Protein AF-A0A7S1L5Y6-F1 (afdb_monomer)

Structure (mmCIF, N/CA/C/O backbone):
data_AF-A0A7S1L5Y6-F1
#
_entry.id   AF-A0A7S1L5Y6-F1
#
loop_
_atom_site.group_PDB
_atom_site.id
_atom_site.type_symbol
_atom_site.label_atom_id
_atom_site.label_alt_id
_atom_site.label_comp_id
_atom_site.label_asym_id
_atom_site.label_entity_id
_atom_site.label_seq_id
_atom_site.pdbx_PDB_ins_code
_atom_site.Cartn_x
_atom_site.Cartn_y
_atom_site.Cartn_z
_atom_site.occupancy
_atom_site.B_iso_or_equiv
_atom_site.auth_seq_id
_atom_site.auth_comp_id
_atom_site.auth_asym_id
_atom_site.auth_atom_id
_atom_site.pdbx_PDB_model_num
ATOM 1 N N . SER A 1 1 ? -32.063 -31.056 8.112 1.00 30.84 1 SER A N 1
ATOM 2 C CA . SER A 1 1 ? -33.182 -30.865 9.053 1.00 30.84 1 SER A CA 1
ATOM 3 C C . SER A 1 1 ? -32.736 -29.929 10.163 1.00 30.84 1 SER A C 1
ATOM 5 O O . SER A 1 1 ? -32.170 -30.383 11.143 1.00 30.84 1 SER A O 1
ATOM 7 N N . ALA A 1 2 ? -32.900 -28.624 9.962 1.00 21.50 2 ALA A N 1
ATOM 8 C CA . ALA A 1 2 ? -32.602 -27.577 10.938 1.00 21.50 2 ALA A CA 1
ATOM 9 C C . ALA A 1 2 ? -33.828 -26.650 10.970 1.00 21.50 2 ALA A C 1
ATOM 11 O O . ALA A 1 2 ? -34.332 -26.330 9.888 1.00 21.50 2 ALA A O 1
ATOM 12 N N . PRO A 1 3 ? -34.377 -26.288 12.142 1.00 31.98 3 PRO A N 1
ATOM 13 C CA . PRO A 1 3 ? -35.592 -25.498 12.189 1.00 31.98 3 PRO A CA 1
ATOM 14 C C . PRO A 1 3 ? -35.280 -24.016 11.975 1.00 31.98 3 PRO A C 1
ATOM 16 O O . PRO A 1 3 ? -34.310 -23.470 12.497 1.00 31.98 3 PRO A O 1
ATOM 19 N N . ALA A 1 4 ? -36.149 -23.387 11.191 1.00 27.95 4 ALA A N 1
ATOM 20 C CA . ALA A 1 4 ? -36.246 -21.953 11.017 1.00 27.95 4 ALA A CA 1
ATOM 21 C C . ALA A 1 4 ? -36.635 -21.266 12.336 1.00 27.95 4 ALA A C 1
ATOM 23 O O . ALA A 1 4 ? -37.562 -21.707 13.015 1.00 27.95 4 ALA A O 1
ATOM 24 N N . ALA A 1 5 ? -35.987 -20.145 12.647 1.00 24.38 5 ALA A N 1
ATOM 25 C CA . ALA A 1 5 ? -36.462 -19.184 13.635 1.00 24.38 5 ALA A CA 1
ATOM 26 C C . ALA A 1 5 ? -36.610 -17.820 12.951 1.00 24.38 5 ALA A C 1
ATOM 28 O O . ALA A 1 5 ? -35.636 -17.120 12.682 1.00 24.38 5 ALA A O 1
ATOM 29 N N . GLN A 1 6 ? -37.855 -17.488 12.614 1.00 24.17 6 GLN A N 1
ATOM 30 C CA . GLN A 1 6 ? -38.286 -16.157 12.209 1.00 24.17 6 GLN A CA 1
ATOM 31 C C . GLN A 1 6 ? -38.527 -15.286 13.452 1.00 24.17 6 GLN A C 1
ATOM 33 O O . GLN A 1 6 ? -39.180 -15.729 14.390 1.00 24.17 6 GLN A O 1
ATOM 38 N N . GLY A 1 7 ? -38.086 -14.027 13.379 1.00 23.67 7 GLY A N 1
ATOM 39 C CA . GLY A 1 7 ? -38.823 -12.860 13.876 1.00 23.67 7 GLY A CA 1
ATOM 40 C C . GLY A 1 7 ? -38.746 -12.511 15.367 1.00 23.67 7 GLY A C 1
ATOM 41 O O . GLY A 1 7 ? -39.542 -12.999 16.160 1.00 23.67 7 GLY A O 1
ATOM 42 N N . ALA A 1 8 ? -37.928 -11.506 15.704 1.00 24.52 8 ALA A N 1
ATOM 43 C CA . ALA A 1 8 ? -38.232 -10.562 16.783 1.00 24.52 8 ALA A CA 1
ATOM 44 C C . ALA A 1 8 ? -37.542 -9.200 16.555 1.00 24.52 8 ALA A C 1
ATOM 46 O O . ALA A 1 8 ? -36.332 -9.081 16.694 1.00 24.52 8 ALA A O 1
ATOM 47 N N . GLY A 1 9 ? -38.355 -8.193 16.209 1.00 22.14 9 GLY A N 1
ATOM 48 C CA . GLY A 1 9 ? -38.276 -6.802 16.685 1.00 22.14 9 GLY A CA 1
ATOM 49 C C . GLY A 1 9 ? -36.998 -5.995 16.448 1.00 22.14 9 GLY A C 1
ATOM 50 O O . GLY A 1 9 ? -36.051 -6.079 17.220 1.00 22.14 9 GLY A O 1
ATOM 51 N N . GLY A 1 10 ? -37.051 -5.097 15.461 1.00 27.00 10 GLY A N 1
ATOM 52 C CA . GLY A 1 10 ? -36.074 -4.029 15.281 1.00 27.00 10 GLY A CA 1
ATOM 53 C C . GLY A 1 10 ? -36.004 -3.080 16.481 1.00 27.00 10 GLY A C 1
ATOM 54 O O . GLY A 1 10 ? -37.017 -2.567 16.954 1.00 27.00 10 GLY A O 1
ATOM 55 N N . ALA A 1 11 ? -34.777 -2.824 16.922 1.00 23.20 11 ALA A N 1
ATOM 56 C CA . ALA A 1 11 ? -34.389 -1.604 17.605 1.00 23.20 11 ALA A CA 1
ATOM 57 C C . ALA A 1 11 ? -33.355 -0.924 16.702 1.00 23.20 11 ALA A C 1
ATOM 59 O O . ALA A 1 11 ? -32.339 -1.523 16.354 1.00 23.20 11 ALA A O 1
ATOM 60 N N . GLU A 1 12 ? -33.673 0.290 16.262 1.00 26.52 12 GLU A N 1
ATOM 61 C CA . GLU A 1 12 ? -32.829 1.140 15.427 1.00 26.52 12 GLU A CA 1
ATOM 62 C C . GLU A 1 12 ? -31.453 1.341 16.084 1.00 26.52 12 GLU A C 1
ATOM 64 O O . GLU A 1 12 ? -31.317 2.034 17.093 1.00 26.52 12 GLU A O 1
ATOM 69 N N . GLY A 1 13 ? -30.427 0.704 15.515 1.00 25.34 13 GLY A N 1
ATOM 70 C CA . GLY A 1 13 ? -29.024 0.959 15.825 1.00 25.34 13 GLY A CA 1
ATOM 71 C C . GLY A 1 13 ? -28.512 2.152 15.019 1.00 25.34 13 GLY A C 1
ATOM 72 O O . GLY A 1 13 ? -28.650 2.184 13.797 1.00 25.34 13 GLY A O 1
ATOM 73 N N . GLY A 1 14 ? -27.931 3.134 15.715 1.00 23.22 14 GLY A N 1
ATOM 74 C CA . GLY A 1 14 ? -27.202 4.268 15.134 1.00 23.22 14 GLY A CA 1
ATOM 75 C C . GLY A 1 14 ? -25.973 3.847 14.307 1.00 23.22 14 GLY A C 1
ATOM 76 O O . GLY A 1 14 ? -25.649 2.664 14.237 1.00 23.22 14 GLY A O 1
ATOM 77 N N . PRO A 1 15 ? -25.290 4.807 13.654 1.00 30.30 15 PRO A N 1
ATOM 78 C CA . PRO A 1 15 ? -24.574 4.586 12.404 1.00 30.30 15 PRO A CA 1
ATOM 79 C C . PRO A 1 15 ? -23.407 3.617 12.599 1.00 30.30 15 PRO A C 1
ATOM 81 O O . PRO A 1 15 ? -22.422 3.938 13.268 1.00 30.30 15 PRO A O 1
ATOM 84 N N . GLY A 1 16 ? -23.530 2.433 11.998 1.00 27.94 16 GLY A N 1
ATOM 85 C CA . GLY A 1 16 ? -22.426 1.501 11.830 1.00 27.94 16 GLY A CA 1
ATOM 86 C C . GLY A 1 16 ? -21.346 2.172 10.992 1.00 27.94 16 GLY A C 1
ATOM 87 O O . GLY A 1 16 ? -21.548 2.424 9.806 1.00 27.94 16 GLY A O 1
ATOM 88 N N . GLY A 1 17 ? -20.227 2.513 11.628 1.00 37.59 17 GLY A N 1
ATOM 89 C CA . GLY A 1 17 ? -19.010 2.843 10.901 1.00 37.59 17 GLY A CA 1
ATOM 90 C C . GLY A 1 17 ? -18.574 1.596 10.144 1.00 37.59 17 GLY A C 1
ATOM 91 O O . GLY A 1 17 ? -18.459 0.528 10.740 1.00 37.59 17 GLY A O 1
ATOM 92 N N . GLU A 1 18 ? -18.403 1.723 8.836 1.00 56.97 18 GLU A N 1
ATOM 93 C CA . GLU A 1 18 ? -17.839 0.676 7.992 1.00 56.97 18 GLU A CA 1
ATOM 94 C C . GLU A 1 18 ? -16.476 0.257 8.576 1.00 56.97 18 GLU A C 1
ATOM 96 O O . GLU A 1 18 ? -15.616 1.103 8.816 1.00 56.97 18 GLU A O 1
ATOM 101 N N . LEU A 1 19 ? -16.306 -1.031 8.898 1.00 66.75 19 LEU A N 1
ATOM 102 C CA . LEU A 1 19 ? -15.046 -1.562 9.427 1.00 66.75 19 LEU A CA 1
ATOM 103 C C . LEU A 1 19 ? -13.946 -1.397 8.371 1.00 66.75 19 LEU A C 1
ATOM 105 O O . LEU A 1 19 ? -14.067 -1.899 7.254 1.00 66.75 19 LEU A O 1
ATOM 109 N N . GLU A 1 20 ? -12.851 -0.731 8.727 1.00 72.38 20 GLU A N 1
ATOM 110 C CA . GLU A 1 20 ? -11.674 -0.630 7.864 1.00 72.38 20 GLU A CA 1
ATOM 111 C C . GLU A 1 20 ? -10.866 -1.936 7.921 1.00 72.38 20 GLU A C 1
ATOM 113 O O . GLU A 1 20 ? -10.248 -2.250 8.941 1.00 72.38 20 GLU A O 1
ATOM 118 N N . TRP A 1 21 ? -10.879 -2.714 6.832 1.00 76.31 21 TRP A N 1
ATOM 119 C CA . TRP A 1 21 ? -10.242 -4.037 6.774 1.00 76.31 21 TRP A CA 1
ATOM 120 C C . TRP A 1 21 ? -8.778 -4.029 6.350 1.00 76.31 21 TRP A C 1
ATOM 122 O O . TRP A 1 21 ? -7.989 -4.693 6.996 1.00 76.31 21 TRP A O 1
ATOM 132 N N . GLY A 1 22 ? -8.370 -3.283 5.328 1.00 70.06 22 GLY A N 1
ATOM 133 C CA . GLY A 1 22 ? -6.991 -3.358 4.839 1.00 70.06 22 GLY A CA 1
ATOM 134 C C . GLY A 1 22 ? -6.563 -2.133 4.049 1.00 70.06 22 GLY A C 1
ATOM 135 O O . GLY A 1 22 ? -7.397 -1.360 3.575 1.00 70.06 22 GLY A O 1
ATOM 136 N N . GLN A 1 23 ? -5.249 -1.979 3.906 1.00 71.88 23 GLN A N 1
ATOM 137 C CA . GLN A 1 23 ? -4.588 -0.876 3.204 1.00 71.88 23 GLN A CA 1
ATOM 138 C C . GLN A 1 23 ? -4.217 -1.224 1.753 1.00 71.88 23 GLN A C 1
ATOM 140 O O . GLN A 1 23 ? -3.595 -0.424 1.063 1.00 71.88 23 GLN A O 1
ATOM 145 N N . VAL A 1 24 ? -4.630 -2.396 1.259 1.00 75.88 24 VAL A N 1
ATOM 146 C CA . VAL A 1 24 ? -4.437 -2.783 -0.144 1.00 75.88 24 VAL A CA 1
ATOM 147 C C . VAL A 1 24 ? -5.194 -1.862 -1.100 1.00 75.88 24 VAL A C 1
ATOM 149 O O . VAL A 1 24 ? -6.319 -1.430 -0.826 1.00 75.88 24 VAL A O 1
ATOM 152 N N . SER A 1 25 ? -4.579 -1.594 -2.254 1.00 75.06 25 SER A N 1
ATOM 153 C CA . SER A 1 25 ? -5.178 -0.788 -3.318 1.00 75.06 25 SER A CA 1
ATOM 154 C C . SER A 1 25 ? -6.494 -1.396 -3.812 1.00 75.06 25 SER A C 1
ATOM 156 O O . SER A 1 25 ? -6.713 -2.608 -3.740 1.00 75.06 25 SER A O 1
ATOM 158 N N . ASP A 1 26 ? -7.385 -0.575 -4.367 1.00 75.44 26 ASP A N 1
ATOM 159 C CA . ASP A 1 26 ? -8.656 -1.081 -4.905 1.00 75.44 26 ASP A CA 1
ATOM 160 C C . ASP A 1 26 ? -8.446 -2.069 -6.064 1.00 75.44 26 ASP A C 1
ATOM 162 O O . ASP A 1 26 ? -9.207 -3.027 -6.210 1.00 75.44 26 ASP A O 1
ATOM 166 N N . ALA A 1 27 ? -7.362 -1.900 -6.830 1.00 74.12 27 ALA A N 1
ATOM 167 C CA . ALA A 1 27 ? -6.934 -2.859 -7.844 1.00 74.12 27 ALA A CA 1
ATOM 168 C C . ALA A 1 27 ? -6.561 -4.216 -7.223 1.00 74.12 27 ALA A C 1
ATOM 170 O O . ALA A 1 27 ? -7.001 -5.258 -7.711 1.00 74.12 27 ALA A O 1
ATOM 171 N N . ALA A 1 28 ? -5.819 -4.215 -6.113 1.00 81.00 28 ALA A N 1
ATOM 172 C CA . ALA A 1 28 ? -5.462 -5.425 -5.379 1.00 81.00 28 ALA A CA 1
ATOM 173 C C . ALA A 1 28 ? -6.681 -6.103 -4.732 1.00 81.00 28 ALA A C 1
ATOM 175 O O . ALA A 1 28 ? -6.835 -7.319 -4.848 1.00 81.00 28 ALA A O 1
ATOM 176 N N . LYS A 1 29 ? -7.605 -5.336 -4.134 1.00 84.75 29 LYS A N 1
ATOM 177 C CA . LYS A 1 29 ? -8.885 -5.868 -3.623 1.00 84.75 29 LYS A CA 1
ATOM 178 C C . LYS A 1 29 ? -9.691 -6.535 -4.734 1.00 84.75 29 LYS A C 1
ATOM 180 O O . LYS A 1 29 ? -10.246 -7.619 -4.548 1.00 84.75 29 LYS A O 1
ATOM 185 N N . GLN A 1 30 ? -9.751 -5.908 -5.910 1.00 83.88 30 GLN A N 1
ATOM 186 C CA . GLN A 1 30 ? -10.428 -6.482 -7.067 1.00 83.88 30 GLN A CA 1
ATOM 187 C C . GLN A 1 30 ? -9.725 -7.757 -7.554 1.00 83.88 30 GLN A C 1
ATOM 189 O O . GLN A 1 30 ? -10.411 -8.740 -7.831 1.00 83.88 30 GLN A O 1
ATOM 194 N N . ALA A 1 31 ? -8.392 -7.777 -7.616 1.00 83.94 31 ALA A N 1
ATOM 195 C CA . ALA A 1 31 ? -7.623 -8.961 -7.995 1.00 83.94 31 ALA A CA 1
ATOM 196 C C . ALA A 1 31 ? -7.860 -10.132 -7.025 1.00 83.94 31 ALA A C 1
ATOM 198 O O . ALA A 1 31 ? -8.165 -11.234 -7.477 1.00 83.94 31 ALA A O 1
ATOM 199 N N . LEU A 1 32 ? -7.848 -9.881 -5.710 1.00 89.19 32 LEU A N 1
ATOM 200 C CA . LEU A 1 32 ? -8.161 -10.880 -4.681 1.00 89.19 32 LEU A CA 1
ATOM 201 C C . LEU A 1 32 ? -9.589 -11.421 -4.818 1.00 89.19 32 LEU A C 1
ATOM 203 O O . LEU A 1 32 ? -9.795 -12.633 -4.795 1.00 89.19 32 LEU A O 1
ATOM 207 N N . ARG A 1 33 ? -10.579 -10.548 -5.058 1.00 88.69 33 ARG A N 1
ATOM 208 C CA . ARG A 1 33 ? -11.968 -10.961 -5.343 1.00 88.69 33 ARG A CA 1
ATOM 209 C C . ARG A 1 33 ? -12.060 -11.880 -6.557 1.00 88.69 33 ARG A C 1
ATOM 211 O O . ARG A 1 33 ? -12.837 -12.831 -6.551 1.00 88.69 33 ARG A O 1
ATOM 218 N N . GLN A 1 34 ? -11.300 -11.591 -7.608 1.00 85.94 34 GLN A N 1
ATOM 219 C CA . GLN A 1 34 ? -11.285 -12.402 -8.824 1.00 85.94 34 GLN A CA 1
ATOM 220 C C . GLN A 1 34 ? -10.521 -13.716 -8.638 1.00 85.94 34 GLN A C 1
ATOM 222 O O . GLN A 1 34 ? -10.930 -14.731 -9.198 1.00 85.94 34 GLN A O 1
ATOM 227 N N . TRP A 1 35 ? -9.468 -13.721 -7.822 1.00 89.62 35 TRP A N 1
ATOM 228 C CA . TRP A 1 35 ? -8.742 -14.930 -7.441 1.00 89.62 35 TRP A CA 1
ATOM 229 C C . TRP A 1 35 ? -9.622 -15.888 -6.628 1.00 89.62 35 TRP A C 1
ATOM 231 O O . TRP A 1 35 ? -9.705 -17.065 -6.968 1.00 89.62 35 TRP A O 1
ATOM 241 N N . VAL A 1 36 ? -10.387 -15.380 -5.650 1.00 90.25 36 VAL A N 1
ATOM 242 C CA . VAL A 1 36 ? -11.374 -16.175 -4.885 1.00 90.25 36 VAL A CA 1
ATOM 243 C C . VAL A 1 36 ? -12.429 -16.811 -5.799 1.00 90.25 36 VAL A C 1
ATOM 245 O O 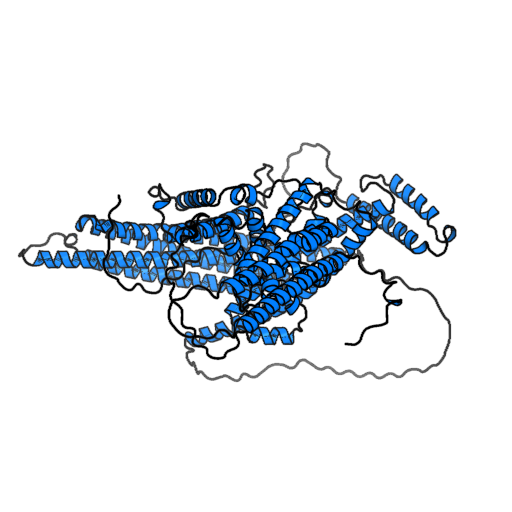. VAL A 1 36 ? -12.829 -17.950 -5.580 1.00 90.25 36 VAL A O 1
ATOM 248 N N . LYS A 1 37 ? -12.842 -16.109 -6.862 1.00 86.75 37 LYS A N 1
ATOM 249 C CA . LYS A 1 37 ? -13.794 -16.617 -7.868 1.00 86.75 37 LYS A CA 1
ATOM 250 C C . LYS A 1 37 ? -13.175 -17.572 -8.897 1.00 86.75 37 LYS A C 1
ATOM 252 O O . LYS A 1 37 ? -13.900 -18.113 -9.726 1.00 86.75 37 LYS A O 1
ATOM 257 N N . GLY A 1 38 ? -11.853 -17.753 -8.887 1.00 84.44 38 GLY A N 1
ATOM 258 C CA . GLY A 1 38 ? -11.127 -18.544 -9.883 1.00 84.44 38 GLY A CA 1
ATOM 259 C C . GLY A 1 38 ? -10.989 -17.874 -11.257 1.00 84.44 38 GLY A C 1
ATOM 260 O O . GLY A 1 38 ? -10.559 -18.523 -12.206 1.00 84.44 38 GLY A O 1
ATOM 261 N N . SER A 1 39 ? -11.332 -16.587 -11.386 1.00 80.00 39 SER A N 1
ATOM 262 C CA . SER A 1 39 ? -11.209 -15.828 -12.642 1.00 80.00 39 SER A CA 1
ATOM 263 C C . SER A 1 39 ? -9.765 -15.429 -12.962 1.00 80.00 39 SER A C 1
ATOM 265 O O . SER A 1 39 ? -9.445 -15.129 -14.110 1.00 80.00 39 SER A O 1
ATOM 267 N N . VAL A 1 40 ? -8.910 -15.346 -11.939 1.00 82.56 40 VAL A N 1
ATOM 268 C CA . VAL A 1 40 ? -7.517 -14.895 -12.034 1.00 82.56 40 VAL A CA 1
ATOM 269 C C . VAL A 1 40 ? -6.618 -15.873 -11.280 1.00 82.56 40 VAL A C 1
ATOM 271 O O . VAL A 1 40 ? -6.980 -16.336 -10.203 1.00 82.56 40 VAL A O 1
ATOM 274 N N . GLY A 1 41 ? -5.447 -16.190 -11.839 1.00 82.50 41 GLY A N 1
ATOM 275 C CA . GLY A 1 41 ? -4.449 -17.041 -11.188 1.00 82.50 41 GLY A CA 1
ATOM 276 C C . GLY A 1 41 ? -3.657 -16.315 -10.094 1.00 82.50 41 GLY A C 1
ATOM 277 O O . GLY A 1 41 ? -3.511 -15.091 -10.119 1.00 82.50 41 GLY A O 1
ATOM 278 N N . GLY A 1 42 ? -3.079 -17.076 -9.161 1.00 82.94 42 GLY A N 1
ATOM 279 C CA . GLY A 1 42 ? -2.324 -16.527 -8.028 1.00 82.94 42 GLY A CA 1
ATOM 280 C C . GLY A 1 42 ? -1.159 -15.607 -8.430 1.00 82.94 42 GLY A C 1
ATOM 281 O O . GLY A 1 42 ? -0.927 -14.596 -7.778 1.00 82.94 42 GLY A O 1
ATOM 282 N N . ARG A 1 43 ? -0.489 -15.875 -9.562 1.00 79.31 43 ARG A N 1
ATOM 283 C CA . ARG A 1 43 ? 0.615 -15.035 -10.076 1.00 79.31 43 ARG A CA 1
ATOM 284 C C . ARG A 1 43 ? 0.170 -13.643 -10.515 1.00 79.31 43 ARG A C 1
ATOM 286 O O . ARG A 1 43 ? 0.852 -12.671 -10.223 1.00 79.31 43 ARG A O 1
ATOM 293 N N . HIS A 1 44 ? -0.971 -13.534 -11.193 1.00 81.75 44 HIS A N 1
ATOM 294 C CA . HIS A 1 44 ? -1.547 -12.233 -11.542 1.00 81.75 44 HIS A CA 1
ATOM 295 C C . HIS A 1 44 ? -1.935 -11.490 -10.260 1.00 81.75 44 HIS A C 1
ATOM 297 O O . HIS A 1 44 ? -1.590 -10.323 -10.106 1.00 81.75 44 HIS A O 1
ATOM 303 N N . CYS A 1 45 ? -2.582 -12.165 -9.305 1.00 83.00 45 CYS A N 1
ATOM 304 C CA . CYS A 1 45 ? -2.940 -11.532 -8.038 1.00 83.00 45 CYS A CA 1
ATOM 305 C C . CYS A 1 45 ? -1.707 -10.997 -7.289 1.00 83.00 45 CYS A C 1
ATOM 307 O O . CYS A 1 45 ? -1.711 -9.845 -6.860 1.00 83.00 45 CYS A O 1
ATOM 309 N N . MET A 1 46 ? -0.638 -11.793 -7.206 1.00 82.31 46 MET A N 1
ATOM 310 C CA . MET A 1 46 ? 0.638 -11.394 -6.610 1.00 82.31 46 MET A CA 1
ATOM 311 C C . MET A 1 46 ? 1.261 -10.190 -7.325 1.00 82.31 46 MET A C 1
ATOM 313 O O . MET A 1 46 ? 1.627 -9.226 -6.665 1.00 82.31 46 MET A O 1
ATOM 317 N N . LEU A 1 47 ? 1.293 -10.200 -8.664 1.00 78.75 47 LEU A N 1
ATOM 318 C CA . LEU A 1 47 ? 1.805 -9.092 -9.478 1.00 78.75 47 LEU A CA 1
ATOM 319 C C . LEU A 1 47 ? 1.095 -7.766 -9.155 1.00 78.75 47 LEU A C 1
ATOM 321 O O . LEU A 1 47 ? 1.720 -6.712 -9.120 1.00 78.75 47 LEU A O 1
ATOM 325 N N . VAL A 1 48 ? -0.223 -7.794 -8.943 1.00 78.69 48 VAL A N 1
ATOM 326 C CA . VAL A 1 48 ? -1.002 -6.591 -8.601 1.00 78.69 48 VAL A CA 1
ATOM 327 C C . VAL A 1 48 ? -0.793 -6.185 -7.138 1.00 78.69 48 VAL A C 1
ATOM 329 O O . VAL A 1 48 ? -0.759 -4.993 -6.836 1.00 78.69 48 VAL A O 1
ATOM 332 N N . LEU A 1 49 ? -0.634 -7.154 -6.234 1.00 77.06 49 LEU A N 1
ATOM 333 C CA . LEU A 1 49 ? -0.421 -6.910 -4.807 1.00 77.06 49 LEU A CA 1
ATOM 334 C C . LEU A 1 49 ? 0.955 -6.323 -4.507 1.00 77.06 49 LEU A C 1
ATOM 336 O O . LEU A 1 49 ? 1.022 -5.264 -3.891 1.00 77.06 49 LEU A O 1
ATOM 340 N N . GLU A 1 50 ? 2.031 -6.954 -4.979 1.00 70.62 50 GLU A N 1
ATOM 341 C CA . GLU A 1 50 ? 3.403 -6.487 -4.737 1.00 70.62 50 GLU A CA 1
ATOM 342 C C . GLU A 1 50 ? 3.622 -5.085 -5.308 1.00 70.62 50 GLU A C 1
ATOM 344 O O . GLU A 1 50 ? 4.297 -4.252 -4.705 1.00 70.62 50 GLU A O 1
ATOM 349 N N . HIS A 1 51 ? 2.976 -4.776 -6.432 1.00 65.88 51 HIS A N 1
ATOM 350 C CA . HIS A 1 51 ? 3.022 -3.444 -7.028 1.00 65.88 51 HIS A CA 1
ATOM 351 C C . HIS A 1 51 ? 2.376 -2.364 -6.151 1.00 65.88 51 HIS A C 1
ATOM 353 O O . HIS A 1 51 ? 2.834 -1.222 -6.159 1.00 65.88 51 HIS A O 1
ATOM 359 N N . GLY A 1 52 ? 1.348 -2.729 -5.376 1.00 56.88 52 GLY A N 1
ATOM 360 C CA . GLY A 1 52 ? 0.631 -1.838 -4.462 1.00 56.88 52 GLY A CA 1
ATOM 361 C C . GLY A 1 52 ? 1.218 -1.750 -3.049 1.00 56.88 52 GLY A C 1
ATOM 362 O O . GLY A 1 52 ? 0.951 -0.769 -2.368 1.00 56.88 52 GLY A O 1
ATOM 363 N N . THR A 1 53 ? 2.006 -2.733 -2.601 1.00 55.19 53 THR A N 1
ATOM 364 C CA . THR A 1 53 ? 2.602 -2.768 -1.246 1.00 55.19 53 THR A CA 1
ATOM 365 C C . THR A 1 53 ? 4.060 -2.298 -1.195 1.00 55.19 53 THR A C 1
ATOM 367 O O . THR A 1 53 ? 4.618 -2.144 -0.115 1.00 55.19 53 THR A O 1
ATOM 370 N N . SER A 1 54 ? 4.702 -2.071 -2.346 1.00 48.69 54 SER A N 1
ATOM 371 C CA . SER A 1 54 ? 6.131 -1.709 -2.434 1.00 48.69 54 SER A CA 1
ATOM 372 C C . SER A 1 54 ? 6.471 -0.273 -1.990 1.00 48.69 54 SER A C 1
ATOM 374 O O . SER A 1 54 ? 7.640 0.100 -2.023 1.00 48.69 54 SER A O 1
ATOM 376 N N . GLY A 1 55 ? 5.483 0.546 -1.612 1.00 44.22 55 GLY A N 1
ATOM 377 C CA . GLY A 1 55 ? 5.687 1.947 -1.215 1.00 44.22 55 GLY A CA 1
ATOM 378 C C . GLY A 1 55 ? 6.310 2.150 0.174 1.00 44.22 55 GLY A C 1
ATOM 379 O O . GLY A 1 55 ? 6.906 3.196 0.408 1.00 44.22 55 GLY A O 1
ATOM 380 N N . ASP A 1 56 ? 6.236 1.160 1.070 1.00 41.34 56 ASP A N 1
ATOM 381 C CA . ASP A 1 56 ? 6.465 1.388 2.510 1.00 41.34 56 ASP A CA 1
ATOM 382 C C . ASP A 1 56 ? 7.914 1.186 2.999 1.00 41.34 56 ASP A C 1
ATOM 384 O O . ASP A 1 56 ? 8.205 1.443 4.168 1.00 41.34 56 ASP A O 1
ATOM 388 N N . SER A 1 57 ? 8.858 0.758 2.151 1.00 44.50 57 SER A N 1
ATOM 389 C CA . SER A 1 57 ? 10.234 0.479 2.598 1.00 44.50 57 SER A CA 1
ATOM 390 C C . SER A 1 57 ? 11.275 1.377 1.934 1.00 44.50 57 SER A C 1
ATOM 392 O O . SER A 1 57 ? 11.717 1.133 0.813 1.00 44.50 57 SER A O 1
ATOM 394 N N . PHE A 1 58 ? 11.709 2.402 2.672 1.00 34.81 58 PHE A N 1
ATOM 395 C CA . PHE A 1 58 ? 12.906 3.197 2.367 1.00 34.81 58 PHE A CA 1
ATOM 396 C C . PHE A 1 58 ? 14.203 2.488 2.827 1.00 34.81 58 PHE A C 1
ATOM 398 O O . PHE A 1 58 ? 15.300 2.903 2.469 1.00 34.81 58 PHE A O 1
ATOM 405 N N . ILE A 1 59 ? 14.101 1.410 3.621 1.00 32.09 59 ILE A N 1
ATOM 406 C CA . ILE A 1 59 ? 15.235 0.775 4.320 1.00 32.09 59 ILE A CA 1
ATOM 407 C C . ILE A 1 59 ? 15.362 -0.708 3.943 1.00 32.09 59 ILE A C 1
ATOM 409 O O . ILE A 1 59 ? 15.596 -1.573 4.779 1.00 32.09 59 ILE A O 1
ATOM 413 N N . ALA A 1 60 ? 15.231 -1.029 2.661 1.00 33.44 60 ALA A N 1
ATOM 414 C CA . ALA A 1 60 ? 16.057 -2.101 2.132 1.00 33.44 60 ALA A CA 1
ATOM 415 C C . ALA A 1 60 ? 17.317 -1.402 1.633 1.00 33.44 60 ALA A C 1
ATOM 417 O O . ALA A 1 60 ? 17.292 -0.763 0.582 1.00 33.44 60 ALA A O 1
ATOM 418 N N . ALA A 1 61 ? 18.403 -1.455 2.413 1.00 28.48 61 ALA A N 1
ATOM 419 C CA . ALA A 1 61 ? 19.716 -1.269 1.816 1.00 28.48 61 ALA A CA 1
ATOM 420 C C . ALA A 1 61 ? 19.731 -2.217 0.619 1.00 28.48 61 ALA A C 1
ATOM 422 O O . ALA A 1 61 ? 19.539 -3.417 0.807 1.00 28.48 61 ALA A O 1
ATOM 423 N N . ALA A 1 62 ? 19.805 -1.669 -0.595 1.00 33.91 62 ALA A N 1
ATOM 424 C CA . ALA A 1 62 ? 20.033 -2.481 -1.769 1.00 33.91 62 ALA A CA 1
ATOM 425 C C . ALA A 1 62 ? 21.294 -3.282 -1.445 1.00 33.91 62 ALA A C 1
ATOM 427 O O . ALA A 1 62 ? 22.377 -2.698 -1.368 1.00 33.91 62 ALA A O 1
ATOM 428 N N . GLU A 1 63 ? 21.144 -4.573 -1.127 1.00 35.88 63 GLU A N 1
ATOM 429 C CA . GLU A 1 63 ? 22.277 -5.483 -1.155 1.00 35.88 63 GLU A CA 1
ATOM 430 C C . GLU A 1 63 ? 22.900 -5.251 -2.521 1.00 35.88 63 GLU A C 1
ATOM 432 O O . GLU A 1 63 ? 22.184 -5.324 -3.522 1.00 35.88 63 GLU A O 1
ATOM 437 N N . GLU A 1 64 ? 24.167 -4.825 -2.557 1.00 35.31 64 GLU A N 1
ATOM 438 C CA . GLU A 1 64 ? 24.812 -4.519 -3.827 1.00 35.31 64 GLU A CA 1
ATOM 439 C C . GLU A 1 64 ? 24.694 -5.765 -4.704 1.00 35.31 64 GLU A C 1
ATOM 441 O O . GLU A 1 64 ? 25.270 -6.801 -4.347 1.00 35.31 64 GLU A O 1
ATOM 446 N N . PRO A 1 65 ? 23.920 -5.709 -5.804 1.00 39.81 65 PRO A N 1
ATOM 447 C CA . PRO A 1 65 ? 23.745 -6.870 -6.637 1.00 39.81 65 PRO A CA 1
ATOM 448 C C . PRO A 1 65 ? 25.121 -7.217 -7.197 1.00 39.81 65 PRO A C 1
ATOM 450 O O . PRO A 1 65 ? 25.797 -6.430 -7.863 1.00 39.81 65 PRO A O 1
ATOM 453 N N . SER A 1 66 ? 25.573 -8.405 -6.832 1.00 40.44 66 SER A N 1
ATOM 454 C CA . SER A 1 66 ? 26.812 -9.010 -7.276 1.00 40.44 66 SER A CA 1
ATOM 455 C C . SER A 1 66 ? 26.962 -8.934 -8.803 1.00 40.44 66 SER A C 1
ATOM 457 O O . SER A 1 66 ? 25.998 -8.935 -9.566 1.00 40.44 66 SER A O 1
ATOM 459 N N . THR A 1 67 ? 28.199 -8.968 -9.305 1.00 41.38 67 THR A N 1
ATOM 460 C CA . THR A 1 67 ? 28.485 -8.985 -10.760 1.00 41.38 67 THR A CA 1
ATOM 461 C C . THR A 1 67 ? 27.831 -10.152 -11.534 1.00 41.38 67 THR A C 1
ATOM 463 O O . THR A 1 67 ? 27.825 -10.153 -12.773 1.00 41.38 67 THR A O 1
ATOM 466 N N . THR A 1 68 ? 27.274 -11.141 -10.825 1.00 44.97 68 THR A N 1
ATOM 467 C CA . THR A 1 68 ? 26.450 -12.241 -11.342 1.00 44.97 68 THR A CA 1
ATOM 468 C C . THR A 1 68 ? 25.004 -11.842 -11.675 1.00 44.97 68 THR A C 1
ATOM 470 O O . THR A 1 68 ? 24.391 -12.499 -12.517 1.00 44.97 68 THR A O 1
ATOM 473 N N . ASP A 1 69 ? 24.485 -10.732 -11.143 1.00 52.53 69 ASP A N 1
ATOM 474 C CA . ASP A 1 69 ? 23.070 -10.340 -11.254 1.00 52.53 69 ASP A CA 1
ATOM 475 C C . ASP A 1 69 ? 22.678 -9.749 -12.615 1.00 52.53 69 ASP A C 1
ATOM 477 O O . ASP A 1 69 ? 21.537 -9.905 -13.057 1.00 52.53 69 ASP A O 1
ATOM 481 N N . LEU A 1 70 ? 23.635 -9.196 -13.373 1.00 57.66 70 LEU A N 1
ATOM 482 C CA . LEU A 1 70 ? 23.411 -8.834 -14.783 1.00 57.66 70 LEU A CA 1
ATOM 483 C C . LEU A 1 70 ? 22.968 -10.049 -15.622 1.00 57.66 70 LEU A C 1
ATOM 485 O O . LEU A 1 70 ? 22.151 -9.907 -16.531 1.00 57.66 70 LEU A O 1
ATOM 489 N N . LYS A 1 71 ? 23.463 -11.252 -15.291 1.00 53.00 71 LYS A N 1
ATOM 490 C CA . LYS A 1 71 ? 23.116 -12.511 -15.972 1.00 53.00 71 LYS A CA 1
ATOM 491 C C . LYS A 1 71 ? 21.837 -13.180 -15.434 1.00 53.00 71 LYS A C 1
ATOM 493 O O . LYS A 1 71 ? 21.404 -14.173 -16.009 1.00 53.00 71 LYS A O 1
ATOM 498 N N . GLY A 1 72 ? 21.198 -12.637 -14.394 1.00 56.16 72 GLY A N 1
ATOM 499 C CA . GLY A 1 72 ? 19.999 -13.208 -13.761 1.00 56.16 72 GLY A CA 1
ATOM 500 C C . GLY A 1 72 ? 18.655 -12.631 -14.226 1.00 56.16 72 GLY A C 1
ATOM 501 O O . GLY A 1 72 ? 17.634 -12.913 -13.606 1.00 56.16 72 GLY A O 1
ATOM 502 N N . GLY A 1 73 ? 18.623 -11.792 -15.269 1.00 65.81 73 GLY A N 1
ATOM 503 C CA . GLY A 1 73 ? 17.390 -11.104 -15.692 1.00 65.81 73 GLY A CA 1
ATOM 504 C C . GLY A 1 73 ? 17.153 -9.747 -15.020 1.00 65.81 73 GLY A C 1
ATOM 505 O O . GLY A 1 73 ? 16.208 -9.054 -15.395 1.00 65.81 73 GLY A O 1
ATOM 506 N N . ALA A 1 74 ? 18.017 -9.325 -14.086 1.00 68.75 74 ALA A N 1
ATOM 507 C CA . ALA A 1 74 ? 17.843 -8.093 -13.311 1.00 68.75 74 ALA A CA 1
ATOM 508 C C . ALA A 1 74 ? 17.749 -6.839 -14.196 1.00 68.75 74 ALA A C 1
ATOM 510 O O . ALA A 1 74 ? 16.849 -6.026 -14.016 1.00 68.75 74 ALA A O 1
ATOM 511 N N . ALA A 1 75 ? 18.601 -6.725 -15.223 1.00 73.50 75 ALA A N 1
ATOM 512 C CA . ALA A 1 75 ? 18.562 -5.601 -16.164 1.00 73.50 75 ALA A CA 1
ATOM 513 C C . ALA A 1 75 ? 17.217 -5.488 -16.905 1.00 73.50 75 ALA A C 1
ATOM 515 O O . ALA A 1 75 ? 16.718 -4.385 -17.121 1.00 73.50 75 ALA A O 1
ATOM 516 N N . LEU A 1 76 ? 16.601 -6.621 -17.261 1.00 78.75 76 LEU A N 1
ATOM 517 C CA . LEU A 1 76 ? 15.305 -6.650 -17.942 1.00 78.75 76 LEU A CA 1
ATOM 518 C C . LEU A 1 76 ? 14.163 -6.266 -16.991 1.00 78.75 76 LEU A C 1
ATOM 520 O O . LEU A 1 76 ? 13.316 -5.451 -17.362 1.00 78.75 76 LEU A O 1
ATOM 524 N N . ASN A 1 77 ? 14.174 -6.785 -15.759 1.00 78.50 77 ASN A N 1
ATOM 525 C CA . ASN A 1 77 ? 13.198 -6.419 -14.728 1.00 78.50 77 ASN A CA 1
ATOM 526 C C . ASN A 1 77 ? 13.246 -4.911 -14.451 1.00 78.50 77 ASN A C 1
ATOM 528 O O . ASN A 1 77 ? 12.233 -4.222 -14.585 1.00 78.50 77 ASN A O 1
ATOM 532 N N . VAL A 1 78 ? 14.446 -4.381 -14.221 1.00 78.62 78 VAL A N 1
ATOM 533 C CA . VAL A 1 78 ? 14.675 -2.967 -13.924 1.00 78.62 78 VAL A CA 1
ATOM 534 C C . VAL A 1 78 ? 14.278 -2.057 -15.099 1.00 78.62 78 VAL A C 1
ATOM 536 O O . VAL A 1 78 ? 13.619 -1.038 -14.892 1.00 78.62 78 VAL A O 1
ATOM 539 N N . LEU A 1 79 ? 14.561 -2.439 -16.353 1.00 81.50 79 LEU A N 1
ATOM 540 C CA . LEU A 1 79 ? 14.092 -1.703 -17.542 1.00 81.50 79 LEU A CA 1
ATOM 541 C C . LEU A 1 79 ? 12.565 -1.740 -17.719 1.00 81.50 79 LEU A C 1
ATOM 543 O O . LEU A 1 79 ? 11.978 -0.797 -18.265 1.00 81.50 79 LEU A O 1
ATOM 547 N N . SER A 1 80 ? 11.916 -2.823 -17.288 1.00 81.81 80 SER A N 1
ATOM 548 C CA . SER A 1 80 ? 10.457 -2.963 -17.333 1.00 81.81 80 SER A CA 1
ATOM 549 C C . SER A 1 80 ? 9.738 -2.214 -16.203 1.00 81.81 80 SER A C 1
ATOM 551 O O . SER A 1 80 ? 8.566 -1.873 -16.360 1.00 81.81 80 SER A O 1
ATOM 553 N N . GLY A 1 81 ? 10.446 -1.896 -15.113 1.00 75.62 81 GLY A N 1
ATOM 554 C CA . GLY A 1 81 ? 9.888 -1.295 -13.896 1.00 75.62 81 GLY A CA 1
ATOM 555 C C . GLY A 1 81 ? 9.363 -2.308 -12.877 1.00 75.62 81 GLY A C 1
ATOM 556 O O . GLY A 1 81 ? 8.780 -1.897 -11.877 1.00 75.62 81 GLY A O 1
ATOM 557 N N . LEU A 1 82 ? 9.561 -3.607 -13.123 1.00 74.25 82 LEU A N 1
ATOM 558 C CA . LEU A 1 82 ? 9.246 -4.666 -12.169 1.00 74.25 82 LEU A CA 1
ATOM 559 C C . LEU A 1 82 ? 10.343 -4.773 -11.112 1.00 74.25 82 LEU A C 1
ATOM 561 O O . LEU A 1 82 ? 11.530 -4.726 -11.437 1.00 74.25 82 LEU A O 1
ATOM 565 N N . ASN A 1 83 ? 9.934 -4.987 -9.861 1.00 64.50 83 ASN A N 1
ATOM 566 C CA . ASN A 1 83 ? 10.865 -5.285 -8.779 1.00 64.50 83 ASN A CA 1
ATOM 567 C C . ASN A 1 83 ? 11.620 -6.594 -9.092 1.00 64.50 83 ASN A C 1
ATOM 569 O O . ASN A 1 83 ? 11.039 -7.534 -9.646 1.00 64.50 83 ASN A O 1
ATOM 573 N N . ALA A 1 84 ? 12.906 -6.668 -8.742 1.00 49.75 84 ALA A N 1
ATOM 574 C CA . ALA A 1 84 ? 13.741 -7.838 -9.031 1.00 49.75 84 ALA A CA 1
ATOM 575 C C . ALA A 1 84 ? 13.170 -9.140 -8.422 1.00 49.75 84 ALA A C 1
ATOM 577 O O . ALA A 1 84 ? 13.303 -10.211 -9.020 1.00 49.75 84 ALA A O 1
ATOM 578 N N . ASP A 1 85 ? 12.444 -9.017 -7.305 1.00 50.72 85 ASP A N 1
ATOM 579 C CA . ASP A 1 85 ? 11.873 -10.118 -6.518 1.00 50.72 85 ASP A CA 1
ATOM 580 C C . ASP A 1 85 ? 10.636 -10.784 -7.138 1.00 50.72 85 ASP A C 1
ATOM 582 O O . ASP A 1 85 ? 10.301 -11.909 -6.767 1.00 50.72 85 ASP A O 1
ATOM 586 N N . VAL A 1 86 ? 9.976 -10.153 -8.124 1.00 55.38 86 VAL A N 1
ATOM 587 C CA . VAL A 1 86 ? 8.778 -10.728 -8.784 1.00 55.38 86 VAL A CA 1
ATOM 588 C C . VAL A 1 86 ? 9.131 -12.046 -9.503 1.00 55.38 86 VAL A C 1
ATOM 590 O O . VAL A 1 86 ? 8.262 -12.852 -9.837 1.00 55.38 86 VAL A O 1
ATOM 593 N N . GLY A 1 87 ? 10.425 -12.301 -9.736 1.00 56.47 87 GLY A N 1
ATOM 594 C CA . GLY A 1 87 ? 10.947 -13.619 -10.093 1.00 56.47 87 GLY A CA 1
ATOM 595 C C . GLY A 1 87 ? 10.447 -14.177 -11.427 1.00 56.47 87 GLY A C 1
ATOM 596 O O . GLY A 1 87 ? 10.545 -15.374 -11.677 1.00 56.47 87 GLY A O 1
ATOM 597 N N . LEU A 1 88 ? 9.917 -13.325 -12.316 1.00 63.06 88 LEU A N 1
ATOM 598 C CA . LEU A 1 88 ? 9.369 -13.767 -13.607 1.00 63.06 88 LEU A CA 1
ATOM 599 C C . LEU A 1 88 ? 10.444 -14.342 -14.537 1.00 63.06 88 LEU A C 1
ATOM 601 O O . LEU A 1 88 ? 10.147 -15.211 -15.354 1.00 63.06 88 LEU A O 1
ATOM 605 N N . ILE A 1 89 ? 11.680 -13.854 -14.402 1.00 56.88 89 ILE A N 1
ATOM 606 C CA . ILE A 1 89 ? 12.851 -14.288 -15.176 1.00 56.88 89 ILE A CA 1
ATOM 607 C C . ILE A 1 89 ? 13.975 -14.795 -14.251 1.00 56.88 89 ILE A C 1
ATOM 609 O O . ILE A 1 89 ? 14.971 -15.319 -14.736 1.00 56.88 89 ILE A O 1
ATOM 613 N N . SER A 1 90 ? 13.831 -14.723 -12.922 1.00 59.06 90 SER A N 1
ATOM 614 C CA . SER A 1 90 ? 14.842 -15.281 -12.013 1.00 59.06 90 SER A CA 1
ATOM 615 C C . SER A 1 90 ? 14.746 -16.816 -11.954 1.00 59.06 90 SER A C 1
ATOM 617 O O . SER A 1 90 ? 13.764 -17.421 -12.389 1.00 59.06 90 SER A O 1
ATOM 619 N N . GLY A 1 91 ? 15.799 -17.481 -11.470 1.00 51.97 91 GLY A N 1
ATOM 620 C CA . GLY A 1 91 ? 15.859 -18.947 -11.389 1.00 51.97 91 GLY A CA 1
ATOM 621 C C . GLY A 1 91 ? 14.970 -19.586 -10.309 1.00 51.97 91 GLY A C 1
ATOM 622 O O . GLY A 1 91 ? 14.930 -20.811 -10.235 1.00 51.97 91 GLY A O 1
ATOM 623 N N . GLN A 1 92 ? 14.278 -18.802 -9.471 1.00 55.12 92 GLN A N 1
ATOM 624 C CA . GLN A 1 92 ? 13.457 -19.302 -8.356 1.00 55.12 92 GLN A CA 1
ATOM 625 C C . GLN A 1 92 ? 11.961 -19.365 -8.716 1.00 55.12 92 GLN A C 1
ATOM 627 O O . GLN A 1 92 ? 11.463 -18.576 -9.519 1.00 55.12 92 GLN A O 1
ATOM 632 N N . GLU A 1 93 ? 11.226 -20.327 -8.150 1.00 51.84 93 GLU A N 1
ATOM 633 C CA . GLU A 1 93 ? 9.817 -20.605 -8.476 1.00 51.84 93 GLU A CA 1
ATOM 634 C C . GLU A 1 93 ? 8.825 -19.663 -7.773 1.00 51.84 93 GLU A C 1
ATOM 636 O O . GLU A 1 93 ? 7.908 -20.095 -7.089 1.00 51.84 93 GLU A O 1
ATOM 641 N N . GLY A 1 94 ? 8.950 -18.358 -8.022 1.00 58.84 94 GLY A N 1
ATOM 642 C CA . GLY A 1 94 ? 8.118 -17.340 -7.376 1.00 58.84 94 GLY A CA 1
ATOM 643 C C . GLY A 1 94 ? 8.579 -17.059 -5.945 1.00 58.84 94 GLY A C 1
ATOM 644 O O . GLY A 1 94 ? 9.029 -17.950 -5.237 1.00 58.84 94 GLY A O 1
ATOM 645 N N . GLY A 1 95 ? 8.530 -15.792 -5.533 1.00 68.62 95 GLY A N 1
ATOM 646 C CA . GLY A 1 95 ? 8.987 -15.388 -4.204 1.00 68.62 95 GLY A CA 1
ATOM 647 C C . GLY A 1 95 ? 8.207 -16.059 -3.066 1.00 68.62 95 GLY A C 1
ATOM 648 O O . GLY A 1 95 ? 7.159 -16.673 -3.270 1.00 68.62 95 GLY A O 1
ATOM 649 N N . TRP A 1 96 ? 8.681 -15.873 -1.834 1.00 78.75 96 TRP A N 1
ATOM 650 C CA . TRP A 1 96 ? 8.091 -16.452 -0.618 1.00 78.75 96 TRP A CA 1
ATOM 651 C C . TRP A 1 96 ? 6.571 -16.232 -0.496 1.00 78.75 96 TRP A C 1
ATOM 653 O O . TRP A 1 96 ? 5.839 -17.121 -0.060 1.00 78.75 96 TRP A O 1
ATOM 663 N N . LEU A 1 97 ? 6.061 -15.067 -0.916 1.00 79.12 97 LEU A N 1
ATOM 664 C CA . LEU A 1 97 ? 4.625 -14.765 -0.887 1.00 79.12 97 LEU A CA 1
ATOM 665 C C . LEU A 1 97 ? 3.827 -15.664 -1.847 1.00 79.12 97 LEU A C 1
ATOM 667 O O . LEU A 1 97 ? 2.705 -16.067 -1.536 1.00 79.12 97 LEU A O 1
ATOM 671 N N . PHE A 1 98 ? 4.405 -16.022 -2.997 1.00 82.00 98 PHE A N 1
ATOM 672 C CA . PHE A 1 98 ? 3.792 -16.978 -3.910 1.00 82.00 98 PHE A CA 1
ATOM 673 C C . PHE A 1 98 ? 3.670 -18.345 -3.246 1.00 82.00 98 PHE A C 1
ATOM 675 O O . PHE A 1 98 ? 2.579 -18.903 -3.178 1.00 82.00 98 PHE A O 1
ATOM 682 N N . GLU A 1 99 ? 4.779 -18.862 -2.723 1.00 82.44 99 GLU A N 1
ATOM 683 C CA . GLU A 1 99 ? 4.839 -20.193 -2.120 1.00 82.44 99 GLU A CA 1
ATOM 684 C C . GLU A 1 99 ? 3.921 -20.320 -0.902 1.00 82.44 99 GLU A C 1
ATOM 686 O O . GLU A 1 99 ? 3.272 -21.348 -0.720 1.00 82.44 99 GLU A O 1
ATOM 691 N N . THR A 1 100 ? 3.818 -19.271 -0.089 1.00 84.00 100 THR A N 1
ATOM 692 C CA . THR A 1 100 ? 3.037 -19.303 1.153 1.00 84.00 100 THR A CA 1
ATOM 693 C C . THR A 1 100 ? 1.555 -18.992 0.969 1.00 84.00 100 THR A C 1
ATOM 695 O O . THR A 1 100 ? 0.747 -19.511 1.742 1.00 84.00 100 THR A O 1
ATOM 698 N N . VAL A 1 101 ? 1.187 -18.185 -0.033 1.00 87.69 101 VAL A N 1
ATOM 699 C CA . VAL A 1 101 ? -0.192 -17.714 -0.244 1.00 87.69 101 VAL A CA 1
ATOM 700 C C . VAL A 1 101 ? -0.748 -18.188 -1.584 1.00 87.69 101 VAL A C 1
ATOM 702 O O . VAL A 1 101 ? -1.738 -18.913 -1.629 1.00 87.69 101 VAL A O 1
ATOM 705 N N . PHE A 1 102 ? -0.126 -17.787 -2.692 1.00 88.50 102 PHE A N 1
ATOM 706 C CA . PHE A 1 102 ? -0.715 -17.926 -4.031 1.00 88.50 102 PHE A CA 1
ATOM 707 C C . PHE A 1 102 ? -0.517 -19.293 -4.696 1.00 88.50 102 PHE A C 1
ATOM 709 O O . PHE A 1 102 ? -1.129 -19.553 -5.735 1.00 88.50 102 PHE A O 1
ATOM 716 N N . SER A 1 103 ? 0.298 -20.164 -4.100 1.00 87.44 103 SER A N 1
ATOM 717 C CA . SER A 1 103 ? 0.419 -21.583 -4.443 1.00 87.44 103 SER A CA 1
ATOM 718 C C . SER A 1 103 ? -0.755 -22.412 -3.898 1.00 87.44 103 SER A C 1
ATOM 720 O O . SER A 1 103 ? -1.056 -23.486 -4.423 1.00 87.44 103 SER A O 1
ATOM 722 N N . LYS A 1 104 ? -1.432 -21.906 -2.858 1.00 91.06 104 LYS A N 1
ATOM 723 C CA . LYS A 1 104 ? -2.540 -22.558 -2.157 1.00 91.06 104 LYS A CA 1
ATOM 724 C C . LYS A 1 104 ? -3.885 -22.115 -2.723 1.00 91.06 104 LYS A C 1
ATOM 726 O O . LYS A 1 104 ? -4.003 -21.130 -3.452 1.00 91.06 104 LYS A O 1
ATOM 731 N N . THR A 1 105 ? -4.938 -22.843 -2.365 1.00 90.88 105 THR A N 1
ATOM 732 C CA . THR A 1 105 ? -6.308 -22.413 -2.675 1.00 90.88 105 THR A CA 1
ATOM 733 C C . THR A 1 105 ? -6.740 -21.262 -1.753 1.00 90.88 105 TH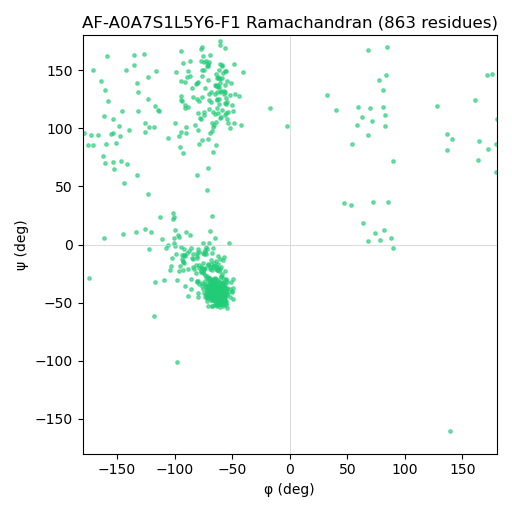R A C 1
ATOM 735 O O . THR A 1 105 ? -6.330 -21.234 -0.590 1.00 90.88 105 THR A O 1
ATOM 738 N N . PRO A 1 106 ? -7.622 -20.345 -2.201 1.00 92.38 106 PRO A N 1
ATOM 739 C CA . PRO A 1 106 ? -8.112 -19.251 -1.355 1.00 92.38 106 PRO A CA 1
ATOM 740 C C . PRO A 1 106 ? -8.744 -19.719 -0.037 1.00 92.38 106 PRO A C 1
ATOM 742 O O . PRO A 1 106 ? -8.670 -19.016 0.967 1.00 92.38 106 PRO A O 1
ATOM 745 N N . GLN A 1 107 ? -9.352 -20.910 -0.030 1.00 91.25 107 GLN A N 1
ATOM 746 C CA . GLN A 1 107 ? -9.945 -21.498 1.169 1.00 91.25 107 GLN A CA 1
ATOM 747 C C . GLN A 1 107 ? -8.883 -21.918 2.195 1.00 91.25 107 GLN A C 1
ATOM 749 O O . GLN A 1 107 ? -9.034 -21.606 3.370 1.00 91.25 107 GLN A O 1
ATOM 754 N N . GLN A 1 108 ? -7.790 -22.553 1.758 1.00 92.50 108 GLN A N 1
ATOM 755 C CA . GLN A 1 108 ? -6.678 -22.914 2.648 1.00 92.50 108 GLN A CA 1
ATOM 756 C C . GLN A 1 108 ? -6.048 -21.669 3.286 1.00 92.50 108 GLN A C 1
ATOM 758 O O . GLN A 1 108 ? -5.803 -21.646 4.486 1.00 92.50 108 GLN A O 1
ATOM 763 N N . VAL A 1 109 ? -5.854 -20.602 2.504 1.00 92.56 109 VAL A N 1
ATOM 764 C CA . VAL A 1 109 ? -5.306 -19.336 3.022 1.00 92.56 109 VAL A CA 1
ATOM 765 C C . VAL A 1 109 ? -6.260 -18.673 4.022 1.00 92.56 109 VAL A C 1
ATOM 767 O O . VAL A 1 109 ? -5.808 -18.082 5.000 1.00 92.56 109 VAL A O 1
ATOM 770 N N . LEU A 1 110 ? -7.575 -18.769 3.806 1.00 91.75 110 LEU A N 1
ATOM 771 C CA . LEU A 1 110 ? -8.572 -18.267 4.753 1.00 91.75 110 LEU A CA 1
ATOM 772 C C . LEU A 1 110 ? -8.552 -19.052 6.075 1.00 91.75 110 LEU A C 1
ATOM 774 O O . LEU A 1 110 ? -8.652 -18.444 7.136 1.00 91.75 110 LEU A O 1
ATOM 778 N N . GLU A 1 111 ? -8.422 -20.378 6.021 1.00 90.81 111 GLU A N 1
ATOM 779 C CA . GLU A 1 111 ? -8.313 -21.226 7.216 1.00 90.81 111 GLU A CA 1
ATOM 780 C C . GLU A 1 111 ? -7.045 -20.894 8.020 1.00 90.81 111 GLU A C 1
ATOM 782 O O . GLU A 1 111 ? -7.119 -20.739 9.238 1.00 90.81 111 GLU A O 1
ATOM 787 N N . GLU A 1 112 ? -5.914 -20.674 7.341 1.00 92.12 112 GLU A N 1
ATOM 788 C CA . GLU A 1 112 ? -4.671 -20.193 7.963 1.00 92.12 112 GLU A CA 1
ATOM 789 C C . GLU A 1 112 ? -4.851 -18.818 8.622 1.00 92.12 112 GLU A C 1
ATOM 791 O O . GLU A 1 112 ? -4.477 -18.633 9.777 1.00 92.12 112 GLU A O 1
ATOM 796 N N . ALA A 1 113 ? -5.484 -17.867 7.927 1.00 92.44 113 ALA A N 1
ATOM 797 C CA . ALA A 1 113 ? -5.765 -16.535 8.465 1.00 92.44 113 ALA A CA 1
ATOM 798 C C . ALA A 1 113 ? -6.606 -16.590 9.749 1.00 92.44 113 ALA A C 1
ATOM 800 O O . ALA A 1 113 ? -6.354 -15.868 10.711 1.00 92.44 113 ALA A O 1
ATOM 801 N N . LEU A 1 114 ? -7.625 -17.444 9.747 1.00 90.62 114 LEU A N 1
ATOM 802 C CA . LEU A 1 114 ? -8.544 -17.637 10.858 1.00 90.62 114 LEU A CA 1
ATOM 803 C C . LEU A 1 114 ? -7.869 -18.295 12.069 1.00 90.62 114 LEU A C 1
ATOM 805 O O . LEU A 1 114 ? -8.136 -17.894 13.201 1.00 90.62 114 LEU A O 1
ATOM 809 N N . GLN A 1 115 ? -6.975 -19.256 11.838 1.00 90.62 115 GLN A N 1
ATOM 810 C CA . GLN A 1 115 ? -6.159 -19.863 12.891 1.00 90.62 115 GLN A CA 1
ATOM 811 C C . GLN A 1 115 ? -5.228 -18.826 13.539 1.00 90.62 115 GLN A C 1
ATOM 813 O O . GLN A 1 115 ? -5.167 -18.704 14.760 1.00 90.62 115 GLN A O 1
ATOM 818 N N . GLU A 1 116 ? -4.573 -18.012 12.717 1.00 91.06 116 GLU A N 1
ATOM 819 C CA . GLU A 1 116 ? -3.646 -16.965 13.157 1.00 91.06 116 GLU A CA 1
ATOM 820 C C . GLU A 1 116 ? -4.337 -15.850 13.954 1.00 91.06 116 GLU A C 1
ATOM 822 O O . GLU A 1 116 ? -3.755 -15.278 14.877 1.00 91.06 116 GLU A O 1
ATOM 827 N N . VAL A 1 117 ? -5.602 -15.555 13.645 1.00 91.62 117 VAL A N 1
ATOM 828 C CA . VAL A 1 117 ? -6.432 -14.641 14.442 1.00 91.62 117 VAL A CA 1
ATOM 829 C C . VAL A 1 117 ? -6.640 -15.168 15.861 1.00 91.62 117 VAL A C 1
ATOM 831 O O . VAL A 1 117 ? -6.512 -14.402 16.816 1.00 91.62 117 VAL A O 1
ATOM 834 N N . VAL A 1 118 ? -6.962 -16.455 16.010 1.00 89.31 118 VAL A N 1
ATOM 835 C CA . VAL A 1 118 ? -7.182 -17.075 17.326 1.00 89.31 118 VAL A CA 1
ATOM 836 C C . VAL A 1 118 ? -5.904 -17.004 18.167 1.00 89.31 118 VAL A C 1
ATOM 838 O O . VAL A 1 118 ? -5.950 -16.610 19.335 1.00 89.31 118 VAL A O 1
ATOM 841 N N . GLU A 1 119 ? -4.758 -17.298 17.554 1.00 89.12 119 GLU A N 1
ATOM 842 C CA . GLU A 1 119 ? -3.448 -17.233 18.207 1.00 89.12 119 GLU A CA 1
ATOM 843 C C . GLU A 1 119 ? -3.064 -15.805 18.622 1.00 89.12 119 GLU A C 1
ATOM 845 O O . GLU A 1 119 ? -2.595 -15.596 19.741 1.00 89.12 119 GLU A O 1
ATOM 850 N N . GLU A 1 120 ? -3.316 -14.802 17.775 1.00 89.44 120 GLU A N 1
ATOM 851 C CA . GLU A 1 120 ? -2.983 -13.399 18.066 1.00 89.44 120 GLU A CA 1
ATOM 852 C C . GLU A 1 120 ? -3.856 -12.786 19.176 1.00 89.44 120 GLU A C 1
ATOM 854 O O . GLU A 1 120 ? -3.387 -11.932 19.941 1.00 89.44 120 GLU A O 1
ATOM 859 N N . ILE A 1 121 ? -5.122 -13.210 19.290 1.00 87.81 121 ILE A N 1
ATOM 860 C CA . ILE A 1 121 ? -6.002 -12.802 20.398 1.00 87.81 121 ILE A CA 1
ATOM 861 C C . ILE A 1 121 ? -5.502 -13.399 21.721 1.00 87.81 121 ILE A C 1
ATOM 863 O O . ILE A 1 121 ? -5.588 -12.735 22.758 1.00 87.81 121 ILE A O 1
ATOM 867 N N . ALA A 1 122 ? -4.959 -14.622 21.680 1.00 83.25 122 ALA A N 1
ATOM 868 C CA . ALA A 1 122 ? -4.420 -15.347 22.829 1.00 83.25 122 ALA A CA 1
ATOM 869 C C . ALA A 1 122 ? -5.410 -15.471 24.013 1.00 83.25 122 ALA A C 1
ATOM 871 O O . ALA A 1 122 ? -5.003 -15.451 25.177 1.00 83.25 122 ALA A O 1
ATOM 872 N N . ASP A 1 123 ? -6.716 -15.597 23.731 1.00 79.69 123 ASP A N 1
ATOM 873 C CA . ASP A 1 123 ? -7.730 -15.934 24.741 1.00 79.69 123 ASP A CA 1
ATOM 874 C C . ASP A 1 123 ? -7.891 -17.466 24.795 1.00 79.69 123 ASP A C 1
ATOM 876 O O . ASP A 1 123 ? -8.342 -18.053 23.811 1.00 79.69 123 ASP A O 1
ATOM 880 N N . PRO A 1 124 ? -7.589 -18.128 25.932 1.00 75.44 124 PRO A N 1
ATOM 881 C CA . PRO A 1 124 ? -7.708 -19.583 26.080 1.00 75.44 124 PRO A CA 1
ATOM 882 C C . PRO A 1 124 ? -9.112 -20.145 25.820 1.00 75.44 124 PRO A C 1
ATOM 884 O O . PRO A 1 124 ? -9.282 -21.357 25.757 1.00 75.44 124 PRO A O 1
ATOM 887 N N . ARG A 1 125 ? -10.134 -19.287 25.749 1.00 72.50 125 ARG A N 1
ATOM 888 C CA . ARG A 1 125 ? -11.537 -19.668 25.541 1.00 72.50 125 ARG A CA 1
ATOM 889 C C . ARG A 1 125 ? -11.946 -19.677 24.069 1.00 72.50 125 ARG A C 1
ATOM 891 O O . ARG A 1 125 ? -13.063 -20.093 23.775 1.00 72.50 125 ARG A O 1
ATOM 898 N N . LEU A 1 126 ? -11.093 -19.186 23.171 1.00 76.56 126 LEU A N 1
ATOM 899 C CA . LEU A 1 126 ? -11.299 -19.241 21.728 1.00 76.56 126 LEU A CA 1
ATOM 900 C C . LEU A 1 126 ? -10.544 -20.462 21.190 1.00 76.56 126 LEU A C 1
ATOM 902 O O . LEU A 1 126 ? -9.354 -20.390 20.917 1.00 76.56 126 LEU A O 1
ATOM 906 N N . GLU A 1 127 ? -11.228 -21.602 21.078 1.00 68.00 127 GLU A N 1
ATOM 907 C CA . GLU A 1 127 ? -10.637 -22.829 20.514 1.00 68.00 127 GLU A CA 1
ATOM 908 C C . GLU A 1 127 ? -10.960 -23.000 19.024 1.00 68.00 127 GLU A C 1
ATOM 910 O O . GLU A 1 127 ? -10.250 -23.710 18.312 1.00 68.00 127 GLU A O 1
ATOM 915 N N . LYS A 1 128 ? -12.042 -22.372 18.538 1.00 74.56 128 LYS A N 1
ATOM 916 C CA . LYS A 1 128 ? -12.496 -22.491 17.150 1.00 74.56 128 LYS A CA 1
ATOM 917 C C . LYS A 1 128 ? -12.584 -21.126 16.473 1.00 74.56 128 LYS A C 1
ATOM 919 O O . LYS A 1 128 ? -13.078 -20.176 17.079 1.00 74.56 128 LYS A O 1
ATOM 924 N N . PRO A 1 129 ? -12.253 -21.035 15.174 1.00 73.38 129 PRO A N 1
ATOM 925 C CA . PRO A 1 129 ? -12.406 -19.786 14.435 1.00 73.38 129 PRO A CA 1
ATOM 926 C C . PRO A 1 129 ? -13.845 -19.274 14.302 1.00 73.38 129 PRO A C 1
ATOM 928 O O . PRO A 1 129 ? -14.050 -18.092 14.051 1.00 73.38 129 PRO A O 1
ATOM 931 N N . SER A 1 130 ? -14.847 -20.145 14.474 1.00 72.81 130 SER A N 1
ATOM 932 C CA . SER A 1 130 ? -16.270 -19.770 14.475 1.00 72.81 130 SER A CA 1
ATOM 933 C C . SER A 1 130 ? -16.663 -18.847 15.626 1.00 72.81 130 SER A C 1
ATOM 935 O O . SER A 1 130 ? -17.720 -18.223 15.565 1.00 72.81 130 SER A O 1
ATOM 937 N N . ASP A 1 131 ? -15.835 -18.790 16.667 1.00 75.38 131 ASP A N 1
ATOM 938 C CA . ASP A 1 131 ? -16.156 -18.127 17.927 1.00 75.38 131 ASP A CA 1
ATOM 939 C C . ASP A 1 131 ? -15.629 -16.682 17.959 1.00 75.38 131 ASP A C 1
ATOM 941 O O . ASP A 1 131 ? -15.854 -15.960 18.930 1.00 75.38 131 ASP A O 1
ATOM 945 N N . VAL A 1 132 ? -14.934 -16.257 16.895 1.00 84.62 132 VAL A N 1
ATOM 946 C CA . VAL A 1 132 ? -14.324 -14.931 16.766 1.00 84.62 132 VAL A CA 1
ATOM 947 C C . VAL A 1 132 ? -15.261 -13.982 16.024 1.00 84.62 132 VAL A C 1
ATOM 949 O O . VAL A 1 132 ? -15.704 -14.265 14.907 1.00 84.62 132 VAL A O 1
ATOM 952 N N . SER A 1 133 ? -15.537 -12.815 16.608 1.00 88.00 133 SER A N 1
ATOM 953 C CA . SER A 1 133 ? -16.324 -11.784 15.928 1.00 88.00 133 SER A CA 1
ATOM 954 C C . SER A 1 133 ? -15.527 -11.065 14.835 1.00 88.00 133 SER A C 1
ATOM 956 O O . SER A 1 133 ? -14.297 -10.985 14.861 1.00 88.00 133 SER A O 1
ATOM 958 N N . ALA A 1 134 ? -16.233 -10.471 13.869 1.00 88.25 134 ALA A N 1
ATOM 959 C CA . ALA A 1 134 ? -15.610 -9.680 12.805 1.00 88.25 134 ALA A CA 1
ATOM 960 C C . ALA A 1 134 ? -14.740 -8.532 13.358 1.00 88.25 134 ALA A C 1
ATOM 962 O O . ALA A 1 134 ? -13.671 -8.242 12.820 1.00 88.25 134 ALA A O 1
ATOM 963 N N . GLU A 1 135 ? -15.173 -7.904 14.455 1.00 88.06 135 GLU A N 1
ATOM 964 C CA . GLU A 1 135 ? -14.437 -6.818 15.106 1.00 88.06 135 GLU A CA 1
ATOM 965 C C . GLU A 1 135 ? -13.134 -7.310 15.751 1.00 88.06 135 GLU A C 1
ATOM 967 O O . GLU A 1 135 ? -12.111 -6.628 15.632 1.00 88.06 135 GLU A O 1
ATOM 972 N N . GLN A 1 136 ? -13.157 -8.494 16.378 1.00 89.38 136 GLN A N 1
ATOM 973 C CA . GLN A 1 136 ? -11.980 -9.145 16.961 1.00 89.38 136 GLN A CA 1
ATOM 974 C C . GLN A 1 136 ? -10.986 -9.594 15.890 1.00 89.38 136 GLN A C 1
ATOM 976 O O . GLN A 1 136 ? -9.801 -9.294 16.013 1.00 89.38 136 GLN A O 1
ATOM 981 N N . ALA A 1 137 ? -11.458 -10.252 14.827 1.00 91.06 137 ALA A N 1
ATOM 982 C CA . ALA A 1 137 ? -10.603 -10.696 13.729 1.00 91.06 137 ALA A CA 1
ATOM 983 C C . ALA A 1 137 ? -9.894 -9.515 13.051 1.00 91.06 137 ALA A C 1
ATOM 985 O O . ALA A 1 137 ? -8.687 -9.557 12.811 1.00 91.06 137 ALA A O 1
ATOM 986 N N . ASN A 1 138 ? -10.628 -8.423 12.811 1.00 92.69 138 ASN A N 1
ATOM 987 C CA . ASN A 1 138 ? -10.059 -7.202 12.253 1.00 92.69 138 ASN A CA 1
ATOM 988 C C . ASN A 1 138 ? -9.000 -6.581 13.183 1.00 92.69 138 ASN A C 1
ATOM 990 O O . ASN A 1 138 ? -7.914 -6.239 12.718 1.00 92.69 138 ASN A O 1
ATOM 994 N N . LEU A 1 139 ? -9.277 -6.463 14.491 1.00 92.69 139 LEU A N 1
ATOM 995 C CA . LEU A 1 139 ? -8.327 -5.875 15.448 1.00 92.69 139 LEU A CA 1
ATOM 996 C C . LEU A 1 139 ? -7.051 -6.712 15.543 1.00 92.69 139 LEU A C 1
ATOM 998 O O . LEU A 1 139 ? -5.957 -6.155 15.499 1.00 92.69 139 LEU A O 1
ATOM 1002 N N . ALA A 1 140 ? -7.202 -8.036 15.633 1.00 92.56 140 ALA A N 1
ATOM 1003 C CA . ALA A 1 140 ? -6.096 -8.976 15.762 1.00 92.56 140 ALA A CA 1
ATOM 1004 C C . ALA A 1 140 ? -5.146 -8.868 14.565 1.00 92.56 140 ALA A C 1
ATOM 1006 O O . ALA A 1 140 ? -3.947 -8.654 14.734 1.00 92.56 140 ALA A O 1
ATOM 1007 N N . LEU A 1 141 ? -5.679 -8.912 13.342 1.00 93.19 141 LEU A N 1
ATOM 1008 C CA . LEU A 1 141 ? -4.848 -8.795 12.147 1.00 93.19 141 LEU A CA 1
ATOM 1009 C C . LEU A 1 141 ? -4.257 -7.391 11.962 1.00 93.19 141 LEU A C 1
ATOM 1011 O O . LEU A 1 141 ? -3.115 -7.285 11.524 1.00 93.19 141 LEU A O 1
ATOM 1015 N N . ARG A 1 142 ? -4.956 -6.309 12.337 1.00 91.88 142 ARG A N 1
ATOM 1016 C CA . ARG A 1 142 ? -4.370 -4.950 12.321 1.00 91.88 142 ARG A CA 1
ATOM 1017 C C . ARG A 1 142 ? -3.220 -4.816 13.320 1.00 91.88 142 ARG A C 1
ATOM 1019 O O . ARG A 1 142 ? -2.177 -4.259 12.983 1.00 91.88 142 ARG A O 1
ATOM 1026 N N . ARG A 1 143 ? -3.379 -5.374 14.520 1.00 92.88 143 ARG A N 1
ATOM 1027 C CA . ARG A 1 143 ? -2.335 -5.455 15.549 1.00 92.88 143 ARG A CA 1
ATOM 1028 C C . ARG A 1 143 ? -1.134 -6.273 15.059 1.00 92.88 143 ARG A C 1
ATOM 1030 O O . ARG A 1 143 ? -0.003 -5.804 15.160 1.00 92.88 143 ARG A O 1
ATOM 1037 N N . LYS A 1 144 ? -1.369 -7.442 14.454 1.00 91.56 144 LYS A N 1
ATOM 1038 C CA . LYS A 1 144 ? -0.319 -8.285 13.858 1.00 91.56 144 LYS A CA 1
ATOM 1039 C C . LYS A 1 144 ? 0.397 -7.577 12.707 1.00 91.56 144 LYS A C 1
ATOM 1041 O O . LYS A 1 144 ? 1.622 -7.585 12.643 1.00 91.56 144 LYS A O 1
ATOM 1046 N N . SER A 1 145 ? -0.359 -6.901 11.843 1.00 89.81 145 SER A N 1
ATOM 1047 C CA . SER A 1 145 ? 0.165 -6.093 10.738 1.00 89.81 145 SER A CA 1
ATOM 1048 C C . SER A 1 145 ? 1.101 -4.995 11.239 1.00 89.81 145 SER A C 1
ATOM 1050 O O . SER A 1 145 ? 2.175 -4.815 10.674 1.00 89.81 145 SER A O 1
ATOM 1052 N N . MET A 1 146 ? 0.718 -4.284 12.304 1.00 90.94 146 MET A N 1
ATOM 1053 C CA . MET A 1 146 ? 1.574 -3.282 12.942 1.00 90.94 146 MET A CA 1
ATOM 1054 C C . MET A 1 146 ? 2.871 -3.919 13.454 1.00 90.94 146 MET A C 1
ATOM 1056 O O . MET A 1 146 ? 3.953 -3.450 13.118 1.00 90.94 146 MET A O 1
ATOM 1060 N N . LYS A 1 147 ? 2.789 -5.023 14.208 1.00 89.38 147 LYS A N 1
ATOM 1061 C CA . LYS A 1 147 ? 3.980 -5.727 14.714 1.00 89.38 147 LYS A CA 1
ATOM 1062 C C . LYS A 1 147 ? 4.922 -6.172 13.594 1.00 89.38 147 LYS A C 1
ATOM 1064 O O . LYS A 1 147 ? 6.126 -5.986 13.728 1.00 89.38 147 LYS A O 1
ATOM 1069 N N . ALA A 1 148 ? 4.386 -6.710 12.497 1.00 86.25 148 ALA A N 1
ATOM 1070 C CA . ALA A 1 148 ? 5.179 -7.143 11.347 1.00 86.25 148 ALA A CA 1
ATOM 1071 C C . ALA A 1 148 ? 5.982 -5.984 10.726 1.00 86.25 148 ALA A C 1
ATOM 1073 O O . ALA A 1 148 ? 7.163 -6.152 10.429 1.00 86.25 148 ALA A O 1
ATOM 1074 N N . GLN A 1 149 ? 5.383 -4.792 10.605 1.00 83.50 149 GLN A N 1
ATOM 1075 C CA . GLN A 1 149 ? 6.081 -3.612 10.080 1.00 83.50 149 GLN A CA 1
ATOM 1076 C C . GLN A 1 149 ? 7.217 -3.135 11.000 1.00 83.50 149 GLN A C 1
ATOM 1078 O O . GLN A 1 149 ? 8.291 -2.793 10.513 1.00 83.50 149 GLN A O 1
ATOM 1083 N N . PHE A 1 150 ? 7.031 -3.175 12.323 1.00 84.75 150 PHE A N 1
ATOM 1084 C CA . PHE A 1 150 ? 8.093 -2.830 13.280 1.00 84.75 150 PHE A CA 1
ATOM 1085 C C . PHE A 1 150 ? 9.202 -3.892 13.353 1.00 84.75 150 PHE A C 1
ATOM 1087 O O . PHE A 1 150 ? 10.381 -3.558 13.428 1.00 84.75 150 PHE A O 1
ATOM 1094 N N . ASN A 1 151 ? 8.845 -5.178 13.284 1.00 76.94 151 ASN A N 1
ATOM 1095 C CA . ASN A 1 151 ? 9.812 -6.280 13.283 1.00 76.94 151 ASN A CA 1
ATOM 1096 C C . ASN A 1 151 ? 10.654 -6.322 12.000 1.00 76.94 151 ASN A C 1
ATOM 1098 O O . ASN A 1 151 ? 11.681 -7.002 11.967 1.00 76.94 151 ASN A O 1
ATOM 1102 N N . SER A 1 152 ? 10.260 -5.573 10.963 1.00 63.66 152 SER A N 1
ATOM 1103 C CA . SER A 1 152 ? 11.020 -5.472 9.721 1.00 63.66 152 SER A CA 1
ATOM 1104 C C . SER A 1 152 ? 12.428 -4.907 9.867 1.00 63.66 152 SER A C 1
ATOM 1106 O O . SER A 1 152 ? 13.221 -5.003 8.932 1.00 63.66 152 SER A O 1
ATOM 1108 N N . LEU A 1 153 ? 12.738 -4.332 11.025 1.00 52.72 153 LEU A N 1
ATOM 1109 C CA . LEU A 1 153 ? 13.856 -3.416 11.205 1.00 52.72 153 LEU A CA 1
ATOM 1110 C C . LEU A 1 153 ? 14.899 -3.955 12.187 1.00 52.72 153 LEU A C 1
ATOM 1112 O O . LEU A 1 153 ? 16.090 -3.759 11.972 1.00 52.72 153 LEU A O 1
ATOM 1116 N N . ASP A 1 154 ? 14.489 -4.725 13.203 1.00 47.66 154 ASP A N 1
ATOM 1117 C CA . ASP A 1 154 ? 15.416 -5.316 14.186 1.00 47.66 154 ASP A CA 1
ATOM 1118 C C . ASP A 1 154 ? 16.427 -6.286 13.544 1.00 47.66 154 ASP A C 1
ATOM 1120 O O . ASP A 1 154 ? 17.511 -6.520 14.081 1.00 47.66 154 ASP A O 1
ATOM 1124 N N . ARG A 1 155 ? 16.109 -6.847 12.368 1.00 41.91 155 ARG A N 1
ATOM 1125 C CA . ARG A 1 155 ? 16.980 -7.800 11.662 1.00 41.91 155 ARG A CA 1
ATOM 1126 C C . ARG A 1 155 ? 17.921 -7.180 10.632 1.00 41.91 155 ARG A C 1
ATOM 1128 O O . ARG A 1 155 ? 18.896 -7.836 10.283 1.00 41.91 155 ARG A O 1
ATOM 1135 N N . SER A 1 156 ? 17.722 -5.931 10.197 1.00 39.12 156 SER A N 1
ATOM 1136 C CA . SER A 1 156 ? 18.675 -5.276 9.281 1.00 39.12 156 SER A CA 1
ATOM 1137 C C . SER A 1 156 ? 19.988 -4.872 9.973 1.00 39.12 156 SER A C 1
ATOM 1139 O O . SER A 1 156 ? 20.934 -4.466 9.307 1.00 39.12 156 SER A O 1
ATOM 1141 N N . SER A 1 157 ? 20.059 -5.000 11.306 1.00 36.44 157 SER A N 1
ATOM 1142 C CA . SER A 1 157 ? 21.240 -4.723 12.137 1.00 36.44 157 SER A CA 1
ATOM 1143 C C . SER A 1 157 ? 22.114 -5.956 12.421 1.00 36.44 157 SER A C 1
ATOM 1145 O O . SER A 1 157 ? 23.221 -5.792 12.936 1.00 36.44 157 SER A O 1
ATOM 1147 N N . VAL A 1 158 ? 21.654 -7.183 12.144 1.00 32.16 158 VAL A N 1
ATOM 1148 C CA . VAL A 1 158 ? 22.382 -8.405 12.527 1.00 32.16 158 VAL A CA 1
ATOM 1149 C C . VAL A 1 158 ? 22.593 -9.293 11.307 1.00 32.16 158 VAL A C 1
ATOM 1151 O O . VAL A 1 158 ? 21.746 -10.104 10.943 1.00 32.16 158 VAL A O 1
ATOM 1154 N N . ALA A 1 159 ? 23.780 -9.176 10.711 1.00 35.44 159 ALA A N 1
ATOM 1155 C CA . ALA A 1 159 ? 24.330 -10.180 9.812 1.00 35.44 159 ALA A CA 1
ATOM 1156 C C . ALA A 1 159 ? 24.577 -11.482 10.599 1.00 35.44 159 ALA A C 1
ATOM 1158 O O . ALA A 1 159 ? 25.664 -11.721 11.119 1.00 35.44 159 ALA A O 1
ATOM 1159 N N . ALA A 1 160 ? 23.555 -12.327 10.725 1.00 29.11 160 ALA A N 1
ATOM 1160 C CA . ALA A 1 160 ? 23.699 -13.679 11.248 1.00 29.11 160 ALA A CA 1
ATOM 1161 C C . ALA A 1 160 ? 23.115 -14.667 10.240 1.00 29.11 160 ALA A C 1
ATOM 1163 O O . ALA A 1 160 ? 21.902 -14.804 10.096 1.00 29.11 160 ALA A O 1
ATOM 1164 N N . GLY A 1 161 ? 24.014 -15.355 9.536 1.00 33.12 161 GLY A N 1
ATOM 1165 C CA . GLY A 1 161 ? 23.678 -16.393 8.577 1.00 33.12 161 GLY A CA 1
ATOM 1166 C C . GLY A 1 161 ? 22.825 -17.492 9.205 1.00 33.12 161 GLY A C 1
ATOM 1167 O O . GLY A 1 161 ? 23.303 -18.266 10.032 1.00 33.12 161 GLY A O 1
ATOM 1168 N N . LYS A 1 162 ? 21.565 -17.564 8.775 1.00 31.06 162 LYS A N 1
ATOM 1169 C CA . LYS A 1 162 ? 20.731 -18.769 8.723 1.00 31.06 162 LYS A CA 1
ATOM 1170 C C . LYS A 1 162 ? 19.591 -18.516 7.736 1.00 31.06 162 LYS A C 1
ATOM 1172 O O . LYS A 1 162 ? 18.964 -17.466 7.750 1.00 31.06 162 LYS A O 1
ATOM 1177 N N . SER A 1 163 ? 19.381 -19.490 6.863 1.00 33.75 163 SER A N 1
ATOM 1178 C CA . SER A 1 163 ? 18.565 -19.479 5.648 1.00 33.75 163 SER A CA 1
ATOM 1179 C C . SER A 1 163 ? 17.043 -19.465 5.872 1.00 33.75 163 SER A C 1
ATOM 1181 O O . SER A 1 163 ? 16.341 -20.250 5.238 1.00 33.75 163 SER A O 1
ATOM 1183 N N . ASP A 1 164 ? 16.514 -18.613 6.750 1.00 37.38 164 ASP A N 1
ATOM 1184 C CA . ASP A 1 164 ? 15.070 -18.349 6.776 1.00 37.38 164 ASP A CA 1
ATOM 1185 C C . ASP A 1 164 ? 14.783 -17.105 5.937 1.00 37.38 164 ASP A C 1
ATOM 1187 O O . ASP A 1 164 ? 14.904 -15.972 6.396 1.00 37.38 164 ASP A O 1
ATOM 1191 N N . ASN A 1 165 ? 14.401 -17.344 4.682 1.00 44.97 165 ASN A N 1
ATOM 1192 C CA . ASN A 1 165 ? 14.090 -16.366 3.632 1.00 44.97 165 ASN A CA 1
ATOM 1193 C C . ASN A 1 165 ? 12.814 -15.528 3.916 1.00 44.97 165 ASN A C 1
ATOM 1195 O O . ASN A 1 165 ? 12.140 -15.073 2.993 1.00 44.97 165 ASN A O 1
ATOM 1199 N N . GLN A 1 166 ? 12.422 -15.369 5.185 1.00 52.72 166 GLN A N 1
ATOM 1200 C CA . GLN A 1 166 ? 11.261 -14.582 5.595 1.00 52.72 166 GLN A CA 1
ATOM 1201 C C . GLN A 1 166 ? 11.636 -13.102 5.598 1.00 52.72 166 GLN A C 1
ATOM 1203 O O . GLN A 1 166 ? 12.226 -12.608 6.561 1.00 52.72 166 GLN A O 1
ATOM 1208 N N . THR A 1 167 ? 11.281 -12.381 4.532 1.00 58.81 167 THR A N 1
ATOM 1209 C CA . THR A 1 167 ? 11.318 -10.922 4.584 1.00 58.81 167 THR A CA 1
ATOM 1210 C C . THR A 1 167 ? 10.043 -10.414 5.285 1.00 58.81 167 THR A C 1
ATOM 1212 O O . THR A 1 167 ? 8.922 -10.751 4.895 1.00 58.81 167 THR A O 1
ATOM 1215 N N . PRO A 1 168 ? 10.167 -9.600 6.339 1.00 57.28 168 PRO A N 1
ATOM 1216 C CA . PRO A 1 168 ? 9.027 -9.067 7.098 1.00 57.28 168 PRO A CA 1
ATOM 1217 C C . PRO A 1 168 ? 8.045 -8.208 6.268 1.00 57.28 168 PRO A C 1
ATOM 1219 O O . PRO A 1 168 ? 6.861 -8.117 6.594 1.00 57.28 168 PRO A O 1
ATOM 1222 N N . ILE A 1 169 ? 8.489 -7.663 5.129 1.00 59.75 169 ILE A N 1
ATOM 1223 C CA . ILE A 1 169 ? 7.634 -7.002 4.124 1.00 59.75 169 ILE A CA 1
ATOM 1224 C C . ILE A 1 169 ? 6.638 -7.996 3.506 1.00 59.75 169 ILE A C 1
ATOM 1226 O O . ILE A 1 169 ? 5.454 -7.686 3.345 1.00 59.75 169 ILE A O 1
ATOM 1230 N N . SER A 1 170 ? 7.086 -9.216 3.196 1.00 69.69 170 SER A N 1
ATOM 1231 C CA . SER A 1 170 ? 6.208 -10.260 2.671 1.00 69.69 170 SER A CA 1
ATOM 1232 C C . SER A 1 170 ? 5.207 -10.747 3.719 1.00 69.69 170 SER A C 1
ATOM 1234 O O . SER A 1 170 ? 4.080 -11.104 3.372 1.00 69.69 170 SER A O 1
ATOM 1236 N N . GLU A 1 171 ? 5.563 -10.696 5.005 1.00 81.56 171 GLU A N 1
ATOM 1237 C CA . GLU A 1 171 ? 4.626 -10.996 6.086 1.00 81.56 171 GLU A CA 1
ATOM 1238 C C . GLU A 1 171 ? 3.528 -9.929 6.217 1.00 81.56 171 GLU A C 1
ATOM 1240 O O . GLU A 1 171 ? 2.351 -10.282 6.324 1.00 81.56 171 GLU A O 1
ATOM 1245 N N . HIS A 1 172 ? 3.869 -8.639 6.127 1.00 83.25 172 HIS A N 1
ATOM 1246 C CA . HIS A 1 172 ? 2.863 -7.575 6.089 1.00 83.25 172 HIS A CA 1
ATOM 1247 C C . HIS A 1 172 ? 1.891 -7.756 4.909 1.00 83.25 172 HIS A C 1
ATOM 1249 O O . HIS A 1 172 ? 0.673 -7.731 5.103 1.00 83.25 172 HIS A O 1
ATOM 1255 N N . ALA A 1 173 ? 2.410 -8.025 3.705 1.00 81.94 173 ALA A N 1
ATOM 1256 C CA . ALA A 1 173 ? 1.588 -8.286 2.523 1.00 81.94 173 ALA A CA 1
ATOM 1257 C C . ALA A 1 173 ? 0.660 -9.502 2.713 1.00 81.94 173 ALA A C 1
ATOM 1259 O O . ALA A 1 173 ? -0.524 -9.435 2.378 1.00 81.94 173 ALA A O 1
ATOM 1260 N N . ARG A 1 174 ? 1.157 -10.589 3.320 1.00 88.81 174 ARG A N 1
ATOM 1261 C CA . ARG A 1 174 ? 0.347 -11.764 3.681 1.00 88.81 174 ARG A CA 1
ATOM 1262 C C . ARG A 1 174 ? -0.800 -11.398 4.626 1.00 88.81 174 ARG A C 1
ATOM 1264 O O . ARG A 1 174 ? -1.935 -11.801 4.384 1.00 88.81 174 ARG A O 1
ATOM 1271 N N . ILE A 1 175 ? -0.536 -10.596 5.660 1.00 89.56 175 ILE A N 1
ATOM 1272 C CA . ILE A 1 175 ? -1.569 -10.156 6.612 1.00 89.56 175 ILE A CA 1
ATOM 1273 C C . ILE A 1 175 ? -2.622 -9.276 5.918 1.00 89.56 175 ILE A C 1
ATOM 1275 O O . ILE A 1 175 ? -3.813 -9.402 6.204 1.00 89.56 175 ILE A O 1
ATOM 1279 N N . GLN A 1 176 ? -2.225 -8.429 4.963 1.00 89.38 176 GLN A N 1
ATOM 1280 C CA . GLN A 1 176 ? -3.178 -7.654 4.162 1.00 89.38 176 GLN A CA 1
ATOM 1281 C C . GLN A 1 176 ? -4.070 -8.544 3.282 1.00 89.38 176 GLN A C 1
ATOM 1283 O O . GLN A 1 176 ? -5.267 -8.276 3.151 1.00 89.38 176 GLN A O 1
ATOM 1288 N N . VAL A 1 177 ? -3.521 -9.628 2.719 1.00 89.88 177 VAL A N 1
ATOM 1289 C CA . VAL A 1 177 ? -4.319 -10.641 2.009 1.00 89.88 177 VAL A CA 1
ATOM 1290 C C . VAL A 1 177 ? -5.311 -11.305 2.964 1.00 89.88 177 VAL A C 1
ATOM 1292 O O . VAL A 1 177 ? -6.494 -11.392 2.642 1.00 89.88 177 VAL A O 1
ATOM 1295 N N . TRP A 1 178 ? -4.868 -11.718 4.154 1.00 93.25 178 TRP A N 1
ATOM 1296 C CA . TRP A 1 178 ? -5.737 -12.309 5.178 1.00 93.25 178 TRP A CA 1
ATOM 1297 C C . TRP A 1 178 ? -6.903 -11.394 5.570 1.00 93.25 178 TRP A C 1
ATOM 1299 O O . TRP A 1 178 ? -8.048 -11.846 5.601 1.00 93.25 178 TRP A O 1
ATOM 1309 N N . LEU A 1 179 ? -6.637 -10.105 5.800 1.00 90.25 179 LEU A N 1
ATOM 1310 C CA . LEU A 1 179 ? -7.658 -9.107 6.129 1.00 90.25 179 LEU A CA 1
ATOM 1311 C C . LEU A 1 179 ? -8.757 -9.015 5.059 1.00 90.25 179 LEU A C 1
ATOM 1313 O O . LEU A 1 179 ? -9.944 -9.040 5.393 1.00 90.25 179 LEU A O 1
ATOM 1317 N N . GLU A 1 180 ? -8.388 -8.948 3.776 1.00 90.88 180 GLU A N 1
ATOM 1318 C CA . GLU A 1 180 ? -9.379 -8.877 2.694 1.00 90.88 180 GLU A CA 1
ATOM 1319 C C . GLU A 1 180 ? -10.084 -10.229 2.478 1.00 90.88 180 GLU A C 1
ATOM 1321 O O . GLU A 1 180 ? -11.282 -10.242 2.213 1.00 90.88 180 GLU A O 1
ATOM 1326 N N . LEU A 1 181 ? -9.416 -11.377 2.652 1.00 90.69 181 LEU A N 1
ATOM 1327 C CA . LEU A 1 181 ? -10.076 -12.687 2.549 1.00 90.69 181 LEU A CA 1
ATOM 1328 C C . LEU A 1 181 ? -11.138 -12.895 3.637 1.00 90.69 181 LEU A C 1
ATOM 1330 O O . LEU A 1 181 ? -12.234 -13.365 3.327 1.00 90.69 181 LEU A O 1
ATOM 1334 N N . ILE A 1 182 ? -10.857 -12.511 4.886 1.00 90.50 182 ILE A N 1
ATOM 1335 C CA . ILE A 1 182 ? -11.844 -12.584 5.975 1.00 90.50 182 ILE A CA 1
ATOM 1336 C C . ILE A 1 182 ? -13.018 -11.645 5.688 1.00 90.50 182 ILE A C 1
ATOM 1338 O O . ILE A 1 182 ? -14.175 -12.054 5.809 1.00 90.50 182 ILE A O 1
ATOM 1342 N N . ARG A 1 183 ? -12.753 -10.417 5.225 1.00 90.50 183 ARG A N 1
ATOM 1343 C CA . ARG A 1 183 ? -13.807 -9.497 4.779 1.00 90.50 183 ARG A CA 1
ATOM 1344 C C . ARG A 1 183 ? -14.692 -10.134 3.702 1.00 90.50 183 ARG A C 1
ATOM 1346 O O . ARG A 1 183 ? -15.915 -10.105 3.819 1.00 90.50 183 ARG A O 1
ATOM 1353 N N . LEU A 1 184 ? -14.091 -10.739 2.674 1.00 87.81 184 LEU A N 1
ATOM 1354 C CA . LEU A 1 184 ? -14.821 -11.419 1.600 1.00 87.81 184 LEU A CA 1
ATOM 1355 C C . LEU A 1 184 ? -15.646 -12.596 2.103 1.00 87.81 184 LEU A C 1
ATOM 1357 O O . LEU A 1 184 ? -16.754 -12.816 1.615 1.00 87.81 184 LEU A O 1
ATOM 1361 N N . HIS A 1 185 ? -15.126 -13.348 3.069 1.00 87.44 185 HIS A N 1
ATOM 1362 C CA . HIS A 1 185 ? -15.854 -14.435 3.705 1.00 87.44 185 HIS A CA 1
ATOM 1363 C C . HIS A 1 185 ? -17.118 -13.928 4.414 1.00 87.44 185 HIS A C 1
ATOM 1365 O O . HIS A 1 185 ? -18.201 -14.473 4.192 1.00 87.44 185 HIS A O 1
ATOM 1371 N N . LEU A 1 186 ? -17.003 -12.840 5.182 1.00 84.31 186 LEU A N 1
ATOM 1372 C CA . LEU A 1 186 ? -18.123 -12.207 5.888 1.00 84.31 186 LEU A CA 1
ATOM 1373 C C . LEU A 1 186 ? -19.155 -11.582 4.934 1.00 84.31 186 LEU A C 1
ATOM 1375 O O . LEU A 1 186 ? -20.354 -11.654 5.192 1.00 84.31 186 LEU A O 1
ATOM 1379 N N . GLU A 1 187 ? -18.710 -11.026 3.803 1.00 84.38 187 GLU A N 1
ATOM 1380 C CA . GLU A 1 187 ? -19.576 -10.509 2.730 1.00 84.38 187 GLU A CA 1
ATOM 1381 C C . GLU A 1 187 ? -20.246 -11.630 1.896 1.00 84.38 187 GLU A C 1
ATOM 1383 O O . GLU A 1 187 ? -21.068 -11.346 1.025 1.00 84.38 187 GLU A O 1
ATOM 1388 N N . GLY A 1 188 ? -19.920 -12.907 2.140 1.00 76.38 188 GLY A N 1
ATOM 1389 C CA . GLY A 1 188 ? -20.468 -14.060 1.414 1.00 76.38 188 GLY A CA 1
ATOM 1390 C C . GLY A 1 188 ? -19.794 -14.358 0.067 1.00 76.38 188 GLY A C 1
ATOM 1391 O O . GLY A 1 188 ? -20.294 -15.181 -0.698 1.00 76.38 188 GLY A O 1
ATOM 1392 N N . GLY A 1 189 ? -18.644 -13.744 -0.222 1.00 68.38 189 GLY A N 1
ATOM 1393 C CA . GLY A 1 189 ? -17.943 -13.811 -1.511 1.00 68.38 189 GLY A CA 1
ATOM 1394 C C . GLY A 1 189 ? -17.419 -15.193 -1.924 1.00 68.38 189 GLY A C 1
ATOM 1395 O O . GLY A 1 189 ? -17.105 -15.388 -3.094 1.00 68.38 189 GLY A O 1
ATOM 1396 N N . PHE A 1 190 ? -17.366 -16.158 -1.002 1.00 67.50 190 PHE A N 1
ATOM 1397 C CA . PHE A 1 190 ? -16.954 -17.545 -1.265 1.00 67.50 190 PHE A CA 1
ATOM 1398 C C . PHE A 1 190 ? -18.110 -18.463 -1.709 1.00 67.50 190 PHE A C 1
ATOM 1400 O O . PHE A 1 190 ? -17.877 -19.626 -2.031 1.00 67.50 190 PHE A O 1
ATOM 1407 N N . ARG A 1 191 ? -19.364 -17.984 -1.701 1.00 56.34 191 ARG A N 1
ATOM 1408 C CA . ARG A 1 191 ? -20.550 -18.818 -1.980 1.00 56.34 191 ARG A CA 1
ATOM 1409 C C . ARG A 1 191 ? -20.876 -18.996 -3.468 1.00 56.34 191 ARG A C 1
ATOM 1411 O O . ARG A 1 191 ? -21.641 -19.899 -3.800 1.00 56.34 191 ARG A O 1
ATOM 1418 N N . ASP A 1 192 ? -20.266 -18.216 -4.357 1.00 45.19 192 ASP A N 1
ATOM 1419 C CA . ASP A 1 192 ? -20.488 -18.309 -5.805 1.00 45.19 192 ASP A CA 1
ATOM 1420 C C . ASP A 1 192 ? -19.463 -19.251 -6.461 1.00 45.19 192 ASP A C 1
ATOM 1422 O O . ASP A 1 192 ? -18.478 -18.818 -7.058 1.00 45.19 192 ASP A O 1
ATOM 1426 N N . GLY A 1 193 ? -19.678 -20.563 -6.340 1.00 36.09 193 GLY A N 1
ATOM 1427 C CA . GLY A 1 193 ? -18.918 -21.554 -7.112 1.00 36.09 193 GLY A CA 1
ATOM 1428 C C . GLY A 1 193 ? -19.270 -21.524 -8.615 1.00 36.09 193 GLY A C 1
ATOM 1429 O O . GLY A 1 193 ? -20.343 -21.039 -8.983 1.00 36.09 193 GLY A O 1
ATOM 1430 N N . PRO A 1 194 ? -18.450 -22.115 -9.513 1.00 35.16 194 PRO A N 1
ATOM 1431 C CA . PRO A 1 194 ? -18.665 -22.072 -10.969 1.00 35.16 194 PRO A CA 1
ATOM 1432 C C . PRO A 1 194 ? -19.881 -22.871 -11.487 1.00 35.16 194 PRO A C 1
ATOM 1434 O O . PRO A 1 194 ? -20.022 -23.076 -12.689 1.00 35.16 194 PRO A O 1
ATOM 1437 N N . SER A 1 195 ? -20.779 -23.331 -10.614 1.00 31.47 195 SER A N 1
ATOM 1438 C CA . SER A 1 195 ? -21.904 -24.205 -10.959 1.00 31.47 195 SER A CA 1
ATOM 1439 C C . SER A 1 195 ? -23.222 -23.714 -10.352 1.00 31.47 195 SER A C 1
ATOM 1441 O O . SER A 1 195 ? -23.868 -24.428 -9.591 1.00 31.47 195 SER A O 1
ATOM 1443 N N . SER A 1 196 ? -23.653 -22.496 -10.686 1.00 27.81 196 SER A N 1
ATOM 1444 C CA . SER A 1 196 ? -25.086 -22.149 -10.688 1.00 27.81 196 SER A CA 1
ATOM 1445 C C . SER A 1 196 ? -25.368 -20.904 -11.538 1.00 27.81 196 SER A C 1
ATOM 1447 O O . SER A 1 196 ? -25.737 -19.836 -11.061 1.00 27.81 196 SER A O 1
ATOM 1449 N N . ALA A 1 197 ? -25.240 -21.039 -12.858 1.00 33.12 197 ALA A N 1
ATOM 1450 C CA . ALA A 1 197 ? -25.952 -20.139 -13.759 1.00 33.12 197 ALA A CA 1
ATOM 1451 C C . ALA A 1 197 ? -27.449 -20.491 -13.694 1.00 33.12 197 ALA A C 1
ATOM 1453 O O . ALA A 1 197 ? -27.916 -21.375 -14.408 1.00 33.12 197 ALA A O 1
ATOM 1454 N N . GLY A 1 198 ? -28.192 -19.850 -12.791 1.00 27.12 198 GLY A N 1
ATOM 1455 C CA . GLY A 1 198 ? -29.624 -20.101 -12.649 1.00 27.12 198 GLY A CA 1
ATOM 1456 C C . GLY A 1 198 ? -30.300 -19.293 -11.548 1.00 27.12 198 GLY A C 1
ATOM 1457 O O . GLY A 1 198 ? -30.519 -19.801 -10.459 1.00 27.12 198 GLY A O 1
ATOM 1458 N N . THR A 1 199 ? -30.720 -18.072 -11.890 1.00 32.94 199 THR A N 1
ATOM 1459 C CA . THR A 1 199 ? -31.904 -17.388 -11.323 1.00 32.94 199 THR A CA 1
ATOM 1460 C C . THR A 1 199 ? -31.992 -17.245 -9.792 1.00 32.94 199 THR A C 1
ATOM 1462 O O . THR A 1 199 ? -32.720 -17.979 -9.141 1.00 32.94 199 THR A O 1
ATOM 1465 N N . SER A 1 200 ? -31.396 -16.179 -9.241 1.00 24.92 200 SER A N 1
ATOM 1466 C CA . SER A 1 200 ? -32.106 -15.232 -8.352 1.00 24.92 200 SER A CA 1
ATOM 1467 C C . SER A 1 200 ? -31.237 -14.001 -8.056 1.00 24.92 200 SER A C 1
ATOM 1469 O O . SER A 1 200 ? -30.548 -13.925 -7.042 1.00 24.92 200 SER A O 1
ATOM 1471 N N . ALA A 1 201 ? -31.284 -13.002 -8.938 1.00 26.28 201 ALA A N 1
ATOM 1472 C CA . ALA A 1 201 ? -30.861 -11.650 -8.589 1.00 26.28 201 ALA A CA 1
ATOM 1473 C C . ALA A 1 201 ? -31.971 -11.013 -7.736 1.00 26.28 201 ALA A C 1
ATOM 1475 O O . ALA A 1 201 ? -32.925 -10.445 -8.267 1.00 26.28 201 ALA A O 1
ATOM 1476 N N . ALA A 1 202 ? -31.888 -11.171 -6.414 1.00 25.33 202 ALA A N 1
ATOM 1477 C CA . ALA A 1 202 ? -32.718 -10.412 -5.488 1.00 25.33 202 ALA A CA 1
ATOM 1478 C C . ALA A 1 202 ? -32.160 -8.985 -5.375 1.00 25.33 202 ALA A C 1
ATOM 1480 O O . ALA A 1 202 ? -30.968 -8.772 -5.164 1.00 25.33 202 ALA A O 1
ATOM 1481 N N . MET A 1 203 ? -33.050 -8.023 -5.598 1.00 26.27 203 MET A N 1
ATOM 1482 C CA . MET A 1 203 ? -32.798 -6.594 -5.754 1.00 26.27 203 MET A CA 1
ATOM 1483 C C . MET A 1 203 ? -32.042 -5.981 -4.564 1.00 26.27 203 MET A C 1
ATOM 1485 O O . MET A 1 203 ? -32.558 -5.944 -3.450 1.00 26.27 203 MET A O 1
ATOM 1489 N N . ALA A 1 204 ? -30.868 -5.406 -4.829 1.00 24.95 204 ALA A N 1
ATOM 1490 C CA . ALA A 1 204 ? -30.300 -4.342 -4.003 1.00 24.95 204 ALA A CA 1
ATOM 1491 C C . ALA A 1 204 ? -31.033 -3.015 -4.308 1.00 24.95 204 ALA A C 1
ATOM 1493 O O . ALA A 1 204 ? -31.441 -2.798 -5.457 1.00 24.95 204 ALA A O 1
ATOM 1494 N N . PRO A 1 205 ? -31.245 -2.125 -3.320 1.00 26.25 205 PRO A N 1
ATOM 1495 C CA . PRO A 1 205 ? -32.070 -0.941 -3.503 1.00 26.25 205 PRO A CA 1
ATOM 1496 C C . PRO A 1 205 ? -31.379 0.069 -4.422 1.00 26.25 205 PRO A C 1
ATOM 1498 O O . PRO A 1 205 ? -30.260 0.515 -4.178 1.00 26.25 205 PRO A O 1
ATOM 1501 N N . VAL A 1 206 ? -32.091 0.443 -5.483 1.00 25.38 206 VAL A N 1
ATOM 1502 C CA . VAL A 1 206 ? -31.729 1.517 -6.407 1.00 25.38 206 VAL A CA 1
ATOM 1503 C C . VAL A 1 206 ? -31.727 2.839 -5.639 1.00 25.38 206 VAL A C 1
ATOM 1505 O O . VAL A 1 206 ? -32.785 3.394 -5.333 1.00 25.38 206 VAL A O 1
ATOM 1508 N N . ALA A 1 207 ? -30.536 3.358 -5.343 1.00 25.72 207 ALA A N 1
ATOM 1509 C CA . ALA A 1 207 ? -30.362 4.757 -4.987 1.00 25.72 207 ALA A CA 1
ATOM 1510 C C . ALA A 1 207 ? -30.802 5.606 -6.191 1.00 25.72 207 ALA A C 1
ATOM 1512 O O . ALA A 1 207 ? -30.219 5.544 -7.273 1.00 25.72 207 ALA A O 1
ATOM 1513 N N . LYS A 1 208 ? -31.900 6.348 -6.026 1.00 24.45 208 LYS A N 1
ATOM 1514 C CA . LYS A 1 208 ? -32.382 7.315 -7.015 1.00 24.45 208 LYS A CA 1
ATOM 1515 C C . LYS A 1 208 ? -31.407 8.490 -7.074 1.00 24.45 208 LYS A C 1
ATOM 1517 O O . LYS A 1 208 ? -31.550 9.441 -6.309 1.00 24.45 208 LYS A O 1
ATOM 1522 N N . ASP A 1 209 ? -30.482 8.449 -8.024 1.00 25.84 209 ASP A N 1
ATOM 1523 C CA . ASP A 1 209 ? -29.744 9.632 -8.455 1.00 25.84 209 ASP A CA 1
ATOM 1524 C C . ASP A 1 209 ? -30.706 10.594 -9.155 1.00 25.84 209 ASP A C 1
ATOM 1526 O O . ASP A 1 209 ? -31.159 10.388 -10.285 1.00 25.84 209 ASP A O 1
ATOM 1530 N N . LYS A 1 210 ? -31.059 11.666 -8.446 1.00 25.02 210 LYS A N 1
ATOM 1531 C CA . LYS A 1 210 ? -31.767 12.804 -9.018 1.00 25.02 210 LYS A CA 1
ATOM 1532 C C . LYS A 1 210 ? -30.715 13.691 -9.678 1.00 25.02 210 LYS A C 1
ATOM 1534 O O . LYS A 1 210 ? -29.975 14.398 -9.002 1.00 25.02 210 LYS A O 1
ATOM 1539 N N . ALA A 1 211 ? -30.643 13.609 -11.003 1.00 31.27 211 ALA A N 1
ATOM 1540 C CA . ALA A 1 211 ? -29.753 14.402 -11.835 1.00 31.27 211 ALA A CA 1
ATOM 1541 C C . ALA A 1 211 ? -29.915 15.909 -11.563 1.00 31.27 211 ALA A C 1
ATOM 1543 O O . ALA A 1 211 ? -30.942 16.507 -11.885 1.00 31.27 211 ALA A O 1
ATOM 1544 N N . ALA A 1 212 ? -28.866 16.521 -11.019 1.00 25.00 212 ALA A N 1
ATOM 1545 C CA . ALA A 1 212 ? -28.600 17.945 -11.129 1.00 25.00 212 ALA A CA 1
ATOM 1546 C C . ALA A 1 212 ? -27.208 18.096 -11.752 1.00 25.00 212 ALA A C 1
ATOM 1548 O O . ALA A 1 212 ? -26.243 17.501 -11.278 1.00 25.00 212 ALA A O 1
ATOM 1549 N N . LYS A 1 213 ? -27.140 18.847 -12.856 1.00 29.28 213 LYS A N 1
ATOM 1550 C CA . LYS A 1 213 ? -25.914 19.229 -13.566 1.00 29.28 213 LYS A CA 1
ATOM 1551 C C . LYS A 1 213 ? -24.872 19.781 -12.584 1.00 29.28 213 LYS A C 1
ATOM 1553 O O . LYS A 1 213 ? -24.975 20.928 -12.165 1.00 29.28 213 LYS A O 1
ATOM 1558 N N . ALA A 1 214 ? -23.863 18.982 -12.280 1.00 25.88 214 ALA A N 1
ATOM 1559 C CA . ALA A 1 214 ? -22.555 19.429 -11.834 1.00 25.88 214 ALA A CA 1
ATOM 1560 C C . ALA A 1 214 ? -21.557 18.427 -12.415 1.00 25.88 214 ALA A C 1
ATOM 1562 O O . ALA A 1 214 ? -21.630 17.233 -12.122 1.00 25.88 214 ALA A O 1
ATOM 1563 N N . GLU A 1 215 ? -20.696 18.890 -13.317 1.00 25.41 215 GLU A N 1
ATOM 1564 C CA . GLU A 1 215 ? -19.578 18.094 -13.809 1.00 25.41 215 GLU A CA 1
ATOM 1565 C C . GLU A 1 215 ? -18.743 17.651 -12.603 1.00 25.41 215 GLU A C 1
ATOM 1567 O O . GLU A 1 215 ? -18.316 18.460 -11.780 1.00 25.41 215 GLU A O 1
ATOM 1572 N N . LYS A 1 216 ? -18.597 16.335 -12.441 1.00 24.36 216 LYS A N 1
ATOM 1573 C CA . LYS A 1 216 ? -17.796 15.734 -11.376 1.00 24.36 216 LYS A CA 1
ATOM 1574 C C . LYS A 1 216 ? -16.326 16.062 -11.687 1.00 24.36 216 LYS A C 1
ATOM 1576 O O . LYS A 1 216 ? -15.893 15.714 -12.786 1.00 24.36 216 LYS A O 1
ATOM 1581 N N . PRO A 1 217 ? -15.565 16.716 -10.789 1.00 29.83 217 PRO A N 1
ATOM 1582 C CA . PRO A 1 217 ? -14.191 17.103 -11.086 1.00 29.83 217 PRO A CA 1
ATOM 1583 C C . PRO A 1 217 ? -13.341 15.859 -11.372 1.00 29.83 217 PRO A C 1
ATOM 1585 O O . PRO A 1 217 ? -13.423 14.846 -10.672 1.00 29.83 217 PRO A O 1
ATOM 1588 N N . THR A 1 218 ? -12.539 15.953 -12.425 1.00 38.47 218 THR A N 1
ATOM 1589 C CA . THR A 1 218 ? -11.746 14.913 -13.098 1.00 38.47 218 THR A CA 1
ATOM 1590 C C . THR A 1 218 ? -10.618 14.283 -12.263 1.00 38.47 218 THR A C 1
ATOM 1592 O O . THR A 1 218 ? -9.892 13.439 -12.773 1.00 38.47 218 THR A O 1
ATOM 1595 N N . GLY A 1 219 ? -10.484 14.612 -10.974 1.00 37.72 219 GLY A N 1
ATOM 1596 C CA . GLY A 1 219 ? -9.324 14.241 -10.148 1.00 37.72 219 GLY A CA 1
ATOM 1597 C C . GLY A 1 219 ? -9.476 13.028 -9.215 1.00 37.72 219 GLY A C 1
ATOM 1598 O O . GLY A 1 219 ? -8.531 12.685 -8.519 1.00 37.72 219 GLY A O 1
ATOM 1599 N N . ALA A 1 220 ? -10.628 12.356 -9.143 1.00 35.12 220 ALA A N 1
ATOM 1600 C CA . ALA A 1 220 ? -10.847 11.257 -8.178 1.00 35.12 220 ALA A CA 1
ATOM 1601 C C . ALA A 1 220 ? -10.700 9.840 -8.782 1.00 35.12 220 ALA A C 1
ATOM 1603 O O . ALA A 1 220 ? -11.319 8.892 -8.298 1.00 35.12 220 ALA A O 1
ATOM 1604 N N . GLY A 1 221 ? -9.963 9.697 -9.888 1.00 50.66 221 GLY A N 1
ATOM 1605 C CA . GLY A 1 221 ? -9.670 8.399 -10.506 1.00 50.66 221 GLY A CA 1
ATOM 1606 C C . GLY A 1 221 ? -8.429 7.720 -9.899 1.00 50.66 221 GLY A C 1
ATOM 1607 O O . GLY A 1 221 ? -7.581 8.418 -9.345 1.00 50.66 221 GLY A O 1
ATOM 1608 N N . PRO A 1 222 ? -8.283 6.384 -10.022 1.00 59.56 222 PRO A N 1
ATOM 1609 C CA . PRO A 1 222 ? -7.048 5.685 -9.656 1.00 59.56 222 PRO A CA 1
ATOM 1610 C C . PRO A 1 222 ? -5.857 6.265 -10.427 1.00 59.56 222 PRO A C 1
ATOM 1612 O O . PRO A 1 222 ? -5.990 6.489 -11.635 1.00 59.56 222 PRO A O 1
ATOM 1615 N N . TRP A 1 223 ? -4.716 6.474 -9.758 1.00 68.94 223 TRP A N 1
ATOM 1616 C CA . TRP A 1 223 ? -3.465 6.904 -10.395 1.00 68.94 223 TRP A CA 1
ATOM 1617 C C . TRP A 1 223 ? -3.043 5.856 -11.435 1.00 68.94 223 TRP A C 1
ATOM 1619 O O . TRP A 1 223 ? -2.728 4.721 -11.091 1.00 68.94 223 TRP A O 1
ATOM 1629 N N . GLN A 1 224 ? -3.138 6.215 -12.714 1.00 75.38 224 GLN A N 1
ATOM 1630 C CA . GLN A 1 224 ? -2.945 5.333 -13.872 1.00 75.38 224 GLN A CA 1
ATOM 1631 C C . GLN A 1 224 ? -1.914 5.942 -14.827 1.00 75.38 224 GLN A C 1
ATOM 1633 O O . GLN A 1 224 ? -1.663 7.145 -14.775 1.00 75.38 224 GLN A O 1
ATOM 1638 N N . ASP A 1 225 ? -1.384 5.133 -15.748 1.00 77.75 225 ASP A N 1
ATOM 1639 C CA . ASP A 1 225 ? -0.391 5.555 -16.752 1.00 77.75 225 ASP A CA 1
ATOM 1640 C C . ASP A 1 225 ? -0.821 6.824 -17.516 1.00 77.75 225 ASP A C 1
ATOM 1642 O O . ASP A 1 225 ? -0.038 7.755 -17.695 1.00 77.75 225 ASP A O 1
ATOM 1646 N N . THR A 1 226 ? -2.103 6.922 -17.884 1.00 76.94 226 THR A N 1
ATOM 1647 C CA . THR A 1 226 ? -2.665 8.098 -18.569 1.00 76.94 226 THR A CA 1
ATOM 1648 C C . THR A 1 226 ? -2.713 9.350 -17.693 1.00 76.94 226 THR A C 1
ATOM 1650 O O . THR A 1 226 ? -2.631 10.460 -18.209 1.00 76.94 226 THR A O 1
ATOM 1653 N N . ALA A 1 227 ? -2.867 9.189 -16.375 1.00 77.31 227 ALA A N 1
ATOM 1654 C CA . ALA A 1 227 ? -2.855 10.307 -15.437 1.00 77.31 227 ALA A CA 1
ATOM 1655 C C . ALA A 1 227 ? -1.432 10.854 -15.276 1.00 77.31 227 ALA A C 1
ATOM 1657 O O . ALA A 1 227 ? -1.246 12.060 -15.349 1.00 77.31 227 ALA A O 1
ATOM 1658 N N . VAL A 1 228 ? -0.425 9.981 -15.160 1.00 82.06 228 VAL A N 1
ATOM 1659 C CA . VAL A 1 228 ? 0.986 10.405 -15.118 1.00 82.06 228 VAL A CA 1
ATOM 1660 C C . VAL A 1 228 ? 1.350 11.212 -16.360 1.00 82.06 228 VAL A C 1
ATOM 1662 O O . VAL A 1 228 ? 1.918 12.291 -16.235 1.00 82.06 228 VAL A O 1
ATOM 1665 N N . LEU A 1 229 ? 0.960 10.736 -17.545 1.00 81.50 229 LEU A N 1
ATOM 1666 C CA . LEU A 1 229 ? 1.175 11.455 -18.804 1.00 81.50 229 LEU A CA 1
ATOM 1667 C C . LEU A 1 229 ? 0.538 12.847 -18.818 1.00 81.50 229 LEU A C 1
ATOM 1669 O O . LEU A 1 229 ? 1.170 13.804 -19.251 1.00 81.50 229 LEU A O 1
ATOM 1673 N N . SER A 1 230 ? -0.699 12.955 -18.328 1.00 81.88 230 SER A N 1
ATOM 1674 C CA . SER A 1 230 ? -1.411 14.230 -18.199 1.00 81.88 230 SER A CA 1
ATOM 1675 C C . SER A 1 230 ? -0.682 15.208 -17.276 1.00 81.88 230 SER A C 1
ATOM 1677 O O . SER A 1 230 ? -0.631 16.395 -17.573 1.00 81.88 230 SER A O 1
ATOM 1679 N N . GLU A 1 231 ? -0.136 14.733 -16.154 1.00 82.88 231 GLU A N 1
ATOM 1680 C CA . GLU A 1 231 ? 0.501 15.605 -15.160 1.00 82.88 231 GLU A CA 1
ATOM 1681 C C . GLU A 1 231 ? 1.939 16.002 -15.527 1.00 82.88 231 GLU A C 1
ATOM 1683 O O . GLU A 1 231 ? 2.355 17.107 -15.195 1.00 82.88 231 GLU A O 1
ATOM 1688 N N . LEU A 1 232 ? 2.698 15.142 -16.220 1.00 80.88 232 LEU A N 1
ATOM 1689 C CA . LEU A 1 232 ? 4.097 15.413 -16.593 1.00 80.88 232 LEU A CA 1
ATOM 1690 C C . LEU A 1 232 ? 4.263 16.603 -17.555 1.00 80.88 232 LEU A C 1
ATOM 1692 O O . LEU A 1 232 ? 5.357 17.151 -17.642 1.00 80.88 232 LEU A O 1
ATOM 1696 N N . GLY A 1 233 ? 3.205 16.991 -18.274 1.00 70.00 233 GLY A N 1
ATOM 1697 C CA . GLY A 1 233 ? 3.223 18.082 -19.254 1.00 70.00 233 GLY A CA 1
ATOM 1698 C C . GLY A 1 233 ? 2.642 19.415 -18.772 1.00 70.00 233 GLY A C 1
ATOM 1699 O O . GLY A 1 233 ? 2.487 20.315 -19.593 1.00 70.00 233 GLY A O 1
ATOM 1700 N N . LYS A 1 234 ? 2.269 19.539 -17.491 1.00 83.50 234 LYS A N 1
ATOM 1701 C CA . LYS A 1 234 ? 1.616 20.744 -16.952 1.00 83.50 234 LYS A CA 1
ATOM 1702 C C . LYS A 1 234 ? 2.617 21.714 -16.335 1.00 83.50 234 LYS A C 1
ATOM 1704 O O . LYS A 1 234 ? 3.518 21.316 -15.599 1.00 83.50 234 LYS A O 1
ATOM 1709 N N . GLU A 1 235 ? 2.386 23.002 -16.565 1.00 83.50 235 GLU A N 1
ATOM 1710 C CA . GLU A 1 235 ? 3.154 24.081 -15.943 1.00 83.50 235 GLU A CA 1
ATOM 1711 C C . GLU A 1 235 ? 2.732 24.291 -14.475 1.00 83.50 235 GLU A C 1
ATOM 1713 O O . GLU A 1 235 ? 1.575 24.099 -14.094 1.00 83.50 235 GLU A O 1
ATOM 1718 N N . GLU A 1 236 ? 3.658 24.747 -13.629 1.00 82.81 236 GLU A N 1
ATOM 1719 C CA . GLU A 1 236 ? 3.421 24.989 -12.195 1.00 82.81 236 GLU A CA 1
ATOM 1720 C C . GLU A 1 236 ? 2.163 25.820 -11.852 1.00 82.81 236 GLU A C 1
ATOM 1722 O O . GLU A 1 236 ? 1.402 25.386 -10.981 1.00 82.81 236 GLU A O 1
ATOM 1727 N N . PRO A 1 237 ? 1.874 26.966 -12.507 1.00 85.69 237 PRO A N 1
ATOM 1728 C CA . PRO A 1 237 ? 0.671 27.741 -12.196 1.00 85.69 237 PRO A CA 1
ATOM 1729 C C . PRO A 1 237 ? -0.627 26.986 -12.515 1.00 85.69 237 PRO A C 1
ATOM 1731 O O . PRO A 1 237 ? -1.644 27.191 -11.850 1.00 85.69 237 PRO A O 1
ATOM 1734 N N . GLU A 1 238 ? -0.606 26.101 -13.513 1.00 88.19 238 GLU A N 1
ATOM 1735 C CA . GLU A 1 238 ? -1.748 25.254 -13.854 1.00 88.19 238 GLU A CA 1
ATOM 1736 C C . GLU A 1 238 ? -1.966 24.183 -12.777 1.00 88.19 238 GLU A C 1
ATOM 1738 O O . GLU A 1 238 ? -3.091 23.997 -12.303 1.00 88.19 238 GLU A O 1
ATOM 1743 N N . LEU A 1 239 ? -0.879 23.559 -12.309 1.00 85.81 239 LEU A N 1
ATOM 1744 C CA . LEU A 1 239 ? -0.912 22.591 -11.212 1.00 85.81 239 LEU A CA 1
ATOM 1745 C C . LEU A 1 239 ? -1.434 23.217 -9.915 1.00 85.81 239 LEU A C 1
ATOM 1747 O O . LEU A 1 239 ? -2.260 22.608 -9.230 1.00 85.81 239 LEU A O 1
ATOM 1751 N N . GLU A 1 240 ? -0.997 24.428 -9.567 1.00 87.38 240 GLU A N 1
ATOM 1752 C CA . GLU A 1 240 ? -1.501 25.154 -8.398 1.00 87.38 240 GLU A CA 1
ATOM 1753 C C . GLU A 1 240 ? -3.003 25.435 -8.505 1.00 87.38 240 GLU A C 1
ATOM 1755 O O . GLU A 1 240 ? -3.749 25.178 -7.552 1.00 87.38 240 GLU A O 1
ATOM 1760 N N . ALA A 1 241 ? -3.463 25.918 -9.663 1.00 87.81 241 ALA A N 1
ATOM 1761 C CA . ALA A 1 241 ? -4.867 26.232 -9.897 1.00 87.81 241 ALA A CA 1
ATOM 1762 C C . ALA A 1 241 ? -5.763 24.986 -9.800 1.00 87.81 241 ALA A C 1
ATOM 1764 O O . ALA A 1 241 ? -6.806 25.028 -9.140 1.00 87.81 241 ALA A O 1
ATOM 1765 N N . GLU A 1 242 ? -5.351 23.862 -10.392 1.00 86.88 242 GLU A N 1
ATOM 1766 C CA . GLU A 1 242 ? -6.073 22.589 -10.295 1.00 86.88 242 GLU A CA 1
ATOM 1767 C C . GLU A 1 242 ? -6.110 22.078 -8.848 1.00 86.88 242 GLU A C 1
ATOM 1769 O O . GLU A 1 242 ? -7.168 21.728 -8.316 1.00 86.88 242 GLU A O 1
ATOM 1774 N N . SER A 1 243 ? -4.970 22.126 -8.159 1.00 88.25 243 SER A N 1
ATOM 1775 C CA . SER A 1 243 ? -4.837 21.680 -6.770 1.00 88.25 243 SER A CA 1
ATOM 1776 C C . SER A 1 243 ? -5.722 22.487 -5.814 1.00 88.25 243 SER A C 1
ATOM 1778 O O . SER A 1 243 ? -6.309 21.940 -4.877 1.00 88.25 243 SER A O 1
ATOM 1780 N N . GLN A 1 244 ? -5.877 23.792 -6.053 1.00 88.81 244 GLN A N 1
ATOM 1781 C CA . GLN A 1 244 ? -6.768 24.645 -5.265 1.00 88.81 244 GLN A CA 1
ATOM 1782 C C . GLN A 1 244 ? -8.249 24.274 -5.437 1.00 88.81 244 GLN A C 1
ATOM 1784 O O . GLN A 1 244 ? -9.024 24.407 -4.479 1.00 88.81 244 GLN A O 1
ATOM 1789 N N . GLN A 1 245 ? -8.647 23.769 -6.608 1.00 89.88 245 GLN A N 1
ATOM 1790 C CA . GLN A 1 245 ? -10.022 23.344 -6.897 1.00 89.88 245 GLN A CA 1
ATOM 1791 C C . GLN A 1 245 ? -10.379 21.992 -6.260 1.00 89.88 245 GLN A C 1
ATOM 1793 O O . GLN A 1 245 ? -11.555 21.704 -6.031 1.00 89.88 245 GLN A O 1
ATOM 1798 N N . MET A 1 246 ? -9.384 21.179 -5.899 1.00 86.00 246 MET A N 1
ATOM 1799 C CA . MET A 1 246 ? -9.599 19.875 -5.273 1.00 86.00 246 MET A CA 1
ATOM 1800 C C . MET A 1 246 ? -10.117 19.965 -3.825 1.00 86.00 246 MET A C 1
ATOM 1802 O O . MET A 1 246 ? -9.864 20.922 -3.082 1.00 86.00 246 MET A O 1
ATOM 1806 N N . SER A 1 247 ? -10.841 18.930 -3.384 1.00 88.75 247 SER A N 1
ATOM 1807 C CA . SER A 1 247 ? -11.167 18.753 -1.963 1.00 88.75 247 SER A CA 1
ATOM 1808 C C . SER A 1 247 ? -9.928 18.312 -1.174 1.00 88.75 247 SER A C 1
ATOM 1810 O O . SER A 1 247 ? -8.983 17.760 -1.738 1.00 88.75 247 SER A O 1
ATOM 1812 N N . LEU A 1 248 ? -9.926 18.536 0.145 1.00 79.62 248 LEU A N 1
ATOM 1813 C CA . LEU A 1 248 ? -8.814 18.122 1.007 1.00 79.62 248 LEU A CA 1
ATOM 1814 C C . LEU A 1 248 ? -8.569 16.604 0.945 1.00 79.62 248 LEU A C 1
ATOM 1816 O O . LEU A 1 248 ? -7.423 16.171 0.876 1.00 79.62 248 LEU A O 1
ATOM 1820 N N . ASP A 1 249 ? -9.635 15.805 0.929 1.00 76.06 249 ASP A N 1
ATOM 1821 C CA . ASP A 1 249 ? -9.524 14.345 0.874 1.00 76.06 249 ASP A CA 1
ATOM 1822 C C . ASP A 1 249 ? -9.012 13.865 -0.489 1.00 76.06 249 ASP A C 1
ATOM 1824 O O . ASP A 1 249 ? -8.187 12.956 -0.551 1.00 76.06 249 ASP A O 1
ATOM 1828 N N . ALA A 1 250 ? -9.417 14.528 -1.578 1.00 80.56 250 ALA A N 1
ATOM 1829 C CA . ALA A 1 250 ? -8.885 14.241 -2.907 1.00 80.56 250 ALA A CA 1
ATOM 1830 C C . ALA A 1 250 ? -7.393 14.599 -3.005 1.00 80.56 250 ALA A C 1
ATOM 1832 O O . ALA A 1 250 ? -6.619 13.820 -3.556 1.00 80.56 250 ALA A O 1
ATOM 1833 N N . LEU A 1 251 ? -6.971 15.730 -2.421 1.00 83.44 251 LEU A N 1
ATOM 1834 C CA . LEU A 1 251 ? -5.556 16.112 -2.347 1.00 83.44 251 LEU A CA 1
ATOM 1835 C C . LEU A 1 251 ? -4.735 15.106 -1.542 1.00 83.44 251 LEU A C 1
ATOM 1837 O O . LEU A 1 251 ? -3.664 14.707 -1.982 1.00 83.44 251 LEU A O 1
ATOM 1841 N N . ARG A 1 252 ? -5.237 14.669 -0.382 1.00 79.19 252 ARG A N 1
ATOM 1842 C CA . ARG A 1 252 ? -4.582 13.637 0.436 1.00 79.19 252 ARG A CA 1
ATOM 1843 C C . ARG A 1 252 ? -4.422 12.334 -0.332 1.00 79.19 252 ARG A C 1
ATOM 1845 O O . ARG A 1 252 ? -3.333 11.773 -0.349 1.00 79.19 252 ARG A O 1
ATOM 1852 N N . SER A 1 253 ? -5.492 11.892 -0.988 1.00 77.75 253 SER A N 1
ATOM 1853 C CA . SER A 1 253 ? -5.477 10.668 -1.783 1.00 77.75 253 SER A CA 1
ATOM 1854 C C . SER A 1 253 ? -4.483 10.760 -2.937 1.00 77.75 253 SER A C 1
ATOM 1856 O O . SER A 1 253 ? -3.694 9.840 -3.122 1.00 77.75 253 SER A O 1
ATOM 1858 N N . GLN A 1 254 ? -4.492 11.855 -3.703 1.00 83.38 254 GLN A N 1
ATOM 1859 C CA . GLN A 1 254 ? -3.583 11.986 -4.839 1.00 83.38 254 GLN A CA 1
ATOM 1860 C C . GLN A 1 254 ? -2.131 12.199 -4.405 1.00 83.38 254 GLN A C 1
ATOM 1862 O O . GLN A 1 254 ? -1.250 11.603 -5.010 1.00 83.38 254 GLN A O 1
ATOM 1867 N N . ASN A 1 255 ? -1.861 12.981 -3.355 1.00 85.00 255 ASN A N 1
ATOM 1868 C CA . ASN A 1 255 ? -0.496 13.153 -2.847 1.00 85.00 255 ASN A CA 1
ATOM 1869 C C . ASN A 1 255 ? 0.101 11.835 -2.381 1.00 85.00 255 ASN A C 1
ATOM 1871 O O . ASN A 1 255 ? 1.239 11.550 -2.731 1.00 85.00 255 ASN A O 1
ATOM 1875 N N . ARG A 1 256 ? -0.689 11.001 -1.697 1.00 77.69 256 ARG A N 1
ATOM 1876 C CA . ARG A 1 256 ? -0.270 9.648 -1.337 1.00 77.69 256 ARG A CA 1
ATOM 1877 C C . ARG A 1 256 ? 0.118 8.833 -2.575 1.00 77.69 256 ARG A C 1
ATOM 1879 O O . ARG A 1 256 ? 1.211 8.286 -2.622 1.00 77.69 256 ARG A O 1
ATOM 1886 N N . SER A 1 257 ? -0.731 8.804 -3.605 1.00 79.12 257 SER A N 1
ATOM 1887 C CA . SER A 1 257 ? -0.425 8.063 -4.838 1.00 79.12 257 SER A CA 1
ATOM 1888 C C . SER A 1 257 ? 0.792 8.610 -5.596 1.00 79.12 257 SER A C 1
ATOM 1890 O O . SER A 1 257 ? 1.560 7.832 -6.161 1.00 79.12 257 SER A O 1
ATOM 1892 N N . ILE A 1 258 ? 0.981 9.934 -5.611 1.00 83.69 258 ILE A N 1
ATOM 1893 C CA . ILE A 1 258 ? 2.148 10.574 -6.232 1.00 83.69 258 ILE A CA 1
ATOM 1894 C C . ILE A 1 258 ? 3.414 10.216 -5.454 1.00 83.69 258 ILE A C 1
ATOM 1896 O O . ILE A 1 258 ? 4.402 9.838 -6.073 1.00 83.69 258 ILE A O 1
ATOM 1900 N N . GLU A 1 259 ? 3.394 10.299 -4.124 1.00 79.44 259 GLU A N 1
ATOM 1901 C CA . GLU A 1 259 ? 4.534 9.951 -3.268 1.00 79.44 259 GLU A CA 1
ATOM 1902 C C . GLU A 1 259 ? 4.936 8.487 -3.439 1.00 79.44 259 GLU A C 1
ATOM 1904 O O . GLU A 1 259 ? 6.098 8.203 -3.723 1.00 79.44 259 GLU A O 1
ATOM 1909 N N . GLU A 1 260 ? 3.972 7.566 -3.387 1.00 75.19 260 GLU A N 1
ATOM 1910 C CA . GLU A 1 260 ? 4.199 6.136 -3.628 1.00 75.19 260 GLU A CA 1
ATOM 1911 C C . GLU A 1 260 ? 4.812 5.876 -5.017 1.00 75.19 260 GLU A C 1
ATOM 1913 O O . GLU A 1 260 ? 5.657 4.995 -5.194 1.00 75.19 260 GLU A O 1
ATOM 1918 N N . TYR A 1 261 ? 4.403 6.632 -6.040 1.00 82.06 261 TYR A N 1
ATOM 1919 C CA . TYR A 1 261 ? 4.981 6.520 -7.379 1.00 82.06 261 TYR A CA 1
ATOM 1920 C C . TYR A 1 261 ? 6.390 7.127 -7.462 1.00 82.06 261 TYR A C 1
ATOM 1922 O O . TYR A 1 261 ? 7.292 6.474 -7.985 1.00 82.06 261 TYR A O 1
ATOM 1930 N N . VAL A 1 262 ? 6.607 8.319 -6.898 1.00 83.38 262 VAL A N 1
ATOM 1931 C CA . VAL A 1 262 ? 7.915 8.992 -6.827 1.00 83.38 262 VAL A CA 1
ATOM 1932 C C . VAL A 1 262 ? 8.937 8.116 -6.109 1.00 83.38 262 VAL A C 1
ATOM 1934 O O . VAL A 1 262 ? 10.043 7.943 -6.610 1.00 83.38 262 VAL A O 1
ATOM 1937 N N . MET A 1 263 ? 8.578 7.520 -4.971 1.00 76.38 263 MET A N 1
ATOM 1938 C CA . MET A 1 263 ? 9.479 6.653 -4.207 1.00 76.38 263 MET A CA 1
ATOM 1939 C C . MET A 1 263 ? 9.921 5.435 -5.020 1.00 76.38 263 MET A C 1
ATOM 1941 O O . MET A 1 263 ? 11.110 5.119 -5.078 1.00 76.38 263 MET A O 1
ATOM 1945 N N . ARG A 1 264 ? 8.984 4.783 -5.715 1.00 78.75 264 ARG A N 1
ATOM 1946 C CA . ARG A 1 264 ? 9.313 3.670 -6.615 1.00 78.75 264 ARG A CA 1
ATOM 1947 C C . ARG A 1 264 ? 10.195 4.114 -7.773 1.00 78.75 264 ARG A C 1
ATOM 1949 O O . ARG A 1 264 ? 11.130 3.406 -8.131 1.00 78.75 264 ARG A O 1
ATOM 1956 N N . LEU A 1 265 ? 9.929 5.295 -8.323 1.00 83.06 265 LEU A N 1
ATOM 1957 C CA . LEU A 1 265 ? 10.708 5.862 -9.414 1.00 83.06 265 LEU A CA 1
ATOM 1958 C C . LEU A 1 265 ? 12.149 6.180 -8.970 1.00 83.06 265 LEU A C 1
ATOM 1960 O O . LEU A 1 265 ? 13.088 5.905 -9.710 1.00 83.06 265 LEU A O 1
ATOM 1964 N N . VAL A 1 266 ? 12.344 6.673 -7.742 1.00 81.19 266 VAL A N 1
ATOM 1965 C CA . VAL A 1 266 ? 13.669 6.880 -7.127 1.00 81.19 266 VAL A CA 1
ATOM 1966 C C . VAL A 1 266 ? 14.419 5.560 -6.960 1.00 81.19 266 VAL A C 1
ATOM 1968 O O . VAL A 1 266 ? 15.567 5.463 -7.390 1.00 81.19 266 VAL A O 1
ATOM 1971 N N . LYS A 1 267 ? 13.771 4.529 -6.404 1.00 79.00 267 LYS A N 1
ATOM 1972 C CA . LYS A 1 267 ? 14.373 3.192 -6.283 1.00 79.00 267 LYS A CA 1
ATOM 1973 C C . LYS A 1 267 ? 14.801 2.663 -7.656 1.00 79.00 267 LYS A C 1
ATOM 1975 O O . LYS A 1 267 ? 15.947 2.262 -7.839 1.00 79.00 267 LYS A O 1
ATOM 1980 N N . GLN A 1 268 ? 13.914 2.757 -8.646 1.00 81.62 268 GLN A N 1
ATOM 1981 C CA . GLN A 1 268 ? 14.211 2.315 -10.004 1.00 81.62 268 GLN A CA 1
ATOM 1982 C C . GLN A 1 268 ? 15.340 3.132 -10.649 1.00 81.62 268 GLN A C 1
ATOM 1984 O O . GLN A 1 268 ? 16.165 2.570 -11.364 1.00 81.62 268 GLN A O 1
ATOM 1989 N N . ARG A 1 269 ? 15.420 4.447 -10.407 1.00 85.94 269 ARG A N 1
ATOM 1990 C CA . ARG A 1 269 ? 16.542 5.283 -10.863 1.00 85.94 269 ARG A CA 1
ATOM 1991 C C . ARG A 1 269 ? 17.864 4.740 -10.342 1.00 85.94 269 ARG A C 1
ATOM 1993 O O . ARG A 1 269 ? 18.806 4.612 -11.121 1.00 85.94 269 ARG A O 1
ATOM 2000 N N . ASP A 1 270 ? 17.937 4.451 -9.049 1.00 81.62 270 ASP A N 1
ATOM 2001 C CA . ASP A 1 270 ? 19.172 4.004 -8.409 1.00 81.62 270 ASP A CA 1
ATOM 2002 C C . ASP A 1 270 ? 19.584 2.617 -8.911 1.00 81.62 270 ASP A C 1
ATOM 2004 O O . ASP A 1 270 ? 20.744 2.417 -9.274 1.00 81.62 270 ASP A O 1
ATOM 2008 N N . GLU A 1 271 ? 18.623 1.707 -9.071 1.00 80.81 271 GLU A N 1
ATOM 2009 C CA . GLU A 1 271 ? 18.840 0.396 -9.691 1.00 80.81 271 GLU A CA 1
ATOM 2010 C C . GLU A 1 271 ? 19.301 0.515 -11.150 1.00 80.81 271 GLU A C 1
ATOM 2012 O O . GLU A 1 271 ? 20.286 -0.113 -11.543 1.00 80.81 271 GLU A O 1
ATOM 2017 N N . ILE A 1 272 ? 18.643 1.353 -11.962 1.00 84.38 272 ILE A N 1
ATOM 2018 C CA . ILE A 1 272 ? 19.023 1.584 -13.363 1.00 84.38 272 ILE A CA 1
ATOM 2019 C C . ILE A 1 272 ? 20.432 2.163 -13.433 1.00 84.38 272 ILE A C 1
ATOM 2021 O O . ILE A 1 272 ? 21.233 1.691 -14.237 1.00 84.38 272 ILE A O 1
ATOM 2025 N N . LYS A 1 273 ? 20.763 3.163 -12.610 1.00 85.19 273 LYS A N 1
ATOM 2026 C CA . LYS A 1 273 ? 22.103 3.763 -12.571 1.00 85.19 273 LYS A CA 1
ATOM 2027 C C . LYS A 1 273 ? 23.163 2.739 -12.194 1.00 85.19 273 LYS A C 1
ATOM 2029 O O . LYS A 1 273 ? 24.197 2.669 -12.855 1.00 85.19 273 LYS A O 1
ATOM 2034 N N . HIS A 1 274 ? 22.895 1.931 -11.175 1.00 82.00 274 HIS A N 1
ATOM 2035 C CA . HIS A 1 274 ? 23.811 0.889 -10.735 1.00 82.00 274 HIS A CA 1
ATOM 2036 C C . HIS A 1 274 ? 24.042 -0.160 -11.834 1.00 82.00 274 HIS A C 1
ATOM 2038 O O . HIS A 1 274 ? 25.183 -0.430 -12.207 1.00 82.00 274 HIS A O 1
ATOM 2044 N N . ILE A 1 275 ? 22.968 -0.681 -12.436 1.00 81.25 275 ILE A N 1
ATOM 2045 C CA . ILE A 1 275 ? 23.050 -1.631 -13.555 1.00 81.25 275 ILE A CA 1
ATOM 2046 C C . ILE A 1 275 ? 23.760 -1.013 -14.760 1.00 81.25 275 ILE A C 1
ATOM 2048 O O . ILE A 1 275 ? 24.548 -1.687 -15.418 1.00 81.25 275 ILE A O 1
ATOM 2052 N N . THR A 1 276 ? 23.520 0.268 -15.038 1.00 84.38 276 THR A N 1
ATOM 2053 C CA . THR A 1 276 ? 24.192 1.001 -16.117 1.00 84.38 276 THR A CA 1
ATOM 2054 C C . THR A 1 276 ? 25.691 1.076 -15.864 1.00 84.38 276 THR A C 1
ATOM 2056 O O . THR A 1 276 ? 26.459 0.764 -16.766 1.00 84.38 276 THR A O 1
ATOM 2059 N N . LYS A 1 277 ? 26.120 1.371 -14.632 1.00 84.12 277 LYS A N 1
ATOM 2060 C CA . LYS A 1 277 ? 27.538 1.353 -14.255 1.00 84.12 277 LYS A CA 1
ATOM 2061 C C . LYS A 1 277 ? 28.161 -0.033 -14.459 1.00 84.12 277 LYS A C 1
ATOM 2063 O O . LYS A 1 277 ? 29.180 -0.151 -15.131 1.00 84.12 277 LYS A O 1
ATOM 2068 N N . LEU A 1 278 ? 27.524 -1.095 -13.959 1.00 79.94 278 LEU A N 1
ATOM 2069 C CA . LEU A 1 278 ? 28.017 -2.465 -14.160 1.00 79.94 278 LEU A CA 1
ATOM 2070 C C . LEU A 1 278 ? 28.070 -2.853 -15.650 1.00 79.94 278 LEU A C 1
ATOM 2072 O O . LEU A 1 278 ? 28.984 -3.555 -16.088 1.00 79.94 278 LEU A O 1
ATOM 2076 N N . ALA A 1 279 ? 27.097 -2.402 -16.446 1.00 80.38 279 ALA A N 1
ATOM 2077 C CA . ALA A 1 279 ? 27.077 -2.621 -17.886 1.00 80.38 279 ALA A CA 1
ATOM 2078 C C . ALA A 1 279 ? 28.216 -1.868 -18.593 1.00 80.38 279 ALA A C 1
ATOM 2080 O O . ALA A 1 279 ? 28.861 -2.457 -19.454 1.00 80.38 279 ALA A O 1
ATOM 2081 N N . GLU A 1 280 ? 28.519 -0.626 -18.202 1.00 82.44 280 GLU A N 1
ATOM 2082 C CA . GLU A 1 280 ? 29.639 0.172 -18.736 1.00 82.44 280 GLU A CA 1
ATOM 2083 C C . GLU A 1 280 ? 30.996 -0.474 -18.462 1.00 82.44 280 GLU A C 1
ATOM 2085 O O . GLU A 1 280 ? 31.874 -0.511 -19.333 1.00 82.44 280 GLU A O 1
ATOM 2090 N N . GLU A 1 281 ? 31.167 -1.025 -17.261 1.00 80.25 281 GLU A N 1
ATOM 2091 C CA . GLU A 1 281 ? 32.365 -1.773 -16.896 1.00 80.25 281 GLU A CA 1
ATOM 2092 C C . GLU A 1 281 ? 32.559 -2.957 -17.846 1.00 80.25 281 GLU A C 1
ATOM 2094 O O . GLU A 1 281 ? 33.623 -3.101 -18.447 1.00 80.25 281 GLU A O 1
ATOM 2099 N N . ARG A 1 282 ? 31.515 -3.768 -18.060 1.00 79.38 282 ARG A N 1
ATOM 2100 C CA . ARG A 1 282 ? 31.577 -4.923 -18.970 1.00 79.38 282 ARG A CA 1
ATOM 2101 C C . ARG A 1 282 ? 31.717 -4.522 -20.440 1.00 79.38 282 ARG A C 1
ATOM 2103 O O . ARG A 1 282 ? 32.502 -5.159 -21.140 1.00 79.38 282 ARG A O 1
ATOM 2110 N N . ASP A 1 283 ? 31.023 -3.475 -20.891 1.00 81.69 283 ASP A N 1
ATOM 2111 C CA . ASP A 1 283 ? 31.122 -2.934 -22.259 1.00 81.69 283 ASP A CA 1
ATOM 2112 C C . ASP A 1 283 ? 32.570 -2.519 -22.560 1.00 81.69 283 ASP A C 1
ATOM 2114 O O . ASP A 1 283 ? 33.103 -2.809 -23.627 1.00 81.69 283 ASP A O 1
ATOM 2118 N N . SER A 1 284 ? 33.276 -1.952 -21.576 1.00 85.06 284 SER A N 1
ATOM 2119 C CA . SER A 1 284 ? 34.684 -1.562 -21.729 1.00 85.06 284 SER A CA 1
ATOM 2120 C C . SER A 1 284 ? 35.613 -2.759 -21.984 1.00 85.06 284 SER A C 1
ATOM 2122 O O . SER A 1 284 ? 36.481 -2.696 -22.857 1.00 85.06 284 SER A O 1
ATOM 2124 N N . TYR A 1 285 ? 35.428 -3.878 -21.272 1.00 85.00 285 TYR A N 1
ATOM 2125 C CA . TYR A 1 285 ? 36.182 -5.111 -21.546 1.00 85.00 285 TYR A CA 1
ATOM 2126 C C . TYR A 1 285 ? 35.792 -5.719 -22.898 1.00 85.00 285 TYR A C 1
ATOM 2128 O O . TYR A 1 285 ? 36.668 -6.166 -23.641 1.00 85.00 285 TYR A O 1
ATOM 2136 N N . PHE A 1 286 ? 34.505 -5.677 -23.247 1.00 83.56 286 PHE A N 1
ATOM 2137 C CA . PHE A 1 286 ? 33.993 -6.191 -24.515 1.00 83.56 286 PHE A CA 1
ATOM 2138 C C . PHE A 1 286 ? 34.548 -5.423 -25.726 1.00 83.56 286 PHE A C 1
ATOM 2140 O O . PHE A 1 286 ? 35.031 -6.044 -26.671 1.00 83.56 286 PHE A O 1
ATOM 2147 N N . ILE A 1 287 ? 34.594 -4.084 -25.676 1.00 85.06 287 ILE A N 1
ATOM 2148 C CA . ILE A 1 287 ? 35.198 -3.230 -26.720 1.00 85.06 287 ILE A CA 1
ATOM 2149 C C . ILE A 1 287 ? 36.681 -3.573 -26.933 1.00 85.06 287 ILE A C 1
ATOM 2151 O O . ILE A 1 287 ? 37.179 -3.533 -28.061 1.00 85.06 287 ILE A O 1
ATOM 2155 N N . LEU A 1 288 ? 37.390 -3.944 -25.863 1.00 86.44 288 LEU A N 1
ATOM 2156 C CA . LEU A 1 288 ? 38.781 -4.397 -25.930 1.00 86.44 288 LEU A CA 1
ATOM 2157 C C . LEU A 1 288 ? 38.929 -5.867 -26.372 1.00 86.44 288 LEU A C 1
ATOM 2159 O O . LEU A 1 288 ? 40.057 -6.323 -26.558 1.00 86.44 288 LEU A O 1
ATOM 2163 N N . GLY A 1 289 ? 37.830 -6.603 -26.566 1.00 81.69 289 GLY A N 1
ATOM 2164 C CA . GLY A 1 289 ? 37.827 -8.017 -26.948 1.00 81.69 289 GLY A CA 1
ATOM 2165 C C . GLY A 1 289 ? 38.265 -8.957 -25.821 1.00 81.69 289 GLY A C 1
ATOM 2166 O O . GLY A 1 289 ? 38.997 -9.912 -26.077 1.00 81.69 289 GLY A O 1
ATOM 2167 N N . LEU A 1 290 ? 37.890 -8.650 -24.576 1.00 84.06 290 LEU A N 1
ATOM 2168 C CA . LEU A 1 290 ? 38.269 -9.389 -23.368 1.00 84.06 290 LEU A CA 1
ATOM 2169 C C . LEU A 1 290 ? 37.046 -10.012 -22.680 1.00 84.06 290 LEU A C 1
ATOM 2171 O O . LEU A 1 290 ? 35.971 -9.419 -22.666 1.00 84.06 290 LEU A O 1
ATOM 2175 N N . ASP A 1 291 ? 37.242 -11.158 -22.020 1.00 71.25 291 ASP A N 1
ATOM 2176 C CA . ASP A 1 291 ? 36.157 -11.934 -21.389 1.00 71.25 291 ASP A CA 1
ATOM 2177 C C . ASP A 1 291 ? 35.608 -11.323 -20.080 1.00 71.25 291 ASP A C 1
ATOM 2179 O O . ASP A 1 291 ? 34.603 -11.795 -19.542 1.00 71.25 291 ASP A O 1
ATOM 2183 N N . GLY A 1 292 ? 36.247 -10.270 -19.550 1.00 76.75 292 GLY A N 1
ATOM 2184 C CA . GLY A 1 292 ? 35.744 -9.505 -18.404 1.00 76.75 292 GLY A CA 1
ATOM 2185 C C . GLY A 1 292 ? 36.804 -9.088 -17.371 1.00 76.75 292 GLY A C 1
ATOM 2186 O O . GLY A 1 292 ? 38.003 -9.078 -17.664 1.00 76.75 292 GLY A O 1
ATOM 2187 N N . PRO A 1 293 ? 36.384 -8.749 -16.136 1.00 71.88 293 PRO A N 1
ATOM 2188 C CA . PRO A 1 293 ? 37.237 -8.088 -15.141 1.00 71.88 293 PRO A CA 1
ATOM 2189 C C . PRO A 1 293 ? 38.375 -8.956 -14.573 1.00 71.88 293 PRO A C 1
ATOM 2191 O O . PRO A 1 293 ? 39.370 -8.415 -14.087 1.00 71.88 293 PRO A O 1
ATOM 2194 N N . HIS A 1 294 ? 38.285 -10.288 -14.682 1.00 74.94 294 HIS A N 1
ATOM 2195 C CA . HIS A 1 294 ? 39.308 -11.234 -14.202 1.00 74.94 294 HIS A CA 1
ATOM 2196 C C . HIS A 1 294 ? 40.582 -11.286 -15.068 1.00 74.94 294 HIS A C 1
ATOM 2198 O O . HIS A 1 294 ? 41.554 -11.954 -14.716 1.00 74.94 294 HIS A O 1
ATOM 2204 N N . VAL A 1 295 ? 40.598 -10.591 -16.206 1.00 79.50 295 VAL A N 1
ATOM 2205 C CA . VAL A 1 295 ? 41.715 -10.575 -17.160 1.00 79.50 295 VAL A CA 1
ATOM 2206 C C . VAL A 1 295 ? 42.917 -9.811 -16.590 1.00 79.50 295 VAL A C 1
ATOM 2208 O O . VAL A 1 295 ? 42.760 -8.788 -15.940 1.00 79.50 295 VAL A O 1
ATOM 2211 N N . THR A 1 296 ? 44.151 -10.262 -16.817 1.00 84.25 296 THR A N 1
ATOM 2212 C CA . THR A 1 296 ? 45.347 -9.585 -16.264 1.00 84.25 296 THR A CA 1
ATOM 2213 C C . THR A 1 296 ? 45.646 -8.241 -16.946 1.00 84.25 296 THR A C 1
ATOM 2215 O O . THR A 1 296 ? 45.357 -8.042 -18.126 1.00 84.25 296 THR A O 1
ATOM 2218 N N . GLU A 1 297 ? 46.314 -7.316 -16.245 1.00 84.56 297 GLU A N 1
ATOM 2219 C CA . GLU A 1 297 ? 46.674 -5.995 -16.796 1.00 84.56 297 GLU A CA 1
ATOM 2220 C C . GLU A 1 297 ? 47.537 -6.094 -18.070 1.00 84.56 297 GLU A C 1
ATOM 2222 O O . GLU A 1 297 ? 47.391 -5.308 -19.008 1.00 84.56 297 GLU A O 1
ATOM 2227 N N . ASN A 1 298 ? 48.392 -7.117 -18.153 1.00 84.75 298 ASN A N 1
ATOM 2228 C CA . ASN A 1 298 ? 49.208 -7.389 -19.336 1.00 84.75 298 ASN A CA 1
ATOM 2229 C C . ASN A 1 298 ? 48.358 -7.776 -20.554 1.00 84.75 298 ASN A C 1
ATOM 2231 O O . ASN A 1 298 ? 48.665 -7.363 -21.674 1.00 84.75 298 ASN A O 1
ATOM 2235 N N . GLN A 1 299 ? 47.281 -8.538 -20.349 1.00 86.50 299 GLN A N 1
ATOM 2236 C CA . GLN A 1 299 ? 46.332 -8.893 -21.407 1.00 86.50 299 GLN A CA 1
ATOM 2237 C C . GLN A 1 299 ? 45.530 -7.667 -21.861 1.00 86.50 299 GLN A C 1
ATOM 2239 O O . GLN A 1 299 ? 45.405 -7.458 -23.066 1.00 86.50 299 GLN A O 1
ATOM 2244 N N . ILE A 1 300 ? 45.108 -6.803 -20.928 1.00 87.81 300 ILE A N 1
ATOM 2245 C CA . ILE A 1 300 ? 44.426 -5.532 -21.234 1.00 87.81 300 ILE A CA 1
ATOM 2246 C C . ILE A 1 300 ? 45.318 -4.633 -22.105 1.00 87.81 300 ILE A C 1
ATOM 2248 O O . ILE A 1 300 ? 44.921 -4.209 -23.191 1.00 87.81 300 ILE A O 1
ATOM 2252 N N . LYS A 1 301 ? 46.575 -4.415 -21.692 1.00 89.81 301 LYS A N 1
ATOM 2253 C CA . LYS A 1 301 ? 47.559 -3.624 -22.454 1.00 89.81 301 LYS A CA 1
ATOM 2254 C C . LYS A 1 301 ? 47.846 -4.220 -23.833 1.00 89.81 301 LYS A C 1
ATOM 2256 O O . LYS A 1 301 ? 48.008 -3.481 -24.804 1.00 89.81 301 LYS A O 1
ATOM 2261 N N . LYS A 1 302 ? 47.933 -5.551 -23.936 1.00 89.81 302 LYS A N 1
ATOM 2262 C CA . LYS A 1 302 ? 48.179 -6.253 -25.204 1.00 89.81 302 LYS A CA 1
ATOM 2263 C C . LYS A 1 302 ? 47.005 -6.088 -26.171 1.00 89.81 302 LYS A C 1
ATOM 2265 O O . LYS A 1 302 ? 47.238 -5.766 -27.336 1.00 89.81 302 LYS A O 1
ATOM 2270 N N . ALA A 1 303 ? 45.776 -6.268 -25.693 1.00 88.25 303 ALA A N 1
ATOM 2271 C CA . ALA A 1 303 ? 44.564 -6.112 -26.490 1.00 88.25 303 ALA A CA 1
ATOM 2272 C C . ALA A 1 303 ? 44.416 -4.677 -27.017 1.00 88.25 303 ALA A C 1
ATOM 2274 O O . ALA A 1 303 ? 44.312 -4.471 -28.227 1.00 88.25 303 ALA A O 1
ATOM 2275 N N . TYR A 1 304 ? 44.566 -3.683 -26.136 1.00 91.38 304 TYR A N 1
ATOM 2276 C CA . TYR A 1 304 ? 44.535 -2.267 -26.499 1.00 91.38 304 TYR A CA 1
ATOM 2277 C C . TYR A 1 304 ? 45.594 -1.894 -27.553 1.00 91.38 304 TYR A C 1
ATOM 2279 O O . TYR A 1 304 ? 45.270 -1.249 -28.551 1.00 91.38 304 TYR A O 1
ATOM 2287 N N . ARG A 1 305 ? 46.852 -2.339 -27.396 1.00 87.94 305 ARG A N 1
ATOM 2288 C CA . ARG A 1 305 ? 47.928 -2.073 -28.377 1.00 87.94 305 ARG A CA 1
ATOM 2289 C C . ARG A 1 305 ? 47.629 -2.673 -29.749 1.00 87.94 305 ARG A C 1
ATOM 2291 O O . ARG A 1 305 ? 47.950 -2.059 -30.765 1.00 87.94 305 ARG A O 1
ATOM 2298 N N . ASN A 1 306 ? 47.049 -3.870 -29.786 1.00 87.12 306 ASN A N 1
ATOM 2299 C CA . ASN A 1 306 ? 46.713 -4.549 -31.035 1.00 87.12 306 ASN A CA 1
ATOM 2300 C C . ASN A 1 306 ? 45.545 -3.860 -31.753 1.00 87.12 306 ASN A C 1
ATOM 2302 O O . ASN A 1 306 ? 45.643 -3.602 -32.951 1.00 87.12 306 ASN A O 1
ATOM 2306 N N . LEU A 1 307 ? 44.486 -3.509 -31.018 1.00 87.19 307 LEU A N 1
ATOM 2307 C CA . LEU A 1 307 ? 43.320 -2.800 -31.550 1.00 87.19 307 LEU A CA 1
ATOM 2308 C C . LEU A 1 307 ? 43.672 -1.382 -32.014 1.00 87.19 307 LEU A C 1
ATOM 2310 O O . LEU A 1 307 ? 43.348 -1.007 -33.136 1.00 87.19 307 LEU A O 1
ATOM 2314 N N . SER A 1 308 ? 44.434 -0.637 -31.213 1.00 86.12 308 SER A N 1
ATOM 2315 C CA . SER A 1 308 ? 44.872 0.723 -31.552 1.00 86.12 308 SER A CA 1
ATOM 2316 C C . SER A 1 308 ? 45.720 0.770 -32.823 1.00 86.12 308 SER A C 1
ATOM 2318 O O . SER A 1 308 ? 45.595 1.696 -33.610 1.00 86.12 308 SER A O 1
ATOM 2320 N N . ARG A 1 309 ? 46.573 -0.238 -33.064 1.00 85.38 309 ARG A N 1
ATOM 2321 C CA . ARG A 1 309 ? 47.367 -0.328 -34.304 1.00 85.38 309 ARG A CA 1
ATOM 2322 C C . ARG A 1 309 ? 46.528 -0.663 -35.532 1.00 85.38 309 ARG A C 1
ATOM 2324 O O . ARG A 1 309 ? 46.937 -0.305 -36.634 1.00 85.38 309 ARG A O 1
ATOM 2331 N N . LYS A 1 310 ? 45.434 -1.404 -35.349 1.00 82.75 310 LYS A N 1
ATOM 2332 C CA . LYS A 1 310 ? 44.541 -1.849 -36.423 1.00 82.75 310 LYS A CA 1
ATOM 2333 C C . LYS A 1 310 ? 43.583 -0.737 -36.848 1.00 82.75 310 LYS A C 1
ATOM 2335 O O . LYS A 1 310 ? 43.388 -0.542 -38.038 1.00 82.75 310 LYS A O 1
ATOM 2340 N N . GLU A 1 311 ? 43.045 -0.001 -35.880 1.00 82.44 311 GLU A N 1
ATOM 2341 C CA . GLU A 1 311 ? 42.020 1.031 -36.088 1.00 82.44 311 GLU A CA 1
ATOM 2342 C C . GLU A 1 311 ? 42.591 2.461 -36.113 1.00 82.44 311 GLU A C 1
ATOM 2344 O O . GLU A 1 311 ? 41.840 3.427 -36.031 1.00 82.44 311 GLU A O 1
ATOM 2349 N N . HIS A 1 312 ? 43.917 2.621 -36.207 1.00 80.81 312 HIS A N 1
ATOM 2350 C CA . HIS A 1 312 ? 44.552 3.941 -36.253 1.00 80.81 312 HIS A CA 1
ATOM 2351 C C . HIS A 1 312 ? 44.105 4.723 -37.505 1.00 80.81 312 HIS A C 1
ATOM 2353 O O . HIS A 1 312 ? 44.147 4.145 -38.600 1.00 80.81 312 HIS A O 1
ATOM 2359 N N . PRO A 1 313 ? 43.756 6.023 -37.392 1.00 75.69 313 PRO A N 1
ATOM 2360 C CA . PRO A 1 313 ? 43.281 6.829 -38.525 1.00 75.69 313 PRO A CA 1
ATOM 2361 C C . PRO A 1 313 ? 44.259 6.823 -39.714 1.00 75.69 313 PRO A C 1
ATOM 2363 O O . PRO A 1 313 ? 43.835 6.679 -40.858 1.00 75.69 313 PRO A O 1
ATOM 2366 N N . ASP A 1 314 ? 45.567 6.832 -39.442 1.00 72.62 314 ASP A N 1
ATOM 2367 C CA . ASP A 1 314 ? 46.618 6.791 -40.475 1.00 72.62 314 ASP A CA 1
ATOM 2368 C C . ASP A 1 314 ? 46.697 5.475 -41.271 1.00 72.62 314 ASP A C 1
ATOM 2370 O O . ASP A 1 314 ? 47.306 5.438 -42.337 1.00 72.62 314 ASP A O 1
ATOM 2374 N N . LYS A 1 315 ? 46.137 4.369 -40.758 1.00 66.81 315 LYS A N 1
ATOM 2375 C CA . LYS A 1 315 ? 46.201 3.043 -41.405 1.00 66.81 315 LYS A CA 1
ATOM 2376 C C . LYS A 1 315 ? 44.874 2.576 -41.987 1.00 66.81 315 LYS A C 1
ATOM 2378 O O . LYS A 1 315 ? 44.887 1.821 -42.955 1.00 66.81 315 LYS A O 1
ATOM 2383 N N . ALA A 1 316 ? 43.755 2.983 -41.393 1.00 62.59 316 ALA A N 1
ATOM 2384 C CA . ALA A 1 316 ? 42.425 2.499 -41.754 1.00 62.59 316 ALA A CA 1
ATOM 2385 C C . ALA A 1 316 ? 41.561 3.535 -42.506 1.00 62.59 316 ALA A C 1
ATOM 2387 O O . ALA A 1 316 ? 40.458 3.207 -42.939 1.00 62.59 316 ALA A O 1
ATOM 2388 N N . GLY A 1 317 ? 42.064 4.761 -42.702 1.00 56.72 317 GLY A N 1
ATOM 2389 C CA . GLY A 1 317 ? 41.350 5.849 -43.375 1.00 56.72 317 GLY A CA 1
ATOM 2390 C C . GLY A 1 317 ? 40.410 6.636 -42.449 1.00 56.72 317 GLY A C 1
ATOM 2391 O O . GLY A 1 317 ? 40.136 6.244 -41.314 1.00 56.72 317 GLY A O 1
ATOM 2392 N N . THR A 1 318 ? 39.890 7.762 -42.950 1.00 58.19 318 THR A N 1
ATOM 2393 C CA . THR A 1 318 ? 39.099 8.775 -42.212 1.00 58.19 318 THR A CA 1
ATOM 2394 C C . THR A 1 318 ? 37.773 8.277 -41.618 1.00 58.19 318 THR A C 1
ATOM 2396 O O . THR A 1 318 ? 37.170 8.982 -40.813 1.00 58.19 318 THR A O 1
ATOM 2399 N N . GLY A 1 319 ? 37.325 7.062 -41.956 1.00 59.84 319 GLY A N 1
ATOM 2400 C CA . GLY A 1 319 ? 36.095 6.458 -41.427 1.00 59.84 319 GLY A CA 1
ATOM 2401 C C . GLY A 1 319 ? 36.222 5.803 -40.042 1.00 59.84 319 GLY A C 1
ATOM 2402 O O . GLY A 1 319 ? 35.205 5.605 -39.380 1.00 59.84 319 GLY A O 1
ATOM 2403 N N . ASN A 1 320 ? 37.439 5.497 -39.564 1.00 70.00 320 ASN A N 1
ATOM 2404 C CA . ASN A 1 320 ? 37.637 4.692 -38.341 1.00 70.00 320 ASN A CA 1
ATOM 2405 C C . ASN A 1 320 ? 37.962 5.502 -37.072 1.00 70.00 320 ASN A C 1
ATOM 2407 O O . ASN A 1 320 ? 38.095 4.925 -35.989 1.00 70.00 320 ASN A O 1
ATOM 2411 N N . THR A 1 321 ? 38.005 6.835 -37.155 1.00 77.19 321 THR A N 1
ATOM 2412 C CA . THR A 1 321 ? 38.299 7.740 -36.025 1.00 77.19 321 THR A CA 1
ATOM 2413 C C . THR A 1 321 ? 37.387 7.496 -34.817 1.00 77.19 321 THR A C 1
ATOM 2415 O O . THR A 1 321 ? 37.859 7.429 -33.682 1.00 77.19 321 THR A O 1
ATOM 2418 N N . ARG A 1 322 ? 36.087 7.269 -35.051 1.00 78.81 322 ARG A N 1
ATOM 2419 C CA . ARG A 1 322 ? 35.101 6.993 -33.991 1.00 78.81 322 ARG A CA 1
ATOM 2420 C C . ARG A 1 322 ? 35.400 5.692 -33.240 1.00 78.81 322 ARG A C 1
ATOM 2422 O O . ARG A 1 322 ? 35.266 5.633 -32.021 1.00 78.81 322 ARG A O 1
ATOM 2429 N N . ARG A 1 323 ? 35.844 4.655 -33.955 1.00 79.44 323 ARG A N 1
ATOM 2430 C CA . ARG A 1 323 ? 36.189 3.354 -33.365 1.00 79.44 323 ARG A CA 1
ATOM 2431 C C . ARG A 1 323 ? 37.484 3.434 -32.564 1.00 79.44 323 ARG A C 1
ATOM 2433 O O . ARG A 1 323 ? 37.574 2.858 -31.483 1.00 79.44 323 ARG A O 1
ATOM 2440 N N . PHE A 1 324 ? 38.460 4.195 -33.053 1.00 82.81 324 PHE A N 1
ATOM 2441 C CA . PHE A 1 324 ? 39.691 4.462 -32.316 1.00 82.81 324 PHE A CA 1
ATOM 2442 C C . PHE A 1 324 ? 39.415 5.188 -30.992 1.00 82.81 324 PHE A C 1
ATOM 2444 O O . PHE A 1 324 ? 39.885 4.739 -29.950 1.00 82.81 324 PHE A O 1
ATOM 2451 N N . GLN A 1 325 ? 38.587 6.240 -31.002 1.00 85.00 325 GLN A N 1
ATOM 2452 C CA . GLN A 1 325 ? 38.175 6.958 -29.786 1.00 85.00 325 GLN A CA 1
ATOM 2453 C C . GLN A 1 325 ? 37.471 6.042 -28.773 1.00 85.00 325 GLN A C 1
ATOM 2455 O O . GLN A 1 325 ? 37.765 6.105 -27.582 1.00 85.00 325 GLN A O 1
ATOM 2460 N N . GLN A 1 326 ? 36.602 5.137 -29.235 1.00 83.12 326 GLN A N 1
ATOM 2461 C CA . GLN A 1 326 ? 35.951 4.145 -28.368 1.00 83.12 326 GLN A CA 1
ATOM 2462 C C . GLN A 1 326 ? 36.960 3.198 -27.700 1.00 83.12 326 GLN A C 1
ATOM 2464 O O . GLN A 1 326 ? 36.848 2.929 -26.506 1.00 83.12 326 GLN A O 1
ATOM 2469 N N . ILE A 1 327 ? 37.974 2.731 -28.439 1.00 86.94 327 ILE A N 1
ATOM 2470 C CA . ILE A 1 327 ? 39.046 1.873 -27.902 1.00 86.94 327 ILE A CA 1
ATOM 2471 C C . ILE A 1 327 ? 39.882 2.624 -26.854 1.00 86.94 327 ILE A C 1
ATOM 2473 O O . ILE A 1 327 ? 40.220 2.051 -25.816 1.00 86.94 327 ILE A O 1
ATOM 2477 N N . GLN A 1 328 ? 40.201 3.900 -27.106 1.00 86.69 328 GLN A N 1
ATOM 2478 C CA . GLN A 1 328 ? 40.902 4.763 -26.147 1.00 86.69 328 GLN A CA 1
ATOM 2479 C C . GLN A 1 328 ? 40.096 4.924 -24.856 1.00 86.69 328 GLN A C 1
ATOM 2481 O O . GLN A 1 328 ? 40.607 4.663 -23.767 1.00 86.69 328 GLN A O 1
ATOM 2486 N N . HIS A 1 329 ? 38.821 5.294 -24.986 1.00 86.19 329 HIS A N 1
ATOM 2487 C CA . HIS A 1 329 ? 37.922 5.504 -23.857 1.00 86.19 329 HIS A CA 1
ATOM 2488 C C . HIS A 1 329 ? 37.769 4.233 -23.007 1.00 86.19 329 HIS A C 1
ATOM 2490 O O . HIS A 1 329 ? 37.926 4.284 -21.789 1.00 86.19 329 HIS A O 1
ATOM 2496 N N . ALA A 1 330 ? 37.555 3.076 -23.644 1.00 85.19 330 ALA A N 1
ATOM 2497 C CA . ALA A 1 330 ? 37.432 1.789 -22.959 1.00 85.19 330 ALA A CA 1
ATOM 2498 C C . ALA A 1 330 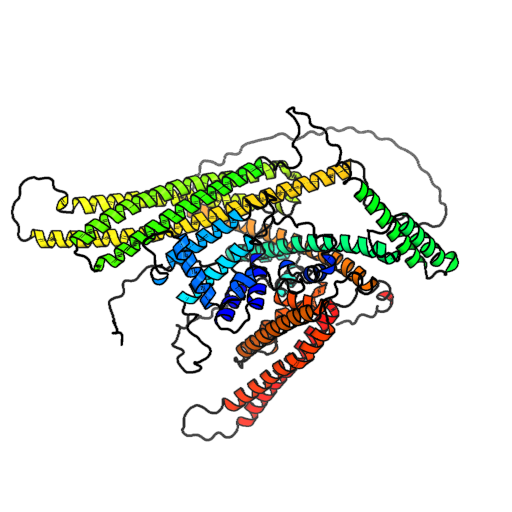?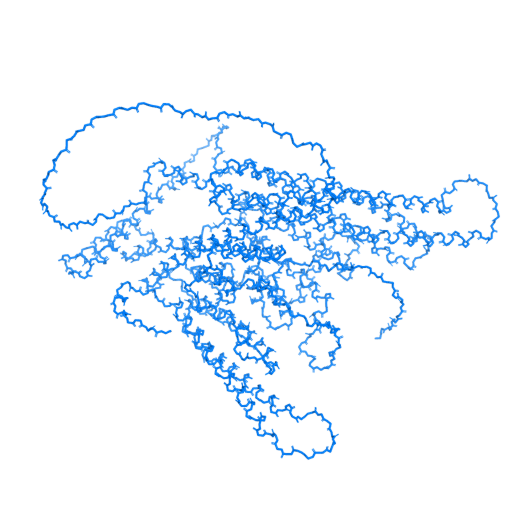 38.696 1.416 -22.162 1.00 85.19 330 ALA A C 1
ATOM 2500 O O . ALA A 1 330 ? 38.604 0.953 -21.025 1.00 85.19 330 ALA A O 1
ATOM 2501 N N . TYR A 1 331 ? 39.889 1.648 -22.721 1.00 88.00 331 TYR A N 1
ATOM 2502 C CA . TYR A 1 331 ? 41.151 1.373 -22.029 1.00 88.00 331 TYR A CA 1
ATOM 2503 C C . TYR A 1 331 ? 41.369 2.286 -20.814 1.00 88.00 331 TYR A C 1
ATOM 2505 O O . TYR A 1 331 ? 41.733 1.799 -19.741 1.00 88.00 331 TYR A O 1
ATOM 2513 N N . THR A 1 332 ? 41.108 3.589 -20.953 1.00 87.44 332 THR A N 1
ATOM 2514 C CA . THR A 1 332 ? 41.208 4.549 -19.842 1.00 87.44 332 THR A CA 1
ATOM 2515 C C . THR A 1 332 ? 40.228 4.205 -18.723 1.00 87.44 332 THR A C 1
ATOM 2517 O O . THR A 1 332 ? 40.618 4.192 -17.555 1.00 87.44 332 THR A O 1
ATOM 2520 N N . HIS A 1 333 ? 38.992 3.845 -19.077 1.00 84.31 333 HIS A N 1
ATOM 2521 C CA . HIS A 1 333 ? 37.961 3.453 -18.121 1.00 84.31 333 HIS A CA 1
ATOM 2522 C C . HIS A 1 333 ? 38.363 2.207 -17.312 1.00 84.31 333 HIS A C 1
ATOM 2524 O O . HIS A 1 333 ? 38.354 2.240 -16.082 1.00 84.31 333 HIS A O 1
ATOM 2530 N N . VAL A 1 334 ? 38.843 1.144 -17.974 1.00 84.62 334 VAL A N 1
ATOM 2531 C CA . VAL A 1 334 ? 39.328 -0.084 -17.306 1.00 84.62 334 VAL A CA 1
ATOM 2532 C C . VAL A 1 334 ? 40.501 0.194 -16.354 1.00 84.62 334 VAL A C 1
ATOM 2534 O O . VAL A 1 334 ? 40.585 -0.393 -15.272 1.00 84.62 334 VAL A O 1
ATOM 2537 N N . LEU A 1 335 ? 41.421 1.092 -16.723 1.00 83.44 335 LEU A N 1
ATOM 2538 C CA . LEU A 1 335 ? 42.539 1.470 -15.853 1.00 83.44 335 LEU A CA 1
ATOM 2539 C C . LEU A 1 335 ? 42.098 2.296 -14.641 1.00 83.44 335 LEU A C 1
ATOM 2541 O O . LEU A 1 335 ? 42.619 2.069 -13.548 1.00 83.44 335 LEU A O 1
ATOM 2545 N N . LYS A 1 336 ? 41.167 3.242 -14.826 1.00 82.44 336 LYS A N 1
ATOM 2546 C CA . LYS A 1 336 ? 40.592 4.046 -13.737 1.00 82.44 336 LYS A CA 1
ATOM 2547 C C . LYS A 1 336 ? 39.893 3.135 -12.724 1.00 82.44 336 LYS A C 1
ATOM 2549 O O . LYS A 1 336 ? 40.254 3.148 -11.550 1.00 82.44 336 LYS A O 1
ATOM 2554 N N . GLN A 1 337 ? 39.050 2.224 -13.210 1.00 77.31 337 GLN A N 1
ATOM 2555 C CA . GLN A 1 337 ? 38.347 1.240 -12.387 1.00 77.31 337 GLN A CA 1
ATOM 2556 C C . GLN A 1 337 ? 39.306 0.367 -11.555 1.00 77.31 337 GLN A C 1
ATOM 2558 O O . GLN A 1 337 ? 39.074 0.128 -10.372 1.00 77.31 337 GLN A O 1
ATOM 2563 N N . ARG A 1 338 ? 40.422 -0.100 -12.137 1.00 77.81 338 ARG A N 1
ATOM 2564 C CA . ARG A 1 338 ? 41.415 -0.898 -11.394 1.00 77.81 338 ARG A CA 1
ATOM 2565 C C . ARG A 1 338 ? 42.163 -0.110 -10.330 1.00 77.81 338 ARG A C 1
ATOM 2567 O O . ARG A 1 338 ? 42.498 -0.678 -9.294 1.00 77.81 338 ARG A O 1
ATOM 2574 N N . LYS A 1 339 ? 42.445 1.169 -10.581 1.00 71.69 339 LYS A N 1
ATOM 2575 C CA . LYS A 1 339 ? 43.084 2.041 -9.588 1.00 71.69 339 LYS A CA 1
ATOM 2576 C C . LYS A 1 339 ? 42.154 2.299 -8.405 1.00 71.69 339 LYS A C 1
ATOM 2578 O O . LYS A 1 339 ? 42.607 2.226 -7.270 1.00 71.69 339 LYS A O 1
ATOM 2583 N N . GLU A 1 340 ? 40.870 2.516 -8.671 1.00 64.75 340 GLU A N 1
ATOM 2584 C CA . GLU A 1 340 ? 39.840 2.701 -7.643 1.00 64.75 340 GLU A CA 1
ATOM 2585 C C . GLU A 1 340 ? 39.572 1.405 -6.855 1.00 64.75 340 GLU A C 1
ATOM 2587 O O . GLU A 1 340 ? 39.487 1.434 -5.630 1.00 64.75 340 GLU A O 1
ATOM 2592 N N . GLY A 1 341 ? 39.542 0.246 -7.524 1.00 52.38 341 GLY A N 1
ATOM 2593 C CA . GLY A 1 341 ? 39.351 -1.061 -6.881 1.00 52.38 341 GLY A CA 1
ATOM 2594 C C . GLY A 1 341 ? 40.564 -1.594 -6.101 1.00 52.38 341 GLY A C 1
ATOM 2595 O O . GLY A 1 341 ? 40.406 -2.435 -5.220 1.00 52.38 341 GLY A O 1
ATOM 2596 N N . SER A 1 342 ? 41.780 -1.106 -6.376 1.00 41.72 342 SER A N 1
ATOM 2597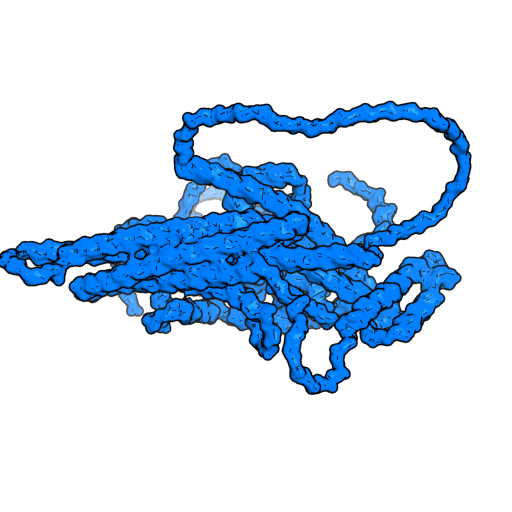 C CA . SER A 1 342 ? 43.006 -1.537 -5.681 1.00 41.72 342 SER A CA 1
ATOM 2598 C C . SER A 1 342 ? 43.218 -0.862 -4.315 1.00 41.72 342 SER A C 1
ATOM 2600 O O . SER A 1 342 ? 44.141 -1.245 -3.599 1.00 41.72 342 SER A O 1
ATOM 2602 N N . GLY A 1 343 ? 42.397 0.127 -3.942 1.00 36.91 343 GLY A N 1
ATOM 2603 C CA . GLY A 1 343 ? 42.528 0.871 -2.681 1.00 36.91 343 GLY A CA 1
ATOM 2604 C C . GLY A 1 343 ? 41.779 0.285 -1.476 1.00 36.91 343 GLY A C 1
ATOM 2605 O O . GLY A 1 343 ? 41.958 0.788 -0.373 1.00 36.91 343 GLY A O 1
ATOM 2606 N N . SER A 1 344 ? 40.953 -0.756 -1.652 1.00 33.53 344 SER A N 1
ATOM 2607 C CA . SER A 1 344 ? 39.976 -1.188 -0.629 1.00 33.53 344 SER A CA 1
ATOM 2608 C C . SER A 1 344 ? 40.055 -2.668 -0.213 1.00 33.53 344 SER A C 1
ATOM 2610 O O . SER A 1 344 ? 39.150 -3.167 0.453 1.00 33.53 344 SER A O 1
ATOM 2612 N N . GLY A 1 345 ? 41.118 -3.400 -0.558 1.00 30.25 345 GLY A N 1
ATOM 2613 C CA . GLY A 1 345 ? 41.235 -4.819 -0.198 1.00 30.25 345 GLY A CA 1
ATOM 2614 C C . GLY A 1 345 ? 42.677 -5.269 -0.035 1.00 30.25 345 GLY A C 1
ATOM 2615 O O . GLY A 1 345 ? 43.283 -5.754 -0.985 1.00 30.25 345 GLY A O 1
ATOM 2616 N N . GLY A 1 346 ? 43.238 -5.118 1.166 1.00 24.50 346 GLY A N 1
ATOM 2617 C CA . GLY A 1 346 ? 44.607 -5.564 1.418 1.00 24.50 346 GLY A CA 1
ATOM 2618 C C . GLY A 1 346 ? 45.140 -5.312 2.824 1.00 24.50 346 GLY A C 1
ATOM 2619 O O . GLY A 1 346 ? 46.132 -4.610 2.958 1.00 24.50 346 GLY A O 1
ATOM 2620 N N . ALA A 1 347 ? 44.529 -5.906 3.855 1.00 24.80 347 ALA A N 1
ATOM 2621 C CA . ALA A 1 347 ? 45.218 -6.205 5.117 1.00 24.80 347 ALA A CA 1
ATOM 2622 C C . ALA A 1 347 ? 44.452 -7.261 5.937 1.00 24.80 347 ALA A C 1
ATOM 2624 O O . ALA A 1 347 ? 43.801 -6.952 6.928 1.00 24.80 347 ALA A O 1
ATOM 2625 N N . ALA A 1 348 ? 44.539 -8.528 5.534 1.00 23.16 348 ALA A N 1
ATOM 2626 C CA . ALA A 1 348 ? 44.216 -9.653 6.408 1.00 23.16 348 ALA A CA 1
ATOM 2627 C C . ALA A 1 348 ? 45.240 -10.770 6.180 1.00 23.16 348 ALA A C 1
ATOM 2629 O O . ALA A 1 348 ? 45.139 -11.498 5.198 1.00 23.16 348 ALA A O 1
ATOM 2630 N N . ALA A 1 349 ? 46.249 -10.837 7.058 1.00 23.81 349 ALA A N 1
ATOM 2631 C CA . ALA A 1 349 ? 46.881 -12.058 7.580 1.00 23.81 349 ALA A CA 1
ATOM 2632 C C . ALA A 1 349 ? 48.230 -11.729 8.252 1.00 23.81 349 ALA A C 1
ATOM 2634 O O . ALA A 1 349 ? 49.285 -11.807 7.628 1.00 23.81 349 ALA A O 1
ATOM 2635 N N . ALA A 1 350 ? 48.205 -11.416 9.549 1.00 23.19 350 ALA A N 1
ATOM 2636 C CA . ALA A 1 350 ? 49.334 -11.677 10.438 1.00 23.19 350 ALA A CA 1
ATOM 2637 C C . ALA A 1 350 ? 48.796 -11.973 11.844 1.00 23.19 350 ALA A C 1
ATOM 2639 O O . ALA A 1 350 ? 48.359 -11.092 12.575 1.00 23.19 350 ALA A O 1
ATOM 2640 N N . THR A 1 351 ? 48.785 -13.258 12.177 1.00 25.53 351 THR A N 1
ATOM 2641 C CA . THR A 1 351 ? 48.542 -13.826 13.503 1.00 25.53 351 THR A CA 1
ATOM 2642 C C . THR A 1 351 ? 49.495 -13.249 14.552 1.00 25.53 351 THR A C 1
ATOM 2644 O O . THR A 1 351 ? 50.710 -13.377 14.404 1.00 25.53 351 THR A O 1
ATOM 2647 N N . GLY A 1 352 ? 48.947 -12.709 15.642 1.00 22.91 352 GLY A N 1
ATOM 2648 C CA . GLY A 1 352 ? 49.687 -12.321 16.842 1.00 22.91 352 GLY A CA 1
ATOM 2649 C C . GLY A 1 352 ? 48.744 -12.172 18.035 1.00 22.91 352 GLY A C 1
ATOM 2650 O O . GLY A 1 352 ? 47.906 -11.281 18.058 1.00 22.91 352 GLY A O 1
ATOM 2651 N N . VAL A 1 353 ? 48.860 -13.085 18.998 1.00 27.64 353 VAL A N 1
ATOM 2652 C CA . VAL A 1 353 ? 48.168 -13.075 20.295 1.00 27.64 353 VAL A CA 1
ATOM 2653 C C . VAL A 1 353 ? 48.699 -11.914 21.146 1.00 27.64 353 VAL A C 1
ATOM 2655 O O . VAL A 1 353 ? 49.913 -11.792 21.296 1.00 27.64 353 VAL A O 1
ATOM 2658 N N . GLY A 1 354 ? 47.813 -11.103 21.732 1.00 22.67 354 GLY A N 1
ATOM 2659 C CA . GLY A 1 354 ? 48.183 -10.036 22.667 1.00 22.67 354 GLY A CA 1
ATOM 2660 C C . GLY A 1 354 ? 46.974 -9.255 23.185 1.00 22.67 354 GLY A C 1
ATOM 2661 O O . GLY A 1 354 ? 46.361 -8.494 22.451 1.00 22.67 354 GLY A O 1
ATOM 2662 N N . ASP A 1 355 ? 46.651 -9.490 24.451 1.00 25.69 355 ASP A N 1
ATOM 2663 C CA . ASP A 1 355 ? 45.647 -8.834 25.291 1.00 25.69 355 ASP A CA 1
ATOM 2664 C C . ASP A 1 355 ? 45.990 -7.342 25.505 1.00 25.69 355 ASP A C 1
ATOM 2666 O O . ASP A 1 355 ? 47.148 -7.045 25.803 1.00 25.69 355 ASP A O 1
ATOM 2670 N N . THR A 1 356 ? 45.042 -6.410 25.317 1.00 23.69 356 THR A N 1
ATOM 2671 C CA . THR A 1 356 ? 44.893 -5.111 26.030 1.00 23.69 356 THR A CA 1
ATOM 2672 C C . THR A 1 356 ? 43.817 -4.228 25.381 1.00 23.69 356 THR A C 1
ATOM 2674 O O . THR A 1 356 ? 43.579 -4.257 24.177 1.00 23.69 356 THR A O 1
ATOM 2677 N N . ALA A 1 357 ? 43.137 -3.475 26.242 1.00 27.55 357 ALA A N 1
ATOM 2678 C CA . ALA A 1 357 ? 41.953 -2.667 26.006 1.00 27.55 357 ALA A CA 1
ATOM 2679 C C . ALA A 1 357 ? 42.193 -1.324 25.279 1.00 27.55 357 ALA A C 1
ATOM 2681 O O . ALA A 1 357 ? 43.314 -0.832 25.207 1.00 27.55 357 ALA A O 1
ATOM 2682 N N . GLU A 1 358 ? 41.061 -0.719 24.891 1.00 26.42 358 GLU A N 1
ATOM 2683 C CA . GLU A 1 358 ? 40.828 0.693 24.533 1.00 26.42 358 GLU A CA 1
ATOM 2684 C C . GLU A 1 358 ? 41.161 1.150 23.098 1.00 26.42 358 GLU A C 1
ATOM 2686 O O . GLU A 1 358 ? 42.311 1.351 22.726 1.00 26.42 358 GLU A O 1
ATOM 2691 N N . GLY A 1 359 ? 40.099 1.471 22.340 1.00 26.22 359 GLY A N 1
ATOM 2692 C CA . GLY A 1 359 ? 40.134 2.524 21.319 1.00 26.22 359 GLY A CA 1
ATOM 2693 C C . GLY A 1 359 ? 39.658 2.143 19.912 1.00 26.22 359 GLY A C 1
ATOM 2694 O O . GLY A 1 359 ? 40.316 1.376 19.222 1.00 26.22 359 GLY A O 1
ATOM 2695 N N . ALA A 1 360 ? 38.599 2.837 19.471 1.00 26.97 360 ALA A N 1
ATOM 2696 C CA . ALA A 1 360 ? 38.201 3.108 18.079 1.00 26.97 360 ALA A CA 1
ATOM 2697 C C . ALA A 1 360 ? 37.262 2.116 17.352 1.00 26.97 360 ALA A C 1
ATOM 2699 O O . ALA A 1 360 ? 37.633 1.504 16.356 1.00 26.97 360 ALA A O 1
ATOM 2700 N N . ASP A 1 361 ? 35.986 2.112 17.759 1.00 29.69 361 ASP A N 1
ATOM 2701 C CA . ASP A 1 361 ? 34.846 1.837 16.868 1.00 29.69 361 ASP A CA 1
ATOM 2702 C C . ASP A 1 361 ? 34.207 3.174 16.443 1.00 29.69 361 ASP A C 1
ATOM 2704 O O . ASP A 1 361 ? 33.514 3.813 17.235 1.00 29.69 361 ASP A O 1
ATOM 2708 N N . SER A 1 362 ? 34.420 3.638 15.205 1.00 38.91 362 SER A N 1
ATOM 2709 C CA . SER A 1 362 ? 33.648 4.774 14.658 1.00 38.91 362 SER A CA 1
ATOM 2710 C C . SER A 1 362 ? 33.523 4.768 13.129 1.00 38.91 362 SER A C 1
ATOM 2712 O O . SER A 1 362 ? 33.998 5.675 12.447 1.00 38.91 362 SER A O 1
ATOM 2714 N N . ALA A 1 363 ? 32.838 3.760 12.584 1.00 32.06 363 ALA A N 1
ATOM 2715 C CA . ALA A 1 363 ? 32.409 3.747 11.176 1.00 32.06 363 ALA A CA 1
ATOM 2716 C C . ALA A 1 363 ? 30.936 3.317 10.966 1.00 32.06 363 ALA A C 1
ATOM 2718 O O . ALA A 1 363 ? 30.522 3.107 9.832 1.00 32.06 363 ALA A O 1
ATOM 2719 N N . GLY A 1 364 ? 30.120 3.215 12.028 1.00 40.50 364 GLY A N 1
ATOM 2720 C CA . GLY A 1 364 ? 28.729 2.731 11.930 1.00 40.50 364 GLY A CA 1
ATOM 2721 C C . GLY A 1 364 ? 27.704 3.373 12.873 1.00 40.50 364 GLY A C 1
ATOM 2722 O O . GLY A 1 364 ? 26.586 2.878 12.962 1.00 40.50 364 GLY A O 1
ATOM 2723 N N . ALA A 1 365 ? 28.039 4.445 13.601 1.00 49.72 365 ALA A N 1
ATOM 2724 C CA . ALA A 1 365 ? 27.109 5.029 14.571 1.00 49.72 365 ALA A CA 1
ATOM 2725 C C . ALA A 1 365 ? 26.063 5.930 13.881 1.00 49.72 365 ALA A C 1
ATOM 2727 O O . ALA A 1 365 ? 26.396 6.988 13.344 1.00 49.72 365 ALA A O 1
ATOM 2728 N N . SER A 1 366 ? 24.793 5.512 13.912 1.00 62.12 366 SER A N 1
ATOM 2729 C CA . SER A 1 366 ? 23.637 6.344 13.550 1.00 62.12 366 SER A CA 1
ATOM 2730 C C . SER A 1 366 ? 23.599 7.632 14.381 1.00 62.12 366 SER A C 1
ATOM 2732 O O . SER A 1 366 ? 24.003 7.625 15.545 1.00 62.12 366 SER A O 1
ATOM 2734 N N . SER A 1 367 ? 23.068 8.723 13.821 1.00 77.75 367 SER A N 1
ATOM 2735 C CA . SER A 1 367 ? 22.967 10.011 14.513 1.00 77.75 367 SER A CA 1
ATOM 2736 C C . SER A 1 367 ? 22.143 9.855 15.799 1.00 77.75 367 SER A C 1
ATOM 2738 O O . SER A 1 367 ? 21.170 9.090 15.809 1.00 77.75 367 SER A O 1
ATOM 2740 N N . PRO A 1 368 ? 22.489 10.561 16.893 1.00 83.31 368 PRO A N 1
ATOM 2741 C CA . PRO A 1 368 ? 21.729 10.497 18.139 1.00 83.31 368 PRO A CA 1
ATOM 2742 C C . PRO A 1 368 ? 20.240 10.830 17.954 1.00 83.31 368 PRO A C 1
ATOM 2744 O O . PRO A 1 368 ? 19.412 10.280 18.679 1.00 83.31 368 PRO A O 1
ATOM 2747 N N . SER A 1 369 ? 19.876 11.672 16.980 1.00 85.62 369 SER A N 1
ATOM 2748 C CA . SER A 1 369 ? 18.476 11.987 16.654 1.00 85.62 369 SER A CA 1
ATOM 2749 C C . SER A 1 369 ? 17.722 10.784 16.070 1.00 85.62 369 SER A C 1
ATOM 2751 O O . SER A 1 369 ? 16.597 10.508 16.485 1.00 85.62 369 SER A O 1
ATOM 2753 N N . VAL A 1 370 ? 18.358 10.002 15.190 1.00 87.56 370 VAL A N 1
ATOM 2754 C CA . VAL A 1 370 ? 17.794 8.759 14.629 1.00 87.56 370 VAL A CA 1
ATOM 2755 C C . VAL A 1 370 ? 17.606 7.704 15.720 1.00 87.56 370 VAL A C 1
ATOM 2757 O O . VAL A 1 370 ? 16.552 7.072 15.796 1.00 87.56 370 VAL A O 1
ATOM 2760 N N . GLY A 1 371 ? 18.593 7.548 16.609 1.00 86.69 371 GLY A N 1
ATOM 2761 C CA . GLY A 1 371 ? 18.508 6.610 17.733 1.00 86.69 371 GLY A CA 1
ATOM 2762 C C . GLY A 1 371 ? 17.365 6.943 18.700 1.00 86.69 371 GLY A C 1
ATOM 2763 O O . GLY A 1 371 ? 16.597 6.058 19.084 1.00 86.69 371 GLY A O 1
ATOM 2764 N N . LYS A 1 372 ? 17.194 8.228 19.046 1.00 91.56 372 LYS A N 1
ATOM 2765 C CA . LYS A 1 372 ? 16.061 8.702 19.862 1.00 91.56 372 LYS A CA 1
ATOM 2766 C C . LYS A 1 372 ? 14.719 8.453 19.172 1.00 91.56 372 LYS A C 1
ATOM 2768 O O . LYS A 1 372 ? 13.811 7.916 19.803 1.00 91.56 372 LYS A O 1
ATOM 2773 N N . ALA A 1 373 ? 14.597 8.810 17.892 1.00 91.81 373 ALA A N 1
ATOM 2774 C CA . ALA A 1 373 ? 13.366 8.625 17.127 1.00 91.81 373 ALA A CA 1
ATOM 2775 C C . ALA A 1 373 ? 12.951 7.148 17.046 1.00 91.81 373 ALA A C 1
ATOM 2777 O O . ALA A 1 373 ? 11.787 6.831 17.276 1.00 91.81 373 ALA A O 1
ATOM 2778 N N . SER A 1 374 ? 13.908 6.245 16.817 1.00 90.69 374 SER A N 1
ATOM 2779 C CA . SER A 1 374 ? 13.665 4.798 16.789 1.00 90.69 374 SER A CA 1
ATOM 2780 C C . SER A 1 374 ? 13.185 4.256 18.144 1.00 90.69 374 SER A C 1
ATOM 2782 O O . SER A 1 374 ? 12.220 3.489 18.219 1.00 90.69 374 SER A O 1
ATOM 2784 N N . SER A 1 375 ? 13.795 4.718 19.243 1.00 92.94 375 SER A N 1
ATOM 2785 C CA . SER A 1 375 ? 13.364 4.368 20.603 1.00 92.94 375 SER A CA 1
ATOM 2786 C C . SER A 1 375 ? 11.924 4.818 20.877 1.00 92.94 375 SER A C 1
ATOM 2788 O O . SER A 1 375 ? 11.084 4.016 21.289 1.00 92.94 375 SER A O 1
ATOM 2790 N N . TYR A 1 376 ? 11.594 6.073 20.559 1.00 95.44 376 TYR A N 1
ATOM 2791 C CA . TYR A 1 376 ? 10.232 6.584 20.706 1.00 95.44 376 TYR A CA 1
ATOM 2792 C C . TYR A 1 376 ? 9.226 5.872 19.790 1.00 95.44 376 TYR A C 1
ATOM 2794 O O . TYR A 1 376 ? 8.112 5.588 20.223 1.00 95.44 376 TYR A O 1
ATOM 2802 N N . ALA A 1 377 ? 9.598 5.523 18.557 1.00 93.81 377 ALA A N 1
ATOM 2803 C CA . ALA A 1 377 ? 8.737 4.735 17.677 1.00 93.81 377 ALA A CA 1
ATOM 2804 C C . ALA A 1 377 ? 8.438 3.350 18.278 1.00 93.81 377 ALA A C 1
ATOM 2806 O O . ALA A 1 377 ? 7.290 2.903 18.267 1.00 93.81 377 ALA A O 1
ATOM 2807 N N . THR A 1 378 ? 9.437 2.703 18.882 1.00 93.75 378 THR A N 1
ATOM 2808 C CA . THR A 1 378 ? 9.265 1.417 19.577 1.00 93.75 378 THR A CA 1
ATOM 2809 C C . THR A 1 378 ? 8.355 1.557 20.799 1.00 93.75 378 THR A C 1
ATOM 2811 O O . THR A 1 378 ? 7.433 0.763 20.980 1.00 93.75 378 THR A O 1
ATOM 2814 N N . MET A 1 379 ? 8.524 2.619 21.593 1.00 95.38 379 MET A N 1
ATOM 2815 C CA . MET A 1 379 ? 7.605 2.927 22.694 1.00 95.38 379 MET A CA 1
ATOM 2816 C C . MET A 1 379 ? 6.167 3.141 22.198 1.00 95.38 379 MET A C 1
ATOM 2818 O O . MET A 1 379 ? 5.225 2.645 22.818 1.00 95.38 379 MET A O 1
ATOM 2822 N N . ALA A 1 380 ? 5.981 3.840 21.073 1.00 96.56 380 ALA A N 1
ATOM 2823 C CA . ALA A 1 380 ? 4.668 4.054 20.467 1.00 96.56 380 ALA A CA 1
ATOM 2824 C C . ALA A 1 380 ? 4.010 2.728 20.043 1.00 96.56 380 ALA A C 1
ATOM 2826 O O . ALA A 1 380 ? 2.827 2.513 20.325 1.00 96.56 380 ALA A O 1
ATOM 2827 N N . ARG A 1 381 ? 4.777 1.807 19.442 1.00 95.81 381 ARG A N 1
ATOM 2828 C CA . ARG A 1 381 ? 4.322 0.442 19.124 1.00 95.81 381 ARG A CA 1
ATOM 2829 C C . ARG A 1 381 ? 3.831 -0.291 20.364 1.00 95.81 381 ARG A C 1
ATOM 2831 O O . ARG A 1 381 ? 2.740 -0.855 20.345 1.00 95.81 381 ARG A O 1
ATOM 2838 N N . ASP A 1 382 ? 4.631 -0.291 21.426 1.00 96.19 382 ASP A N 1
ATOM 2839 C CA . ASP A 1 382 ? 4.327 -1.042 22.643 1.00 96.19 382 ASP A CA 1
ATOM 2840 C C . ASP A 1 382 ? 3.076 -0.484 23.336 1.00 96.19 382 ASP A C 1
ATOM 2842 O O . ASP A 1 382 ? 2.212 -1.248 23.770 1.00 96.19 382 ASP A O 1
ATOM 2846 N N . CYS A 1 383 ? 2.911 0.844 23.354 1.00 97.31 383 CYS A N 1
ATOM 2847 C CA . CYS A 1 383 ? 1.693 1.485 23.852 1.00 97.31 383 CYS A CA 1
ATOM 2848 C C . CYS A 1 383 ? 0.464 1.074 23.025 1.00 97.31 383 CYS A C 1
ATOM 2850 O O . CYS A 1 383 ? -0.552 0.665 23.590 1.00 97.31 383 CYS A O 1
ATOM 2852 N N . ALA A 1 384 ? 0.554 1.138 21.690 1.00 97.06 384 ALA A N 1
ATOM 2853 C CA . ALA A 1 384 ? -0.528 0.724 20.795 1.00 97.06 384 ALA A CA 1
ATOM 2854 C C . ALA A 1 384 ? -0.883 -0.764 20.960 1.00 97.06 384 ALA A C 1
ATOM 2856 O O . ALA A 1 384 ? -2.065 -1.118 20.959 1.00 97.06 384 ALA A O 1
ATOM 2857 N N . ASP A 1 385 ? 0.115 -1.625 21.183 1.00 96.31 385 ASP A N 1
ATOM 2858 C CA . ASP A 1 385 ? -0.091 -3.046 21.459 1.00 96.31 385 ASP A CA 1
ATOM 2859 C C . ASP A 1 385 ? -0.888 -3.269 22.751 1.00 96.31 385 ASP A C 1
ATOM 2861 O O . ASP A 1 385 ? -1.873 -4.010 22.762 1.00 96.31 385 ASP A O 1
ATOM 2865 N N . GLN A 1 386 ? -0.520 -2.573 23.830 1.00 96.31 386 GLN A N 1
ATOM 2866 C CA . GLN A 1 386 ? -1.238 -2.657 25.104 1.00 96.31 386 GLN A CA 1
ATOM 2867 C C . GLN A 1 386 ? -2.677 -2.133 25.000 1.00 96.31 386 GLN A C 1
ATOM 2869 O O . GLN A 1 386 ? -3.593 -2.730 25.574 1.00 96.31 386 GLN A O 1
ATOM 2874 N N . ILE A 1 387 ? -2.909 -1.061 24.237 1.00 97.06 387 ILE A N 1
ATOM 2875 C CA . ILE A 1 387 ? -4.260 -0.532 23.989 1.00 97.06 387 ILE A CA 1
ATOM 2876 C C . ILE A 1 387 ? -5.101 -1.559 23.220 1.00 97.06 387 ILE A C 1
ATOM 2878 O O . ILE A 1 387 ? -6.251 -1.808 23.590 1.00 97.06 387 ILE A O 1
ATOM 2882 N N . ALA A 1 388 ? -4.531 -2.209 22.200 1.00 95.94 388 ALA A N 1
ATOM 2883 C CA . ALA A 1 388 ? -5.207 -3.261 21.444 1.00 95.94 388 ALA A CA 1
ATOM 2884 C C . ALA A 1 388 ? -5.572 -4.470 22.327 1.00 95.94 388 ALA A C 1
ATOM 2886 O O . ALA A 1 388 ? -6.690 -4.980 22.236 1.00 95.94 388 ALA A O 1
ATOM 2887 N N . ILE A 1 389 ? -4.687 -4.887 23.242 1.00 94.69 389 ILE A N 1
ATOM 2888 C CA . ILE A 1 389 ? -4.984 -5.939 24.231 1.00 94.69 389 ILE A CA 1
ATOM 2889 C C . ILE A 1 389 ? -6.162 -5.531 25.132 1.00 94.69 389 ILE A C 1
ATOM 2891 O O . ILE A 1 389 ? -7.080 -6.326 25.356 1.00 94.69 389 ILE A O 1
ATOM 2895 N N . CYS A 1 390 ? -6.167 -4.293 25.638 1.00 95.00 390 CYS A N 1
ATOM 2896 C CA . CYS A 1 390 ? -7.268 -3.775 26.458 1.00 95.00 390 CYS A CA 1
ATOM 2897 C C . CYS A 1 390 ? -8.595 -3.775 25.681 1.00 95.00 390 CYS A C 1
ATOM 2899 O O . CYS A 1 390 ? -9.643 -4.141 26.225 1.00 95.00 390 CYS A O 1
ATOM 2901 N N . ALA A 1 391 ? -8.557 -3.419 24.395 1.00 95.50 391 ALA A N 1
ATOM 2902 C CA . ALA A 1 391 ? -9.719 -3.441 23.516 1.00 95.50 391 ALA A CA 1
ATOM 2903 C C . ALA A 1 391 ? -10.234 -4.868 23.259 1.00 95.50 391 ALA A C 1
ATOM 2905 O O . ALA A 1 391 ? -11.436 -5.087 23.391 1.00 95.50 391 ALA A O 1
ATOM 2906 N N . HIS A 1 392 ? -9.362 -5.851 22.997 1.00 94.12 392 HIS A N 1
ATOM 2907 C CA . HIS A 1 392 ? -9.760 -7.262 22.867 1.00 94.12 392 HIS A CA 1
ATOM 2908 C C . HIS A 1 392 ? -10.481 -7.777 24.115 1.00 94.12 392 HIS A C 1
ATOM 2910 O O . HIS A 1 392 ? -11.561 -8.361 24.015 1.00 94.12 392 HIS A O 1
ATOM 2916 N N . ARG A 1 393 ? -9.930 -7.501 25.303 1.00 92.75 393 ARG A N 1
ATOM 2917 C CA . ARG A 1 393 ? -10.549 -7.887 26.581 1.00 92.75 393 ARG A CA 1
ATOM 2918 C C . ARG A 1 393 ? -11.907 -7.217 26.788 1.00 92.75 393 ARG A C 1
ATOM 2920 O O . ARG A 1 393 ? -12.837 -7.851 27.278 1.00 92.75 393 ARG A O 1
ATOM 2927 N N . THR A 1 394 ? -12.038 -5.953 26.386 1.00 93.50 394 THR A N 1
ATOM 2928 C CA . THR A 1 394 ? -13.298 -5.204 26.500 1.00 93.50 394 THR A CA 1
ATOM 2929 C C . THR A 1 394 ? -14.361 -5.720 25.525 1.00 93.50 394 THR A C 1
ATOM 2931 O O . THR A 1 394 ? -15.511 -5.905 25.923 1.00 93.50 394 THR A O 1
ATOM 2934 N N . LEU A 1 395 ? -13.983 -6.008 24.273 1.00 92.25 395 LEU A N 1
ATOM 2935 C CA . LEU A 1 395 ? -14.854 -6.640 23.274 1.00 92.25 395 LEU A CA 1
ATOM 2936 C C . LEU A 1 395 ? -15.359 -7.993 23.768 1.00 92.25 395 LEU A C 1
ATOM 2938 O O . LEU A 1 395 ? -16.559 -8.255 23.745 1.00 92.25 395 LEU A O 1
ATOM 2942 N N . ARG A 1 396 ? -14.455 -8.818 24.303 1.00 89.06 396 ARG A N 1
ATOM 2943 C CA . ARG A 1 396 ? -14.810 -10.137 24.818 1.00 89.06 396 ARG A CA 1
ATOM 2944 C C . ARG A 1 396 ? -15.795 -10.061 25.985 1.00 89.06 396 ARG A C 1
ATOM 2946 O O . ARG A 1 396 ? -16.787 -10.782 25.996 1.00 89.06 396 ARG A O 1
ATOM 2953 N N . GLY A 1 397 ? -15.588 -9.130 26.918 1.00 87.56 397 GLY A N 1
ATOM 2954 C CA . GLY A 1 397 ? -16.543 -8.893 28.005 1.00 87.56 397 GLY A CA 1
ATOM 2955 C C . GLY A 1 397 ? -17.933 -8.448 27.519 1.00 87.56 397 GLY A C 1
ATOM 2956 O O . GLY A 1 397 ? -18.941 -8.788 28.140 1.00 87.56 397 GLY A O 1
ATOM 2957 N N . ALA A 1 398 ? -18.016 -7.720 26.401 1.00 89.19 398 ALA A N 1
ATOM 2958 C CA . ALA A 1 398 ? -19.289 -7.330 25.791 1.00 89.19 398 ALA A CA 1
ATOM 2959 C C . ALA A 1 398 ? -19.982 -8.487 25.039 1.00 89.19 398 ALA A C 1
ATOM 2961 O O . ALA A 1 398 ? -21.211 -8.578 25.044 1.00 89.19 398 ALA A O 1
ATOM 2962 N N . GLU A 1 399 ? -19.225 -9.403 24.439 1.00 86.88 399 GLU A N 1
ATOM 2963 C CA . GLU A 1 399 ? -19.768 -10.620 23.819 1.00 86.88 399 GLU A CA 1
ATOM 2964 C C . GLU A 1 399 ? -20.309 -11.592 24.870 1.00 86.88 399 GLU A C 1
ATOM 2966 O O . GLU A 1 399 ? -21.454 -12.030 24.766 1.00 86.88 399 GLU A O 1
ATOM 2971 N N . GLU A 1 400 ? -19.546 -11.835 25.942 1.00 84.81 400 GLU A N 1
ATOM 2972 C CA . GLU A 1 400 ? -19.980 -12.666 27.073 1.00 84.81 400 GLU A CA 1
ATOM 2973 C C . GLU A 1 400 ? -21.305 -12.166 27.651 1.00 84.81 400 GLU A C 1
ATOM 2975 O O . GLU A 1 400 ? -22.188 -12.953 27.981 1.00 84.81 400 GLU A O 1
ATOM 2980 N N . CYS A 1 401 ? -21.487 -10.845 27.710 1.00 83.94 401 CYS A N 1
ATOM 2981 C CA . CYS A 1 401 ? -22.736 -10.219 28.124 1.00 83.94 401 CYS A CA 1
ATOM 2982 C C . CYS A 1 401 ? -23.939 -10.641 27.255 1.00 83.94 401 CYS A C 1
ATOM 2984 O O . CYS A 1 401 ? -25.045 -10.801 27.779 1.00 83.94 401 CYS A O 1
ATOM 2986 N N . SER A 1 402 ? -23.748 -10.843 25.950 1.00 77.81 402 SER A N 1
ATOM 2987 C CA . SER A 1 402 ? -24.815 -11.235 25.016 1.00 77.81 402 SER A CA 1
ATOM 2988 C C . SER A 1 402 ? -25.265 -12.691 25.211 1.00 77.81 402 SER A C 1
ATOM 2990 O O . SER A 1 402 ? -26.433 -13.024 24.986 1.00 77.81 402 SER A O 1
ATOM 2992 N N . GLU A 1 403 ? -24.372 -13.549 25.709 1.00 77.50 403 GLU A N 1
ATOM 2993 C CA . GLU A 1 403 ? -24.628 -14.969 25.993 1.00 77.50 403 GLU A CA 1
ATOM 2994 C C . GLU A 1 403 ? -25.388 -15.193 27.319 1.00 77.50 403 GLU A C 1
ATOM 2996 O O . GLU A 1 403 ? -26.026 -16.233 27.525 1.00 77.50 403 GLU A O 1
ATOM 3001 N N . LEU A 1 404 ? -25.412 -14.188 28.207 1.00 80.12 404 LEU A N 1
ATOM 3002 C CA . LEU A 1 404 ? -26.058 -14.261 29.528 1.00 80.12 404 LEU A CA 1
ATOM 3003 C C . LEU A 1 404 ? -27.591 -14.367 29.484 1.00 80.12 404 LEU A C 1
ATOM 3005 O O . LEU A 1 404 ? -28.210 -14.617 30.523 1.00 80.12 404 LEU A O 1
ATOM 3009 N N . ASN A 1 405 ? -28.216 -14.237 28.309 1.00 69.50 405 ASN A N 1
ATOM 3010 C CA . ASN A 1 405 ? -29.669 -14.350 28.122 1.00 69.50 405 ASN A CA 1
ATOM 3011 C C . ASN A 1 405 ? -30.248 -15.715 28.546 1.00 69.50 405 ASN A C 1
ATOM 3013 O O . ASN A 1 405 ? -31.447 -15.826 28.800 1.00 69.50 405 ASN A O 1
ATOM 3017 N N . THR A 1 406 ? -29.406 -16.745 28.654 1.00 73.38 406 THR A N 1
ATOM 3018 C CA . THR A 1 406 ? -29.797 -18.109 29.047 1.00 73.38 406 THR A CA 1
ATOM 3019 C C . THR A 1 406 ? -29.648 -18.385 30.550 1.00 73.38 406 THR A C 1
ATOM 3021 O O . THR A 1 406 ? -30.110 -19.416 31.040 1.00 73.38 406 THR A O 1
ATOM 3024 N N . MET A 1 407 ? -29.027 -17.474 31.310 1.00 78.94 407 MET A N 1
ATOM 3025 C CA . MET A 1 407 ? -28.689 -17.692 32.719 1.00 78.94 407 MET A CA 1
ATOM 3026 C C . MET A 1 407 ? -29.766 -17.184 33.697 1.00 78.94 407 MET A C 1
ATOM 3028 O O . MET A 1 407 ? -30.512 -16.247 33.401 1.00 78.94 407 MET A O 1
ATOM 3032 N N . PRO A 1 408 ? -29.822 -17.729 34.932 1.00 81.56 408 PRO A N 1
ATOM 3033 C CA . PRO A 1 408 ? -30.649 -17.167 35.996 1.00 81.56 408 PRO A CA 1
ATOM 3034 C C . PRO A 1 408 ? -30.281 -15.702 36.267 1.00 81.56 408 PRO A C 1
ATOM 3036 O O . PRO A 1 408 ? -29.110 -15.377 36.472 1.00 81.56 408 PRO A O 1
ATOM 3039 N N . LYS A 1 409 ? -31.287 -14.821 36.339 1.00 78.88 409 LYS A N 1
ATOM 3040 C CA . LYS A 1 409 ? -31.122 -13.351 36.399 1.00 78.88 409 LYS A CA 1
ATOM 3041 C C . LYS A 1 409 ? -30.157 -12.863 37.488 1.00 78.88 409 LYS A C 1
ATOM 3043 O O . LYS A 1 409 ? -29.379 -11.949 37.245 1.00 78.88 409 LYS A O 1
ATOM 3048 N N . GLN A 1 410 ? -30.167 -13.489 38.667 1.00 79.62 410 GLN A N 1
ATOM 3049 C CA . GLN A 1 410 ? -29.248 -13.140 39.761 1.00 79.62 410 GLN A CA 1
ATOM 3050 C C . GLN A 1 410 ? -27.787 -13.481 39.437 1.00 79.62 410 GLN A C 1
ATOM 3052 O O . GLN A 1 410 ? -26.886 -12.706 39.753 1.00 79.62 410 GLN A O 1
ATOM 3057 N N . ARG A 1 411 ? -27.543 -14.622 38.782 1.00 82.81 411 ARG A N 1
ATOM 3058 C CA . ARG A 1 411 ? -26.201 -15.032 38.356 1.00 82.81 411 ARG A CA 1
ATOM 3059 C C . ARG A 1 411 ? -25.710 -14.152 37.208 1.00 82.81 411 ARG A C 1
ATOM 3061 O O . ARG A 1 411 ? -24.595 -13.652 37.288 1.00 82.81 411 ARG A O 1
ATOM 3068 N N . ALA A 1 412 ? -26.564 -13.895 36.216 1.00 83.75 412 ALA A N 1
ATOM 3069 C CA . ALA A 1 412 ? -26.265 -12.993 35.104 1.00 83.75 412 ALA A CA 1
ATOM 3070 C C . ALA A 1 412 ? -25.881 -11.586 35.595 1.00 83.75 412 ALA A C 1
ATOM 3072 O O . ALA A 1 412 ? -24.882 -11.028 35.160 1.00 83.75 412 ALA A O 1
ATOM 3073 N N . PHE A 1 413 ? -26.615 -11.035 36.567 1.00 84.94 413 PHE A N 1
ATOM 3074 C CA . PHE A 1 413 ? -26.312 -9.722 37.138 1.00 84.94 413 PHE A CA 1
ATOM 3075 C C . PHE A 1 413 ? -24.957 -9.671 37.866 1.00 84.94 413 PHE A C 1
ATOM 3077 O O . PHE A 1 413 ? -24.230 -8.688 37.729 1.00 84.94 413 PHE A O 1
ATOM 3084 N N . ARG A 1 414 ? -24.583 -10.726 38.607 1.00 86.81 414 ARG A N 1
ATOM 3085 C CA . ARG A 1 414 ? -23.255 -10.811 39.246 1.00 86.81 414 ARG A CA 1
ATOM 3086 C C . ARG A 1 414 ? -22.134 -10.818 38.207 1.00 86.81 414 ARG A C 1
ATOM 3088 O O . ARG A 1 414 ? -21.200 -10.036 38.341 1.00 86.81 414 ARG A O 1
ATOM 3095 N N . VAL A 1 415 ? -22.278 -11.622 37.152 1.00 89.19 415 VAL A N 1
ATOM 3096 C CA . VAL A 1 415 ? -21.305 -11.676 36.049 1.00 89.19 415 VAL A CA 1
ATOM 3097 C C . VAL A 1 415 ? -21.200 -10.317 35.347 1.00 89.19 415 VAL A C 1
ATOM 3099 O O . VAL A 1 415 ? -20.097 -9.809 35.188 1.00 89.19 415 VAL A O 1
ATOM 3102 N N . LEU A 1 416 ? -22.324 -9.661 35.031 1.00 89.69 416 LEU A N 1
ATOM 3103 C CA . LEU A 1 416 ? -22.336 -8.316 34.430 1.00 89.69 416 LEU A CA 1
ATOM 3104 C C . LEU A 1 416 ? -21.600 -7.277 35.276 1.00 89.69 416 LEU A C 1
ATOM 3106 O O . LEU A 1 416 ? -20.866 -6.441 34.747 1.00 89.69 416 LEU A O 1
ATOM 3110 N N . ARG A 1 417 ? -21.794 -7.312 36.596 1.00 90.56 417 ARG A N 1
ATOM 3111 C CA . ARG A 1 417 ? -21.112 -6.412 37.529 1.00 90.56 417 ARG A CA 1
ATOM 3112 C C . ARG A 1 417 ? -19.602 -6.626 37.489 1.00 90.56 417 ARG A C 1
ATOM 3114 O O . ARG A 1 417 ? -18.853 -5.653 37.436 1.00 90.56 417 ARG A O 1
ATOM 3121 N N . ASP A 1 418 ? -19.165 -7.879 37.506 1.00 92.38 418 ASP A N 1
ATOM 3122 C CA . ASP A 1 418 ? -17.747 -8.223 37.523 1.00 92.38 418 ASP A CA 1
ATOM 3123 C C . ASP A 1 418 ? -17.084 -7.886 36.167 1.00 92.38 418 ASP A C 1
ATOM 3125 O O . ASP A 1 418 ? -16.031 -7.246 36.151 1.00 92.38 418 ASP A O 1
ATOM 3129 N N . LEU A 1 419 ? -17.759 -8.153 35.040 1.00 93.19 419 LEU A N 1
ATOM 3130 C CA . LEU A 1 419 ? -17.344 -7.720 33.694 1.00 93.19 419 LEU A CA 1
ATOM 3131 C C . LEU A 1 419 ? -17.262 -6.190 33.566 1.00 93.19 419 LEU A C 1
ATOM 3133 O O . LEU A 1 419 ? -16.331 -5.656 32.960 1.00 93.19 419 LEU A O 1
ATOM 3137 N N . THR A 1 420 ? -18.198 -5.457 34.178 1.00 94.25 420 THR A N 1
ATOM 3138 C CA . THR A 1 420 ? -18.172 -3.984 34.192 1.00 94.25 420 THR A CA 1
ATOM 3139 C C . THR A 1 420 ? -16.967 -3.460 34.970 1.00 94.25 420 THR A C 1
ATOM 3141 O O . THR A 1 420 ? -16.299 -2.536 34.508 1.00 94.25 420 THR A O 1
ATOM 3144 N N . LYS A 1 421 ? -16.638 -4.063 36.122 1.00 95.88 421 LYS A N 1
ATOM 3145 C CA . LYS A 1 421 ? -15.436 -3.705 36.899 1.00 95.88 421 LYS A CA 1
ATOM 3146 C C . LYS A 1 421 ? -14.162 -3.943 36.097 1.00 95.88 421 LYS A C 1
ATOM 3148 O O . LYS A 1 421 ? -13.308 -3.064 36.050 1.00 95.88 421 LYS A O 1
ATOM 3153 N N . GLN A 1 422 ? -14.062 -5.092 35.431 1.00 95.19 422 GLN A N 1
ATOM 3154 C CA . GLN A 1 422 ? -12.931 -5.403 34.558 1.00 95.19 422 GLN A CA 1
ATOM 3155 C C . GLN A 1 422 ? -12.818 -4.397 33.407 1.00 95.19 422 GLN A C 1
ATOM 3157 O O . GLN A 1 422 ? -11.733 -3.876 33.165 1.00 95.19 422 GLN A O 1
ATOM 3162 N N . THR A 1 423 ? -13.935 -4.050 32.762 1.00 95.50 423 THR A N 1
ATOM 3163 C CA . THR A 1 423 ? -13.976 -3.057 31.676 1.00 95.50 423 THR A CA 1
ATOM 3164 C C . THR A 1 423 ? -13.496 -1.681 32.134 1.00 95.50 423 THR A C 1
ATOM 3166 O O . THR A 1 423 ? -12.715 -1.050 31.434 1.00 95.50 423 THR A O 1
ATOM 3169 N N . ILE A 1 424 ? -13.897 -1.217 33.324 1.00 96.75 424 ILE A N 1
ATOM 3170 C CA . ILE A 1 424 ? -13.417 0.062 33.879 1.00 96.75 424 ILE A CA 1
ATOM 3171 C C . ILE A 1 424 ? -11.887 0.061 34.014 1.00 96.75 424 ILE A C 1
ATOM 3173 O O . ILE A 1 424 ? -11.246 1.051 33.666 1.00 96.75 424 ILE A O 1
ATOM 3177 N N . VAL A 1 425 ? -11.300 -1.048 34.481 1.00 97.44 425 VAL A N 1
ATOM 3178 C CA . VAL A 1 425 ? -9.839 -1.197 34.575 1.00 97.44 425 VAL A CA 1
ATOM 3179 C C . VAL A 1 425 ? -9.201 -1.150 33.184 1.00 97.44 425 VAL A C 1
ATOM 3181 O O . VAL A 1 425 ? -8.293 -0.351 32.979 1.00 97.44 425 VAL A O 1
ATOM 3184 N N . GLN A 1 426 ? -9.727 -1.905 32.210 1.00 97.00 426 GLN A N 1
ATOM 3185 C CA . GLN A 1 426 ? -9.193 -1.900 30.840 1.00 97.00 426 GLN A CA 1
ATOM 3186 C C . GLN A 1 426 ? -9.260 -0.507 30.187 1.00 97.00 426 GLN A C 1
ATOM 3188 O O . GLN A 1 426 ? -8.314 -0.106 29.516 1.00 97.00 426 GLN A O 1
ATOM 3193 N N . LEU A 1 427 ? -10.338 0.259 30.400 1.00 96.88 427 LEU A N 1
ATOM 3194 C CA . LEU A 1 427 ? -10.466 1.620 29.861 1.00 96.88 427 LEU A CA 1
ATOM 3195 C C . LEU A 1 427 ? -9.447 2.587 30.479 1.00 96.88 427 LEU A C 1
ATOM 3197 O O . LEU A 1 427 ? -8.881 3.415 29.769 1.00 96.88 427 LEU A O 1
ATOM 3201 N N . ARG A 1 428 ? -9.196 2.483 31.790 1.00 97.88 428 ARG A N 1
ATOM 3202 C CA . ARG A 1 428 ? -8.196 3.312 32.484 1.00 97.88 428 ARG A CA 1
ATOM 3203 C C . ARG A 1 428 ? -6.771 2.960 32.074 1.00 97.88 428 ARG A C 1
ATOM 3205 O O . ARG A 1 428 ? -5.952 3.861 31.896 1.00 97.88 428 ARG A O 1
ATOM 3212 N N . ASP A 1 429 ? -6.484 1.676 31.893 1.00 97.44 429 ASP A N 1
ATOM 3213 C CA . ASP A 1 429 ? -5.185 1.224 31.398 1.00 97.44 429 ASP A CA 1
ATOM 3214 C C . ASP A 1 429 ? -4.965 1.687 29.949 1.00 97.44 429 ASP A C 1
ATOM 3216 O O . ASP A 1 429 ? -3.918 2.264 29.652 1.00 97.44 429 ASP A O 1
ATOM 3220 N N . ALA A 1 430 ? -5.975 1.570 29.078 1.00 97.31 430 ALA A N 1
ATOM 3221 C CA . ALA A 1 430 ? -5.929 2.115 27.720 1.00 97.31 430 ALA A CA 1
ATOM 3222 C C . ALA A 1 430 ? -5.717 3.642 27.705 1.00 97.31 430 ALA A C 1
ATOM 3224 O O . ALA A 1 430 ? -4.896 4.137 26.935 1.00 97.31 430 ALA A O 1
ATOM 3225 N N . ALA A 1 431 ? -6.384 4.394 28.588 1.00 97.69 431 ALA A N 1
ATOM 3226 C CA . ALA A 1 431 ? -6.184 5.840 28.719 1.00 97.69 431 ALA A CA 1
ATOM 3227 C C . ALA A 1 431 ? -4.744 6.196 29.129 1.00 97.69 431 ALA A C 1
ATOM 3229 O O . ALA A 1 431 ? -4.150 7.120 28.576 1.00 97.69 431 ALA A O 1
ATOM 3230 N N . ARG A 1 432 ? -4.150 5.443 30.065 1.00 98.12 432 ARG A N 1
ATOM 3231 C CA . ARG A 1 432 ? -2.745 5.633 30.461 1.00 98.12 432 ARG A CA 1
ATOM 3232 C C . ARG A 1 432 ? -1.799 5.394 29.285 1.00 98.12 432 ARG A C 1
ATOM 3234 O O . ARG A 1 432 ? -0.913 6.209 29.050 1.00 98.12 432 ARG A O 1
ATOM 3241 N N . GLN A 1 433 ? -2.007 4.310 28.541 1.00 98.00 433 GLN A N 1
ATOM 3242 C CA . GLN A 1 433 ? -1.180 3.971 27.382 1.00 98.00 433 GLN A CA 1
ATOM 3243 C C . GLN A 1 433 ? -1.327 4.988 26.241 1.00 98.00 433 GLN A C 1
ATOM 3245 O O . GLN A 1 433 ? -0.341 5.315 25.594 1.00 98.00 433 GLN A O 1
ATOM 3250 N N . LEU A 1 434 ? -2.517 5.564 26.027 1.00 97.12 434 LEU A N 1
ATOM 3251 C CA . LEU A 1 434 ? -2.715 6.631 25.036 1.00 97.12 434 LEU A CA 1
ATOM 3252 C C . LEU A 1 434 ? -1.931 7.910 25.362 1.00 97.12 434 LEU A C 1
ATOM 3254 O O . LEU A 1 434 ? -1.479 8.598 24.448 1.00 97.12 434 LEU A O 1
ATOM 3258 N N . ARG A 1 435 ? -1.746 8.237 26.648 1.00 97.75 435 ARG A N 1
ATOM 3259 C CA . ARG A 1 435 ? -0.910 9.379 27.061 1.00 97.75 435 ARG A CA 1
ATOM 3260 C C . ARG A 1 435 ? 0.562 9.125 26.755 1.00 97.75 435 ARG A C 1
ATOM 3262 O O . ARG A 1 435 ? 1.194 9.965 26.124 1.00 97.75 435 ARG A O 1
ATOM 3269 N N . LEU A 1 436 ? 1.060 7.943 27.122 1.00 97.56 436 LEU A N 1
ATOM 3270 C CA . LEU A 1 436 ? 2.428 7.518 26.806 1.00 97.56 436 LEU A CA 1
ATOM 3271 C C . LEU A 1 436 ? 2.672 7.473 25.291 1.00 97.56 436 LEU A C 1
ATOM 3273 O O . LEU A 1 436 ? 3.715 7.917 24.820 1.00 97.56 436 LEU A O 1
ATOM 3277 N N . LEU A 1 437 ? 1.683 7.013 24.518 1.00 97.00 437 LEU A N 1
ATOM 3278 C CA . LEU A 1 437 ? 1.716 7.075 23.061 1.00 97.00 437 LEU A CA 1
ATOM 3279 C C . LEU A 1 437 ? 1.854 8.523 22.572 1.00 97.00 437 LEU A C 1
ATOM 3281 O O . LEU A 1 437 ? 2.715 8.801 21.745 1.00 97.00 437 LEU A O 1
ATOM 3285 N N . GLY A 1 438 ? 1.048 9.452 23.094 1.00 95.94 438 GLY A N 1
ATOM 3286 C CA . GLY A 1 438 ? 1.127 10.872 22.737 1.00 95.94 438 GLY A CA 1
ATOM 3287 C C . GLY A 1 438 ? 2.494 11.506 23.036 1.00 95.94 438 GLY A C 1
ATOM 3288 O O . GLY A 1 438 ? 2.999 12.289 22.226 1.00 95.94 438 GLY A O 1
ATOM 3289 N N . GLU A 1 439 ? 3.121 11.138 24.156 1.00 96.19 439 GLU A N 1
ATOM 3290 C CA . GLU A 1 439 ? 4.483 11.557 24.515 1.00 96.19 439 GLU A CA 1
ATOM 3291 C C . GLU A 1 439 ? 5.524 10.998 23.536 1.00 96.19 439 GLU A C 1
ATOM 3293 O O . GLU A 1 439 ? 6.335 11.756 23.002 1.00 96.19 439 GLU A O 1
ATOM 3298 N N . ALA A 1 440 ? 5.462 9.699 23.232 1.00 96.50 440 ALA A N 1
ATOM 3299 C CA . ALA A 1 440 ? 6.369 9.046 22.290 1.00 96.50 440 ALA A CA 1
ATOM 3300 C C . ALA A 1 440 ? 6.256 9.635 20.871 1.00 96.50 440 ALA A C 1
ATOM 3302 O O . ALA A 1 440 ? 7.259 9.968 20.239 1.00 96.50 440 ALA A O 1
ATOM 3303 N N . VAL A 1 441 ? 5.027 9.845 20.395 1.00 95.75 441 VAL A N 1
ATOM 3304 C CA . VAL A 1 441 ? 4.725 10.484 19.105 1.00 95.75 441 VAL A CA 1
ATOM 3305 C C . VAL A 1 441 ? 5.348 11.884 19.026 1.00 95.75 441 VAL A C 1
ATOM 3307 O O . VAL A 1 441 ? 5.986 12.229 18.029 1.00 95.75 441 VAL A O 1
ATOM 3310 N N . SER A 1 442 ? 5.213 12.673 20.096 1.00 94.81 442 SER A N 1
ATOM 3311 C CA . SER A 1 442 ? 5.803 14.015 20.186 1.00 94.81 442 SER A CA 1
ATOM 3312 C C . SER A 1 442 ? 7.335 13.967 20.202 1.00 94.81 442 SER A C 1
ATOM 3314 O O . SER A 1 442 ? 7.982 14.796 19.565 1.00 94.81 442 SER A O 1
ATOM 3316 N N . GLY A 1 443 ? 7.924 12.969 20.868 1.00 94.56 443 GLY A N 1
ATOM 3317 C CA . GLY A 1 443 ? 9.372 12.755 20.904 1.00 94.56 443 GLY A CA 1
ATOM 3318 C C . GLY A 1 443 ? 9.984 12.470 19.527 1.00 94.56 443 GLY A C 1
ATOM 3319 O O . GLY A 1 443 ? 11.054 12.996 19.208 1.00 94.56 443 GLY A O 1
ATOM 3320 N N . VAL A 1 444 ? 9.298 11.704 18.667 1.00 95.12 444 VAL A N 1
ATOM 3321 C CA . VAL A 1 444 ? 9.744 11.496 17.274 1.00 95.12 444 VAL A CA 1
ATOM 3322 C C . VAL A 1 444 ? 9.664 12.789 16.471 1.00 95.12 444 VAL A C 1
ATOM 3324 O O . VAL A 1 444 ? 10.631 13.137 15.796 1.00 95.12 444 VAL A O 1
ATOM 3327 N N . ALA A 1 445 ? 8.556 13.530 16.566 1.00 93.69 445 ALA A N 1
ATOM 3328 C CA . ALA A 1 445 ? 8.399 14.798 15.852 1.00 93.69 445 ALA A CA 1
ATOM 3329 C C . ALA A 1 445 ? 9.492 15.815 16.233 1.00 93.69 445 ALA A C 1
ATOM 3331 O O . ALA A 1 445 ? 10.084 16.436 15.349 1.00 93.69 445 ALA A O 1
ATOM 3332 N N . GLN A 1 446 ? 9.831 15.912 17.523 1.00 93.81 446 GLN A N 1
ATOM 3333 C CA . GLN A 1 446 ? 10.942 16.739 18.007 1.00 93.81 446 GLN A CA 1
ATOM 3334 C C . GLN A 1 446 ? 12.294 16.273 17.456 1.00 93.81 446 GLN A C 1
ATOM 3336 O O . GLN A 1 446 ? 13.075 17.091 16.980 1.00 93.81 446 GLN A O 1
ATOM 3341 N N . SER A 1 447 ? 12.548 14.960 17.442 1.00 93.38 447 SER A N 1
ATOM 3342 C CA . SER A 1 447 ? 13.790 14.397 16.888 1.00 93.38 447 SER A CA 1
ATOM 3343 C C . SER A 1 447 ? 13.950 14.718 15.394 1.00 93.38 447 SER A C 1
ATOM 3345 O O . SER A 1 447 ? 15.056 14.997 14.928 1.00 93.38 447 SER A O 1
ATOM 3347 N N . VAL A 1 448 ? 12.844 14.725 14.639 1.00 91.88 448 VAL A N 1
ATOM 3348 C CA . VAL A 1 448 ? 12.832 15.160 13.234 1.00 91.88 448 VAL A CA 1
ATOM 3349 C C . VAL A 1 448 ? 13.128 16.649 13.110 1.00 91.88 448 VAL A C 1
ATOM 3351 O O . VAL A 1 448 ? 13.900 17.041 12.240 1.00 91.88 448 VAL A O 1
ATOM 3354 N N . GLU A 1 449 ? 12.533 17.492 13.950 1.00 90.44 449 GLU A N 1
ATOM 3355 C CA . GLU A 1 449 ? 12.778 18.934 13.911 1.00 90.44 449 GLU A CA 1
ATOM 3356 C C . GLU A 1 449 ? 14.238 19.280 14.239 1.00 90.44 449 GLU A C 1
ATOM 3358 O O . GLU A 1 449 ? 14.844 20.085 13.527 1.00 90.44 449 GLU A O 1
ATOM 3363 N N . GLU A 1 450 ? 14.825 18.621 15.244 1.00 89.56 450 GLU A N 1
ATOM 3364 C CA . GLU A 1 450 ? 16.252 18.712 15.582 1.00 89.56 450 GLU A CA 1
ATOM 3365 C C . GLU A 1 450 ? 17.121 18.382 14.357 1.00 89.56 450 GLU A C 1
ATOM 3367 O O . GLU A 1 450 ? 17.896 19.225 13.899 1.00 89.56 450 GLU A O 1
ATOM 3372 N N . ALA A 1 451 ? 16.917 17.217 13.739 1.00 87.88 451 ALA A N 1
ATOM 3373 C CA . ALA A 1 451 ? 17.701 16.792 12.579 1.00 87.88 451 ALA A CA 1
ATOM 3374 C C . ALA A 1 451 ? 17.477 17.664 11.330 1.00 87.88 451 ALA A C 1
ATOM 3376 O O . ALA A 1 451 ? 18.408 17.951 10.578 1.00 87.88 451 ALA A O 1
ATOM 3377 N N . MET A 1 452 ? 16.249 18.138 11.103 1.00 86.06 452 MET A N 1
ATOM 3378 C CA . MET A 1 452 ? 15.934 19.065 10.009 1.00 86.06 452 MET A CA 1
ATOM 3379 C C . MET A 1 452 ? 16.579 20.442 10.203 1.00 86.06 452 MET A C 1
ATOM 3381 O O . MET A 1 452 ? 16.695 21.197 9.231 1.00 86.06 452 MET A O 1
ATOM 3385 N N . ASN A 1 453 ? 16.935 20.813 11.434 1.00 87.00 453 ASN A N 1
ATOM 3386 C CA . ASN A 1 453 ? 17.686 22.029 11.732 1.00 87.00 453 ASN A CA 1
ATOM 3387 C C . ASN A 1 453 ? 19.198 21.793 11.611 1.00 87.00 453 ASN A C 1
ATOM 3389 O O . ASN A 1 453 ? 19.883 22.646 11.051 1.00 87.00 453 ASN A O 1
ATOM 3393 N N . GLU A 1 454 ? 19.697 20.629 12.035 1.00 85.06 454 GLU A N 1
ATOM 3394 C CA . GLU A 1 454 ? 21.095 20.210 11.840 1.00 85.06 454 GLU A CA 1
ATOM 3395 C C . GLU A 1 454 ? 21.466 20.104 10.351 1.00 85.06 454 GLU A C 1
ATOM 3397 O O . GLU A 1 454 ? 22.521 20.574 9.930 1.00 85.06 454 GLU A O 1
ATOM 3402 N N . HIS A 1 455 ? 20.573 19.551 9.526 1.00 82.19 455 HIS A N 1
ATOM 3403 C CA . HIS A 1 455 ? 20.793 19.333 8.093 1.00 82.19 455 HIS A CA 1
ATOM 3404 C C . HIS A 1 455 ? 20.104 20.373 7.201 1.00 82.19 455 HIS A C 1
ATOM 3406 O O . HIS A 1 455 ? 19.771 20.068 6.057 1.00 82.19 455 HIS A O 1
ATOM 3412 N N . ARG A 1 456 ? 19.867 21.599 7.689 1.00 78.81 456 ARG A N 1
ATOM 3413 C CA . ARG A 1 456 ? 19.027 22.610 7.010 1.00 78.81 456 ARG A CA 1
ATOM 3414 C C . ARG A 1 456 ? 19.379 22.847 5.535 1.00 78.81 456 ARG A C 1
ATOM 3416 O O . ARG A 1 456 ? 18.475 23.007 4.717 1.00 78.81 456 ARG A O 1
ATOM 3423 N N . GLU A 1 457 ? 20.666 22.870 5.200 1.00 74.88 457 GLU A N 1
ATOM 3424 C CA . GLU A 1 457 ? 21.148 23.095 3.828 1.00 74.88 457 GLU A CA 1
ATOM 3425 C C . GLU A 1 457 ? 20.776 21.936 2.887 1.00 74.88 457 GLU A C 1
ATOM 3427 O O . GLU A 1 457 ? 20.361 22.164 1.752 1.00 74.88 457 GLU A O 1
ATOM 3432 N N . PHE A 1 458 ? 20.826 20.700 3.388 1.00 73.12 458 PHE A N 1
ATOM 3433 C CA . PHE A 1 458 ? 20.604 19.473 2.617 1.00 73.12 458 PHE A CA 1
ATOM 3434 C C . PHE A 1 458 ? 19.145 19.032 2.610 1.00 73.12 458 P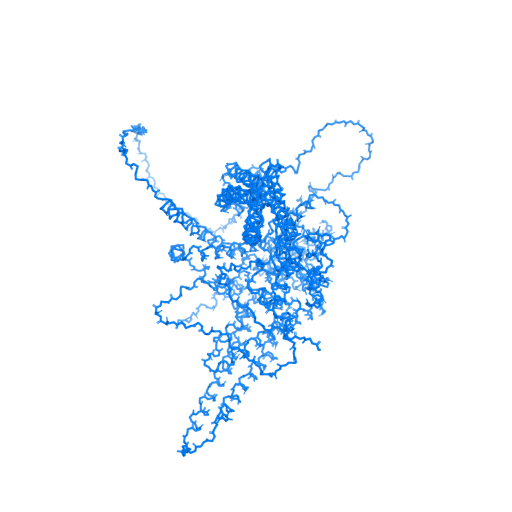HE A C 1
ATOM 3436 O O . PHE A 1 458 ? 18.641 18.569 1.594 1.00 73.12 458 PHE A O 1
ATOM 3443 N N . ALA A 1 459 ? 18.432 19.230 3.716 1.00 71.06 459 ALA A N 1
ATOM 3444 C CA . ALA A 1 459 ? 17.078 18.729 3.916 1.00 71.06 459 ALA A CA 1
ATOM 3445 C C . ALA A 1 459 ? 16.043 19.295 2.926 1.00 71.06 459 ALA A C 1
ATOM 3447 O O . ALA A 1 459 ? 14.975 18.722 2.732 1.00 71.06 459 ALA A O 1
ATOM 3448 N N . SER A 1 460 ? 16.337 20.436 2.295 1.00 68.44 460 SER A N 1
ATOM 3449 C CA . SER A 1 460 ? 15.494 20.998 1.232 1.00 68.44 460 SER A CA 1
ATOM 3450 C C . SER A 1 460 ? 15.770 20.399 -0.154 1.00 68.44 460 SER A C 1
ATOM 3452 O O . SER A 1 460 ? 14.903 20.493 -1.026 1.00 68.44 460 SER A O 1
ATOM 3454 N N . GLN A 1 461 ? 16.942 19.781 -0.327 1.00 66.19 461 GLN A N 1
ATOM 3455 C CA . GLN A 1 461 ? 17.480 19.235 -1.575 1.00 66.19 461 GLN A CA 1
ATOM 3456 C C . GLN A 1 461 ? 17.384 17.701 -1.637 1.00 66.19 461 GLN A C 1
ATOM 3458 O O . GLN A 1 461 ? 17.401 17.129 -2.724 1.00 66.19 461 GLN A O 1
ATOM 3463 N N . THR A 1 462 ? 17.281 17.036 -0.485 1.00 68.44 462 THR A N 1
ATOM 3464 C CA . THR A 1 462 ? 17.188 15.579 -0.356 1.00 68.44 462 THR A CA 1
ATOM 3465 C C . THR A 1 462 ? 15.751 15.084 -0.474 1.00 68.44 462 THR A C 1
ATOM 3467 O O . THR A 1 462 ? 14.817 15.729 0.008 1.00 68.44 462 THR A O 1
ATOM 3470 N N . VAL A 1 463 ? 15.560 13.909 -1.080 1.00 66.75 463 VAL A N 1
ATOM 3471 C CA . VAL A 1 463 ? 14.228 13.309 -1.281 1.00 66.75 463 VAL A CA 1
ATOM 3472 C C . VAL A 1 463 ? 13.581 13.014 0.063 1.00 66.75 463 VAL A C 1
ATOM 3474 O O . VAL A 1 463 ? 12.415 13.343 0.279 1.00 66.75 463 VAL A O 1
ATOM 3477 N N . ALA A 1 464 ? 14.361 12.465 0.994 1.00 72.94 464 ALA A N 1
ATOM 3478 C CA . ALA A 1 464 ? 13.890 12.142 2.331 1.00 72.94 464 ALA A CA 1
ATOM 3479 C C . ALA A 1 464 ? 13.499 13.386 3.150 1.00 72.94 464 ALA A C 1
ATOM 3481 O O . ALA A 1 464 ? 12.609 13.312 3.999 1.00 72.94 464 ALA A O 1
ATOM 3482 N N . GLY A 1 465 ? 14.127 14.538 2.880 1.00 73.75 465 GLY A N 1
ATOM 3483 C CA . GLY A 1 465 ? 13.852 15.798 3.571 1.00 73.75 465 GLY A CA 1
ATOM 3484 C C . GLY A 1 465 ? 12.621 16.546 3.047 1.00 73.75 465 GLY A C 1
ATOM 3485 O O . GLY A 1 465 ? 11.980 17.291 3.801 1.00 73.75 465 GLY A O 1
ATOM 3486 N N . VAL A 1 466 ? 12.220 16.320 1.788 1.00 73.19 466 VAL A N 1
ATOM 3487 C CA . VAL A 1 466 ? 11.006 16.925 1.221 1.00 73.19 466 VAL A CA 1
ATOM 3488 C C . VAL A 1 466 ? 9.768 16.482 2.010 1.00 73.19 466 VAL A C 1
ATOM 3490 O O . VAL A 1 466 ? 9.517 15.298 2.222 1.00 73.19 466 VAL A O 1
ATOM 3493 N N . GLY A 1 467 ? 8.992 17.456 2.497 1.00 74.44 467 GLY A N 1
ATOM 3494 C CA . GLY A 1 467 ? 7.748 17.207 3.234 1.00 74.44 467 GLY A CA 1
ATOM 3495 C C . GLY A 1 467 ? 7.936 16.560 4.612 1.00 74.44 467 GLY A C 1
ATOM 3496 O O . GLY A 1 467 ? 6.948 16.280 5.285 1.00 74.44 467 GLY A O 1
ATOM 3497 N N . LEU A 1 468 ? 9.171 16.323 5.079 1.00 83.31 468 LEU A N 1
ATOM 3498 C CA . LEU A 1 468 ? 9.416 15.670 6.371 1.00 83.31 468 LEU A CA 1
ATOM 3499 C C . LEU A 1 468 ? 8.956 16.537 7.556 1.00 83.31 468 LEU A C 1
ATOM 3501 O O . LEU A 1 468 ? 8.339 16.024 8.485 1.00 83.31 468 LEU A O 1
ATOM 3505 N N . ARG A 1 469 ? 9.153 17.863 7.481 1.00 84.19 469 ARG A N 1
ATOM 3506 C CA . ARG A 1 469 ? 8.591 18.819 8.460 1.00 84.19 469 ARG A CA 1
ATOM 3507 C C . ARG A 1 469 ? 7.063 18.804 8.465 1.00 84.19 469 ARG A C 1
ATOM 3509 O O . ARG A 1 469 ? 6.460 18.813 9.532 1.00 84.19 469 ARG A O 1
ATOM 3516 N N . ASP A 1 470 ? 6.432 18.752 7.292 1.00 82.50 470 ASP A N 1
ATOM 3517 C CA . ASP A 1 470 ? 4.969 18.694 7.202 1.00 82.50 470 ASP A CA 1
ATOM 3518 C C . ASP A 1 470 ? 4.427 17.387 7.801 1.00 82.50 470 ASP A C 1
ATOM 3520 O O . ASP A 1 470 ? 3.451 17.414 8.552 1.00 82.50 470 ASP A O 1
ATOM 3524 N N . ARG A 1 471 ? 5.102 16.256 7.548 1.00 84.06 471 ARG A N 1
ATOM 3525 C CA . ARG A 1 471 ? 4.794 14.955 8.163 1.00 84.06 471 ARG A CA 1
ATOM 3526 C C . ARG A 1 471 ? 4.978 14.969 9.680 1.00 84.06 471 ARG A C 1
ATOM 3528 O O . ARG A 1 471 ? 4.110 14.459 10.382 1.00 84.06 471 ARG A O 1
ATOM 3535 N N . ALA A 1 472 ? 6.038 15.600 10.191 1.00 89.44 472 ALA A N 1
ATOM 3536 C CA . ALA A 1 472 ? 6.260 15.744 11.630 1.00 89.44 472 ALA A CA 1
ATOM 3537 C C . ALA A 1 472 ? 5.089 16.450 12.326 1.00 89.44 472 ALA A C 1
ATOM 3539 O O . ALA A 1 472 ? 4.599 15.963 13.342 1.00 89.44 472 ALA A O 1
ATOM 3540 N N . VAL A 1 473 ? 4.563 17.523 11.728 1.00 88.00 473 VAL A N 1
ATOM 3541 C CA . VAL A 1 473 ? 3.389 18.230 12.267 1.00 88.00 473 VAL A CA 1
ATOM 3542 C C . VAL A 1 473 ? 2.127 17.357 12.225 1.00 88.00 473 VAL A C 1
ATOM 3544 O O . VAL A 1 473 ? 1.353 17.351 13.177 1.00 88.00 473 VAL A O 1
ATOM 3547 N N . ILE A 1 474 ? 1.916 16.583 11.153 1.00 86.00 474 ILE A N 1
ATOM 3548 C CA . ILE A 1 474 ? 0.773 15.653 11.054 1.00 86.00 474 ILE A CA 1
ATOM 3549 C C . ILE A 1 474 ? 0.836 14.577 12.150 1.00 86.00 474 ILE A C 1
ATOM 3551 O O . ILE A 1 474 ? -0.192 14.205 12.720 1.00 86.00 474 ILE A O 1
ATOM 3555 N N . VAL A 1 475 ? 2.032 14.063 12.430 1.00 89.31 475 VAL A N 1
ATOM 3556 C CA . VAL A 1 475 ? 2.270 13.072 13.485 1.00 89.31 475 VAL A CA 1
ATOM 3557 C C . VAL A 1 475 ? 2.048 13.691 14.864 1.00 89.31 475 VAL A C 1
ATOM 3559 O O . VAL A 1 475 ? 1.361 13.095 15.690 1.00 89.31 475 VAL A O 1
ATOM 3562 N N . GLU A 1 476 ? 2.511 14.919 15.090 1.00 91.06 476 GLU A N 1
ATOM 3563 C CA . GLU A 1 476 ? 2.257 15.656 16.331 1.00 91.06 476 GLU A CA 1
ATOM 3564 C C . GLU A 1 476 ? 0.750 15.860 16.590 1.00 91.06 476 GLU A C 1
ATOM 3566 O O . GLU A 1 476 ? 0.268 15.624 17.702 1.00 91.06 476 GLU A O 1
ATOM 3571 N N . ASP A 1 477 ? -0.024 16.213 15.558 1.00 88.69 477 ASP A N 1
ATOM 3572 C CA . ASP A 1 477 ? -1.485 16.331 15.653 1.00 88.69 477 ASP A CA 1
ATOM 3573 C C . ASP A 1 477 ? -2.146 14.993 16.047 1.00 88.69 477 ASP A C 1
ATOM 3575 O O . ASP A 1 477 ? -3.099 14.979 16.834 1.00 88.69 477 ASP A O 1
ATOM 3579 N N . ALA A 1 478 ? -1.626 13.854 15.570 1.00 87.44 478 ALA A N 1
ATOM 3580 C CA . ALA A 1 478 ? -2.096 12.525 15.977 1.00 87.44 478 ALA A CA 1
ATOM 3581 C C . ALA A 1 478 ? -1.774 12.212 17.453 1.00 87.44 478 ALA A C 1
ATOM 3583 O O . ALA A 1 478 ? -2.594 11.610 18.154 1.00 87.44 478 ALA A O 1
ATOM 3584 N N . GLY A 1 479 ? -0.626 12.674 17.955 1.00 89.62 479 GLY A N 1
ATOM 3585 C CA . GLY A 1 479 ? -0.267 12.579 19.374 1.00 89.62 479 GLY A CA 1
ATOM 3586 C C . GLY A 1 479 ? -1.213 13.390 20.266 1.00 89.62 479 GLY A C 1
ATOM 3587 O O . GLY A 1 479 ? -1.706 12.890 21.279 1.00 89.62 479 GLY A O 1
ATOM 3588 N N . ARG A 1 480 ? -1.562 14.614 19.844 1.00 90.62 480 ARG A N 1
ATOM 3589 C CA . ARG A 1 480 ? -2.558 15.458 20.534 1.00 90.62 480 ARG A CA 1
ATOM 3590 C C . ARG A 1 480 ? -3.954 14.830 20.526 1.00 90.62 480 ARG A C 1
ATOM 3592 O O . ARG A 1 480 ? -4.655 14.889 21.537 1.00 90.62 480 ARG A O 1
ATOM 3599 N N . SER A 1 481 ? -4.346 14.206 19.413 1.00 91.00 481 SER A N 1
ATOM 3600 C CA . SER A 1 481 ? -5.600 13.446 19.313 1.00 91.00 481 SER A CA 1
ATOM 3601 C C . SER A 1 481 ? -5.629 12.283 20.311 1.00 91.00 481 SER A C 1
ATOM 3603 O O . SER A 1 481 ? -6.576 12.174 21.092 1.00 91.00 481 SER A O 1
ATOM 3605 N N . SER A 1 482 ? -4.536 11.515 20.401 1.00 91.06 482 SER A N 1
ATOM 3606 C CA . SER A 1 482 ? -4.397 10.397 21.348 1.00 91.06 482 SER A CA 1
ATOM 3607 C C . SER A 1 482 ? -4.561 10.846 22.806 1.00 91.06 482 SER A C 1
ATOM 3609 O O . SER A 1 482 ? -5.271 10.200 23.579 1.00 91.06 482 SER A O 1
ATOM 3611 N N . ALA A 1 483 ? -3.989 11.998 23.177 1.00 91.62 483 ALA A N 1
ATOM 3612 C CA . ALA A 1 483 ? -4.178 12.590 24.502 1.00 91.62 483 ALA A CA 1
ATOM 3613 C C . ALA A 1 483 ? -5.646 12.984 24.765 1.00 91.62 483 ALA A C 1
ATOM 3615 O O . ALA A 1 483 ? -6.179 12.710 25.841 1.00 91.62 483 ALA A O 1
ATOM 3616 N N . SER A 1 484 ? -6.340 13.556 23.774 1.00 93.69 484 SER A N 1
ATOM 3617 C CA . SER A 1 484 ? -7.772 13.858 23.906 1.00 93.69 484 SER A CA 1
ATOM 3618 C C . SER A 1 484 ? -8.630 12.594 24.032 1.00 93.69 484 SER A C 1
ATOM 3620 O O . SER A 1 484 ? -9.629 12.604 24.758 1.00 93.69 484 SER A O 1
ATOM 3622 N N . SER A 1 485 ? -8.268 11.516 23.333 1.00 93.44 485 SER A N 1
ATOM 3623 C CA . SER A 1 485 ? -8.929 10.212 23.441 1.00 93.44 485 SER A CA 1
ATOM 3624 C C . SER A 1 485 ? -8.699 9.572 24.812 1.00 93.44 485 SER A C 1
ATOM 3626 O O . SER A 1 485 ? -9.627 8.982 25.368 1.00 93.44 485 SER A O 1
ATOM 3628 N N . ALA A 1 486 ? -7.523 9.763 25.419 1.00 96.12 486 ALA A N 1
ATOM 3629 C CA . ALA A 1 486 ? -7.255 9.335 26.791 1.00 96.12 486 ALA A CA 1
ATOM 3630 C C . ALA A 1 486 ? -8.208 9.999 27.799 1.00 96.12 486 ALA A C 1
ATOM 3632 O O . ALA A 1 486 ? -8.827 9.314 28.616 1.00 96.12 486 ALA A O 1
ATOM 3633 N N . ASP A 1 487 ? -8.394 11.318 27.701 1.00 95.81 487 ASP A N 1
ATOM 3634 C CA . ASP A 1 487 ? -9.304 12.057 28.585 1.00 95.81 487 ASP A CA 1
ATOM 3635 C C . ASP A 1 487 ? -10.771 11.647 28.389 1.00 95.81 487 ASP A C 1
ATOM 3637 O O . ASP A 1 487 ? -11.568 11.658 29.333 1.00 95.81 487 ASP A O 1
ATOM 3641 N N . LEU A 1 488 ? -11.151 11.283 27.161 1.00 95.00 488 LEU A N 1
ATOM 3642 C CA . LEU A 1 488 ? -12.480 10.753 26.869 1.00 95.00 488 LEU A CA 1
ATOM 3643 C C . LEU A 1 488 ? -12.686 9.374 27.513 1.00 95.00 488 LEU A C 1
ATOM 3645 O O . LEU A 1 488 ? -13.724 9.156 28.142 1.00 95.00 488 LEU A O 1
ATOM 3649 N N . LEU A 1 489 ? -11.712 8.465 27.394 1.00 94.44 489 LEU A N 1
ATOM 3650 C CA . LEU A 1 489 ? -11.766 7.141 28.022 1.00 94.44 489 LEU A CA 1
ATOM 3651 C C . LEU A 1 489 ? -11.872 7.236 29.545 1.00 94.44 489 LEU A C 1
ATOM 3653 O O . LEU A 1 489 ? -12.674 6.519 30.142 1.00 94.44 489 LEU A O 1
ATOM 3657 N N . GLU A 1 490 ? -11.131 8.150 30.174 1.00 95.94 490 GLU A N 1
ATOM 3658 C CA . GLU A 1 490 ? -11.192 8.358 31.622 1.00 95.94 490 GLU A CA 1
ATOM 3659 C C . GLU A 1 490 ? -12.584 8.837 32.058 1.00 95.94 490 GLU A C 1
ATOM 3661 O O . GLU A 1 490 ? -13.209 8.212 32.919 1.00 95.94 490 GLU A O 1
ATOM 3666 N N . LYS A 1 491 ? -13.152 9.836 31.367 1.00 96.81 491 LYS A N 1
ATOM 3667 C CA . LYS A 1 491 ? -14.527 10.315 31.614 1.00 96.81 491 LYS A CA 1
ATOM 3668 C C . LYS A 1 491 ? -15.575 9.215 31.438 1.00 96.81 491 LYS A C 1
ATOM 3670 O O . LYS A 1 491 ? -16.522 9.134 32.223 1.00 96.81 491 LYS A O 1
ATOM 3675 N N . ILE A 1 492 ? -15.429 8.368 30.418 1.00 95.44 492 ILE A N 1
ATOM 3676 C CA . ILE A 1 492 ? -16.325 7.226 30.187 1.00 95.44 492 ILE A CA 1
ATOM 3677 C C . ILE A 1 492 ? -16.166 6.183 31.298 1.00 95.44 492 ILE A C 1
ATOM 3679 O O . ILE A 1 492 ? -17.170 5.643 31.774 1.00 95.44 492 ILE A O 1
ATOM 3683 N N . SER A 1 493 ? -14.937 5.924 31.750 1.00 95.81 493 SER A N 1
ATOM 3684 C CA . SER A 1 493 ? -14.663 4.999 32.852 1.00 95.81 493 SER A CA 1
ATOM 3685 C C . SER A 1 493 ? -15.312 5.475 34.158 1.00 95.81 493 SER A C 1
ATOM 3687 O O . SER A 1 493 ? -16.001 4.694 34.814 1.00 95.81 493 SER A O 1
ATOM 3689 N N . ASP A 1 494 ? -15.226 6.772 34.466 1.00 96.81 494 ASP A N 1
ATOM 3690 C CA . ASP A 1 494 ? -15.827 7.376 35.658 1.00 96.81 494 ASP A CA 1
ATOM 3691 C C . ASP A 1 494 ? -17.359 7.381 35.588 1.00 96.81 494 ASP A C 1
ATOM 3693 O O . ASP A 1 494 ? -18.040 7.068 36.569 1.00 96.81 494 ASP A O 1
ATOM 3697 N N . ALA A 1 495 ? -17.927 7.672 34.413 1.00 95.12 495 ALA A N 1
ATOM 3698 C CA . ALA A 1 495 ? -19.369 7.593 34.185 1.00 95.12 495 ALA A CA 1
ATOM 3699 C C . ALA A 1 495 ? -19.895 6.150 34.308 1.00 95.12 495 ALA A C 1
ATOM 3701 O O . ALA A 1 495 ? -20.964 5.917 34.890 1.00 95.12 495 ALA A O 1
ATOM 3702 N N . THR A 1 496 ? -19.134 5.173 33.805 1.00 93.50 496 THR A N 1
ATOM 3703 C CA . THR A 1 496 ? -19.441 3.741 33.939 1.00 93.50 496 THR A CA 1
ATOM 3704 C C . THR A 1 496 ? -19.372 3.317 35.405 1.00 93.50 496 THR A C 1
ATOM 3706 O O . THR A 1 496 ? -20.292 2.667 35.899 1.00 93.50 496 THR A O 1
ATOM 3709 N N . GLU A 1 497 ? -18.344 3.744 36.143 1.00 95.81 497 GLU A N 1
ATOM 3710 C CA . GLU A 1 497 ? -18.197 3.452 37.571 1.00 95.81 497 GLU A CA 1
ATOM 3711 C C . GLU A 1 497 ? -19.325 4.079 38.405 1.00 95.81 497 GLU A C 1
ATOM 3713 O O . GLU A 1 497 ? -19.890 3.432 39.291 1.00 95.81 497 GLU A O 1
ATOM 3718 N N . ALA A 1 498 ? -19.717 5.318 38.102 1.00 93.50 498 ALA A N 1
ATOM 3719 C CA . ALA A 1 498 ? -20.848 5.972 38.750 1.00 93.50 498 ALA A CA 1
ATOM 3720 C C . ALA A 1 498 ? -22.169 5.233 38.479 1.00 93.50 498 ALA A C 1
ATOM 3722 O O . ALA A 1 498 ? -23.001 5.095 39.381 1.00 93.50 498 ALA A O 1
ATOM 3723 N N . THR A 1 499 ? -22.362 4.735 37.254 1.00 91.69 499 THR A N 1
ATOM 3724 C CA . THR A 1 499 ? -23.529 3.922 36.877 1.00 91.69 499 THR A CA 1
ATOM 3725 C C . THR A 1 499 ? -23.533 2.597 37.633 1.00 91.69 499 THR A C 1
ATOM 3727 O O . THR A 1 499 ? -24.544 2.242 38.238 1.00 91.69 499 THR A O 1
ATOM 3730 N N . LEU A 1 500 ? -22.387 1.918 37.695 1.00 92.31 500 LEU A N 1
ATOM 3731 C CA . LEU A 1 500 ? -22.207 0.685 38.452 1.00 92.31 500 LEU A CA 1
ATOM 3732 C C . LEU A 1 500 ? -22.529 0.881 39.939 1.00 92.31 500 LEU A C 1
ATOM 3734 O O . LEU A 1 500 ? -23.335 0.136 40.486 1.00 92.31 500 LEU A O 1
ATOM 3738 N N . LYS A 1 501 ? -21.998 1.933 40.576 1.00 91.94 501 LYS A N 1
ATOM 3739 C CA . LYS A 1 501 ? -22.275 2.268 41.986 1.00 91.94 501 LYS A CA 1
ATOM 3740 C C . LYS A 1 501 ? -23.761 2.535 42.247 1.00 91.94 501 LYS A C 1
ATOM 3742 O O . LYS A 1 501 ? -24.280 2.147 43.292 1.00 91.94 501 LYS A O 1
ATOM 3747 N N . LYS A 1 502 ? -24.469 3.193 41.320 1.00 88.56 502 LYS A N 1
ATOM 3748 C CA . LYS A 1 502 ? -25.927 3.410 41.424 1.00 88.56 502 LYS A CA 1
ATOM 3749 C C . LYS A 1 502 ? -26.696 2.092 41.335 1.00 88.56 502 LYS A C 1
ATOM 3751 O O . LYS A 1 502 ? -27.610 1.871 42.124 1.00 88.56 502 LYS A O 1
ATOM 3756 N N . VAL A 1 503 ? -26.301 1.222 40.408 1.00 87.56 503 VAL A N 1
ATOM 3757 C CA . VAL A 1 503 ? -26.899 -0.105 40.217 1.00 87.56 503 VAL A CA 1
ATOM 3758 C C . VAL A 1 503 ? -26.621 -1.022 41.420 1.00 87.56 503 VAL A C 1
ATOM 3760 O O . VAL A 1 503 ? -27.529 -1.712 41.876 1.00 87.56 503 VAL A O 1
ATOM 3763 N N . GLU A 1 504 ? -25.419 -0.975 42.002 1.00 86.88 504 GLU A N 1
ATOM 3764 C CA . GLU A 1 504 ? -25.062 -1.716 43.222 1.00 86.88 504 GLU A CA 1
ATOM 3765 C C . GLU A 1 504 ? -25.867 -1.242 44.443 1.00 86.88 504 GLU A C 1
ATOM 3767 O O . GLU A 1 504 ? -26.366 -2.076 45.194 1.00 86.88 504 GLU A O 1
ATOM 3772 N N . ARG A 1 505 ? -26.071 0.073 44.615 1.00 84.44 505 ARG A N 1
ATOM 3773 C CA . ARG A 1 505 ? -26.908 0.632 45.699 1.00 84.44 505 ARG A CA 1
ATOM 3774 C C . ARG A 1 505 ? -28.387 0.263 45.579 1.00 84.44 505 ARG A C 1
ATOM 3776 O O . ARG A 1 505 ? -29.073 0.184 46.590 1.00 84.44 505 ARG A O 1
ATOM 3783 N N . ALA A 1 506 ? -28.880 0.071 44.357 1.00 76.88 506 ALA A N 1
ATOM 3784 C CA . ALA A 1 506 ? -30.254 -0.356 44.102 1.00 76.88 506 ALA A CA 1
ATOM 3785 C C . ALA A 1 506 ? -30.452 -1.878 44.269 1.00 76.88 506 ALA A C 1
ATOM 3787 O O . ALA A 1 506 ? -31.591 -2.346 44.254 1.00 76.88 506 ALA A O 1
ATOM 3788 N N . SER A 1 507 ? -29.368 -2.651 44.419 1.00 72.44 507 SER A N 1
ATOM 3789 C CA . SER A 1 507 ? -29.414 -4.106 44.568 1.00 72.44 507 SER A CA 1
ATOM 3790 C C . SER A 1 507 ? -29.646 -4.520 46.033 1.00 72.44 507 SER A C 1
ATOM 3792 O O . SER A 1 507 ? -28.977 -3.997 46.927 1.00 72.44 507 SER A O 1
ATOM 3794 N N . PRO A 1 508 ? -30.545 -5.487 46.312 1.00 61.38 508 PRO A N 1
ATOM 3795 C CA . PRO A 1 508 ? -30.898 -5.901 47.676 1.00 61.38 508 PRO A CA 1
ATOM 3796 C C . PRO A 1 508 ? -29.754 -6.565 48.465 1.00 61.38 508 PRO A C 1
ATOM 3798 O O . PRO A 1 508 ? -29.828 -6.620 49.688 1.00 61.38 508 PRO A O 1
ATOM 3801 N N . ASP A 1 509 ? -28.681 -7.013 47.801 1.00 59.78 509 ASP A N 1
ATOM 3802 C CA . ASP A 1 509 ? -27.499 -7.610 48.451 1.00 59.78 509 ASP A CA 1
ATOM 3803 C C . ASP A 1 509 ? -26.591 -6.557 49.145 1.00 59.78 509 ASP A C 1
ATOM 3805 O O . ASP A 1 509 ? -25.636 -6.922 49.829 1.00 59.78 509 ASP A O 1
ATOM 3809 N N . GLY A 1 510 ? -26.854 -5.251 48.972 1.00 51.00 510 GLY A N 1
ATOM 3810 C CA . GLY A 1 510 ? -26.026 -4.153 49.498 1.00 51.00 510 GLY A CA 1
ATOM 3811 C C . GLY A 1 510 ? -26.410 -3.614 50.884 1.00 51.00 510 GLY A C 1
ATOM 3812 O O . GLY A 1 510 ? -25.659 -2.817 51.448 1.00 51.00 510 GLY A O 1
ATOM 3813 N N . SER A 1 511 ? -27.551 -4.016 51.455 1.00 47.12 511 SER A N 1
ATOM 3814 C CA . SER A 1 511 ? -27.948 -3.590 52.803 1.00 47.12 511 SER A CA 1
ATOM 3815 C C . SER A 1 511 ? -27.428 -4.572 53.853 1.00 47.12 511 SER A C 1
ATOM 3817 O O . SER A 1 511 ? -28.064 -5.587 54.142 1.00 47.12 511 SER A O 1
ATOM 3819 N N . GLY A 1 512 ? -26.271 -4.249 54.435 1.00 46.12 512 GLY A N 1
ATOM 3820 C CA . GLY A 1 512 ? -25.862 -4.791 55.729 1.00 46.12 512 GLY A CA 1
ATOM 3821 C C . GLY A 1 512 ? -26.981 -4.601 56.759 1.00 46.12 512 GLY A C 1
ATOM 3822 O O . GLY A 1 512 ? -27.675 -3.585 56.746 1.00 46.12 512 GLY A O 1
ATOM 3823 N N . GLY A 1 513 ? -27.185 -5.631 57.583 1.00 45.75 513 GLY A N 1
ATOM 3824 C CA . GLY A 1 513 ? -28.367 -5.844 58.415 1.00 45.75 513 GLY A CA 1
ATOM 3825 C C . GLY A 1 513 ? -28.884 -4.616 59.168 1.00 45.75 513 GLY A C 1
ATOM 3826 O O . GLY A 1 513 ? -28.161 -3.969 59.917 1.00 45.75 513 GLY A O 1
ATOM 3827 N N . GLY A 1 514 ? -30.177 -4.355 58.998 1.00 45.09 514 GLY A N 1
ATOM 3828 C CA . GLY A 1 514 ? -30.930 -3.350 59.737 1.00 45.09 514 GLY A CA 1
ATOM 3829 C C . GLY A 1 514 ? -32.412 -3.467 59.397 1.00 45.09 514 GLY A C 1
ATOM 3830 O O . GLY A 1 514 ? -32.843 -2.961 58.371 1.00 45.09 514 GLY A O 1
ATOM 3831 N N . GLU A 1 515 ? -33.126 -4.219 60.238 1.00 43.97 515 GLU A N 1
ATOM 3832 C CA . GLU A 1 515 ? -34.585 -4.333 60.415 1.00 43.97 515 GLU A CA 1
ATOM 3833 C C . GLU A 1 515 ? -35.519 -4.344 59.183 1.00 43.97 515 GLU A C 1
ATOM 3835 O O . GLU A 1 515 ? -35.741 -3.363 58.474 1.00 43.97 515 GLU A O 1
ATOM 3840 N N . ALA A 1 516 ? -36.197 -5.484 59.011 1.00 49.31 516 ALA A N 1
ATOM 3841 C CA . ALA A 1 516 ? -37.357 -5.636 58.139 1.00 49.31 516 ALA A CA 1
ATOM 3842 C C . ALA A 1 516 ? -38.534 -4.750 58.598 1.00 49.31 516 ALA A C 1
ATOM 3844 O O . ALA A 1 516 ? -38.828 -4.689 59.792 1.00 49.31 516 ALA A O 1
ATOM 3845 N N . PRO A 1 517 ? -39.321 -4.194 57.654 1.00 49.44 517 PRO A N 1
ATOM 3846 C CA . PRO A 1 517 ? -40.699 -4.688 57.585 1.00 49.44 517 PRO A CA 1
ATOM 3847 C C . PRO A 1 517 ? -41.304 -4.830 56.169 1.00 49.44 517 PRO A C 1
ATOM 3849 O O . PRO A 1 517 ? -41.043 -4.060 55.249 1.00 49.44 517 PRO A O 1
ATOM 3852 N N . ARG A 1 518 ? -42.218 -5.813 56.093 1.00 45.62 518 ARG A N 1
ATOM 3853 C CA . ARG A 1 518 ? -43.351 -6.033 55.162 1.00 45.62 518 ARG A CA 1
ATOM 3854 C C . ARG A 1 518 ? -43.042 -6.350 53.688 1.00 45.62 518 ARG A C 1
ATOM 3856 O O . ARG A 1 518 ? -42.941 -5.497 52.813 1.00 45.62 518 ARG A O 1
ATOM 3863 N N . ALA A 1 519 ? -43.014 -7.659 53.435 1.00 52.66 519 ALA A N 1
ATOM 3864 C CA . ALA A 1 519 ? -42.902 -8.323 52.146 1.00 52.66 519 ALA A CA 1
ATOM 3865 C C . ALA A 1 519 ? -44.288 -8.616 51.537 1.00 52.66 519 ALA A C 1
ATOM 3867 O O . ALA A 1 519 ? -45.069 -9.351 52.138 1.00 52.66 519 ALA A O 1
ATOM 3868 N N . ARG A 1 520 ? -44.574 -8.062 50.349 1.00 49.22 520 ARG A N 1
ATOM 3869 C CA . ARG A 1 520 ? -45.352 -8.714 49.266 1.00 49.22 520 ARG A CA 1
ATOM 3870 C C . ARG A 1 520 ? -45.397 -7.886 47.972 1.00 49.22 520 ARG A C 1
ATOM 3872 O O . ARG A 1 520 ? -45.389 -8.484 46.910 1.00 49.22 520 ARG A O 1
ATOM 3879 N N . THR A 1 521 ? -45.312 -6.555 48.037 1.00 50.78 521 THR A N 1
ATOM 3880 C CA . THR A 1 521 ? -45.230 -5.665 46.851 1.00 50.78 521 THR A CA 1
ATOM 3881 C C . THR A 1 521 ? -43.796 -5.329 46.415 1.00 50.78 521 THR A C 1
ATOM 3883 O O . THR A 1 521 ? -43.545 -5.065 45.249 1.00 50.78 521 THR A O 1
ATOM 3886 N N . ARG A 1 522 ? -42.812 -5.445 47.318 1.00 53.44 522 ARG A N 1
ATOM 3887 C CA . ARG A 1 522 ? -41.390 -5.129 47.057 1.00 53.44 522 ARG A CA 1
ATOM 3888 C C . ARG A 1 522 ? -40.680 -6.087 46.078 1.00 53.44 522 ARG A C 1
ATOM 3890 O O . ARG A 1 522 ? -39.598 -5.773 45.588 1.00 53.44 522 ARG A O 1
ATOM 3897 N N . GLY A 1 523 ? -41.249 -7.268 45.821 1.00 59.03 523 GLY A N 1
ATOM 3898 C CA . GLY A 1 523 ? -40.637 -8.309 44.982 1.00 59.03 523 GLY A CA 1
ATOM 3899 C C . GLY A 1 523 ? -40.652 -7.988 43.484 1.00 59.03 523 GLY A C 1
ATOM 3900 O O . GLY A 1 523 ? -39.680 -8.271 42.788 1.00 59.03 523 GLY A O 1
ATOM 3901 N N . GLU A 1 524 ? -41.717 -7.355 42.987 1.00 64.50 524 GLU A N 1
ATOM 3902 C CA . GLU A 1 524 ? -41.790 -6.934 41.580 1.00 64.50 524 GLU A CA 1
ATOM 3903 C C . GLU A 1 524 ? -40.913 -5.709 41.313 1.00 64.50 524 GLU A C 1
ATOM 3905 O O . GLU A 1 524 ? -40.168 -5.696 40.333 1.00 64.50 524 GLU A O 1
ATOM 3910 N N . ASP A 1 525 ? -40.906 -4.730 42.222 1.00 67.50 525 ASP A N 1
ATOM 3911 C CA . ASP A 1 525 ? -40.081 -3.522 42.096 1.00 67.50 525 ASP A CA 1
ATOM 3912 C C . ASP A 1 525 ? -38.581 -3.845 42.100 1.00 67.50 525 ASP A C 1
ATOM 3914 O O . ASP A 1 525 ? -37.819 -3.333 41.279 1.00 67.50 525 ASP A O 1
ATOM 3918 N N . THR A 1 526 ? -38.148 -4.764 42.968 1.00 68.12 526 THR A N 1
ATOM 3919 C CA . THR A 1 526 ? -36.752 -5.237 43.005 1.00 68.12 526 THR A CA 1
ATOM 3920 C C . THR A 1 526 ? -36.378 -6.032 41.752 1.00 68.12 526 THR A C 1
ATOM 3922 O O . THR A 1 526 ? -35.286 -5.852 41.210 1.00 68.12 526 THR A O 1
ATOM 3925 N N . ALA A 1 527 ? -37.285 -6.858 41.222 1.00 70.75 527 ALA A N 1
ATOM 3926 C CA . ALA A 1 527 ? -37.067 -7.569 39.964 1.00 70.75 527 ALA A CA 1
ATOM 3927 C C . ALA A 1 527 ? -37.002 -6.624 38.748 1.00 70.75 527 ALA A C 1
ATOM 3929 O O . ALA A 1 527 ? -36.236 -6.882 37.815 1.00 70.75 527 ALA A O 1
ATOM 3930 N N . ASN A 1 528 ? -37.773 -5.534 38.749 1.00 78.88 528 ASN A N 1
ATOM 3931 C CA . ASN A 1 528 ? -37.753 -4.513 37.701 1.00 78.88 528 ASN A CA 1
ATOM 3932 C C . ASN A 1 528 ? -36.470 -3.670 37.750 1.00 78.88 528 ASN A C 1
ATOM 3934 O O . ASN A 1 528 ? -35.859 -3.437 36.706 1.00 78.88 528 ASN A O 1
ATOM 3938 N N . LEU A 1 529 ? -36.004 -3.299 38.947 1.00 77.25 529 LEU A N 1
ATOM 3939 C CA . LEU A 1 529 ? -34.727 -2.603 39.140 1.00 77.25 529 LEU A CA 1
ATOM 3940 C C . LEU A 1 529 ? -33.530 -3.447 38.689 1.00 77.25 529 LEU A C 1
ATOM 3942 O O . LEU A 1 529 ? -32.648 -2.930 38.007 1.00 77.25 529 LEU A O 1
ATOM 3946 N N . LEU A 1 530 ? -33.519 -4.751 38.988 1.00 76.50 530 LEU A N 1
ATOM 3947 C CA . LEU A 1 530 ? -32.470 -5.662 38.513 1.00 76.50 530 LEU A CA 1
ATOM 3948 C C . LEU A 1 530 ? -32.475 -5.804 36.985 1.00 76.50 530 LEU A C 1
ATOM 3950 O O . LEU A 1 530 ? -31.409 -5.803 36.379 1.00 76.50 530 LEU A O 1
ATOM 3954 N N . ARG A 1 531 ? -33.651 -5.865 36.341 1.00 81.25 531 ARG A N 1
ATOM 3955 C CA . ARG A 1 531 ? -33.745 -5.882 34.866 1.00 81.25 531 ARG A CA 1
ATOM 3956 C C . ARG A 1 531 ? -33.212 -4.595 34.248 1.00 81.25 531 ARG A C 1
ATOM 3958 O O . ARG A 1 531 ? -32.469 -4.659 33.271 1.00 81.25 531 ARG A O 1
ATOM 3965 N N . LEU A 1 532 ? -33.579 -3.446 34.814 1.00 84.88 532 LEU A N 1
ATOM 3966 C CA . LEU A 1 532 ? -33.096 -2.151 34.345 1.00 84.88 532 LEU A CA 1
ATOM 3967 C C . LEU A 1 532 ? -31.578 -2.034 34.537 1.00 84.88 532 LEU A C 1
ATOM 3969 O O . LEU A 1 532 ? -30.882 -1.635 33.610 1.00 84.88 532 LEU A O 1
ATOM 3973 N N . GLY A 1 533 ? -31.059 -2.452 35.695 1.00 85.19 533 GLY A N 1
ATOM 3974 C CA . GLY A 1 533 ? -29.626 -2.496 35.981 1.00 85.19 533 GLY A CA 1
ATOM 3975 C C . GLY A 1 533 ? -28.861 -3.404 35.016 1.00 85.19 533 GLY A C 1
ATOM 3976 O O . GLY A 1 533 ? -27.884 -2.960 34.422 1.00 85.19 533 GLY A O 1
ATOM 3977 N N . SER A 1 534 ? -29.333 -4.634 34.785 1.00 86.12 534 SER A N 1
ATOM 3978 C CA . SER A 1 534 ? -28.743 -5.547 33.796 1.00 86.12 534 SER A CA 1
ATOM 3979 C C . SER A 1 534 ? -28.711 -4.935 32.398 1.00 86.12 534 SER A C 1
ATOM 3981 O O . SER A 1 534 ? -27.675 -4.991 31.739 1.00 86.12 534 SER A O 1
ATOM 3983 N N . ARG A 1 535 ? -29.811 -4.314 31.952 1.00 87.94 535 ARG A N 1
ATOM 3984 C CA . ARG A 1 535 ? -29.888 -3.678 30.631 1.00 87.94 535 ARG A CA 1
ATOM 3985 C C . ARG A 1 535 ? -28.921 -2.500 30.507 1.00 87.94 535 ARG A C 1
ATOM 3987 O O . ARG A 1 535 ? -28.168 -2.446 29.543 1.00 87.94 535 ARG A O 1
ATOM 3994 N N . LEU A 1 536 ? -28.892 -1.609 31.499 1.00 89.44 536 LEU A N 1
ATOM 3995 C CA . LEU A 1 536 ? -27.991 -0.453 31.513 1.00 89.44 536 LEU A CA 1
ATOM 3996 C C . LEU A 1 536 ? -26.516 -0.870 31.505 1.00 89.44 536 LEU A C 1
ATOM 3998 O O . LEU A 1 536 ? -25.727 -0.273 30.778 1.00 89.44 536 LEU A O 1
ATOM 4002 N N . LEU A 1 537 ? -26.143 -1.894 32.281 1.00 90.38 537 LEU A N 1
ATOM 4003 C CA . LEU A 1 537 ? -24.776 -2.420 32.289 1.00 90.38 537 LEU A CA 1
ATOM 4004 C C . LEU A 1 537 ? -24.421 -3.079 30.950 1.00 90.38 537 LEU A C 1
ATOM 4006 O O . LEU A 1 537 ? -23.348 -2.814 30.422 1.00 90.38 537 LEU A O 1
ATOM 4010 N N . SER A 1 538 ? -25.336 -3.847 30.357 1.00 90.00 538 SER A N 1
ATOM 4011 C CA . SER A 1 538 ? -25.131 -4.491 29.048 1.00 90.00 538 SER A CA 1
ATOM 4012 C C . SER A 1 538 ? -24.935 -3.465 27.921 1.00 90.00 538 SER A C 1
ATOM 4014 O O . SER A 1 538 ? -23.991 -3.552 27.132 1.00 90.00 538 SER A O 1
ATOM 4016 N N . GLU A 1 539 ? -25.785 -2.433 27.881 1.00 90.94 539 GLU A N 1
ATOM 4017 C CA . GLU A 1 539 ? -25.668 -1.315 26.935 1.00 90.94 539 GLU A CA 1
ATOM 4018 C C . GLU A 1 539 ? -24.397 -0.484 27.197 1.00 90.94 539 GLU A C 1
ATOM 4020 O O . GLU A 1 539 ? -23.775 0.029 26.265 1.00 90.94 539 GLU A O 1
ATOM 4025 N N . SER A 1 540 ? -23.976 -0.344 28.460 1.00 93.25 540 SER A N 1
ATOM 4026 C CA . SER A 1 540 ? -22.715 0.317 28.813 1.00 93.25 540 SER A CA 1
ATOM 4027 C C . SER A 1 540 ? -21.499 -0.478 28.342 1.00 93.25 540 SER A C 1
ATOM 4029 O O . SER A 1 540 ? -20.596 0.118 27.769 1.00 93.25 540 SER A O 1
ATOM 4031 N N . LEU A 1 541 ? -21.476 -1.799 28.539 1.00 93.25 541 LEU A N 1
ATOM 4032 C CA . LEU A 1 541 ? -20.391 -2.679 28.091 1.00 93.25 541 LEU A CA 1
ATOM 4033 C C . LEU A 1 541 ? -20.232 -2.635 26.570 1.00 93.25 541 LEU A C 1
ATOM 4035 O O . LEU A 1 541 ? -19.124 -2.443 26.079 1.00 93.25 541 LEU A O 1
ATOM 4039 N N . SER A 1 542 ? -21.344 -2.702 25.835 1.00 92.12 542 SER A N 1
ATOM 4040 C CA . SER A 1 542 ? -21.340 -2.618 24.368 1.00 92.12 542 SER A CA 1
ATOM 4041 C C . SER A 1 542 ? -20.779 -1.277 23.872 1.00 92.12 542 SER A C 1
ATOM 4043 O O . SER A 1 542 ? -19.943 -1.235 22.971 1.00 92.12 542 SER A O 1
ATOM 4045 N N . ARG A 1 543 ? -21.179 -0.158 24.497 1.00 93.69 543 ARG A N 1
ATOM 4046 C CA . ARG A 1 543 ? -20.629 1.172 24.173 1.00 93.69 543 ARG A CA 1
ATOM 4047 C C . ARG A 1 543 ? -19.148 1.287 24.526 1.00 93.69 543 ARG A C 1
ATOM 4049 O O . ARG A 1 543 ? -18.385 1.840 23.740 1.00 93.69 543 ARG A O 1
ATOM 4056 N N . ASN A 1 544 ? -18.742 0.757 25.676 1.00 95.12 544 ASN A N 1
ATOM 4057 C CA . ASN A 1 544 ? -17.351 0.777 26.120 1.00 95.12 544 ASN A CA 1
ATOM 4058 C C . ASN A 1 544 ? -16.453 -0.037 25.182 1.00 95.12 544 ASN A C 1
ATOM 4060 O O . ASN A 1 544 ? -15.364 0.423 24.855 1.00 95.12 544 ASN A O 1
ATOM 4064 N N . ALA A 1 545 ? -16.929 -1.182 24.690 1.00 93.62 545 ALA A N 1
ATOM 4065 C CA . ALA A 1 545 ? -16.232 -1.980 23.687 1.00 93.62 545 ALA A CA 1
ATOM 4066 C C . ALA A 1 545 ? -16.039 -1.215 22.371 1.00 93.62 545 ALA A C 1
ATOM 4068 O O . ALA A 1 545 ? -14.916 -1.133 21.876 1.00 93.62 545 ALA A O 1
ATOM 4069 N N . ALA A 1 546 ? -17.088 -0.558 21.865 1.00 93.19 546 ALA A N 1
ATOM 4070 C CA . ALA A 1 546 ? -16.994 0.253 20.651 1.00 93.19 546 ALA A CA 1
ATOM 4071 C C . ALA A 1 546 ? -16.004 1.426 20.794 1.00 93.19 546 ALA A C 1
ATOM 4073 O O . ALA A 1 546 ? -15.261 1.733 19.861 1.00 93.19 546 ALA A O 1
ATOM 4074 N N . VAL A 1 547 ? -15.970 2.089 21.956 1.00 94.69 547 VAL A N 1
ATOM 4075 C CA . VAL A 1 547 ? -15.023 3.187 22.206 1.00 94.69 547 VAL A CA 1
ATOM 4076 C C . VAL A 1 547 ? -13.596 2.661 22.367 1.00 94.69 547 VAL A C 1
ATOM 4078 O O . VAL A 1 547 ? -12.697 3.189 21.720 1.00 94.69 547 VAL A O 1
ATOM 4081 N N . ALA A 1 548 ? -13.383 1.599 23.153 1.00 94.81 548 ALA A N 1
ATOM 4082 C CA . ALA A 1 548 ? -12.066 0.981 23.322 1.00 94.81 548 ALA A CA 1
ATOM 4083 C C . ALA A 1 548 ? -11.484 0.516 21.979 1.00 94.81 548 ALA A C 1
ATOM 4085 O O . ALA A 1 548 ? -10.301 0.714 21.708 1.00 94.81 548 ALA A O 1
ATOM 4086 N N . ARG A 1 549 ? -12.333 -0.038 21.106 1.00 94.00 549 ARG A N 1
ATOM 4087 C CA . ARG A 1 549 ? -11.959 -0.440 19.752 1.00 94.00 549 ARG A CA 1
ATOM 4088 C C . ARG A 1 549 ? -11.483 0.738 18.906 1.00 94.00 549 ARG A C 1
ATOM 4090 O O . ARG A 1 549 ? -10.398 0.663 18.337 1.00 94.00 549 ARG A O 1
ATOM 4097 N N . ARG A 1 550 ? -12.250 1.833 18.874 1.00 93.50 550 ARG A N 1
ATOM 4098 C CA . ARG A 1 550 ? -11.867 3.061 18.152 1.00 93.50 550 ARG A CA 1
ATOM 4099 C C . ARG A 1 550 ? -10.554 3.642 18.669 1.00 93.50 550 ARG A C 1
ATOM 4101 O O . ARG A 1 550 ? -9.721 4.046 17.868 1.00 93.50 550 ARG A O 1
ATOM 4108 N N . SER A 1 551 ? -10.351 3.642 19.986 1.00 94.75 551 SER A N 1
ATOM 4109 C CA . SER A 1 551 ? -9.091 4.075 20.595 1.00 94.75 551 SER A CA 1
ATOM 4110 C C . SER A 1 551 ? -7.910 3.187 20.195 1.00 94.75 551 SER A C 1
ATOM 4112 O O . SER A 1 551 ? -6.820 3.703 19.973 1.00 94.75 551 SER A O 1
ATOM 4114 N N . ALA A 1 552 ? -8.111 1.873 20.059 1.00 95.75 552 ALA A N 1
ATOM 4115 C CA . ALA A 1 552 ? -7.079 0.970 19.551 1.00 95.75 552 ALA A CA 1
ATOM 4116 C C . ALA A 1 552 ? -6.754 1.223 18.070 1.00 95.75 552 ALA A C 1
ATOM 4118 O O . ALA A 1 552 ? -5.581 1.234 17.707 1.00 95.75 552 ALA A O 1
ATOM 4119 N N . ASP A 1 553 ? -7.756 1.476 17.222 1.00 92.75 553 ASP A N 1
ATOM 4120 C CA . ASP A 1 553 ? -7.524 1.810 15.809 1.00 92.75 553 ASP A CA 1
ATOM 4121 C C . ASP A 1 553 ? -6.769 3.134 15.643 1.00 92.75 553 ASP A C 1
ATOM 4123 O O . ASP A 1 553 ? -5.832 3.218 14.845 1.00 92.75 553 ASP A O 1
ATOM 4127 N N . GLU A 1 554 ? -7.142 4.151 16.425 1.00 92.44 554 GLU A N 1
ATOM 4128 C CA . GLU A 1 554 ? -6.428 5.428 16.483 1.00 92.44 554 GLU A CA 1
ATOM 4129 C C . GLU A 1 554 ? -4.976 5.229 16.932 1.00 92.44 554 GLU A C 1
ATOM 4131 O O . GLU A 1 554 ? -4.062 5.746 16.289 1.00 92.44 554 GLU A O 1
ATOM 4136 N N . ALA A 1 555 ? -4.755 4.427 17.978 1.00 95.62 555 ALA A N 1
ATOM 4137 C CA . ALA A 1 555 ? -3.426 4.153 18.512 1.00 95.62 555 ALA A CA 1
ATOM 4138 C C . ALA A 1 555 ? -2.524 3.413 17.514 1.00 95.62 555 ALA A C 1
ATOM 4140 O O . ALA A 1 555 ? -1.378 3.814 17.313 1.00 95.62 555 ALA A O 1
ATOM 4141 N N . ILE A 1 556 ? -3.045 2.376 16.845 1.00 94.25 556 ILE A N 1
ATOM 4142 C CA . ILE A 1 556 ? -2.325 1.657 15.783 1.00 94.25 556 ILE A CA 1
ATOM 4143 C C . ILE A 1 556 ? -1.978 2.624 14.645 1.00 94.25 556 ILE A C 1
ATOM 4145 O O . ILE A 1 556 ? -0.841 2.653 14.182 1.00 94.25 556 ILE A O 1
ATOM 4149 N N . GLY A 1 557 ? -2.934 3.452 14.213 1.00 90.88 557 GLY A N 1
ATOM 4150 C CA . GLY A 1 557 ? -2.702 4.440 13.160 1.00 90.88 557 GLY A CA 1
ATOM 4151 C C . GLY A 1 557 ? -1.652 5.492 13.533 1.00 90.88 557 GLY A C 1
ATOM 4152 O O . GLY A 1 557 ? -0.851 5.877 12.685 1.00 90.88 557 GLY A O 1
ATOM 4153 N N . ALA A 1 558 ? -1.632 5.950 14.787 1.00 92.25 558 ALA A N 1
ATOM 4154 C CA . ALA A 1 558 ? -0.613 6.870 15.284 1.00 92.25 558 ALA A CA 1
ATOM 4155 C C . ALA A 1 558 ? 0.773 6.207 15.320 1.00 92.25 558 ALA A C 1
ATOM 4157 O O . ALA A 1 558 ? 1.718 6.778 14.781 1.00 92.25 558 ALA A O 1
ATOM 4158 N N . ALA A 1 559 ? 0.882 4.987 15.858 1.00 93.88 559 ALA A N 1
ATOM 4159 C CA . ALA A 1 559 ? 2.144 4.248 15.923 1.00 93.88 559 ALA A CA 1
ATOM 4160 C C . ALA A 1 559 ? 2.753 3.991 14.533 1.00 93.88 559 ALA A C 1
ATOM 4162 O O . ALA A 1 559 ? 3.955 4.172 14.353 1.00 93.88 559 ALA A O 1
ATOM 4163 N N . LEU A 1 560 ? 1.933 3.637 13.536 1.00 90.88 560 LEU A N 1
ATOM 4164 C CA . LEU A 1 560 ? 2.392 3.451 12.154 1.00 90.88 560 LEU A CA 1
ATOM 4165 C C . LEU A 1 560 ? 2.925 4.750 11.531 1.00 90.88 560 LEU A C 1
ATOM 4167 O O . LEU A 1 560 ? 4.014 4.760 10.968 1.00 90.88 560 LEU A O 1
ATOM 4171 N N . LYS A 1 561 ? 2.227 5.878 11.703 1.00 89.56 561 LYS A N 1
ATOM 4172 C CA . LYS A 1 561 ? 2.723 7.177 11.210 1.00 89.56 561 LYS A CA 1
ATOM 4173 C C . LYS A 1 561 ? 4.013 7.607 11.913 1.00 89.56 561 LYS A C 1
ATOM 4175 O O . LYS A 1 561 ? 4.880 8.228 11.303 1.00 89.56 561 LYS A O 1
ATOM 4180 N N . THR A 1 562 ? 4.149 7.292 13.200 1.00 92.25 562 THR A N 1
ATOM 4181 C CA . THR A 1 562 ? 5.383 7.526 13.959 1.00 92.25 562 THR A CA 1
ATOM 4182 C C . THR A 1 562 ? 6.538 6.682 13.423 1.00 92.25 562 THR A C 1
ATOM 4184 O O . THR A 1 562 ? 7.650 7.195 13.303 1.00 92.25 562 THR A O 1
ATOM 4187 N N . LEU A 1 563 ? 6.276 5.429 13.044 1.00 90.06 563 LEU A N 1
ATOM 4188 C CA . LEU A 1 563 ? 7.249 4.565 12.380 1.00 90.06 563 LEU A CA 1
ATOM 4189 C C . LEU A 1 563 ? 7.696 5.150 11.033 1.00 90.06 563 LEU A C 1
ATOM 4191 O O . LEU A 1 563 ? 8.891 5.334 10.814 1.00 90.06 563 LEU A O 1
ATOM 4195 N N . GLU A 1 564 ? 6.746 5.516 10.167 1.00 87.62 564 GLU A N 1
ATOM 4196 C CA . GLU A 1 564 ? 7.018 6.149 8.867 1.00 87.62 564 GLU A CA 1
ATOM 4197 C C . GLU A 1 564 ? 7.865 7.421 9.011 1.00 87.62 564 GLU A C 1
ATOM 4199 O O . GLU A 1 564 ? 8.806 7.650 8.248 1.00 87.62 564 GLU A O 1
ATOM 4204 N N . LEU A 1 565 ? 7.564 8.250 10.014 1.00 89.06 565 LEU A N 1
ATOM 4205 C CA . LEU A 1 565 ? 8.320 9.466 10.288 1.00 89.06 565 LEU A CA 1
ATOM 4206 C C . LEU A 1 565 ? 9.744 9.163 10.777 1.00 89.06 565 LEU A C 1
ATOM 4208 O O . LEU A 1 565 ? 10.694 9.796 10.314 1.00 89.06 565 LEU A O 1
ATOM 4212 N N . SER A 1 566 ? 9.901 8.180 11.667 1.00 90.31 566 SER A N 1
ATOM 4213 C CA . SER A 1 566 ? 11.214 7.702 12.117 1.00 90.31 566 SER A CA 1
ATOM 4214 C C . SER A 1 566 ? 12.046 7.169 10.944 1.00 90.31 566 SER A C 1
ATOM 4216 O O . SER A 1 566 ? 13.246 7.433 10.864 1.00 90.31 566 SER A O 1
ATOM 4218 N N . HIS A 1 567 ? 11.418 6.480 9.986 1.00 84.69 567 HIS A N 1
ATOM 4219 C CA . HIS A 1 567 ? 12.083 6.038 8.758 1.00 84.69 567 HIS A CA 1
ATOM 4220 C C . HIS A 1 567 ? 12.486 7.202 7.865 1.00 84.69 567 HIS A C 1
ATOM 4222 O O . HIS A 1 567 ? 13.619 7.235 7.394 1.00 84.69 567 HIS A O 1
ATOM 4228 N N . GLY A 1 568 ? 11.593 8.173 7.660 1.00 84.50 568 GLY A N 1
ATOM 4229 C CA . GLY A 1 568 ? 11.899 9.384 6.900 1.00 84.50 568 GLY A CA 1
ATOM 4230 C C . GLY A 1 568 ? 13.073 10.169 7.493 1.00 84.50 568 GLY A C 1
ATOM 4231 O O . GLY A 1 568 ? 13.867 10.752 6.758 1.00 84.50 568 GLY A O 1
ATOM 4232 N N . LEU A 1 569 ? 13.237 10.129 8.816 1.00 87.25 569 LEU A N 1
ATOM 4233 C CA . LEU A 1 569 ? 14.398 10.698 9.487 1.00 87.25 569 LEU A CA 1
ATOM 4234 C C . LEU A 1 569 ? 15.678 9.879 9.253 1.00 87.25 569 LEU A C 1
ATOM 4236 O O . LEU A 1 569 ? 16.702 10.452 8.889 1.00 87.25 569 LEU A O 1
ATOM 4240 N N . ALA A 1 570 ? 15.636 8.555 9.430 1.00 85.25 570 ALA A N 1
ATOM 4241 C CA . ALA A 1 570 ? 16.791 7.687 9.172 1.00 85.25 570 ALA A CA 1
ATOM 4242 C C . ALA A 1 570 ? 17.274 7.798 7.713 1.00 85.25 570 ALA A C 1
ATOM 4244 O O . ALA A 1 570 ? 18.470 7.885 7.438 1.00 85.25 570 ALA A O 1
ATOM 4245 N N . ALA A 1 571 ? 16.323 7.867 6.785 1.00 81.88 571 ALA A N 1
ATOM 4246 C CA . ALA A 1 571 ? 16.519 8.140 5.372 1.00 81.88 571 ALA A CA 1
ATOM 4247 C C . ALA A 1 571 ? 17.276 9.451 5.122 1.00 81.88 571 ALA A C 1
ATOM 4249 O O . ALA A 1 571 ? 18.295 9.468 4.428 1.00 81.88 571 ALA A O 1
ATOM 4250 N N . LEU A 1 572 ? 16.794 10.542 5.724 1.00 84.81 572 LEU A N 1
ATOM 4251 C CA . LEU A 1 572 ? 17.409 11.860 5.616 1.00 84.81 572 LEU A CA 1
ATOM 4252 C C . LEU A 1 572 ? 18.838 11.858 6.157 1.00 84.81 572 LEU A C 1
ATOM 4254 O O . LEU A 1 572 ? 19.720 12.436 5.534 1.00 84.81 572 LEU A O 1
ATOM 4258 N N . ASP A 1 573 ? 19.065 11.209 7.292 1.00 84.25 573 ASP A N 1
ATOM 4259 C CA . ASP A 1 573 ? 20.375 11.108 7.930 1.00 84.25 573 ASP A CA 1
ATOM 4260 C C . ASP A 1 573 ? 21.385 10.347 7.047 1.00 84.25 573 ASP A C 1
ATOM 4262 O O . ASP A 1 573 ? 22.518 10.798 6.861 1.00 84.25 573 ASP A O 1
ATOM 4266 N N . VAL A 1 574 ? 20.969 9.250 6.404 1.00 82.00 574 VAL A N 1
ATOM 4267 C CA . VAL A 1 574 ? 21.804 8.530 5.424 1.00 82.00 574 VAL A CA 1
ATOM 4268 C C . VAL A 1 574 ? 22.108 9.395 4.196 1.00 82.00 574 VAL A C 1
ATOM 4270 O O . VAL A 1 574 ? 23.263 9.460 3.768 1.00 82.00 574 VAL A O 1
ATOM 4273 N N . GLU A 1 575 ? 21.107 10.069 3.623 1.00 80.06 575 GLU A N 1
ATOM 4274 C CA . GLU A 1 575 ? 21.306 10.955 2.465 1.00 80.06 575 GLU A CA 1
ATOM 4275 C C . GLU A 1 575 ? 22.210 12.147 2.810 1.00 80.06 575 GLU A C 1
ATOM 4277 O O . GLU A 1 575 ? 23.120 12.475 2.047 1.00 80.06 575 GLU A O 1
ATOM 4282 N N . ALA A 1 576 ? 22.022 12.752 3.984 1.00 81.62 576 ALA A N 1
ATOM 4283 C CA . ALA A 1 576 ? 22.835 13.863 4.460 1.00 81.62 576 ALA A CA 1
ATOM 4284 C C . ALA A 1 576 ? 24.302 13.454 4.661 1.00 81.62 576 ALA A C 1
ATOM 4286 O O . ALA A 1 576 ? 25.199 14.212 4.289 1.00 81.62 576 ALA A O 1
ATOM 4287 N N . ARG A 1 577 ? 24.572 12.246 5.183 1.00 82.12 577 ARG A N 1
ATOM 4288 C CA . ARG A 1 577 ? 25.943 11.711 5.270 1.00 82.12 577 ARG A CA 1
ATOM 4289 C C . ARG A 1 577 ? 26.569 11.513 3.896 1.00 82.12 577 ARG A C 1
ATOM 4291 O O . ARG A 1 577 ? 27.677 11.991 3.673 1.00 82.12 577 ARG A O 1
ATOM 4298 N N . LYS A 1 578 ? 25.857 10.868 2.967 1.00 81.12 578 LYS A N 1
ATOM 4299 C CA . LYS A 1 578 ? 26.350 10.639 1.598 1.00 81.12 578 LYS A CA 1
ATOM 4300 C C . LYS A 1 578 ? 26.674 11.951 0.887 1.00 81.12 578 LYS A C 1
ATOM 4302 O O . LYS A 1 578 ? 27.699 12.052 0.215 1.00 81.12 578 LYS A O 1
ATOM 4307 N N . GLU A 1 579 ? 25.827 12.966 1.043 1.00 79.56 579 GLU A N 1
ATOM 4308 C CA . GLU A 1 579 ? 26.071 14.269 0.427 1.00 79.56 579 GLU A CA 1
ATOM 4309 C C . GLU A 1 579 ? 27.245 15.000 1.086 1.00 79.56 579 GLU A C 1
ATOM 4311 O O . GLU A 1 579 ? 28.073 15.581 0.383 1.00 79.56 579 GLU A O 1
ATOM 4316 N N . LYS A 1 580 ? 27.390 14.902 2.414 1.00 81.94 580 LYS A N 1
ATOM 4317 C CA . LYS A 1 580 ? 28.559 15.425 3.128 1.00 81.94 580 LYS A CA 1
ATOM 4318 C C . LYS A 1 580 ? 29.852 14.763 2.644 1.00 81.94 580 LYS A C 1
ATOM 4320 O O . LYS A 1 580 ? 30.791 15.472 2.295 1.00 81.94 580 LYS A O 1
ATOM 4325 N N . GLU A 1 581 ? 29.876 13.437 2.518 1.00 81.38 581 GLU A N 1
ATOM 4326 C CA . GLU A 1 581 ? 31.013 12.697 1.954 1.00 81.38 581 GLU A CA 1
ATOM 4327 C C . GLU A 1 581 ? 31.307 13.112 0.506 1.00 81.38 581 GLU A C 1
ATOM 4329 O O . GLU A 1 581 ? 32.467 13.261 0.118 1.00 81.38 581 GLU A O 1
ATOM 4334 N N . ARG A 1 582 ? 30.273 13.338 -0.315 1.00 79.44 582 ARG A N 1
ATOM 4335 C CA . ARG A 1 582 ? 30.436 13.818 -1.695 1.00 79.44 582 ARG A CA 1
ATOM 4336 C C . ARG A 1 582 ? 31.060 15.211 -1.729 1.00 79.44 582 ARG A C 1
ATOM 4338 O O . ARG A 1 582 ? 31.940 15.465 -2.550 1.00 79.44 582 ARG A O 1
ATOM 4345 N N . GLN A 1 583 ? 30.640 16.110 -0.843 1.00 78.88 583 GLN A N 1
ATOM 4346 C CA . GLN A 1 583 ? 31.228 17.442 -0.725 1.00 78.88 583 GLN A CA 1
ATOM 4347 C C . GLN A 1 583 ? 32.654 17.402 -0.181 1.00 78.88 583 GLN A C 1
ATOM 4349 O O . GLN A 1 583 ? 33.500 18.148 -0.666 1.00 78.88 583 GLN A O 1
ATOM 4354 N N . GLU A 1 584 ? 32.946 16.527 0.777 1.00 80.81 584 GLU A N 1
ATOM 4355 C CA . GLU A 1 584 ? 34.302 16.309 1.283 1.00 80.81 584 GLU A CA 1
ATOM 4356 C C . GLU A 1 584 ? 35.220 15.780 0.176 1.00 80.81 584 GLU A C 1
ATOM 4358 O O . GLU A 1 584 ? 36.317 16.306 0.008 1.00 80.81 584 GLU A O 1
ATOM 4363 N N . LYS A 1 585 ? 34.747 14.856 -0.671 1.00 79.50 585 LYS A N 1
ATOM 4364 C CA . LYS A 1 585 ? 35.473 14.393 -1.869 1.00 79.50 585 LYS A CA 1
ATOM 4365 C C . LYS A 1 585 ? 35.708 15.515 -2.887 1.00 79.50 585 LYS A C 1
ATOM 4367 O O . LYS A 1 585 ? 36.812 15.634 -3.412 1.00 79.50 585 LYS A O 1
ATOM 4372 N N . LYS A 1 586 ? 34.712 16.382 -3.118 1.00 78.94 586 LYS A N 1
ATOM 4373 C CA . LYS A 1 586 ? 34.860 17.578 -3.972 1.00 78.94 586 LYS A CA 1
ATOM 4374 C C . LYS A 1 586 ? 35.875 18.572 -3.393 1.00 78.94 586 LYS A C 1
ATOM 4376 O O . LYS A 1 586 ? 36.712 19.091 -4.124 1.00 78.94 586 LYS A O 1
ATOM 4381 N N . ARG A 1 587 ? 35.841 18.811 -2.077 1.00 76.06 587 ARG A N 1
ATOM 4382 C CA . ARG A 1 587 ? 36.779 19.699 -1.362 1.00 76.06 587 ARG A CA 1
ATOM 4383 C C . ARG A 1 587 ? 38.193 19.119 -1.276 1.00 76.06 587 ARG A C 1
ATOM 4385 O O . ARG A 1 587 ? 39.148 19.885 -1.260 1.00 76.06 587 ARG A O 1
ATOM 4392 N N . ALA A 1 588 ? 38.330 17.794 -1.264 1.00 76.56 588 ALA A N 1
ATOM 4393 C CA . ALA A 1 588 ? 39.608 17.086 -1.273 1.00 76.56 588 ALA A CA 1
ATOM 4394 C C . ALA A 1 588 ? 40.314 17.082 -2.647 1.00 76.56 588 ALA A C 1
ATOM 4396 O O . ALA A 1 588 ? 41.410 16.537 -2.757 1.00 76.56 588 ALA A O 1
ATOM 4397 N N . GLY A 1 589 ? 39.740 17.720 -3.677 1.00 52.91 589 GLY A N 1
ATOM 4398 C CA . GLY A 1 589 ? 40.464 18.045 -4.908 1.00 52.91 589 GLY A CA 1
ATOM 4399 C C . GLY A 1 589 ? 40.509 16.941 -5.965 1.00 52.91 589 GLY A C 1
ATOM 4400 O O . GLY A 1 589 ? 41.509 16.818 -6.666 1.00 52.91 589 GLY A O 1
ATOM 4401 N N . PHE A 1 590 ? 39.432 16.170 -6.129 1.00 48.12 590 PHE A N 1
ATOM 4402 C CA . PHE A 1 590 ? 39.203 15.386 -7.347 1.00 48.12 590 PHE A CA 1
ATOM 4403 C C . PHE A 1 590 ? 38.103 16.070 -8.174 1.00 48.12 590 PHE A C 1
ATOM 4405 O O . PHE A 1 590 ? 36.912 15.855 -7.955 1.00 48.12 590 PHE A O 1
ATOM 4412 N N . ASN A 1 591 ? 38.509 16.950 -9.094 1.00 42.56 591 ASN A N 1
ATOM 4413 C CA . ASN A 1 591 ? 37.648 17.388 -10.194 1.00 42.56 591 ASN A CA 1
ATOM 4414 C C . ASN A 1 591 ? 37.443 16.177 -11.107 1.00 42.56 591 ASN A C 1
ATOM 4416 O O . ASN A 1 591 ? 38.324 15.867 -11.903 1.00 42.56 591 ASN A O 1
ATOM 4420 N N . ASP A 1 592 ? 36.325 15.473 -10.956 1.00 51.09 592 ASP A N 1
ATOM 4421 C CA . ASP A 1 592 ? 36.017 14.307 -11.790 1.00 51.09 592 ASP A CA 1
ATOM 4422 C C . ASP A 1 592 ? 34.937 14.579 -12.847 1.00 51.09 592 ASP A C 1
ATOM 4424 O O . ASP A 1 592 ? 34.650 13.700 -13.648 1.00 51.09 592 ASP A O 1
ATOM 4428 N N . GLU A 1 593 ? 34.376 15.790 -12.919 1.00 47.69 593 GLU A N 1
ATOM 4429 C CA . GLU A 1 593 ? 33.399 16.161 -13.951 1.00 47.69 593 GLU A CA 1
ATOM 4430 C C . GLU A 1 593 ? 33.546 17.647 -14.309 1.00 47.69 593 GLU A C 1
ATOM 4432 O O . GLU A 1 593 ? 33.052 18.509 -13.590 1.00 47.69 593 GLU A O 1
ATOM 4437 N N . ASP A 1 594 ? 34.352 17.920 -15.343 1.00 42.19 594 ASP A N 1
ATOM 4438 C CA . ASP A 1 594 ? 34.155 18.940 -16.393 1.00 42.19 594 ASP A CA 1
ATOM 4439 C C . ASP A 1 594 ? 35.488 19.183 -17.128 1.00 42.19 594 ASP A C 1
ATOM 4441 O O . ASP A 1 594 ? 36.145 20.212 -16.973 1.00 42.19 594 ASP A O 1
ATOM 4445 N N . GLU A 1 595 ? 35.907 18.226 -17.963 1.00 33.38 595 GLU A N 1
ATOM 4446 C CA . GLU A 1 595 ? 36.815 18.534 -19.074 1.00 33.38 595 GLU A CA 1
ATOM 4447 C C . GLU A 1 595 ? 35.953 18.753 -20.321 1.00 33.38 595 GLU A C 1
ATOM 4449 O O . GLU A 1 595 ? 35.695 17.853 -21.124 1.00 33.38 595 GLU A O 1
ATOM 4454 N N . ALA A 1 596 ? 35.449 19.981 -20.454 1.00 37.81 596 ALA A N 1
ATOM 4455 C CA . ALA A 1 596 ? 34.990 20.481 -21.736 1.00 37.81 596 ALA A CA 1
ATOM 4456 C C . ALA A 1 596 ? 36.179 20.439 -22.709 1.00 37.81 596 ALA A C 1
ATOM 4458 O O . ALA A 1 596 ? 37.187 21.118 -22.515 1.00 37.81 596 ALA A O 1
ATOM 4459 N N . MET A 1 597 ? 36.061 19.612 -23.745 1.00 32.72 597 MET A N 1
ATOM 4460 C CA . MET A 1 597 ? 37.009 19.543 -24.855 1.00 32.72 597 MET A CA 1
ATOM 4461 C C . MET A 1 597 ? 37.241 20.944 -25.451 1.00 32.72 597 MET A C 1
ATOM 4463 O O . MET A 1 597 ? 36.266 21.594 -25.839 1.00 32.72 597 MET A O 1
ATOM 4467 N N . PRO A 1 598 ? 38.493 21.407 -25.611 1.00 32.16 598 PRO A N 1
ATOM 4468 C CA . PRO A 1 598 ? 38.765 22.576 -26.428 1.00 32.16 598 PRO A CA 1
ATOM 4469 C C . PRO A 1 598 ? 38.642 22.171 -27.901 1.00 32.16 598 PRO A C 1
ATOM 4471 O O . PRO A 1 598 ? 39.424 21.366 -28.409 1.00 32.16 598 PRO A O 1
ATOM 4474 N N . ALA A 1 599 ? 37.649 22.719 -28.600 1.00 31.92 599 ALA A N 1
ATOM 4475 C CA . ALA A 1 599 ? 37.642 22.712 -30.057 1.00 31.92 599 ALA A CA 1
ATOM 4476 C C . ALA A 1 599 ? 38.734 23.676 -30.549 1.00 31.92 599 ALA A C 1
ATOM 4478 O O . ALA A 1 599 ? 38.695 24.870 -30.250 1.00 31.92 599 ALA A O 1
ATOM 4479 N N . GLY A 1 600 ? 39.732 23.134 -31.246 1.00 28.16 600 GLY A N 1
ATOM 4480 C CA . GLY A 1 600 ? 40.796 23.894 -31.892 1.00 28.16 600 GLY A CA 1
ATOM 4481 C C . GLY A 1 600 ? 40.447 24.317 -33.321 1.00 28.16 600 GLY A C 1
ATOM 4482 O O . GLY A 1 600 ? 39.778 23.577 -34.040 1.00 28.16 600 GLY A O 1
ATOM 4483 N N . ASP A 1 601 ? 41.023 25.474 -33.669 1.00 29.38 601 ASP A N 1
ATOM 4484 C CA . ASP A 1 601 ? 41.366 26.016 -34.996 1.00 29.38 601 ASP A CA 1
ATOM 4485 C C . ASP A 1 601 ? 40.234 26.684 -35.808 1.00 29.38 601 ASP A C 1
ATOM 4487 O O . ASP A 1 601 ? 39.159 26.126 -35.973 1.00 29.38 601 ASP A O 1
ATOM 4491 N N . ALA A 1 602 ? 40.376 27.866 -36.421 1.00 29.64 602 ALA A N 1
ATOM 4492 C CA . ALA A 1 602 ? 41.421 28.892 -36.502 1.00 29.64 602 ALA A CA 1
ATOM 4493 C C . ALA A 1 602 ? 40.808 30.127 -37.216 1.00 29.64 602 ALA A C 1
ATOM 4495 O O . ALA A 1 602 ? 39.922 29.953 -38.047 1.00 29.64 602 ALA A O 1
ATOM 4496 N N . GLU A 1 603 ? 41.265 31.353 -36.919 1.00 31.27 603 GLU A N 1
ATOM 4497 C CA . GLU A 1 603 ? 41.855 32.290 -37.906 1.00 31.27 603 GLU A CA 1
ATOM 4498 C C . GLU A 1 603 ? 42.206 33.671 -37.303 1.00 31.27 603 GLU A C 1
ATOM 4500 O O . GLU A 1 603 ? 41.597 34.166 -36.355 1.00 31.27 603 GLU A O 1
ATOM 4505 N N . GLU A 1 604 ? 43.279 34.251 -37.843 1.00 28.33 604 GLU A N 1
ATOM 4506 C CA . GLU A 1 604 ? 44.081 35.367 -37.336 1.00 28.33 604 GLU A CA 1
ATOM 4507 C C . GLU A 1 604 ? 43.637 36.778 -37.804 1.00 28.33 604 GLU A C 1
ATOM 4509 O O . GLU A 1 604 ? 43.494 37.012 -38.998 1.00 28.33 604 GLU A O 1
ATOM 4514 N N . ARG A 1 605 ? 43.692 37.745 -36.856 1.00 25.61 605 ARG A N 1
ATOM 4515 C CA . ARG A 1 605 ? 44.200 39.156 -36.954 1.00 25.61 605 ARG A CA 1
ATOM 4516 C C . ARG A 1 605 ? 43.445 40.218 -37.813 1.00 25.61 605 ARG A C 1
ATOM 4518 O O . ARG A 1 605 ? 42.727 39.881 -38.737 1.00 25.61 605 ARG A O 1
ATOM 4525 N N . PRO A 1 606 ? 43.765 41.538 -37.683 1.00 42.41 606 PRO A N 1
ATOM 4526 C CA . PRO A 1 606 ? 43.930 42.387 -36.481 1.00 42.41 606 PRO A CA 1
ATOM 4527 C C . PRO A 1 606 ? 43.245 43.791 -36.611 1.00 42.41 606 PRO A C 1
ATOM 4529 O O . PRO A 1 606 ? 43.016 44.277 -37.715 1.00 42.41 606 PRO A O 1
ATOM 4532 N N . GLY A 1 607 ? 43.010 44.529 -35.508 1.00 27.64 607 GLY A N 1
ATOM 4533 C CA . GLY A 1 607 ? 42.433 45.892 -35.587 1.00 27.64 607 GLY A CA 1
ATOM 4534 C C . GLY A 1 607 ? 42.503 46.772 -34.323 1.00 27.64 607 GLY A C 1
ATOM 4535 O O . GLY A 1 607 ? 41.635 46.728 -33.468 1.00 27.64 607 GLY A O 1
ATOM 4536 N N . LYS A 1 608 ? 43.557 47.588 -34.267 1.00 28.97 608 LYS A N 1
ATOM 4537 C CA . LYS A 1 608 ? 43.961 48.714 -33.383 1.00 28.97 608 LYS A CA 1
ATOM 4538 C C . LYS A 1 608 ? 42.886 49.749 -32.931 1.00 28.97 608 LYS A C 1
ATOM 4540 O O . LYS A 1 608 ? 42.106 50.198 -33.760 1.00 28.97 608 LYS A O 1
ATOM 4545 N N . GLY A 1 609 ? 43.062 50.314 -31.717 1.00 27.56 609 GLY A N 1
ATOM 4546 C CA . GLY A 1 609 ? 42.701 51.709 -31.324 1.00 27.56 609 GLY A CA 1
ATOM 4547 C C . GLY A 1 609 ? 42.008 51.837 -29.945 1.00 27.56 609 GLY A C 1
ATOM 4548 O O . GLY A 1 609 ? 40.850 51.478 -29.852 1.00 27.56 609 GLY A O 1
ATOM 4549 N N . LYS A 1 610 ? 42.667 52.119 -28.803 1.00 28.20 610 LYS A N 1
ATOM 4550 C CA . LYS A 1 610 ? 43.272 53.367 -28.250 1.00 28.20 610 LYS A CA 1
ATOM 4551 C C . LYS A 1 610 ? 42.268 54.341 -27.571 1.00 28.20 610 LYS A C 1
ATOM 4553 O O . LYS A 1 610 ? 41.440 54.915 -28.263 1.00 28.20 610 LYS A O 1
ATOM 4558 N N . GLY A 1 611 ? 42.468 54.593 -26.264 1.00 26.45 611 GLY A N 1
ATOM 4559 C CA . GLY A 1 611 ? 41.949 55.727 -25.455 1.00 26.45 611 GLY A CA 1
ATOM 4560 C C . GLY A 1 611 ? 41.525 55.281 -24.038 1.00 26.45 611 GLY A C 1
ATOM 4561 O O . GLY A 1 611 ? 40.509 54.613 -23.926 1.00 26.45 611 GLY A O 1
ATOM 4562 N N . SER A 1 612 ? 42.378 55.292 -23.003 1.00 29.03 612 SER A N 1
ATOM 4563 C CA . SER A 1 612 ? 42.863 56.392 -22.126 1.00 29.03 612 SER A CA 1
ATOM 4564 C C . SER A 1 612 ? 41.825 56.949 -21.131 1.00 29.03 612 SER A C 1
ATOM 4566 O O . SER A 1 612 ? 40.920 57.661 -21.548 1.00 29.03 612 SER A O 1
ATOM 4568 N N . GLU A 1 613 ? 42.034 56.581 -19.857 1.00 30.08 613 GLU A N 1
ATOM 4569 C CA . GLU A 1 613 ? 41.929 57.333 -18.582 1.00 30.08 613 GLU A CA 1
ATOM 4570 C C . GLU A 1 613 ? 40.891 58.458 -18.421 1.00 30.08 613 GLU A C 1
ATOM 4572 O O . GLU A 1 613 ? 40.920 59.434 -19.159 1.00 30.08 613 GLU A O 1
ATOM 4577 N N . GLU A 1 614 ? 40.101 58.385 -17.338 1.00 28.02 614 GLU A N 1
ATOM 4578 C CA . GLU A 1 614 ? 40.084 59.432 -16.298 1.00 28.02 614 GLU A CA 1
ATOM 4579 C C . GLU A 1 614 ? 39.425 58.946 -14.989 1.00 28.02 614 GLU A C 1
ATOM 4581 O O . GLU A 1 614 ? 38.441 58.203 -14.991 1.00 28.02 614 GLU A O 1
ATOM 4586 N N . ASP A 1 615 ? 40.037 59.369 -13.881 1.00 28.66 615 ASP A N 1
ATOM 4587 C CA . ASP A 1 615 ? 39.700 59.128 -12.478 1.00 28.66 615 ASP A CA 1
ATOM 4588 C C . ASP A 1 615 ? 38.421 59.843 -12.009 1.00 28.66 615 ASP A C 1
ATOM 4590 O O . ASP A 1 615 ? 38.041 60.900 -12.514 1.00 28.66 615 ASP A O 1
ATOM 4594 N N . GLY A 1 616 ? 37.812 59.321 -10.940 1.00 27.97 616 GLY A N 1
ATOM 4595 C CA . GLY A 1 616 ? 36.766 60.022 -10.196 1.00 27.97 616 GLY A CA 1
ATOM 4596 C C . GLY A 1 616 ? 36.298 59.277 -8.947 1.00 27.97 616 GLY A C 1
ATOM 4597 O O . GLY A 1 616 ? 35.302 58.559 -8.986 1.00 27.97 616 GLY A O 1
ATOM 4598 N N . GLU A 1 617 ? 37.000 59.479 -7.829 1.00 31.03 617 GLU A N 1
ATOM 4599 C CA . GLU A 1 617 ? 36.548 59.140 -6.474 1.00 31.03 617 GLU A CA 1
ATOM 4600 C C . GLU A 1 617 ? 35.181 59.764 -6.143 1.00 31.03 617 GLU A C 1
ATOM 4602 O O . GLU A 1 617 ? 34.955 60.953 -6.384 1.00 31.03 617 GLU A O 1
ATOM 4607 N N . LYS A 1 618 ? 34.319 59.008 -5.447 1.00 29.22 618 LYS A N 1
ATOM 4608 C CA . LYS A 1 618 ? 33.452 59.566 -4.398 1.00 29.22 618 LYS A CA 1
ATOM 4609 C C . LYS A 1 618 ? 32.972 58.500 -3.412 1.00 29.22 618 LYS A C 1
ATOM 4611 O O . LYS A 1 618 ? 32.346 57.515 -3.787 1.00 29.22 618 LYS A O 1
ATOM 4616 N N . ALA A 1 619 ? 33.275 58.762 -2.144 1.00 32.28 619 ALA A N 1
ATOM 4617 C CA . ALA A 1 619 ? 32.764 58.090 -0.960 1.00 32.28 619 ALA A CA 1
ATOM 4618 C C . ALA A 1 619 ? 31.283 58.424 -0.696 1.00 32.28 619 ALA A C 1
ATOM 4620 O O . ALA A 1 619 ? 30.812 59.505 -1.062 1.00 32.28 619 ALA A O 1
ATOM 4621 N N . GLY A 1 620 ? 30.592 57.527 0.010 1.00 27.91 620 GLY A N 1
ATOM 4622 C CA . GLY A 1 620 ? 29.257 57.751 0.565 1.00 27.91 620 GLY A CA 1
ATOM 4623 C C . GLY A 1 620 ? 28.756 56.541 1.358 1.00 27.91 620 GLY A C 1
ATOM 4624 O O . GLY A 1 620 ? 28.249 55.595 0.767 1.00 27.91 620 GLY A O 1
ATOM 4625 N N . ASP A 1 621 ? 28.944 56.593 2.678 1.00 31.31 621 ASP A N 1
ATOM 4626 C CA . ASP A 1 621 ? 28.285 55.784 3.718 1.00 31.31 621 ASP A CA 1
ATOM 4627 C C . ASP A 1 621 ? 26.754 55.911 3.651 1.00 31.31 621 ASP A C 1
ATOM 4629 O O . ASP A 1 621 ? 26.277 57.040 3.703 1.00 31.31 621 ASP A O 1
ATOM 4633 N N . GLU A 1 622 ? 26.007 54.798 3.673 1.00 33.53 622 GLU A N 1
ATOM 4634 C CA . GLU A 1 622 ? 24.622 54.685 4.196 1.00 33.53 622 GLU A CA 1
ATOM 4635 C C . GLU A 1 622 ? 24.410 53.213 4.640 1.00 33.53 622 GLU A C 1
ATOM 4637 O O . GLU A 1 622 ? 24.376 52.310 3.810 1.00 33.53 622 GLU A O 1
ATOM 4642 N N . ALA A 1 623 ? 24.581 52.842 5.915 1.00 28.95 623 ALA A N 1
ATOM 4643 C CA . ALA A 1 623 ? 23.688 53.014 7.071 1.00 28.95 623 ALA A CA 1
ATOM 4644 C C . ALA A 1 623 ? 22.334 52.274 6.947 1.00 28.95 623 ALA A C 1
ATOM 4646 O O . ALA A 1 623 ? 21.453 52.661 6.184 1.00 28.95 623 ALA A O 1
ATOM 4647 N N . GLU A 1 624 ? 22.176 51.215 7.753 1.00 34.22 624 GLU A N 1
ATOM 4648 C CA . GLU A 1 624 ? 20.902 50.536 8.027 1.00 34.22 624 GLU A CA 1
ATOM 4649 C C . GLU A 1 624 ? 19.851 51.499 8.612 1.00 34.22 624 GLU A C 1
ATOM 4651 O O . GLU A 1 624 ? 20.212 52.371 9.408 1.00 34.22 624 GLU A O 1
ATOM 4656 N N . PRO A 1 625 ? 18.543 51.312 8.342 1.00 33.94 625 PRO A N 1
ATOM 4657 C CA . PRO A 1 625 ? 17.512 51.991 9.104 1.00 33.94 625 PRO A CA 1
ATOM 4658 C C . PRO A 1 625 ? 16.994 51.139 10.272 1.00 33.94 625 PRO A C 1
ATOM 4660 O O . PRO A 1 625 ? 16.475 50.031 10.115 1.00 33.94 625 PRO A O 1
ATOM 4663 N N . GLU A 1 626 ? 17.114 51.759 11.444 1.00 29.31 626 GLU A N 1
ATOM 4664 C CA . GLU A 1 626 ? 16.533 51.429 12.740 1.00 29.31 626 GLU A CA 1
ATOM 4665 C C . GLU A 1 626 ? 14.995 51.320 12.770 1.00 29.31 626 GLU A C 1
ATOM 4667 O O . GLU A 1 626 ? 14.246 51.714 11.877 1.00 29.31 626 GLU A O 1
ATOM 4672 N N . ALA A 1 627 ? 14.550 50.787 13.905 1.00 29.31 627 ALA A N 1
ATOM 4673 C CA . ALA A 1 627 ? 13.212 50.382 14.276 1.00 29.31 627 ALA A CA 1
ATOM 4674 C C . ALA A 1 627 ? 12.218 51.505 14.665 1.00 29.31 627 ALA A C 1
ATOM 4676 O O . ALA A 1 627 ? 12.583 52.598 15.088 1.00 29.31 627 ALA A O 1
ATOM 4677 N N . THR A 1 628 ? 10.946 51.070 14.756 1.00 31.55 628 THR A N 1
ATOM 4678 C CA . THR A 1 628 ? 9.809 51.543 15.598 1.00 31.55 628 THR A CA 1
ATOM 4679 C C . THR A 1 628 ? 8.960 52.745 15.123 1.00 31.55 628 THR A C 1
ATOM 4681 O O . THR A 1 628 ? 9.503 53.645 14.500 1.00 31.55 628 THR A O 1
ATOM 4684 N N . PRO A 1 629 ? 7.621 52.793 15.403 1.00 33.03 629 PRO A N 1
ATOM 4685 C CA . PRO A 1 629 ? 6.973 52.282 16.620 1.00 33.03 629 PRO A CA 1
ATOM 4686 C C . PRO A 1 629 ? 5.668 51.466 16.505 1.00 33.03 629 PRO A C 1
ATOM 4688 O O . PRO A 1 629 ? 4.830 51.613 15.622 1.00 33.03 629 PRO A O 1
ATOM 4691 N N . ARG A 1 630 ? 5.509 50.636 17.548 1.00 37.31 630 ARG A N 1
ATOM 4692 C CA . ARG A 1 630 ? 4.276 50.114 18.160 1.00 37.31 630 ARG A CA 1
ATOM 4693 C C . ARG A 1 630 ? 3.000 50.887 17.796 1.00 37.31 630 ARG A C 1
ATOM 4695 O O . ARG A 1 630 ? 2.779 51.984 18.299 1.00 37.31 630 ARG A O 1
ATOM 4702 N N . ASN A 1 631 ? 2.079 50.195 17.128 1.00 28.44 631 ASN A N 1
ATOM 4703 C CA . ASN A 1 631 ? 0.648 50.452 17.247 1.00 28.44 631 ASN A CA 1
ATOM 4704 C C . ASN A 1 631 ? -0.021 49.226 17.885 1.00 28.44 631 ASN A C 1
ATOM 4706 O O . ASN A 1 631 ? 0.009 48.125 17.341 1.00 28.44 631 ASN A O 1
ATOM 4710 N N . ARG A 1 632 ? -0.578 49.418 19.085 1.00 31.53 632 ARG A N 1
ATOM 4711 C CA . ARG A 1 632 ? -1.438 48.445 19.776 1.00 31.53 632 ARG A CA 1
ATOM 4712 C C . ARG A 1 632 ? -2.727 48.248 18.968 1.00 31.53 632 ARG A C 1
ATOM 4714 O O . ARG A 1 632 ? -3.431 49.237 18.773 1.00 31.53 632 ARG A O 1
ATOM 4721 N N . PRO A 1 633 ? -3.152 47.017 18.648 1.00 34.84 633 PRO A N 1
ATOM 4722 C CA . PRO A 1 633 ? -4.569 46.725 18.545 1.00 34.84 633 PRO A CA 1
ATOM 4723 C C . PRO A 1 633 ? -5.104 46.544 19.966 1.00 34.84 633 PRO A C 1
ATOM 4725 O O . PRO A 1 633 ? -4.584 45.752 20.755 1.00 34.84 633 PRO A O 1
ATOM 4728 N N . GLY A 1 634 ? -6.115 47.339 20.301 1.00 29.25 634 GLY A N 1
ATOM 4729 C CA . GLY A 1 634 ? -6.848 47.225 21.549 1.00 29.25 634 GLY A CA 1
ATOM 4730 C C . GLY A 1 634 ? -7.418 45.823 21.749 1.00 29.25 634 GLY A C 1
ATOM 4731 O O . GLY A 1 634 ? -7.774 45.113 20.811 1.00 29.25 634 GLY A O 1
ATOM 4732 N N . THR A 1 635 ? -7.502 45.457 23.019 1.00 39.28 635 THR A N 1
ATOM 4733 C CA . THR A 1 635 ? -8.271 44.345 23.569 1.00 39.28 635 THR A CA 1
ATOM 4734 C C . THR A 1 635 ? -9.658 44.247 22.932 1.00 39.28 635 THR A C 1
ATOM 4736 O O . THR A 1 635 ? -10.572 44.986 23.284 1.00 39.28 635 THR A O 1
ATOM 4739 N N . GLY A 1 636 ? -9.801 43.299 22.013 1.00 32.06 636 GLY A N 1
ATOM 4740 C CA . GLY A 1 636 ? -11.062 42.860 21.434 1.00 32.06 636 GLY A CA 1
ATOM 4741 C C . GLY A 1 636 ? -10.998 41.353 21.257 1.00 32.06 636 GLY A C 1
ATOM 4742 O O . GLY A 1 636 ? -10.864 40.858 20.143 1.00 32.06 636 GLY A O 1
ATOM 4743 N N . GLY A 1 637 ? -11.013 40.619 22.371 1.00 35.94 637 GLY A N 1
ATOM 4744 C CA . GLY A 1 637 ? -11.141 39.167 22.368 1.00 35.94 637 GLY A CA 1
ATOM 4745 C C . GLY A 1 637 ? -12.518 38.770 21.849 1.00 35.94 637 GLY A C 1
ATOM 4746 O O . GLY A 1 637 ? -13.411 38.463 22.631 1.00 35.94 637 GLY A O 1
ATOM 4747 N N . SER A 1 638 ? -12.700 38.777 20.529 1.00 42.81 638 SER A N 1
ATOM 4748 C CA . SER A 1 638 ? -13.732 37.960 19.907 1.00 42.81 638 SER A CA 1
ATOM 4749 C C . SER A 1 638 ? -13.301 36.520 20.134 1.00 42.81 638 SER A C 1
ATOM 4751 O O . SER A 1 638 ? -12.385 36.042 19.464 1.00 42.81 638 SER A O 1
ATOM 4753 N N . ALA A 1 639 ? -13.902 35.859 21.122 1.00 40.59 639 ALA A N 1
ATOM 4754 C CA . ALA A 1 639 ? -13.729 34.437 21.360 1.00 40.59 639 ALA A CA 1
ATOM 4755 C C . ALA A 1 639 ? -14.006 33.699 20.042 1.00 40.59 639 ALA A C 1
ATOM 4757 O O . ALA A 1 639 ? -15.155 33.548 19.630 1.00 40.59 639 ALA A O 1
ATOM 4758 N N . THR A 1 640 ? -12.942 33.314 19.332 1.00 49.03 640 THR A N 1
ATOM 4759 C CA . THR A 1 640 ? -13.063 32.488 18.136 1.00 49.03 640 THR A CA 1
ATOM 4760 C C . THR A 1 640 ? -13.697 31.191 18.591 1.00 49.03 640 THR A C 1
ATOM 4762 O O . THR A 1 640 ? -13.197 30.527 19.501 1.00 49.03 640 THR A O 1
ATOM 4765 N N . THR A 1 641 ? -14.855 30.860 18.027 1.00 61.31 641 THR A N 1
ATOM 4766 C CA . THR A 1 641 ? -15.531 29.630 18.422 1.00 61.31 641 THR A CA 1
ATOM 4767 C C . THR A 1 641 ? -14.612 28.447 18.083 1.00 61.31 641 THR A C 1
ATOM 4769 O O . THR A 1 641 ? -13.863 28.528 17.101 1.00 61.31 641 THR A O 1
ATOM 4772 N N . PRO A 1 642 ? -14.657 27.324 18.824 1.00 55.03 642 PRO A N 1
ATOM 4773 C CA . PRO A 1 642 ? -13.887 26.123 18.476 1.00 55.03 642 PRO A CA 1
ATOM 4774 C C . PRO A 1 642 ? -14.062 25.715 17.001 1.00 55.03 642 PRO A C 1
ATOM 4776 O O . PRO A 1 642 ? -13.144 25.218 16.355 1.00 55.03 642 PRO A O 1
ATOM 4779 N N . ARG A 1 643 ? -15.231 26.024 16.423 1.00 51.59 643 ARG A N 1
ATOM 4780 C CA . ARG A 1 643 ? -15.565 25.806 15.014 1.00 51.59 643 ARG A CA 1
ATOM 4781 C C . ARG A 1 643 ? -14.775 26.690 14.040 1.00 51.59 643 ARG A C 1
ATOM 4783 O O . ARG A 1 643 ? -14.442 26.223 12.953 1.00 51.59 643 ARG A O 1
ATOM 4790 N N . ASP A 1 644 ? -14.468 27.934 14.391 1.00 52.94 644 ASP A N 1
ATOM 4791 C CA . ASP A 1 644 ? -13.706 28.852 13.531 1.00 52.94 644 ASP A CA 1
ATOM 4792 C C . ASP A 1 644 ? -12.205 28.556 13.579 1.00 52.94 644 ASP A C 1
ATOM 4794 O O . ASP A 1 644 ? -11.521 28.618 12.554 1.00 52.94 644 ASP A O 1
ATOM 4798 N N . GLN A 1 645 ? -11.708 28.119 14.739 1.00 57.66 645 GLN A N 1
ATOM 4799 C CA . GLN A 1 645 ? -10.343 27.613 14.877 1.00 57.66 645 GLN A CA 1
ATOM 4800 C C . GLN A 1 645 ? -10.129 26.364 14.009 1.00 57.66 645 GLN A C 1
ATOM 4802 O O . GLN A 1 645 ? -9.169 26.330 13.234 1.00 57.66 645 GLN A O 1
ATOM 4807 N N . LEU A 1 646 ? -11.075 25.414 14.037 1.00 60.00 646 LEU A N 1
ATOM 4808 C CA . LEU A 1 646 ? -11.081 24.217 13.183 1.00 60.00 646 LEU A CA 1
ATOM 4809 C C . LEU A 1 646 ? -11.113 24.555 11.684 1.00 60.00 646 LEU A C 1
ATOM 4811 O O . LEU A 1 646 ? -10.364 23.964 10.909 1.00 60.00 646 LEU A O 1
ATOM 4815 N N . LYS A 1 647 ? -11.922 25.534 11.257 1.00 67.00 647 LYS A N 1
ATOM 4816 C CA . LYS A 1 647 ? -11.953 25.985 9.852 1.00 67.00 647 LYS A CA 1
ATOM 4817 C C . LYS A 1 647 ? -10.635 26.623 9.416 1.00 67.00 647 LYS A C 1
ATOM 4819 O O . LYS A 1 647 ? -10.170 26.363 8.308 1.00 67.00 647 LYS A O 1
ATOM 4824 N N . SER A 1 648 ? -10.019 27.436 10.278 1.00 70.75 648 SER A N 1
ATOM 4825 C CA . SER A 1 648 ? -8.710 28.033 9.989 1.00 70.75 648 SER A CA 1
ATOM 4826 C C . SER A 1 648 ? -7.615 26.965 9.879 1.00 70.75 648 SER A C 1
ATOM 4828 O O . SER A 1 648 ? -6.760 27.054 9.001 1.00 70.75 648 SER A O 1
ATOM 4830 N N . ALA A 1 649 ? -7.670 25.932 10.729 1.00 66.69 649 ALA A N 1
ATOM 4831 C CA . ALA A 1 649 ? -6.751 24.802 10.692 1.00 66.69 649 ALA A CA 1
ATOM 4832 C C . ALA A 1 649 ? -6.942 23.984 9.409 1.00 66.69 649 ALA A C 1
ATOM 4834 O O . ALA A 1 649 ? -5.973 23.737 8.700 1.00 66.69 649 ALA A O 1
ATOM 4835 N N . ALA A 1 650 ? -8.188 23.672 9.042 1.00 71.00 650 ALA A N 1
ATOM 4836 C CA . ALA A 1 650 ? -8.507 22.957 7.808 1.00 71.00 650 ALA A CA 1
ATOM 4837 C C . ALA A 1 650 ? -8.026 23.701 6.549 1.00 71.00 650 ALA A C 1
ATOM 4839 O O . ALA A 1 650 ? -7.515 23.071 5.623 1.00 71.00 650 ALA A O 1
ATOM 4840 N N . LYS A 1 651 ? -8.134 25.039 6.522 1.00 77.12 651 LYS A N 1
ATOM 4841 C CA . LYS A 1 651 ? -7.618 25.860 5.416 1.00 77.12 651 LYS A CA 1
ATOM 4842 C C . LYS A 1 651 ? -6.093 25.761 5.297 1.00 77.12 651 LYS A C 1
ATOM 4844 O O . LYS A 1 651 ? -5.605 25.463 4.213 1.00 77.12 651 LYS A O 1
ATOM 4849 N N . ARG A 1 652 ? -5.359 25.925 6.406 1.00 76.69 652 ARG A N 1
ATOM 4850 C CA . ARG A 1 652 ? -3.888 25.792 6.421 1.00 76.69 652 ARG A CA 1
ATOM 4851 C C . ARG A 1 652 ? -3.431 24.395 5.999 1.00 76.69 652 ARG A C 1
ATOM 4853 O O . ARG A 1 652 ? -2.473 24.259 5.249 1.00 76.69 652 ARG A O 1
ATOM 4860 N N . VAL A 1 653 ? -4.132 23.355 6.452 1.00 76.44 653 VAL A N 1
ATOM 4861 C CA . VAL A 1 653 ? -3.855 21.966 6.055 1.00 76.44 653 VAL A CA 1
ATOM 4862 C C . VAL A 1 653 ? -4.059 21.783 4.549 1.00 76.44 653 VAL A C 1
ATOM 4864 O O . VAL A 1 653 ? -3.221 21.170 3.893 1.00 76.44 653 VAL A O 1
ATOM 4867 N N . LYS A 1 654 ? -5.124 22.360 3.974 1.00 83.69 654 LYS A N 1
ATOM 4868 C CA . LYS A 1 654 ? -5.348 22.321 2.523 1.00 83.69 654 LYS A CA 1
ATOM 4869 C C . LYS A 1 654 ? -4.234 23.033 1.753 1.00 83.69 654 LYS A C 1
ATOM 4871 O O . LYS A 1 654 ? -3.709 22.452 0.812 1.00 83.69 654 LYS A O 1
ATOM 4876 N N . GLU A 1 655 ? -3.851 24.241 2.162 1.00 81.00 655 GLU A N 1
ATOM 4877 C CA . GLU A 1 655 ? -2.759 25.004 1.531 1.00 81.00 655 GLU A CA 1
ATOM 4878 C C . GLU A 1 655 ? -1.437 24.216 1.533 1.00 81.00 655 GLU A C 1
ATOM 4880 O O . GLU A 1 655 ? -0.750 24.164 0.515 1.00 81.00 655 GLU A O 1
ATOM 4885 N N . ARG A 1 656 ? -1.125 23.511 2.629 1.00 81.62 656 ARG A N 1
ATOM 4886 C CA . ARG A 1 656 ? 0.054 22.632 2.705 1.00 81.62 656 ARG A CA 1
ATOM 4887 C C . ARG A 1 656 ? -0.022 21.449 1.743 1.00 81.62 656 ARG A C 1
ATOM 4889 O O . ARG A 1 656 ? 0.952 21.170 1.055 1.00 81.62 656 ARG A O 1
ATOM 4896 N N . HIS A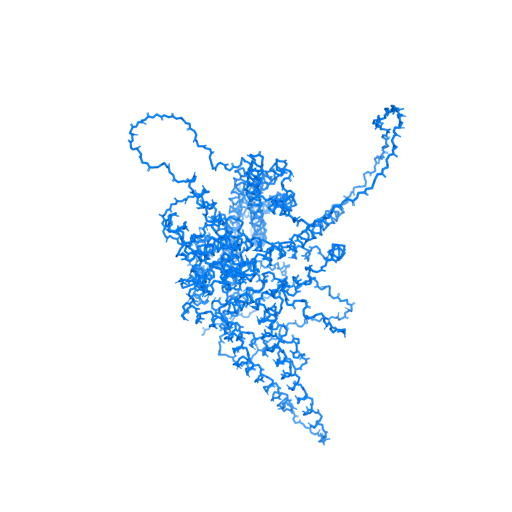 1 657 ? -1.170 20.777 1.644 1.00 83.69 657 HIS A N 1
ATOM 4897 C CA . HIS A 1 657 ? -1.326 19.678 0.686 1.00 83.69 657 HIS A CA 1
ATOM 4898 C C . HIS A 1 657 ? -1.255 20.145 -0.776 1.00 83.69 657 HIS A C 1
ATOM 4900 O O . HIS A 1 657 ? -0.787 19.382 -1.618 1.00 83.69 657 HIS A O 1
ATOM 4906 N N . VAL A 1 658 ? -1.677 21.376 -1.083 1.00 84.94 658 VAL A N 1
ATOM 4907 C CA . VAL A 1 658 ? -1.492 21.976 -2.415 1.00 84.94 658 VAL A CA 1
ATOM 4908 C C . VAL A 1 658 ? -0.004 22.175 -2.713 1.00 84.94 658 VAL A C 1
ATOM 4910 O O . VAL A 1 658 ? 0.476 21.697 -3.736 1.00 84.94 658 VAL A O 1
ATOM 4913 N N . ALA A 1 659 ? 0.742 22.802 -1.800 1.00 84.12 659 ALA A N 1
ATOM 4914 C CA . ALA A 1 659 ? 2.179 23.020 -1.976 1.00 84.12 659 ALA A CA 1
ATOM 4915 C C . ALA A 1 659 ? 2.961 21.698 -2.105 1.00 84.12 659 ALA A C 1
ATOM 4917 O O . ALA A 1 659 ? 3.836 21.568 -2.962 1.00 84.12 659 ALA A O 1
ATOM 4918 N N . LEU A 1 660 ? 2.608 20.697 -1.289 1.00 84.25 660 LEU A N 1
ATOM 4919 C CA . LEU A 1 660 ? 3.202 19.360 -1.337 1.00 84.25 660 LEU A CA 1
ATOM 4920 C C . LEU A 1 660 ? 2.980 18.692 -2.700 1.00 84.25 660 LEU A C 1
ATOM 4922 O O . LEU A 1 660 ? 3.921 18.159 -3.281 1.00 84.25 660 LEU A O 1
ATOM 49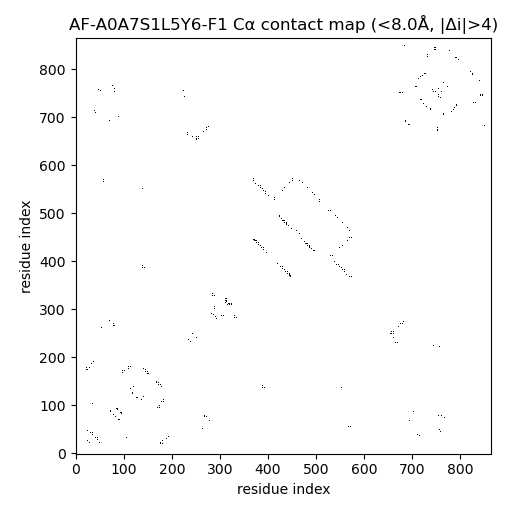26 N N . ARG A 1 661 ? 1.763 18.791 -3.247 1.00 85.50 661 ARG A N 1
ATOM 4927 C CA . ARG A 1 661 ? 1.418 18.236 -4.560 1.00 85.50 661 ARG A CA 1
ATOM 4928 C C . ARG A 1 661 ? 2.292 18.802 -5.674 1.00 85.50 661 ARG A C 1
ATOM 4930 O O . ARG A 1 661 ? 2.896 18.044 -6.428 1.00 85.50 661 ARG A O 1
ATOM 4937 N N . VAL A 1 662 ? 2.362 20.129 -5.760 1.00 87.25 662 VAL A N 1
ATOM 4938 C CA . VAL A 1 662 ? 3.123 20.844 -6.795 1.00 87.25 662 VAL A CA 1
ATOM 4939 C C . VAL A 1 662 ? 4.605 20.490 -6.704 1.00 87.25 662 VAL A C 1
ATOM 4941 O O . VAL A 1 662 ? 5.240 20.177 -7.713 1.00 87.25 662 VAL A O 1
ATOM 4944 N N . LYS A 1 663 ? 5.152 20.448 -5.482 1.00 85.19 663 LYS A N 1
ATOM 4945 C CA . LYS A 1 663 ? 6.544 20.053 -5.255 1.00 85.19 663 LYS A CA 1
ATOM 4946 C C . LYS A 1 663 ? 6.812 18.609 -5.693 1.00 85.19 663 LYS A C 1
ATOM 4948 O O . LYS A 1 663 ? 7.811 18.369 -6.370 1.00 85.19 663 LYS A O 1
ATOM 4953 N N . ASN A 1 664 ? 5.922 17.676 -5.354 1.00 85.44 664 ASN A N 1
ATOM 4954 C CA . ASN A 1 664 ? 6.066 16.269 -5.722 1.00 85.44 664 ASN A CA 1
ATOM 4955 C C . ASN A 1 664 ? 5.982 16.060 -7.244 1.00 85.44 664 ASN A C 1
ATOM 4957 O O . ASN A 1 664 ? 6.773 15.294 -7.787 1.00 85.44 664 ASN A O 1
ATOM 4961 N N . LEU A 1 665 ? 5.090 16.768 -7.948 1.00 87.81 665 LEU A N 1
ATOM 4962 C CA . LEU A 1 665 ? 4.962 16.671 -9.410 1.00 87.81 665 LEU A CA 1
ATOM 4963 C C . LEU A 1 665 ? 6.158 17.275 -10.157 1.00 87.81 665 LEU A C 1
ATOM 4965 O O . LEU A 1 665 ? 6.652 16.663 -11.103 1.00 87.81 665 LEU A O 1
ATOM 4969 N N . ARG A 1 666 ? 6.695 18.414 -9.699 1.00 86.44 666 ARG A N 1
ATOM 4970 C CA . ARG A 1 666 ? 7.939 18.974 -10.259 1.00 86.44 666 ARG A CA 1
ATOM 4971 C C . ARG A 1 666 ? 9.097 17.985 -10.120 1.00 86.44 666 ARG A C 1
ATOM 4973 O O . ARG A 1 666 ? 9.857 17.762 -11.060 1.00 86.44 666 ARG A O 1
ATOM 4980 N N . PHE A 1 667 ? 9.231 17.393 -8.935 1.00 86.00 667 PHE A N 1
ATOM 4981 C CA . PHE A 1 667 ? 10.272 16.407 -8.679 1.00 86.00 667 PHE A CA 1
ATOM 4982 C C . PHE A 1 667 ? 10.086 15.148 -9.539 1.00 86.00 667 PHE A C 1
ATOM 4984 O O . PHE A 1 667 ? 11.052 14.642 -10.108 1.00 86.00 667 PHE A O 1
ATOM 4991 N N . LEU A 1 668 ? 8.840 14.698 -9.711 1.00 88.44 668 LEU A N 1
ATOM 4992 C CA . LEU A 1 668 ? 8.495 13.575 -10.575 1.00 88.44 668 LEU A CA 1
ATOM 4993 C C . LEU A 1 668 ? 8.928 13.798 -12.032 1.00 88.44 668 LEU A C 1
ATOM 4995 O O . LEU A 1 668 ? 9.505 12.890 -12.630 1.00 88.44 668 LEU A O 1
ATOM 4999 N N . ALA A 1 669 ? 8.684 14.987 -12.591 1.00 87.88 669 ALA A N 1
ATOM 5000 C CA . ALA A 1 669 ? 9.080 15.320 -13.961 1.00 87.88 669 ALA A CA 1
ATOM 5001 C C . ALA A 1 669 ? 10.602 15.241 -14.153 1.00 87.88 669 ALA A C 1
ATOM 5003 O O . ALA A 1 669 ? 11.082 14.567 -15.066 1.00 87.88 669 ALA A O 1
ATOM 5004 N N . SER A 1 670 ? 11.363 15.836 -13.228 1.00 88.94 670 SER A N 1
ATOM 5005 C CA . SER A 1 670 ? 12.829 15.789 -13.251 1.00 88.94 670 SER A CA 1
ATOM 5006 C C . SER A 1 670 ? 13.376 14.358 -13.148 1.00 88.94 670 SER A C 1
ATOM 5008 O O . SER A 1 670 ? 14.261 13.981 -13.919 1.00 88.94 670 SER A O 1
ATOM 5010 N N . LEU A 1 671 ? 12.822 13.535 -12.248 1.00 88.38 671 LEU A N 1
ATOM 5011 C CA . LEU A 1 671 ? 13.207 12.127 -12.111 1.00 88.38 671 LEU A CA 1
ATOM 5012 C C . LEU A 1 671 ? 12.897 11.308 -13.366 1.00 88.38 671 LEU A C 1
ATOM 5014 O O . LEU A 1 671 ? 13.704 10.477 -13.781 1.00 88.38 671 LEU A O 1
ATOM 5018 N N . ASN A 1 672 ? 11.726 11.522 -13.966 1.00 91.31 672 ASN A N 1
ATOM 5019 C CA . ASN A 1 672 ? 11.305 10.794 -15.156 1.00 91.31 672 ASN A CA 1
ATOM 5020 C C . ASN A 1 672 ? 12.279 11.025 -16.322 1.00 91.31 672 ASN A C 1
ATOM 5022 O O . ASN A 1 672 ? 12.723 10.062 -16.948 1.00 91.31 672 ASN A O 1
ATOM 5026 N N . GLU A 1 673 ? 12.682 12.276 -16.567 1.00 90.38 673 GLU A N 1
ATOM 5027 C CA . GLU A 1 673 ? 13.678 12.605 -17.593 1.00 90.38 673 GLU A CA 1
ATOM 5028 C C . GLU A 1 673 ? 15.036 11.944 -17.335 1.00 90.38 673 GLU A C 1
ATOM 5030 O O . GLU A 1 673 ? 15.649 11.383 -18.247 1.00 90.38 673 GLU A O 1
ATOM 5035 N N . GLU A 1 674 ? 15.517 11.994 -16.092 1.00 90.25 674 GLU A N 1
ATOM 5036 C CA . GLU A 1 674 ? 16.793 11.398 -15.699 1.00 90.25 674 GLU A CA 1
ATOM 5037 C C . GLU A 1 674 ? 16.818 9.885 -15.961 1.00 90.25 674 GLU A C 1
ATOM 5039 O O . GLU A 1 674 ? 17.783 9.341 -16.515 1.00 90.25 674 GLU A O 1
ATOM 5044 N N . ILE A 1 675 ? 15.734 9.198 -15.606 1.00 90.19 675 ILE A N 1
ATOM 5045 C CA . ILE A 1 675 ? 15.618 7.759 -15.819 1.00 90.19 675 ILE A CA 1
ATOM 5046 C C . ILE A 1 675 ? 15.521 7.443 -17.304 1.00 90.19 675 ILE A C 1
ATOM 5048 O O . ILE A 1 675 ? 16.212 6.533 -17.755 1.00 90.19 675 ILE A O 1
ATOM 5052 N N . LEU A 1 676 ? 14.728 8.187 -18.081 1.00 90.56 676 LEU A N 1
ATOM 5053 C CA . LEU A 1 676 ? 14.638 7.986 -19.530 1.00 90.56 676 LEU A CA 1
ATOM 5054 C C . LEU A 1 676 ? 16.009 8.115 -20.201 1.00 90.56 676 LEU A C 1
ATOM 5056 O O . LEU A 1 676 ? 16.397 7.227 -20.963 1.00 90.56 676 LEU A O 1
ATOM 5060 N N . ARG A 1 677 ? 16.788 9.153 -19.861 1.00 90.38 677 ARG A N 1
ATOM 5061 C CA . ARG A 1 677 ? 18.167 9.325 -20.361 1.00 90.38 677 ARG A CA 1
ATOM 5062 C C . ARG A 1 677 ? 19.040 8.118 -20.015 1.00 90.38 677 ARG A C 1
ATOM 5064 O O . ARG A 1 677 ? 19.749 7.594 -20.877 1.00 90.38 677 ARG A O 1
ATOM 5071 N N . THR A 1 678 ? 18.952 7.632 -18.778 1.00 87.75 678 THR A N 1
ATOM 5072 C CA . THR A 1 678 ? 19.756 6.489 -18.322 1.00 87.75 678 THR A CA 1
ATOM 5073 C C . THR A 1 678 ? 19.314 5.173 -18.981 1.00 87.75 678 THR A C 1
ATOM 5075 O O . THR A 1 678 ? 20.154 4.382 -19.405 1.00 87.75 678 THR A O 1
ATOM 5078 N N . GLN A 1 679 ? 18.007 4.958 -19.174 1.00 88.81 679 GLN A N 1
ATOM 5079 C CA . GLN A 1 679 ? 17.465 3.807 -19.906 1.00 88.81 679 GLN A CA 1
ATOM 5080 C C . GLN A 1 679 ? 17.922 3.796 -21.369 1.00 88.81 679 GLN A C 1
ATOM 5082 O O . GLN A 1 679 ? 18.276 2.735 -21.884 1.00 88.81 679 GLN A O 1
ATOM 5087 N N . VAL A 1 680 ? 17.939 4.953 -22.043 1.00 88.62 680 VAL A N 1
ATOM 5088 C CA . VAL A 1 680 ? 18.441 5.074 -23.423 1.00 88.62 680 VAL A CA 1
ATOM 5089 C C . VAL A 1 680 ? 19.926 4.715 -23.487 1.00 88.62 680 VAL A C 1
ATOM 5091 O O . VAL A 1 680 ? 20.323 3.931 -24.352 1.00 88.62 680 VAL A O 1
ATOM 5094 N N . LYS A 1 681 ? 20.733 5.207 -22.536 1.00 86.56 681 LYS A N 1
ATOM 5095 C CA . LYS A 1 681 ? 22.158 4.854 -22.420 1.00 86.56 681 LYS A CA 1
ATOM 5096 C C . LYS A 1 681 ? 22.350 3.342 -22.252 1.00 86.56 681 LYS A C 1
ATOM 5098 O O . LYS A 1 681 ? 23.130 2.740 -22.993 1.00 86.56 681 LYS A O 1
ATOM 5103 N N . LEU A 1 682 ? 21.593 2.726 -21.339 1.00 84.94 682 LEU A N 1
ATOM 5104 C CA . LEU A 1 682 ? 21.648 1.290 -21.062 1.00 84.94 682 LEU A CA 1
ATOM 5105 C C . LEU A 1 682 ? 21.246 0.450 -22.281 1.00 84.94 682 LEU A C 1
ATOM 5107 O O . LEU A 1 682 ? 22.006 -0.422 -22.704 1.00 84.94 682 LEU A O 1
ATOM 5111 N N . ARG A 1 683 ? 20.106 0.758 -22.914 1.00 82.75 683 ARG A N 1
ATOM 5112 C CA . ARG A 1 683 ? 19.663 0.078 -24.146 1.00 82.75 683 ARG A CA 1
ATOM 5113 C C . ARG A 1 683 ? 20.688 0.222 -25.271 1.00 82.75 683 ARG A C 1
ATOM 5115 O O . ARG A 1 683 ? 20.942 -0.740 -25.990 1.00 82.75 683 ARG A O 1
ATOM 5122 N N . GLY A 1 684 ? 21.317 1.392 -25.392 1.00 82.12 684 GLY A N 1
ATOM 5123 C CA . GLY A 1 684 ? 22.383 1.636 -26.360 1.00 82.12 684 GLY A CA 1
ATOM 5124 C C . GLY A 1 684 ? 23.601 0.728 -26.161 1.00 82.12 684 GLY A C 1
ATOM 5125 O O . GLY A 1 684 ? 24.144 0.231 -27.143 1.00 82.12 684 GLY A O 1
ATOM 5126 N N . MET A 1 685 ? 24.027 0.475 -24.919 1.00 79.88 685 MET A N 1
ATOM 5127 C CA . MET A 1 685 ? 25.111 -0.480 -24.619 1.00 79.88 685 MET A CA 1
ATOM 5128 C C . MET A 1 685 ? 24.724 -1.924 -24.947 1.00 79.88 685 MET A C 1
ATOM 5130 O O . MET A 1 685 ? 25.503 -2.673 -25.537 1.00 79.88 685 MET A O 1
ATOM 5134 N N . MET A 1 686 ? 23.497 -2.312 -24.605 1.00 76.94 686 MET A N 1
ATOM 5135 C CA . MET A 1 686 ? 22.993 -3.665 -24.854 1.00 76.94 686 MET A CA 1
ATOM 5136 C C . MET A 1 686 ? 22.876 -3.966 -26.353 1.00 76.94 686 MET A C 1
ATOM 5138 O O . MET A 1 686 ? 23.230 -5.058 -26.785 1.00 76.94 686 MET A O 1
ATOM 5142 N N . ALA A 1 687 ? 22.443 -2.987 -27.154 1.00 76.81 687 ALA A N 1
ATOM 5143 C CA . ALA A 1 687 ? 22.349 -3.127 -28.605 1.00 76.81 687 ALA A CA 1
ATOM 5144 C C . ALA A 1 687 ? 23.725 -3.245 -29.283 1.00 76.81 687 ALA A C 1
ATOM 5146 O O . ALA A 1 687 ? 23.865 -3.982 -30.250 1.00 76.81 687 ALA A O 1
ATOM 5147 N N . ARG A 1 688 ? 24.751 -2.543 -28.780 1.00 76.19 688 ARG A N 1
ATOM 5148 C CA . ARG A 1 688 ? 26.116 -2.603 -29.341 1.00 76.19 688 ARG A CA 1
ATOM 5149 C C . ARG A 1 688 ? 26.861 -3.897 -29.033 1.00 76.19 688 ARG A C 1
ATOM 5151 O O . ARG A 1 688 ? 27.788 -4.245 -29.756 1.00 76.19 688 ARG A O 1
ATOM 5158 N N . SER A 1 689 ? 26.507 -4.563 -27.941 1.00 68.25 689 SER A N 1
ATOM 5159 C CA . SER A 1 689 ? 27.197 -5.760 -27.456 1.00 68.25 689 SER A CA 1
ATOM 5160 C C . SER A 1 689 ? 26.627 -7.065 -28.024 1.00 68.25 689 SER A C 1
ATOM 5162 O O . SER A 1 689 ? 26.982 -8.131 -27.529 1.00 68.25 689 SER A O 1
ATOM 5164 N N . ASP A 1 690 ? 25.740 -7.003 -29.030 1.00 64.25 690 ASP A N 1
ATOM 5165 C CA . ASP A 1 690 ? 25.057 -8.156 -29.648 1.00 64.25 690 ASP A CA 1
ATOM 5166 C C . ASP A 1 690 ? 24.470 -9.143 -28.617 1.00 64.25 690 ASP A C 1
ATOM 5168 O O . ASP A 1 690 ? 24.482 -10.360 -28.791 1.00 64.25 690 ASP A O 1
ATOM 5172 N N . GLY A 1 691 ? 23.971 -8.621 -27.492 1.00 61.56 691 GLY A N 1
ATOM 5173 C CA . GLY A 1 691 ? 23.402 -9.435 -26.418 1.00 61.56 691 GLY A CA 1
ATOM 5174 C C . GLY A 1 691 ? 24.418 -10.116 -25.493 1.00 61.56 691 GLY A C 1
ATOM 5175 O O . GLY A 1 691 ? 23.999 -10.795 -24.564 1.00 61.56 691 GLY A O 1
ATOM 5176 N N . ALA A 1 692 ? 25.727 -9.886 -25.638 1.00 62.94 692 ALA A N 1
ATOM 5177 C CA . ALA A 1 692 ? 26.744 -10.413 -24.715 1.00 62.94 692 ALA A CA 1
ATOM 5178 C C . ALA A 1 692 ? 26.606 -9.871 -23.275 1.00 62.94 692 ALA A C 1
ATOM 5180 O O . ALA A 1 692 ? 27.085 -10.486 -22.318 1.00 62.94 692 ALA A O 1
ATOM 5181 N N . LEU A 1 693 ? 25.949 -8.715 -23.120 1.00 63.28 693 LEU A N 1
ATOM 5182 C CA . LEU A 1 693 ? 25.606 -8.109 -21.829 1.00 63.28 693 LEU A CA 1
ATOM 5183 C C . LEU A 1 693 ? 24.227 -8.543 -21.302 1.00 63.28 693 LEU A C 1
ATOM 5185 O O . LEU A 1 693 ? 23.901 -8.239 -20.155 1.00 63.28 693 LEU A O 1
ATOM 5189 N N . LEU A 1 694 ? 23.422 -9.233 -22.118 1.00 62.50 694 LEU A N 1
ATOM 5190 C CA . LEU A 1 694 ? 22.109 -9.736 -21.734 1.00 62.50 694 LEU A CA 1
ATOM 5191 C C . LEU A 1 694 ? 22.217 -11.144 -21.117 1.00 62.50 694 LEU A C 1
ATOM 5193 O O . LEU A 1 694 ? 23.021 -11.965 -21.558 1.00 62.50 694 LEU A O 1
ATOM 5197 N N . PRO A 1 695 ? 21.388 -11.457 -20.112 1.00 62.00 695 PRO A N 1
ATOM 5198 C CA . PRO A 1 695 ? 21.212 -12.819 -19.632 1.00 62.00 695 PRO A CA 1
ATOM 5199 C C . PRO A 1 695 ? 20.589 -13.697 -20.723 1.00 62.00 695 PRO A C 1
ATOM 5201 O O . PRO A 1 695 ? 19.618 -13.294 -21.366 1.00 62.00 695 PRO A O 1
ATOM 5204 N N . GLU A 1 696 ? 21.092 -14.921 -20.901 1.00 64.81 696 GLU A N 1
ATOM 5205 C CA . GLU A 1 696 ? 20.385 -15.927 -21.696 1.00 64.81 696 GLU A CA 1
ATOM 5206 C C . GLU A 1 696 ? 19.083 -16.298 -20.973 1.00 64.81 696 GLU A C 1
ATOM 5208 O O . GLU A 1 696 ? 19.084 -17.024 -19.980 1.00 64.81 696 GLU A O 1
ATOM 5213 N N . VAL A 1 697 ? 17.954 -15.770 -21.454 1.00 74.31 697 VAL A N 1
ATOM 5214 C CA . VAL A 1 697 ? 16.632 -16.135 -20.934 1.00 74.31 697 VAL A CA 1
ATOM 5215 C C . VAL A 1 697 ? 16.282 -17.529 -21.449 1.00 74.31 697 VAL A C 1
ATOM 5217 O O . VAL A 1 697 ? 16.039 -17.719 -22.646 1.00 74.31 697 VAL A O 1
ATOM 5220 N N . SER A 1 698 ? 16.241 -18.505 -20.543 1.00 80.44 698 SER A N 1
ATOM 5221 C CA . SER A 1 698 ? 15.892 -19.891 -20.861 1.00 80.44 698 SER A CA 1
ATOM 5222 C C . SER A 1 698 ? 14.480 -20.003 -21.445 1.00 80.44 698 SER A C 1
ATOM 5224 O O . SER A 1 698 ? 13.594 -19.188 -21.173 1.00 80.44 698 SER A O 1
ATOM 5226 N N . VAL A 1 699 ? 14.234 -21.061 -22.223 1.00 83.44 699 VAL A N 1
ATOM 5227 C CA . VAL A 1 699 ? 12.906 -21.337 -22.803 1.00 83.44 699 VAL A CA 1
ATOM 5228 C C . VAL A 1 699 ? 11.832 -21.455 -21.716 1.00 83.44 699 VAL A C 1
ATOM 5230 O O . VAL A 1 699 ? 10.712 -20.987 -21.908 1.00 83.44 699 VAL A O 1
ATOM 5233 N N . GLU A 1 700 ? 12.178 -22.014 -20.556 1.00 80.56 700 GLU A N 1
ATOM 5234 C CA . GLU A 1 700 ? 11.257 -22.161 -19.427 1.00 80.56 700 GLU A CA 1
ATOM 5235 C C . GLU A 1 700 ? 10.908 -20.807 -18.784 1.00 80.56 700 GLU A C 1
ATOM 5237 O O . GLU A 1 700 ? 9.742 -20.543 -18.491 1.00 80.56 700 GLU A O 1
ATOM 5242 N N . GLN A 1 701 ? 11.877 -19.894 -18.646 1.00 81.38 701 GLN A N 1
ATOM 5243 C CA . GLN A 1 701 ? 11.613 -18.519 -18.196 1.00 81.38 701 GLN A CA 1
ATOM 5244 C C . GLN A 1 701 ? 10.736 -17.758 -19.199 1.00 81.38 701 GLN A C 1
ATOM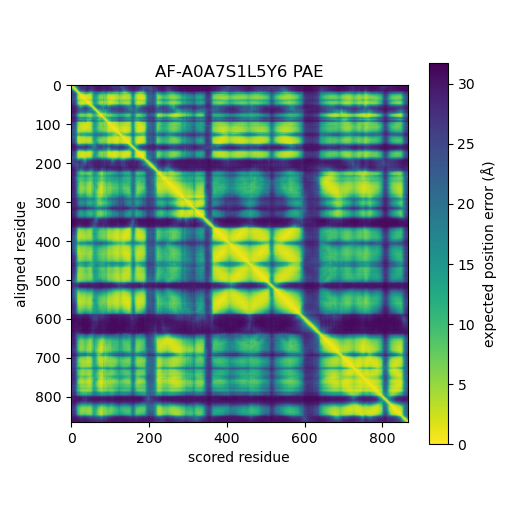 5246 O O . GLN A 1 701 ? 9.768 -17.110 -18.797 1.00 81.38 701 GLN A O 1
ATOM 5251 N N . LYS A 1 702 ? 11.007 -17.888 -20.509 1.00 85.88 702 LYS A N 1
ATOM 5252 C CA . LYS A 1 702 ? 10.141 -17.308 -21.550 1.00 85.88 702 LYS A CA 1
ATOM 5253 C C . LYS A 1 702 ? 8.720 -17.855 -21.439 1.00 85.88 702 LYS A C 1
ATOM 5255 O O . LYS A 1 702 ? 7.770 -17.080 -21.416 1.00 85.88 702 LYS A O 1
ATOM 5260 N N . ARG A 1 703 ? 8.562 -19.173 -21.304 1.00 85.06 703 ARG A N 1
ATOM 5261 C CA . ARG A 1 703 ? 7.253 -19.815 -21.144 1.00 85.06 703 ARG A CA 1
ATOM 5262 C C . ARG A 1 703 ? 6.482 -19.233 -19.957 1.00 85.06 703 ARG A C 1
ATOM 5264 O O . ARG A 1 703 ? 5.356 -18.789 -20.140 1.00 85.06 703 ARG A O 1
ATOM 5271 N N . ARG A 1 704 ? 7.104 -19.148 -18.777 1.00 82.25 704 ARG A N 1
ATOM 5272 C CA . ARG A 1 704 ? 6.486 -18.584 -17.561 1.00 82.25 704 ARG A CA 1
ATOM 5273 C C . ARG A 1 704 ? 6.014 -17.139 -17.757 1.00 82.25 704 ARG A C 1
ATOM 5275 O O . ARG A 1 704 ? 4.910 -16.795 -17.332 1.00 82.25 704 ARG A O 1
ATOM 5282 N N . LEU A 1 705 ? 6.830 -16.304 -18.404 1.00 86.56 705 LEU A N 1
ATOM 5283 C CA . LEU A 1 705 ? 6.494 -14.910 -18.696 1.00 86.56 705 LEU A CA 1
ATOM 5284 C C . LEU A 1 705 ? 5.320 -14.798 -19.681 1.00 86.56 705 LEU A C 1
ATOM 5286 O O . LEU A 1 705 ? 4.371 -14.055 -19.431 1.00 86.56 705 LEU A O 1
ATOM 5290 N N . PHE A 1 706 ? 5.347 -15.555 -20.778 1.00 89.50 706 PHE A N 1
ATOM 5291 C CA . PHE A 1 706 ? 4.286 -15.521 -21.787 1.00 89.50 706 PHE A CA 1
ATOM 5292 C C . PHE A 1 706 ? 2.985 -16.192 -21.316 1.00 89.50 706 PHE A C 1
ATOM 5294 O O . PHE A 1 706 ? 1.902 -15.754 -21.713 1.00 89.50 706 PHE A O 1
ATOM 5301 N N . ASP A 1 707 ? 3.055 -17.170 -20.410 1.00 86.56 707 ASP A N 1
ATOM 5302 C CA . ASP A 1 707 ? 1.885 -17.719 -19.717 1.00 86.56 707 ASP A CA 1
ATOM 5303 C C . ASP A 1 707 ? 1.214 -16.643 -18.847 1.00 86.56 707 ASP A C 1
ATOM 5305 O O . ASP A 1 707 ? -0.012 -16.515 -18.858 1.00 86.56 707 ASP A O 1
ATOM 5309 N N . LEU A 1 708 ? 1.998 -15.812 -18.145 1.00 86.12 708 LEU A N 1
ATOM 5310 C CA . LEU A 1 708 ? 1.466 -14.668 -17.399 1.00 86.12 708 LEU A CA 1
ATOM 5311 C C . LEU A 1 708 ? 0.840 -13.628 -18.337 1.00 86.12 708 LEU A C 1
ATOM 5313 O O . LEU A 1 708 ? -0.293 -13.217 -18.100 1.00 86.12 708 LEU A O 1
ATOM 5317 N N . VAL A 1 709 ? 1.522 -13.229 -19.416 1.00 90.25 709 VAL A N 1
ATOM 5318 C CA . VAL A 1 709 ? 0.963 -12.287 -20.408 1.00 90.25 709 VAL A CA 1
ATOM 5319 C C . VAL A 1 709 ? -0.352 -12.815 -20.980 1.00 90.25 709 VAL A C 1
ATOM 5321 O O . VAL A 1 709 ? -1.319 -12.064 -21.098 1.00 90.25 709 VAL A O 1
ATOM 5324 N N . THR A 1 710 ? -0.427 -14.114 -21.264 1.00 89.50 710 THR A N 1
ATOM 5325 C CA . THR A 1 710 ? -1.661 -14.759 -21.723 1.00 89.50 710 THR A CA 1
ATOM 5326 C C . THR A 1 710 ? -2.762 -14.657 -20.668 1.00 89.50 710 THR A C 1
ATOM 5328 O O . THR A 1 710 ? -3.872 -14.252 -20.997 1.00 89.50 710 THR A O 1
ATOM 5331 N N . GLN A 1 711 ? -2.469 -14.925 -19.390 1.00 86.19 711 GLN A N 1
ATOM 5332 C CA . GLN A 1 711 ? -3.437 -14.749 -18.297 1.00 86.19 711 GLN A CA 1
ATOM 5333 C C . GLN A 1 711 ? -3.919 -13.295 -18.159 1.00 86.19 711 GLN A C 1
ATOM 5335 O O . GLN A 1 711 ? -5.105 -13.062 -17.920 1.00 86.19 711 GLN A O 1
ATOM 5340 N N . LEU A 1 712 ? -3.024 -12.313 -18.319 1.00 89.00 712 LEU A N 1
ATOM 5341 C CA . LEU A 1 712 ? -3.368 -10.888 -18.276 1.00 89.00 712 LEU A CA 1
ATOM 5342 C C . LEU A 1 712 ? -4.306 -10.501 -19.427 1.00 89.00 712 LEU A C 1
ATOM 5344 O O . LEU A 1 712 ? -5.327 -9.845 -19.205 1.00 89.00 712 LEU A O 1
ATOM 5348 N N . LEU A 1 713 ? -3.988 -10.936 -20.649 1.00 90.38 713 LEU A N 1
ATOM 5349 C CA . LEU A 1 713 ? -4.809 -10.691 -21.834 1.00 90.38 713 LEU A CA 1
ATOM 5350 C C . LEU A 1 713 ? -6.164 -11.405 -21.743 1.00 90.38 713 LEU A C 1
ATOM 5352 O O . LEU A 1 713 ? -7.187 -10.815 -22.080 1.00 90.38 713 LEU A O 1
ATOM 5356 N N . ASP A 1 714 ? -6.198 -12.637 -21.242 1.00 88.12 714 ASP A N 1
ATOM 5357 C CA . ASP A 1 714 ? -7.423 -13.418 -21.062 1.00 88.12 714 ASP A CA 1
ATOM 5358 C C . ASP A 1 714 ? -8.370 -12.782 -20.051 1.00 88.12 714 ASP A C 1
ATOM 5360 O O . ASP A 1 714 ? -9.574 -12.677 -20.304 1.00 88.12 714 ASP A O 1
ATOM 5364 N N . PHE A 1 715 ? -7.822 -12.291 -18.942 1.00 85.00 715 PHE A N 1
ATOM 5365 C CA . PHE A 1 715 ? -8.585 -11.520 -17.973 1.00 85.00 715 PHE A CA 1
ATOM 5366 C C . PHE A 1 715 ? -9.154 -10.241 -18.598 1.00 85.00 715 PHE A C 1
ATOM 5368 O O . PHE A 1 715 ? -10.339 -9.938 -18.446 1.00 85.00 715 PHE A O 1
ATOM 5375 N N . ALA A 1 716 ? -8.340 -9.512 -19.363 1.00 88.06 716 ALA A N 1
ATOM 5376 C CA . ALA A 1 716 ? -8.795 -8.304 -20.034 1.00 88.06 716 ALA A CA 1
ATOM 5377 C C . ALA A 1 716 ? -9.862 -8.592 -21.108 1.00 88.06 716 ALA A C 1
ATOM 5379 O O . ALA A 1 716 ? -10.787 -7.798 -21.283 1.00 88.06 716 ALA A O 1
ATOM 5380 N N . LEU A 1 717 ? -9.807 -9.749 -21.779 1.00 89.12 717 LEU A N 1
ATOM 5381 C CA . LEU A 1 717 ? -10.871 -10.219 -22.673 1.00 89.12 717 LEU A CA 1
ATOM 5382 C C . LEU A 1 717 ? -12.166 -10.516 -21.911 1.00 89.12 717 LEU A C 1
ATOM 5384 O O . LEU A 1 717 ? -13.241 -10.159 -22.393 1.00 89.12 717 LEU A O 1
ATOM 5388 N N . ALA A 1 718 ? -12.090 -11.137 -20.731 1.00 86.19 718 ALA A N 1
ATOM 5389 C CA . ALA A 1 718 ? -13.262 -11.390 -19.894 1.00 86.19 718 ALA A CA 1
ATOM 5390 C C . ALA A 1 718 ? -13.918 -10.077 -19.427 1.00 86.19 718 ALA A C 1
ATOM 5392 O O . ALA A 1 718 ? -15.139 -9.923 -19.517 1.00 86.19 718 ALA A O 1
ATOM 5393 N N . GLU A 1 719 ? -13.112 -9.096 -19.016 1.00 85.94 719 GLU A N 1
ATOM 5394 C CA . GLU A 1 719 ? -13.596 -7.763 -18.646 1.00 85.94 719 GLU A CA 1
ATOM 5395 C C . GLU A 1 719 ? -14.180 -7.012 -19.853 1.00 85.94 719 GLU A C 1
ATOM 5397 O O . GLU A 1 719 ? -15.251 -6.409 -19.760 1.00 85.94 719 GLU A O 1
ATOM 5402 N N . THR A 1 720 ? -13.540 -7.125 -21.020 1.00 88.50 720 THR A N 1
ATOM 5403 C CA . THR A 1 720 ? -14.059 -6.598 -22.291 1.00 88.50 720 THR A CA 1
ATOM 5404 C C . THR A 1 720 ? -15.426 -7.203 -22.609 1.00 88.50 720 THR A C 1
ATOM 5406 O O . THR A 1 720 ? -16.353 -6.465 -22.934 1.00 88.50 720 THR A O 1
ATOM 5409 N N . ALA A 1 721 ? -15.592 -8.522 -22.468 1.00 86.50 721 ALA A N 1
ATOM 5410 C CA . ALA A 1 721 ? -16.866 -9.203 -22.695 1.00 86.50 721 ALA A CA 1
ATOM 5411 C C . ALA A 1 721 ? -17.960 -8.705 -21.737 1.00 86.50 721 ALA A C 1
ATOM 5413 O O . ALA A 1 721 ? -19.091 -8.457 -22.159 1.00 86.50 721 ALA A O 1
ATOM 5414 N N . ARG A 1 722 ? -17.613 -8.504 -20.460 1.00 85.12 722 ARG A N 1
ATOM 5415 C CA . ARG A 1 722 ? -18.521 -7.979 -19.433 1.00 85.12 722 ARG A CA 1
ATOM 5416 C C . ARG A 1 722 ? -18.983 -6.556 -19.749 1.00 85.12 722 ARG A C 1
ATOM 5418 O O . ARG A 1 722 ? -20.171 -6.262 -19.652 1.00 85.12 722 ARG A O 1
ATOM 5425 N N . LEU A 1 723 ? -18.066 -5.676 -20.144 1.00 84.75 723 LEU A N 1
ATOM 5426 C CA . LEU A 1 723 ? -18.376 -4.292 -20.515 1.00 84.75 723 LEU A CA 1
ATOM 5427 C C . LEU A 1 723 ? -19.137 -4.208 -21.849 1.00 84.75 723 LEU A C 1
ATOM 5429 O O . LEU A 1 723 ? -20.046 -3.390 -21.994 1.00 84.75 723 LEU A O 1
ATOM 5433 N N . ALA A 1 724 ? -18.814 -5.086 -22.800 1.00 83.81 724 ALA A N 1
ATOM 5434 C CA . ALA A 1 724 ? -19.472 -5.175 -24.102 1.00 83.81 724 ALA A CA 1
ATOM 5435 C C . ALA A 1 724 ? -20.905 -5.730 -24.034 1.00 83.81 724 ALA A C 1
ATOM 5437 O O . ALA A 1 724 ? -21.676 -5.518 -24.976 1.00 83.81 724 ALA A O 1
ATOM 5438 N N . ALA A 1 725 ? -21.278 -6.396 -22.930 1.00 81.88 725 ALA A N 1
ATOM 5439 C CA . ALA A 1 725 ? -22.650 -6.839 -22.671 1.00 81.88 725 ALA A CA 1
ATOM 5440 C C . ALA A 1 725 ? -23.644 -5.666 -22.649 1.00 81.88 725 ALA A C 1
ATOM 5442 O O . ALA A 1 725 ? -24.818 -5.839 -22.972 1.00 81.88 725 ALA A O 1
ATOM 5443 N N . ASN A 1 726 ? -23.172 -4.452 -22.340 1.00 79.69 726 ASN A N 1
ATOM 5444 C CA . ASN A 1 726 ? -23.950 -3.245 -22.556 1.00 79.69 726 ASN A CA 1
ATOM 5445 C C . ASN A 1 726 ? -23.940 -2.863 -24.053 1.00 79.69 726 ASN A C 1
ATOM 5447 O O . ASN A 1 726 ? -22.952 -2.363 -24.600 1.00 79.69 726 ASN A O 1
ATOM 5451 N N . SER A 1 727 ? -25.074 -3.058 -24.727 1.00 71.31 727 SER A N 1
ATOM 5452 C CA . SER A 1 727 ? -25.260 -2.751 -26.152 1.00 71.31 727 SER A CA 1
ATOM 5453 C C . SER A 1 727 ? -25.097 -1.264 -26.500 1.00 71.31 727 SER A C 1
ATOM 5455 O O . SER A 1 727 ? -24.768 -0.947 -27.641 1.00 71.31 727 SER A O 1
ATOM 5457 N N . SER A 1 728 ? -25.263 -0.361 -25.528 1.00 77.75 728 SER A N 1
ATOM 5458 C CA . SER A 1 728 ? -25.096 1.093 -25.702 1.00 77.75 728 SER A CA 1
ATOM 5459 C C . SER A 1 728 ? -23.652 1.590 -25.557 1.00 77.75 728 SER A C 1
ATOM 5461 O O . SER A 1 728 ? -23.356 2.736 -25.895 1.00 77.75 728 SER A O 1
ATOM 5463 N N . ALA A 1 729 ? -22.735 0.750 -25.065 1.00 81.50 729 ALA A N 1
ATOM 5464 C CA . ALA A 1 729 ? -21.344 1.142 -24.884 1.00 81.50 729 ALA A CA 1
ATOM 5465 C C . ALA A 1 729 ? -20.611 1.235 -26.236 1.00 81.50 729 ALA A C 1
ATOM 5467 O O . ALA A 1 729 ? -20.722 0.343 -27.088 1.00 81.50 729 ALA A O 1
ATOM 5468 N N . GLN A 1 730 ? -19.844 2.314 -26.421 1.00 87.94 730 GLN A N 1
ATOM 5469 C CA . GLN A 1 730 ? -18.985 2.497 -27.593 1.00 87.94 730 GLN A CA 1
ATOM 5470 C C . GLN A 1 730 ? -17.800 1.514 -27.545 1.00 87.94 730 GLN A C 1
ATOM 5472 O O . GLN A 1 730 ? -17.111 1.486 -26.522 1.00 87.94 730 GLN A O 1
ATOM 5477 N N . PRO A 1 731 ? -17.520 0.756 -28.627 1.00 86.62 731 PRO A N 1
ATOM 5478 C CA . PRO A 1 731 ? -16.438 -0.233 -28.662 1.00 86.62 731 PRO A CA 1
ATOM 5479 C C . PRO A 1 731 ? -15.080 0.319 -28.217 1.00 86.62 731 PRO A C 1
ATOM 5481 O O . PRO A 1 731 ? -14.431 -0.286 -27.373 1.00 86.62 731 PRO A O 1
ATOM 5484 N N . THR A 1 732 ? -14.695 1.506 -28.694 1.00 88.50 732 THR A N 1
ATOM 5485 C CA . THR A 1 732 ? -13.418 2.147 -28.342 1.00 88.50 732 THR A CA 1
ATOM 5486 C C . THR A 1 732 ? -13.298 2.394 -26.840 1.00 88.50 732 THR A C 1
ATOM 5488 O O . THR A 1 732 ? -12.327 1.971 -26.232 1.00 88.50 732 THR A O 1
ATOM 5491 N N . ARG A 1 733 ? -14.337 2.951 -26.199 1.00 87.81 733 ARG A N 1
ATOM 5492 C CA . ARG A 1 733 ? -14.339 3.190 -24.744 1.00 87.81 733 ARG A CA 1
ATOM 5493 C C . ARG A 1 733 ? -14.281 1.899 -23.930 1.00 87.81 733 ARG A C 1
ATOM 5495 O O . ARG A 1 733 ? -13.740 1.895 -22.829 1.00 87.81 733 ARG A O 1
ATOM 5502 N N . VAL A 1 734 ? -14.877 0.821 -24.441 1.00 88.44 734 VAL A N 1
ATOM 5503 C CA . VAL A 1 734 ? -14.806 -0.498 -23.802 1.00 88.44 734 VAL A CA 1
ATOM 5504 C C . VAL A 1 734 ? -13.377 -1.034 -23.859 1.00 88.44 734 VAL A C 1
ATOM 5506 O O . VAL A 1 734 ? -12.862 -1.469 -22.830 1.00 88.44 734 VAL A O 1
ATOM 5509 N N . LEU A 1 735 ? -12.737 -0.965 -25.030 1.00 89.75 735 LEU A N 1
ATOM 5510 C CA . LEU A 1 735 ? -11.360 -1.419 -25.224 1.00 89.75 735 LEU A CA 1
ATOM 5511 C C . LEU A 1 735 ? -10.369 -0.566 -24.428 1.00 89.75 735 LEU A C 1
ATOM 5513 O O . LEU A 1 735 ? -9.576 -1.130 -23.685 1.00 89.75 735 LEU A O 1
ATOM 5517 N N . ASP A 1 736 ? -10.468 0.763 -24.484 1.00 87.19 736 ASP A N 1
ATOM 5518 C CA . ASP A 1 736 ? -9.594 1.668 -23.726 1.00 87.19 736 ASP A CA 1
ATOM 5519 C C . ASP A 1 736 ? -9.701 1.417 -22.215 1.00 87.19 736 ASP A C 1
ATOM 5521 O O . ASP A 1 736 ? -8.701 1.421 -21.500 1.00 87.19 736 ASP A O 1
ATOM 5525 N N . ARG A 1 737 ? -10.908 1.126 -21.711 1.00 85.81 737 ARG A N 1
ATOM 5526 C CA . ARG A 1 737 ? -11.120 0.821 -20.290 1.00 85.81 737 ARG A CA 1
ATOM 5527 C C . ARG A 1 737 ? -10.563 -0.544 -19.882 1.00 85.81 737 ARG A C 1
ATOM 5529 O O . ARG A 1 737 ? -9.984 -0.657 -18.807 1.00 85.81 737 ARG A O 1
ATOM 5536 N N . ALA A 1 738 ? -10.799 -1.588 -20.675 1.00 86.81 738 ALA A N 1
ATOM 5537 C CA . ALA A 1 738 ? -10.406 -2.953 -20.315 1.00 86.81 738 ALA A CA 1
ATOM 5538 C C . ALA A 1 738 ? -8.924 -3.239 -20.595 1.00 86.81 738 ALA A C 1
ATOM 5540 O O . ALA A 1 738 ? -8.299 -4.029 -19.888 1.00 86.81 738 ALA A O 1
ATOM 5541 N N . LEU A 1 739 ? -8.373 -2.602 -21.627 1.00 89.06 739 LEU A N 1
ATOM 5542 C CA . LEU A 1 739 ? -7.053 -2.884 -22.174 1.00 89.06 739 LEU A CA 1
ATOM 5543 C C . LEU A 1 739 ? -6.112 -1.668 -22.135 1.00 89.06 739 LEU A C 1
ATOM 5545 O O . LEU A 1 739 ? -5.018 -1.736 -22.683 1.00 89.06 739 LEU A O 1
ATOM 5549 N N . GLY A 1 740 ? -6.478 -0.582 -21.447 1.00 87.44 740 GLY A N 1
ATOM 5550 C CA . GLY A 1 740 ? -5.652 0.628 -21.345 1.00 87.44 740 GLY A CA 1
ATOM 5551 C C . GLY A 1 740 ? -4.199 0.375 -20.919 1.00 87.44 740 GLY A C 1
ATOM 5552 O O . GLY A 1 740 ? -3.301 1.034 -21.431 1.00 87.44 740 GLY A O 1
ATOM 5553 N N . PHE A 1 741 ? -3.947 -0.646 -20.089 1.00 89.12 741 PHE A N 1
ATOM 5554 C CA . PHE A 1 741 ? -2.590 -1.061 -19.701 1.00 89.12 741 PHE A CA 1
ATOM 5555 C C . PHE A 1 741 ? -1.718 -1.469 -20.908 1.00 89.12 741 PHE A C 1
ATOM 5557 O O . PHE A 1 741 ? -0.522 -1.212 -20.946 1.00 89.12 741 PHE A O 1
ATOM 5564 N N . ALA A 1 742 ? -2.297 -2.087 -21.939 1.00 90.44 742 ALA A N 1
ATOM 5565 C CA . ALA A 1 742 ? -1.546 -2.466 -23.131 1.00 90.44 742 ALA A CA 1
ATOM 5566 C C . ALA A 1 742 ? -1.325 -1.269 -24.073 1.00 90.44 742 ALA A C 1
ATOM 5568 O O . ALA A 1 742 ? -0.286 -1.202 -24.726 1.00 90.44 742 ALA A O 1
ATOM 5569 N N . LEU A 1 743 ? -2.255 -0.305 -24.112 1.00 89.44 743 LEU A N 1
ATOM 5570 C CA . LEU A 1 743 ? -2.066 0.954 -24.847 1.00 89.44 743 LEU A CA 1
ATOM 5571 C C . LEU A 1 743 ? -1.023 1.868 -24.205 1.00 89.44 743 LEU A C 1
ATOM 5573 O O . LEU A 1 743 ? -0.357 2.600 -24.924 1.00 89.44 743 LEU A O 1
ATOM 5577 N N . ALA A 1 744 ? -0.832 1.808 -22.886 1.00 88.62 744 ALA A N 1
ATOM 5578 C CA . ALA A 1 744 ? 0.152 2.636 -22.188 1.00 88.62 744 ALA A CA 1
ATOM 5579 C C . ALA A 1 744 ? 1.588 2.471 -22.728 1.00 88.62 744 ALA A C 1
ATOM 5581 O O . ALA A 1 744 ? 2.397 3.389 -22.617 1.00 88.62 744 ALA A O 1
ATOM 5582 N N . LEU A 1 745 ? 1.900 1.342 -23.381 1.00 87.19 745 LEU A N 1
ATOM 5583 C CA . LEU A 1 745 ? 3.186 1.128 -24.053 1.00 87.19 745 LEU A CA 1
ATOM 5584 C C . LEU A 1 745 ? 3.426 2.042 -25.262 1.00 87.19 745 LEU A C 1
ATOM 5586 O O . LEU A 1 745 ? 4.581 2.205 -25.650 1.00 87.19 745 LEU A O 1
ATOM 5590 N N . GLU A 1 746 ? 2.386 2.658 -25.837 1.00 87.56 746 GLU A N 1
ATOM 5591 C CA . GLU A 1 746 ? 2.544 3.710 -26.855 1.00 87.56 746 GLU A CA 1
ATOM 5592 C C . GLU A 1 746 ? 3.436 4.847 -26.342 1.00 87.56 746 GLU A C 1
ATOM 5594 O O . GLU A 1 746 ? 4.221 5.396 -27.114 1.00 87.56 746 GLU A O 1
ATOM 5599 N N . HIS A 1 747 ? 3.380 5.103 -25.033 1.00 87.06 747 HIS A N 1
ATOM 5600 C CA . HIS A 1 747 ? 4.092 6.180 -24.359 1.00 87.06 747 HIS A CA 1
ATOM 5601 C C . HIS A 1 747 ? 5.355 5.722 -23.615 1.00 87.06 747 HIS A C 1
ATOM 5603 O O . HIS A 1 747 ? 5.823 6.360 -22.668 1.00 87.06 747 HIS A O 1
ATOM 5609 N N . GLY A 1 748 ? 5.917 4.573 -24.005 1.00 82.44 748 GLY A N 1
ATOM 5610 C CA . GLY A 1 748 ? 7.096 3.995 -23.357 1.00 82.44 748 GLY A CA 1
ATOM 5611 C C . GLY A 1 748 ? 8.392 4.805 -23.519 1.00 82.44 748 GLY A C 1
ATOM 5612 O O . GLY A 1 748 ? 9.420 4.380 -22.985 1.00 82.44 748 GLY A O 1
ATOM 5613 N N . ARG A 1 749 ? 8.371 5.918 -24.272 1.00 84.75 749 ARG A N 1
ATOM 5614 C CA . ARG A 1 749 ? 9.487 6.871 -24.409 1.00 84.75 749 ARG A CA 1
ATOM 5615 C C . ARG A 1 749 ? 9.281 8.148 -23.587 1.00 84.75 749 ARG A C 1
ATOM 5617 O O . ARG A 1 749 ? 10.255 8.835 -23.313 1.00 84.75 749 ARG A O 1
ATOM 5624 N N . GLU A 1 750 ? 8.050 8.438 -23.185 1.00 87.69 750 GLU A N 1
ATOM 5625 C CA . GLU A 1 750 ? 7.646 9.611 -22.412 1.00 87.69 750 GLU A CA 1
ATOM 5626 C C . GLU A 1 750 ? 7.526 9.287 -20.918 1.00 87.69 750 GLU A C 1
ATOM 5628 O O . GLU A 1 750 ? 7.797 10.138 -20.073 1.00 87.69 750 GLU A O 1
ATOM 5633 N N . VAL A 1 751 ? 7.167 8.045 -20.576 1.00 88.38 751 VAL A N 1
ATOM 5634 C CA . VAL A 1 751 ? 7.062 7.563 -19.191 1.00 88.38 751 VAL A CA 1
ATOM 5635 C C . VAL A 1 751 ? 8.123 6.500 -18.924 1.00 88.38 751 VAL A C 1
ATOM 5637 O O . VAL A 1 751 ? 8.096 5.399 -19.482 1.00 88.38 751 VAL A O 1
ATOM 5640 N N . ALA A 1 752 ? 9.050 6.817 -18.020 1.00 86.50 752 ALA A N 1
ATOM 5641 C CA . ALA A 1 752 ? 10.149 5.943 -17.618 1.00 86.50 752 ALA A CA 1
ATOM 5642 C C . ALA A 1 752 ? 9.661 4.604 -17.043 1.00 86.50 752 ALA A C 1
ATOM 5644 O O . ALA A 1 752 ? 10.183 3.529 -17.387 1.00 86.50 752 ALA A O 1
ATOM 5645 N N . MET A 1 753 ? 8.646 4.678 -16.180 1.00 87.06 753 MET A N 1
ATOM 5646 C CA . MET A 1 753 ? 8.106 3.561 -15.416 1.00 87.06 753 MET A CA 1
ATOM 5647 C C . MET A 1 753 ? 6.584 3.529 -15.513 1.00 87.06 753 MET A C 1
ATOM 5649 O O . MET A 1 753 ? 5.926 4.419 -14.988 1.00 87.06 753 MET A O 1
ATOM 5653 N N . PRO A 1 754 ? 5.986 2.499 -16.123 1.00 87.31 754 PRO A N 1
ATOM 5654 C CA . PRO A 1 754 ? 4.544 2.335 -16.031 1.00 87.31 754 PRO A CA 1
ATOM 5655 C C . PRO A 1 754 ? 4.094 2.163 -14.571 1.00 87.31 754 PRO A C 1
ATOM 5657 O O . PRO A 1 754 ? 4.730 1.448 -13.795 1.00 87.31 754 PRO A O 1
ATOM 5660 N N . VAL A 1 755 ? 2.989 2.807 -14.211 1.00 83.38 755 VAL A N 1
ATOM 5661 C CA . VAL A 1 755 ? 2.260 2.701 -12.942 1.00 83.38 755 VAL A CA 1
ATOM 5662 C C . VAL A 1 755 ? 1.455 1.408 -12.860 1.00 83.38 755 VAL A C 1
ATOM 5664 O O . VAL A 1 755 ? 1.148 0.966 -11.762 1.00 83.38 755 VAL A O 1
ATOM 5667 N N . ASP A 1 756 ? 1.064 0.793 -13.973 1.00 84.19 756 ASP A N 1
ATOM 5668 C CA . ASP A 1 756 ? 0.326 -0.475 -13.939 1.00 84.19 756 ASP A CA 1
ATOM 5669 C C . ASP A 1 756 ? 1.286 -1.665 -14.078 1.00 84.19 756 ASP A C 1
ATOM 5671 O O . ASP A 1 756 ? 2.033 -1.780 -15.054 1.00 84.19 756 ASP A O 1
ATOM 5675 N N . SER A 1 757 ? 1.249 -2.593 -13.118 1.00 83.75 757 SER A N 1
ATOM 5676 C CA . SER A 1 757 ? 2.087 -3.798 -13.130 1.00 83.75 757 SER A CA 1
ATOM 5677 C C . SER A 1 757 ? 1.857 -4.679 -14.358 1.00 83.75 757 SER A C 1
ATOM 5679 O O . SER A 1 757 ? 2.776 -5.347 -14.832 1.00 83.75 757 SER A O 1
ATOM 5681 N N . ARG A 1 758 ? 0.650 -4.643 -14.936 1.00 87.19 758 ARG A N 1
ATOM 5682 C CA . ARG A 1 758 ? 0.316 -5.353 -16.175 1.00 87.19 758 ARG A CA 1
ATOM 5683 C C . ARG A 1 758 ? 1.031 -4.734 -17.371 1.00 87.19 758 ARG A C 1
ATOM 5685 O O . ARG A 1 758 ? 1.525 -5.472 -18.223 1.00 87.19 758 ARG A O 1
ATOM 5692 N N . THR A 1 759 ? 1.132 -3.402 -17.413 1.00 90.12 759 THR A N 1
ATOM 5693 C CA . THR A 1 759 ? 1.931 -2.681 -18.416 1.00 90.12 759 THR A CA 1
ATOM 5694 C C . THR A 1 759 ? 3.405 -3.049 -18.269 1.00 90.12 759 THR A C 1
ATOM 5696 O O . THR A 1 759 ? 4.064 -3.341 -19.264 1.00 90.12 759 THR A O 1
ATOM 5699 N N . GLN A 1 760 ? 3.921 -3.107 -17.036 1.00 89.12 760 GLN A N 1
ATOM 5700 C CA . GLN A 1 760 ? 5.309 -3.499 -16.773 1.00 89.12 760 GLN A CA 1
ATOM 5701 C C . GLN A 1 760 ? 5.601 -4.948 -17.201 1.00 89.12 760 GLN A C 1
ATOM 5703 O O . GLN A 1 760 ? 6.599 -5.196 -17.873 1.00 89.12 760 GLN A O 1
ATOM 5708 N N . ALA A 1 761 ? 4.711 -5.903 -16.907 1.00 88.81 761 ALA A N 1
ATOM 5709 C CA . ALA A 1 761 ? 4.846 -7.294 -17.353 1.00 88.81 761 ALA A CA 1
ATOM 5710 C C . ALA A 1 761 ? 4.815 -7.424 -18.887 1.00 88.81 761 ALA A C 1
ATOM 5712 O O . ALA A 1 761 ? 5.592 -8.186 -19.465 1.00 88.81 761 ALA A O 1
ATOM 5713 N N . LEU A 1 762 ? 3.963 -6.645 -19.563 1.00 91.19 762 LEU A N 1
ATOM 5714 C CA . LEU A 1 762 ? 3.930 -6.601 -21.025 1.00 91.19 762 LEU A CA 1
ATOM 5715 C C . LEU A 1 762 ? 5.193 -5.939 -21.605 1.00 91.19 762 LEU A C 1
ATOM 5717 O O . LEU A 1 762 ? 5.728 -6.425 -22.600 1.00 91.19 762 LEU A O 1
ATOM 5721 N N . LYS A 1 763 ? 5.714 -4.886 -20.957 1.00 90.81 763 LYS A N 1
ATOM 5722 C CA . LYS A 1 763 ? 7.001 -4.253 -21.295 1.00 90.81 763 LYS A CA 1
ATOM 5723 C C . LYS A 1 763 ? 8.154 -5.244 -21.147 1.00 90.81 763 LYS A C 1
ATOM 5725 O O . LYS A 1 763 ? 9.005 -5.307 -22.027 1.00 90.81 763 LYS A O 1
ATOM 5730 N N . LEU A 1 764 ? 8.161 -6.051 -20.084 1.00 88.75 764 LEU A N 1
ATOM 5731 C CA . LEU A 1 764 ? 9.151 -7.108 -19.875 1.00 88.75 764 LEU A CA 1
ATOM 5732 C C . LEU A 1 764 ? 9.094 -8.157 -20.991 1.00 88.75 764 LEU A C 1
ATOM 5734 O O . LEU A 1 764 ? 10.123 -8.499 -21.566 1.00 88.75 764 LEU A O 1
ATOM 5738 N N . ALA A 1 765 ? 7.897 -8.627 -21.346 1.00 90.38 765 ALA A N 1
ATOM 5739 C CA . ALA A 1 765 ? 7.724 -9.564 -22.454 1.00 90.38 765 ALA A CA 1
ATOM 5740 C C . ALA A 1 765 ? 8.185 -8.973 -23.793 1.00 90.38 765 ALA A C 1
ATOM 5742 O O . ALA A 1 765 ? 8.835 -9.668 -24.570 1.00 90.38 765 ALA A O 1
ATOM 5743 N N . ALA A 1 766 ? 7.924 -7.685 -24.035 1.00 90.31 766 ALA A N 1
ATOM 5744 C CA . ALA A 1 766 ? 8.397 -6.984 -25.225 1.00 90.31 766 ALA A CA 1
ATOM 5745 C C . ALA A 1 766 ? 9.928 -6.825 -25.259 1.00 90.31 766 ALA A C 1
ATOM 5747 O O . ALA A 1 766 ? 10.518 -6.942 -26.329 1.00 90.31 766 ALA A O 1
ATOM 5748 N N . LEU A 1 767 ? 10.572 -6.605 -24.107 1.00 87.00 767 LEU A N 1
ATOM 5749 C CA . LEU A 1 767 ? 12.035 -6.564 -23.992 1.00 87.00 767 LEU A CA 1
ATOM 5750 C C . LEU A 1 767 ? 12.679 -7.939 -24.239 1.00 87.00 767 LEU A C 1
ATOM 5752 O O . LEU A 1 767 ? 13.801 -8.002 -24.731 1.00 87.00 767 LEU A O 1
ATOM 5756 N N . VAL A 1 768 ? 11.985 -9.031 -23.894 1.00 87.00 768 VAL A N 1
ATOM 5757 C CA . VAL A 1 768 ? 12.457 -10.409 -24.118 1.00 87.00 768 VAL A CA 1
ATOM 5758 C C . VAL A 1 768 ? 12.247 -10.856 -25.566 1.00 87.00 768 VAL A C 1
ATOM 5760 O O . VAL A 1 768 ? 13.132 -11.490 -26.140 1.00 87.00 768 VAL A O 1
ATOM 5763 N N . ASP A 1 769 ? 11.069 -10.588 -26.135 1.00 89.31 769 ASP A N 1
ATOM 5764 C CA . ASP A 1 769 ? 10.705 -10.985 -27.498 1.00 89.31 769 ASP A CA 1
ATOM 5765 C C . ASP A 1 769 ? 9.538 -10.132 -28.035 1.00 89.31 769 ASP A C 1
ATOM 5767 O O . ASP A 1 769 ? 8.357 -10.480 -27.919 1.00 89.31 769 ASP A O 1
ATOM 5771 N N . SER A 1 770 ? 9.869 -8.972 -28.612 1.00 90.75 770 SER A N 1
ATOM 5772 C CA . SER A 1 770 ? 8.865 -8.030 -29.129 1.00 90.75 770 SER A CA 1
ATOM 5773 C C . SER A 1 770 ? 8.042 -8.596 -30.294 1.00 90.75 770 SER A C 1
ATOM 5775 O O . SER A 1 770 ? 6.848 -8.292 -30.405 1.00 90.75 770 SER A O 1
ATOM 5777 N N . ASP A 1 771 ? 8.640 -9.458 -31.121 1.00 91.19 771 ASP A N 1
ATOM 5778 C CA . ASP A 1 771 ? 7.976 -10.072 -32.268 1.00 91.19 771 ASP A CA 1
ATOM 5779 C C . ASP A 1 771 ? 6.942 -11.097 -31.811 1.00 91.19 771 ASP A C 1
ATOM 5781 O O . ASP A 1 771 ? 5.809 -11.080 -32.301 1.00 91.19 771 ASP A O 1
ATOM 5785 N N . LEU A 1 772 ? 7.280 -11.942 -30.832 1.00 91.69 772 LEU A N 1
ATOM 5786 C CA . LEU A 1 772 ? 6.341 -12.904 -30.263 1.00 91.69 772 LEU A CA 1
ATOM 5787 C C . LEU A 1 772 ? 5.160 -12.201 -29.586 1.00 91.69 772 LEU A C 1
ATOM 5789 O O . LEU A 1 772 ? 4.015 -12.606 -29.795 1.00 91.69 772 LEU A O 1
ATOM 5793 N N . VAL A 1 773 ? 5.391 -11.118 -28.834 1.00 92.44 773 VAL A N 1
ATOM 5794 C CA . VAL A 1 773 ? 4.287 -10.331 -28.250 1.00 92.44 773 VAL A CA 1
ATOM 5795 C C . VAL A 1 773 ? 3.388 -9.755 -29.349 1.00 92.44 773 VAL A C 1
ATOM 5797 O O . VAL A 1 773 ? 2.164 -9.886 -29.265 1.00 92.44 773 VAL A O 1
ATOM 5800 N N . CYS A 1 774 ? 3.962 -9.181 -30.413 1.00 92.94 774 CYS A N 1
ATOM 5801 C CA . CYS A 1 774 ? 3.181 -8.684 -31.550 1.00 92.94 774 CYS A CA 1
ATOM 5802 C C . CYS A 1 774 ? 2.372 -9.809 -32.219 1.00 92.94 774 CYS A C 1
ATOM 5804 O O . CYS A 1 774 ? 1.193 -9.620 -32.510 1.00 92.94 774 CYS A O 1
ATOM 5806 N N . GLN A 1 775 ? 2.957 -10.997 -32.405 1.00 92.88 775 GLN A N 1
ATOM 5807 C CA . GLN A 1 775 ? 2.265 -12.164 -32.963 1.00 92.88 775 GLN A CA 1
ATOM 5808 C C . GLN A 1 775 ? 1.110 -12.640 -32.073 1.00 92.88 775 GLN A C 1
ATOM 5810 O O . GLN A 1 775 ? 0.046 -12.992 -32.586 1.00 92.88 775 GLN A O 1
ATOM 5815 N N . VAL A 1 776 ? 1.284 -12.635 -30.747 1.00 92.25 776 VAL A N 1
ATOM 5816 C CA . VAL A 1 776 ? 0.222 -12.978 -29.787 1.00 92.25 776 VAL A CA 1
ATOM 5817 C C . VAL A 1 776 ? -0.940 -11.985 -29.889 1.00 92.25 776 VAL A C 1
ATOM 5819 O O . VAL A 1 776 ? -2.101 -12.406 -29.943 1.00 92.25 776 VAL A O 1
ATOM 5822 N N . ILE A 1 777 ? -0.638 -10.686 -29.971 1.00 92.62 777 ILE A N 1
ATOM 5823 C CA . ILE A 1 777 ? -1.636 -9.612 -30.064 1.00 92.62 777 ILE A CA 1
ATOM 5824 C C . ILE A 1 777 ? -2.378 -9.666 -31.404 1.00 92.62 777 ILE A C 1
ATOM 5826 O O . ILE A 1 777 ? -3.608 -9.746 -31.419 1.00 92.62 777 ILE A O 1
ATOM 5830 N N . ASP A 1 778 ? -1.655 -9.689 -32.525 1.00 91.00 778 ASP A N 1
ATOM 5831 C CA . ASP A 1 778 ? -2.240 -9.677 -33.870 1.00 91.00 778 ASP A CA 1
ATOM 5832 C C . ASP A 1 778 ? -2.875 -11.019 -34.272 1.00 91.00 778 ASP A C 1
ATOM 5834 O O . ASP A 1 778 ? -3.743 -11.056 -35.148 1.00 91.00 778 ASP A O 1
ATOM 5838 N N . GLY A 1 779 ? -2.479 -12.120 -33.630 1.00 91.25 779 GLY A N 1
ATOM 5839 C CA . GLY A 1 779 ? -2.930 -13.474 -33.936 1.00 91.25 779 GLY A CA 1
ATOM 5840 C C . GLY A 1 779 ? -4.061 -13.971 -33.023 1.00 91.25 779 GLY A C 1
ATOM 5841 O O . GLY A 1 779 ? -5.242 -13.716 -33.289 1.00 91.25 779 GLY A O 1
ATOM 5842 N N . PRO A 1 780 ? -3.765 -14.801 -32.002 1.00 91.12 780 PRO A N 1
ATOM 5843 C CA . PRO A 1 780 ? -4.781 -15.424 -31.152 1.00 91.12 780 PRO A CA 1
ATOM 5844 C C . PRO A 1 780 ? -5.632 -14.408 -30.379 1.00 91.12 780 PRO A C 1
ATOM 5846 O O . PRO A 1 780 ? -6.848 -14.592 -30.290 1.00 91.12 780 PRO A O 1
ATOM 5849 N N . PHE A 1 781 ? -5.034 -13.330 -29.869 1.00 92.56 781 PHE A N 1
ATOM 5850 C CA . PHE A 1 781 ? -5.756 -12.323 -29.095 1.00 92.56 781 PHE A CA 1
ATOM 5851 C C . PHE A 1 781 ? -6.762 -11.552 -29.960 1.00 92.56 781 PHE A C 1
ATOM 5853 O O . PHE A 1 781 ? -7.959 -11.559 -29.663 1.00 92.56 781 PHE A O 1
ATOM 5860 N N . ARG A 1 782 ? -6.321 -10.983 -31.092 1.00 92.94 782 ARG A N 1
ATOM 5861 C CA . ARG A 1 782 ? -7.199 -10.300 -32.058 1.00 92.94 782 ARG A CA 1
ATOM 5862 C C . ARG A 1 782 ? -8.348 -11.192 -32.525 1.00 92.94 782 ARG A C 1
ATOM 5864 O O . ARG A 1 782 ? -9.491 -10.740 -32.555 1.00 92.94 782 ARG A O 1
ATOM 5871 N N . ARG A 1 783 ? -8.094 -12.473 -32.829 1.00 92.00 783 ARG A N 1
ATOM 5872 C CA . ARG A 1 783 ? -9.156 -13.429 -33.209 1.00 92.00 783 ARG A CA 1
ATOM 5873 C C . ARG A 1 783 ? -10.224 -13.574 -32.124 1.00 92.00 783 ARG A C 1
ATOM 5875 O O . ARG A 1 783 ? -11.415 -13.565 -32.436 1.00 92.00 783 ARG A O 1
ATOM 5882 N N . ARG A 1 784 ? -9.822 -13.666 -30.854 1.00 91.25 784 ARG A N 1
ATOM 5883 C CA . ARG A 1 784 ? -10.758 -13.730 -29.718 1.00 91.25 784 ARG A CA 1
ATOM 5884 C C . ARG A 1 784 ? -11.522 -12.420 -29.528 1.00 91.25 784 ARG A C 1
ATOM 5886 O O . ARG A 1 784 ? -12.720 -12.464 -29.252 1.00 91.25 784 ARG A O 1
ATOM 5893 N N . LEU A 1 785 ? -10.870 -11.275 -29.740 1.00 89.94 785 LEU A N 1
ATOM 5894 C CA . LEU A 1 785 ? -11.500 -9.953 -29.688 1.00 89.94 785 LEU A CA 1
ATOM 5895 C C . LEU A 1 785 ? -12.598 -9.794 -30.757 1.00 89.94 785 LEU A C 1
ATOM 5897 O O . LEU A 1 785 ? -13.698 -9.325 -30.461 1.00 89.94 785 LEU A O 1
ATOM 5901 N N . LEU A 1 786 ? -12.329 -10.251 -31.983 1.00 89.62 786 LEU A N 1
ATOM 5902 C CA . LEU A 1 786 ? -13.288 -10.233 -33.094 1.00 89.62 786 LEU A CA 1
ATOM 5903 C C . LEU A 1 786 ? -14.466 -11.185 -32.856 1.00 89.62 786 LEU A C 1
ATOM 5905 O O . LEU A 1 786 ? -15.616 -10.827 -33.110 1.00 89.62 786 LEU A O 1
ATOM 5909 N N . ALA A 1 787 ? -14.209 -12.370 -32.290 1.00 87.19 787 ALA A N 1
ATOM 5910 C CA . ALA A 1 787 ? -15.260 -13.330 -31.954 1.00 87.19 787 ALA A CA 1
ATOM 5911 C C . ALA A 1 787 ? -16.297 -12.760 -30.963 1.00 87.19 787 ALA A C 1
ATOM 5913 O O . ALA A 1 787 ? -17.462 -13.162 -30.988 1.00 87.19 787 ALA A O 1
ATOM 5914 N N . MET A 1 788 ? -15.915 -11.797 -30.115 1.00 82.75 788 MET A N 1
ATOM 5915 C CA . MET A 1 788 ? -16.863 -11.091 -29.242 1.00 82.75 788 MET A CA 1
ATOM 5916 C C . MET A 1 788 ? -17.819 -10.178 -30.020 1.00 82.75 788 MET A C 1
ATOM 5918 O O . MET A 1 788 ? -19.004 -10.132 -29.692 1.00 82.75 788 MET A O 1
ATOM 5922 N N . GLY A 1 789 ? -17.349 -9.519 -31.084 1.00 75.50 789 GLY A N 1
ATOM 5923 C CA . GLY A 1 789 ? -18.199 -8.729 -31.982 1.00 75.50 789 GLY A CA 1
ATOM 5924 C C . GLY A 1 789 ? -19.260 -9.589 -32.674 1.00 75.50 789 GLY A C 1
ATOM 5925 O O . GLY A 1 789 ? -20.437 -9.225 -32.707 1.00 75.50 789 GLY A O 1
ATOM 5926 N N . ALA A 1 790 ? -18.874 -10.791 -33.115 1.00 75.38 790 ALA A N 1
ATOM 5927 C CA . ALA A 1 790 ? -19.799 -11.768 -33.690 1.00 75.38 790 ALA A CA 1
ATOM 5928 C C . ALA A 1 790 ? -20.864 -12.239 -32.678 1.00 75.38 790 ALA A C 1
ATOM 5930 O O . ALA A 1 790 ? -22.046 -12.324 -33.016 1.00 75.38 790 ALA A O 1
ATOM 5931 N N . LYS A 1 791 ? -20.481 -12.477 -31.414 1.00 75.25 791 LYS A N 1
ATOM 5932 C CA . LYS A 1 791 ? -21.431 -12.799 -30.331 1.00 75.25 791 LYS A CA 1
ATOM 5933 C C . LYS A 1 791 ? -22.384 -11.640 -30.030 1.00 75.25 791 LYS A C 1
ATOM 5935 O O . LYS A 1 791 ? -23.566 -11.874 -29.802 1.00 75.25 791 LYS A O 1
ATOM 5940 N N . ARG A 1 792 ? -21.896 -10.395 -30.069 1.00 69.81 792 ARG A N 1
ATOM 5941 C CA . ARG A 1 792 ? -22.710 -9.184 -29.868 1.00 69.81 792 ARG A CA 1
ATOM 5942 C C . ARG A 1 792 ? -23.763 -9.022 -30.966 1.00 69.81 792 ARG A C 1
ATOM 5944 O O . ARG A 1 792 ? -24.911 -8.714 -30.658 1.00 69.81 792 ARG A O 1
ATOM 5951 N N . ARG A 1 793 ? -23.392 -9.304 -32.220 1.00 70.25 793 ARG A N 1
ATOM 5952 C CA . ARG A 1 793 ? -24.318 -9.358 -33.361 1.00 70.25 793 ARG A CA 1
ATOM 5953 C C . ARG A 1 793 ? -25.405 -10.416 -33.151 1.00 70.25 793 ARG A C 1
ATOM 5955 O O . ARG A 1 793 ? -26.582 -10.087 -33.205 1.00 70.25 793 ARG A O 1
ATOM 5962 N N . ALA A 1 794 ? -25.014 -11.646 -32.809 1.00 67.69 794 ALA A N 1
ATOM 5963 C CA . ALA A 1 794 ? -25.958 -12.735 -32.550 1.00 67.69 794 ALA A CA 1
ATOM 5964 C C . ALA A 1 794 ? -26.915 -12.431 -31.379 1.00 67.69 794 ALA A C 1
ATOM 5966 O O . ALA A 1 794 ? -28.104 -12.730 -31.457 1.00 67.69 794 ALA A O 1
ATOM 5967 N N . ALA A 1 795 ? -26.424 -11.784 -30.315 1.00 66.69 795 ALA A N 1
ATOM 5968 C CA . ALA A 1 795 ? -27.246 -11.359 -29.184 1.00 66.69 795 ALA A CA 1
ATOM 5969 C C . ALA A 1 795 ? -28.290 -10.300 -29.591 1.00 66.69 795 ALA A C 1
ATOM 5971 O O . ALA A 1 795 ? -29.455 -10.423 -29.215 1.00 66.69 795 ALA A O 1
ATOM 5972 N N . MET A 1 796 ? -27.904 -9.307 -30.403 1.00 64.38 796 MET A N 1
ATOM 5973 C CA . MET A 1 796 ? -28.819 -8.286 -30.935 1.00 64.38 796 MET A CA 1
ATOM 5974 C C . MET A 1 796 ? -29.865 -8.873 -31.891 1.00 64.38 796 MET A C 1
ATOM 5976 O O . MET A 1 796 ? -31.027 -8.477 -31.829 1.00 64.38 796 MET A O 1
ATOM 5980 N N . ASP A 1 797 ? -29.477 -9.855 -32.706 1.00 63.41 797 ASP A N 1
ATOM 5981 C CA . ASP A 1 797 ? -30.389 -10.555 -33.614 1.00 63.41 797 ASP A CA 1
ATOM 5982 C C . ASP A 1 797 ? -31.375 -11.468 -32.843 1.00 63.41 797 ASP A C 1
ATOM 5984 O O . ASP A 1 797 ? -32.532 -11.612 -33.238 1.00 63.41 797 ASP A O 1
ATOM 5988 N N . SER A 1 798 ? -30.959 -12.035 -31.700 1.00 63.66 798 SER A N 1
ATOM 5989 C CA . SER A 1 798 ? -31.794 -12.900 -30.841 1.00 63.66 798 SER A CA 1
ATOM 5990 C C . SER A 1 798 ? -32.716 -12.152 -29.858 1.00 63.66 798 SER A C 1
ATOM 5992 O O . SER A 1 798 ? -33.732 -12.698 -29.426 1.00 63.66 798 SER A O 1
ATOM 5994 N N . GLY A 1 799 ? -32.421 -10.886 -29.533 1.00 53.38 799 GLY A N 1
ATOM 5995 C CA . GLY A 1 799 ? -33.172 -10.060 -28.573 1.00 53.38 799 GLY A CA 1
ATOM 5996 C C . GLY A 1 799 ? -34.572 -9.613 -29.024 1.00 53.38 799 GLY A C 1
ATOM 5997 O O . GLY A 1 799 ? -35.266 -8.929 -28.278 1.00 53.38 799 GLY A O 1
ATOM 5998 N N . SER A 1 800 ? -35.020 -10.010 -30.219 1.00 49.06 800 SER A N 1
ATOM 5999 C CA . SER A 1 800 ? -36.369 -9.733 -30.741 1.00 49.06 800 SER A CA 1
ATOM 6000 C C . SER A 1 800 ? -37.429 -10.767 -30.311 1.00 49.06 800 SER A C 1
ATOM 6002 O O . SER A 1 800 ? -38.548 -10.734 -30.829 1.00 49.06 800 SER A O 1
ATOM 6004 N N . GLY A 1 801 ? -37.114 -11.704 -29.409 1.00 42.44 801 GLY A N 1
ATOM 6005 C CA . GLY A 1 801 ? -37.960 -12.878 -29.180 1.00 42.44 801 GLY A CA 1
ATOM 6006 C C . GLY A 1 801 ? -38.058 -13.376 -27.742 1.00 42.44 801 GLY A C 1
ATOM 6007 O O . GLY A 1 801 ? -37.860 -14.563 -27.530 1.00 42.44 801 GLY A O 1
ATOM 6008 N N . PHE A 1 802 ? -38.400 -12.535 -26.759 1.00 41.47 802 PHE A N 1
ATOM 6009 C CA . PHE A 1 802 ? -39.040 -13.040 -25.533 1.00 41.47 802 PHE A CA 1
ATOM 6010 C C . PHE A 1 802 ? -39.885 -11.958 -24.844 1.00 41.47 802 PHE A C 1
ATOM 6012 O O . PHE A 1 802 ? -39.387 -11.133 -24.084 1.00 41.47 802 PHE A O 1
ATOM 6019 N N . GLY A 1 803 ? -41.186 -11.956 -25.144 1.00 37.12 803 GLY A N 1
ATOM 6020 C CA . GLY A 1 803 ? -42.164 -11.061 -24.531 1.00 37.12 803 GLY A CA 1
ATOM 6021 C C . GLY A 1 803 ? -43.538 -11.144 -25.196 1.00 37.12 803 GLY A C 1
ATOM 6022 O O . GLY A 1 803 ? -43.854 -10.307 -26.026 1.00 37.12 803 GLY A O 1
ATOM 6023 N N . GLY A 1 804 ? -44.330 -12.151 -24.810 1.00 36.28 804 GLY A N 1
ATOM 6024 C CA . GLY A 1 804 ? -45.800 -12.110 -24.793 1.00 36.28 804 GLY A CA 1
ATOM 6025 C C . GLY A 1 804 ? -46.557 -12.084 -26.128 1.00 36.28 804 GLY A C 1
ATOM 6026 O O . GLY A 1 804 ? -46.534 -11.114 -26.876 1.00 36.28 804 GLY A O 1
ATOM 6027 N N . HIS A 1 805 ? -47.357 -13.126 -26.367 1.00 39.31 805 HIS A N 1
ATOM 6028 C CA . HIS A 1 805 ? -48.510 -13.061 -27.265 1.00 39.31 805 HIS A CA 1
ATOM 6029 C C . HIS A 1 805 ? -49.374 -11.819 -26.979 1.00 39.31 805 HIS A C 1
ATOM 6031 O O . HIS A 1 805 ? -49.815 -11.648 -25.846 1.00 39.31 805 HIS A O 1
ATOM 6037 N N . ALA A 1 806 ? -49.700 -11.030 -28.009 1.00 36.34 806 ALA A N 1
ATOM 6038 C CA . ALA A 1 806 ? -51.061 -10.920 -28.558 1.00 36.34 806 ALA A CA 1
ATOM 6039 C C . ALA A 1 806 ? -51.254 -9.635 -29.400 1.00 36.34 806 ALA A C 1
ATOM 6041 O O . ALA A 1 806 ? -51.077 -8.526 -28.916 1.00 36.34 806 ALA A O 1
ATOM 6042 N N . TYR A 1 807 ? -51.691 -9.848 -30.649 1.00 38.66 807 TYR A N 1
ATOM 6043 C CA . TYR A 1 807 ? -52.305 -8.925 -31.620 1.00 38.66 807 TYR A CA 1
ATOM 6044 C C . TYR A 1 807 ? -51.545 -7.667 -32.083 1.00 38.66 807 TYR A C 1
ATOM 6046 O O . TYR A 1 807 ? -51.370 -6.705 -31.351 1.00 38.66 807 TYR A O 1
ATOM 6054 N N . GLY A 1 808 ? -51.271 -7.613 -33.396 1.00 34.28 808 GLY A N 1
ATOM 6055 C CA . GLY A 1 808 ? -51.130 -6.336 -34.109 1.00 34.28 808 GLY A CA 1
ATOM 6056 C C . GLY A 1 808 ? -49.966 -6.249 -35.092 1.00 34.28 808 GLY A C 1
ATOM 6057 O O . GLY A 1 808 ? -48.927 -5.684 -34.793 1.00 34.28 808 GLY A O 1
ATOM 6058 N N . ARG A 1 809 ? -50.175 -6.796 -36.292 1.00 44.97 809 ARG A N 1
ATOM 6059 C CA . ARG A 1 809 ? -49.577 -6.424 -37.590 1.00 44.97 809 ARG A CA 1
ATOM 6060 C C . ARG A 1 809 ? -48.622 -5.202 -37.589 1.00 44.97 809 ARG A C 1
ATOM 6062 O O . ARG A 1 809 ? -49.078 -4.075 -37.725 1.00 44.97 809 ARG A O 1
ATOM 6069 N N . ALA A 1 810 ? -47.308 -5.449 -37.611 1.00 36.22 810 ALA A N 1
ATOM 6070 C CA . ALA A 1 810 ? -46.296 -4.508 -38.120 1.00 36.22 810 ALA A CA 1
ATOM 6071 C C . ALA A 1 810 ? -45.039 -5.253 -38.627 1.00 36.22 810 ALA A C 1
ATOM 6073 O O . ALA A 1 810 ? -43.968 -5.228 -38.025 1.00 36.22 810 ALA A O 1
ATOM 6074 N N . ARG A 1 811 ? -45.164 -5.952 -39.764 1.00 43.94 811 ARG A N 1
ATOM 6075 C CA . ARG A 1 811 ? -44.009 -6.405 -40.560 1.00 43.94 811 ARG A CA 1
ATOM 6076 C C . ARG A 1 811 ? -43.486 -5.220 -41.381 1.00 43.94 811 ARG A C 1
ATOM 6078 O O . ARG A 1 811 ? -43.906 -5.063 -42.521 1.00 43.94 811 ARG A O 1
ATOM 6085 N N . SER A 1 812 ? -42.604 -4.395 -40.814 1.00 43.16 812 SER A N 1
ATOM 6086 C CA . SER A 1 812 ? -41.790 -3.451 -41.613 1.00 43.16 812 SER A CA 1
ATOM 6087 C C . SER A 1 812 ? -40.529 -2.881 -40.937 1.00 43.16 812 SER A C 1
ATOM 6089 O O . SER A 1 812 ? -39.860 -2.073 -41.565 1.00 43.16 812 SER A O 1
ATOM 6091 N N . ASN A 1 813 ? -40.134 -3.308 -39.726 1.00 45.25 813 ASN A N 1
ATOM 6092 C CA . ASN A 1 813 ? -38.945 -2.749 -39.042 1.00 45.25 813 ASN A CA 1
ATOM 6093 C C . ASN A 1 813 ? -37.734 -3.697 -38.895 1.00 45.25 813 ASN A C 1
ATOM 6095 O O . ASN A 1 813 ? -36.733 -3.301 -38.301 1.00 45.25 813 ASN A O 1
ATOM 6099 N N . SER A 1 814 ? -37.754 -4.915 -39.457 1.00 46.97 814 SER A N 1
ATOM 6100 C CA . SER A 1 814 ? -36.604 -5.836 -39.322 1.00 46.97 814 SER A CA 1
ATOM 6101 C C . SER A 1 814 ? -35.364 -5.383 -40.107 1.00 46.97 814 SER A C 1
ATOM 6103 O O . SER A 1 814 ? -34.250 -5.652 -39.671 1.00 46.97 814 SER A O 1
ATOM 6105 N N . ALA A 1 815 ? -35.540 -4.655 -41.217 1.00 46.31 815 ALA A N 1
ATOM 6106 C CA . ALA A 1 815 ? -34.435 -4.164 -42.049 1.00 46.31 815 ALA A CA 1
ATOM 6107 C C . ALA A 1 815 ? -33.658 -2.995 -41.406 1.00 46.31 815 ALA A C 1
ATOM 6109 O O . ALA A 1 815 ? -32.448 -2.872 -41.592 1.00 46.31 815 ALA A O 1
ATOM 6110 N N . LEU A 1 816 ? -34.336 -2.151 -40.615 1.00 48.94 816 LEU A N 1
ATOM 6111 C CA . LEU A 1 816 ? -33.706 -1.030 -39.905 1.00 48.94 816 LEU A CA 1
ATOM 6112 C C . LEU A 1 816 ? -32.894 -1.517 -38.691 1.00 48.94 816 LEU A C 1
ATOM 6114 O O . LEU A 1 816 ? -31.781 -1.043 -38.469 1.00 48.94 816 LEU A O 1
ATOM 6118 N N . ASN A 1 817 ? -33.393 -2.527 -37.965 1.00 52.59 817 ASN A N 1
ATOM 6119 C CA . ASN A 1 817 ? -32.656 -3.147 -36.857 1.00 52.59 817 ASN A CA 1
ATOM 6120 C C . ASN A 1 817 ? -31.468 -4.005 -37.329 1.00 52.59 817 ASN A C 1
ATOM 6122 O O . ASN A 1 817 ? -30.418 -3.973 -36.687 1.00 52.59 817 ASN A O 1
ATOM 6126 N N . SER A 1 818 ? -31.572 -4.706 -38.469 1.00 57.50 818 SER A N 1
ATOM 6127 C CA . SER A 1 818 ? -30.437 -5.459 -39.028 1.00 57.50 818 SER A CA 1
ATOM 6128 C C . SER A 1 818 ? -29.294 -4.547 -39.487 1.00 57.50 818 SER A C 1
ATOM 6130 O O . SER A 1 818 ? -28.124 -4.904 -39.356 1.00 57.50 818 SER A O 1
ATOM 6132 N N . GLY A 1 819 ? -29.616 -3.348 -39.994 1.00 63.12 819 GLY A N 1
ATOM 6133 C CA . GLY A 1 819 ? -28.623 -2.338 -40.370 1.00 63.12 819 GLY A CA 1
ATOM 6134 C C . GLY A 1 819 ? -27.853 -1.793 -39.165 1.00 63.12 819 GLY A C 1
ATOM 6135 O O . GLY A 1 819 ? -26.627 -1.716 -39.204 1.00 63.12 819 GLY A O 1
ATOM 6136 N N . ALA A 1 820 ? -28.552 -1.494 -38.065 1.00 64.81 820 ALA A N 1
ATOM 6137 C CA . ALA A 1 820 ? -27.935 -1.019 -36.825 1.00 64.81 820 ALA A CA 1
ATOM 6138 C C . ALA A 1 820 ? -27.055 -2.089 -36.150 1.00 64.81 820 ALA A C 1
ATOM 6140 O O . ALA A 1 820 ? -25.940 -1.785 -35.727 1.00 64.81 820 ALA A O 1
ATOM 6141 N N . ALA A 1 821 ? -27.506 -3.350 -36.109 1.00 65.56 821 ALA A N 1
ATOM 6142 C CA . ALA A 1 821 ? -26.719 -4.467 -35.580 1.00 65.56 821 ALA A CA 1
ATOM 6143 C C . ALA A 1 821 ? -25.466 -4.745 -36.432 1.00 65.56 821 ALA A C 1
ATOM 6145 O O . ALA A 1 821 ? -24.376 -4.953 -35.895 1.00 65.56 821 ALA A O 1
ATOM 6146 N N . SER A 1 822 ? -25.589 -4.673 -37.764 1.00 72.88 822 SER A N 1
ATOM 6147 C CA . SER A 1 822 ? -24.451 -4.805 -38.681 1.00 72.88 822 SER A CA 1
ATOM 6148 C C . SER A 1 822 ? -23.458 -3.646 -38.550 1.00 72.88 822 SER A C 1
ATOM 6150 O O . SER A 1 822 ? -22.250 -3.874 -38.599 1.00 72.88 822 SER A O 1
ATOM 6152 N N . ALA A 1 823 ? -23.937 -2.413 -38.362 1.00 78.44 823 ALA A N 1
ATOM 6153 C CA . ALA A 1 823 ? -23.084 -1.244 -38.151 1.00 78.44 823 ALA A CA 1
ATOM 6154 C C . ALA A 1 823 ? -22.349 -1.307 -36.802 1.00 78.44 823 ALA A C 1
ATOM 6156 O O . ALA A 1 823 ? -21.160 -1.009 -36.738 1.00 78.44 823 ALA A O 1
ATOM 6157 N N . ALA A 1 824 ? -23.020 -1.753 -35.735 1.00 76.06 824 ALA A N 1
ATOM 6158 C CA . ALA A 1 824 ? -22.411 -1.929 -34.417 1.00 76.06 824 ALA A CA 1
ATOM 6159 C C . ALA A 1 824 ? -21.368 -3.061 -34.388 1.00 76.06 824 ALA A C 1
ATOM 6161 O O . ALA A 1 824 ? -20.351 -2.936 -33.703 1.00 76.06 824 ALA A O 1
ATOM 6162 N N . ALA A 1 825 ? -21.602 -4.149 -35.131 1.00 78.75 825 ALA A N 1
ATOM 6163 C CA . ALA A 1 825 ? -20.634 -5.230 -35.304 1.00 78.75 825 ALA A CA 1
ATOM 6164 C C . ALA A 1 825 ? -19.401 -4.755 -36.084 1.00 78.75 825 ALA A C 1
ATOM 6166 O O . ALA A 1 825 ? -18.280 -4.962 -35.628 1.00 78.75 825 ALA A O 1
ATOM 6167 N N . LYS A 1 826 ? -19.605 -4.028 -37.189 1.00 85.50 826 LYS A N 1
ATOM 6168 C CA . LYS A 1 826 ? -18.512 -3.432 -37.965 1.00 85.50 826 LYS A CA 1
ATOM 6169 C C . LYS A 1 826 ? -17.701 -2.426 -37.141 1.00 85.50 826 LYS A C 1
ATOM 6171 O O . LYS A 1 826 ? -16.482 -2.497 -37.125 1.00 85.50 826 LYS A O 1
ATOM 6176 N N . ALA A 1 827 ? -18.363 -1.560 -36.372 1.00 87.31 827 ALA A N 1
ATOM 6177 C CA . ALA A 1 827 ? -17.687 -0.626 -35.471 1.00 87.31 827 ALA A CA 1
ATOM 6178 C C . ALA A 1 827 ? -16.843 -1.341 -34.399 1.00 87.31 827 ALA A C 1
ATOM 6180 O O . ALA A 1 827 ? -15.813 -0.820 -33.978 1.00 87.31 827 ALA A O 1
ATOM 6181 N N . TRP A 1 828 ? -17.263 -2.530 -33.950 1.00 89.00 828 TRP A N 1
ATOM 6182 C CA . TRP A 1 828 ? -16.461 -3.364 -33.052 1.00 89.00 828 TRP A CA 1
ATOM 6183 C C . TRP A 1 828 ? -15.245 -3.964 -33.760 1.00 89.00 828 TRP A C 1
ATOM 6185 O O . TRP A 1 828 ? -14.154 -3.939 -33.202 1.00 89.00 828 TRP A O 1
ATOM 6195 N N . GLU A 1 829 ? -15.416 -4.487 -34.975 1.00 89.81 829 GLU A N 1
ATOM 6196 C CA . GLU A 1 829 ? -14.320 -5.031 -35.789 1.00 89.81 829 GLU A CA 1
ATOM 6197 C C . GLU A 1 829 ? -13.268 -3.961 -36.116 1.00 89.81 829 GLU A C 1
ATOM 6199 O O . GLU A 1 829 ? -12.077 -4.191 -35.897 1.00 89.81 829 GLU A O 1
ATOM 6204 N N . ASP A 1 830 ? -13.710 -2.776 -36.542 1.00 91.69 830 ASP A N 1
ATOM 6205 C CA . ASP A 1 830 ? -12.849 -1.631 -36.842 1.00 91.69 830 ASP A CA 1
ATOM 6206 C C . ASP A 1 830 ? -12.092 -1.175 -35.583 1.00 91.69 830 ASP A C 1
ATOM 6208 O O . ASP A 1 830 ? -10.870 -1.008 -35.618 1.00 91.69 830 ASP A O 1
ATOM 6212 N N . ALA A 1 831 ? -12.782 -1.054 -34.440 1.00 91.44 831 ALA A N 1
ATOM 6213 C CA . ALA A 1 831 ? -12.150 -0.706 -33.166 1.00 91.44 831 ALA A CA 1
ATOM 6214 C C . ALA A 1 831 ? -11.147 -1.776 -32.705 1.00 91.44 831 ALA A C 1
ATOM 6216 O O . ALA A 1 831 ? -10.051 -1.440 -32.266 1.00 91.44 831 ALA A O 1
ATOM 6217 N N . ALA A 1 832 ? -11.484 -3.060 -32.848 1.00 90.88 832 ALA A N 1
ATOM 6218 C CA . ALA A 1 832 ? -10.618 -4.187 -32.518 1.00 90.88 832 ALA A CA 1
ATOM 6219 C C . ALA A 1 832 ? -9.336 -4.207 -33.363 1.00 90.88 832 ALA A C 1
ATOM 6221 O O . ALA A 1 832 ? -8.246 -4.449 -32.841 1.00 90.88 832 ALA A O 1
ATOM 6222 N N . HIS A 1 833 ? -9.458 -3.952 -34.668 1.00 92.69 833 HIS A N 1
ATOM 6223 C CA . HIS A 1 833 ? -8.321 -3.838 -35.578 1.00 92.69 833 HIS A CA 1
ATOM 6224 C C . HIS A 1 833 ? -7.444 -2.637 -35.242 1.00 92.69 833 HIS A C 1
ATOM 6226 O O . HIS A 1 833 ? -6.242 -2.808 -35.040 1.00 92.69 833 HIS A O 1
ATOM 6232 N N . ALA A 1 834 ? -8.048 -1.452 -35.130 1.00 92.75 834 ALA A N 1
ATOM 6233 C CA . ALA A 1 834 ? -7.338 -0.229 -34.786 1.00 92.75 834 ALA A CA 1
ATOM 6234 C C . ALA A 1 834 ? -6.584 -0.380 -33.459 1.00 92.75 834 ALA A C 1
ATOM 6236 O O . ALA A 1 834 ? -5.413 -0.022 -33.381 1.00 92.75 834 ALA A O 1
ATOM 6237 N N . TYR A 1 835 ? -7.225 -0.981 -32.454 1.00 93.44 835 TYR A N 1
ATOM 6238 C CA . TYR A 1 835 ? -6.637 -1.248 -31.147 1.00 93.44 835 TYR A CA 1
ATOM 6239 C C . TYR A 1 835 ? -5.398 -2.156 -31.229 1.00 93.44 835 TYR A C 1
ATOM 6241 O O . TYR A 1 835 ? -4.331 -1.784 -30.750 1.00 93.44 835 TYR A O 1
ATOM 6249 N N . CYS A 1 836 ? -5.500 -3.330 -31.865 1.00 92.62 836 CYS A N 1
ATOM 6250 C CA . CYS A 1 836 ? -4.365 -4.264 -31.943 1.00 92.62 836 CYS A CA 1
ATOM 6251 C C . CYS A 1 836 ? -3.187 -3.651 -32.715 1.00 92.62 836 CYS A C 1
ATOM 6253 O O . CYS A 1 836 ? -2.045 -3.737 -32.269 1.00 92.62 836 CYS A O 1
ATOM 6255 N N . SER A 1 837 ? -3.471 -2.957 -33.824 1.00 92.88 837 SER A N 1
ATOM 6256 C CA . SER A 1 837 ? -2.447 -2.262 -34.613 1.00 92.88 837 SER A CA 1
ATOM 6257 C C . SER A 1 837 ? -1.768 -1.130 -33.842 1.00 92.88 837 SER A C 1
ATOM 6259 O O . SER A 1 837 ? -0.570 -0.910 -34.010 1.00 92.88 837 SER A O 1
ATOM 6261 N N . ARG A 1 838 ? -2.520 -0.421 -32.997 1.00 93.19 838 ARG A N 1
ATOM 6262 C CA . ARG A 1 838 ? -2.012 0.612 -32.091 1.00 93.19 838 ARG A CA 1
ATOM 6263 C C . ARG A 1 838 ? -1.050 0.039 -31.057 1.00 93.19 838 ARG A C 1
ATOM 6265 O O . ARG A 1 838 ? 0.099 0.464 -31.009 1.00 93.19 838 ARG A O 1
ATOM 6272 N N . VAL A 1 839 ? -1.457 -1.012 -30.341 1.00 91.06 839 VAL A N 1
ATOM 6273 C CA . VAL A 1 839 ? -0.590 -1.681 -29.356 1.00 91.06 839 VAL A CA 1
ATOM 6274 C C . VAL A 1 839 ? 0.675 -2.243 -30.011 1.00 91.06 839 VAL A C 1
ATOM 6276 O O . VAL A 1 839 ? 1.774 -2.003 -29.518 1.00 91.06 839 VAL A O 1
ATOM 6279 N N . ALA A 1 840 ? 0.554 -2.941 -31.145 1.00 91.69 840 ALA A N 1
ATOM 6280 C CA . ALA A 1 840 ? 1.712 -3.487 -31.857 1.00 91.69 840 ALA A CA 1
ATOM 6281 C C . ALA A 1 840 ? 2.683 -2.381 -32.310 1.00 91.69 840 ALA A C 1
ATOM 6283 O O . ALA A 1 840 ? 3.901 -2.529 -32.195 1.00 91.69 840 ALA A O 1
ATOM 6284 N N . ARG A 1 841 ? 2.159 -1.241 -32.782 1.00 91.88 841 ARG A N 1
ATOM 6285 C CA . ARG A 1 841 ? 2.972 -0.067 -33.122 1.00 91.88 841 ARG A CA 1
ATOM 6286 C C . ARG A 1 841 ? 3.649 0.525 -31.888 1.00 91.88 841 ARG A C 1
ATOM 6288 O O . ARG A 1 841 ? 4.838 0.814 -31.961 1.00 91.88 841 ARG A O 1
ATOM 6295 N N . GLY A 1 842 ? 2.923 0.667 -30.780 1.00 88.31 842 GLY A N 1
ATOM 6296 C CA . GLY A 1 842 ? 3.454 1.158 -29.508 1.00 88.31 842 GLY A CA 1
ATOM 6297 C C . GLY A 1 842 ? 4.608 0.298 -28.997 1.00 88.31 842 GLY A C 1
ATOM 6298 O O . GLY A 1 842 ? 5.676 0.821 -28.698 1.00 88.31 842 GLY A O 1
ATOM 6299 N N . ILE A 1 843 ? 4.450 -1.029 -29.020 1.00 89.81 843 ILE A N 1
ATOM 6300 C CA . ILE A 1 843 ? 5.508 -1.983 -28.652 1.00 89.81 843 ILE A CA 1
ATOM 6301 C C . ILE A 1 843 ? 6.747 -1.789 -29.531 1.00 89.81 843 ILE A C 1
ATOM 6303 O O . ILE A 1 843 ? 7.849 -1.624 -29.010 1.00 89.81 843 ILE A O 1
ATOM 6307 N N . ARG A 1 844 ? 6.583 -1.756 -30.859 1.00 89.56 844 ARG A N 1
ATOM 6308 C CA . ARG A 1 844 ? 7.714 -1.556 -31.781 1.00 89.56 844 ARG A CA 1
ATOM 6309 C C . ARG A 1 844 ? 8.395 -0.206 -31.568 1.00 89.56 844 ARG A C 1
ATOM 6311 O O . ARG A 1 844 ? 9.616 -0.142 -31.570 1.00 89.56 844 ARG A O 1
ATOM 6318 N N . HIS A 1 845 ? 7.626 0.858 -31.348 1.00 87.69 845 HIS A N 1
ATOM 6319 C CA . HIS A 1 845 ? 8.153 2.197 -31.088 1.00 87.69 845 HIS A CA 1
ATOM 6320 C C . HIS A 1 845 ? 8.951 2.267 -29.775 1.00 87.69 845 HIS A C 1
ATOM 6322 O O . HIS A 1 845 ? 10.050 2.827 -29.735 1.00 87.69 845 HIS A O 1
ATOM 6328 N N . ALA A 1 846 ? 8.435 1.652 -28.709 1.00 83.62 846 ALA A N 1
ATOM 6329 C CA . ALA A 1 846 ? 9.095 1.608 -27.409 1.00 83.62 846 ALA A CA 1
ATOM 6330 C C . ALA A 1 846 ? 10.405 0.798 -27.438 1.00 83.62 846 ALA A C 1
ATOM 6332 O O . ALA A 1 846 ? 11.346 1.141 -26.719 1.00 83.62 846 ALA A O 1
ATOM 6333 N N . MET A 1 847 ? 10.463 -0.263 -28.253 1.00 84.25 847 MET A N 1
ATOM 6334 C CA . MET A 1 847 ? 11.619 -1.166 -28.357 1.00 84.25 847 MET A CA 1
ATOM 6335 C C . MET A 1 847 ? 12.617 -0.779 -29.459 1.00 84.25 847 MET A C 1
ATOM 6337 O O . MET A 1 847 ? 13.739 -1.280 -29.461 1.00 84.25 847 MET A O 1
ATOM 6341 N N . ALA A 1 848 ? 12.244 0.106 -30.389 1.00 80.44 848 ALA A N 1
ATOM 6342 C CA . ALA A 1 848 ? 13.137 0.557 -31.452 1.00 80.44 848 ALA A CA 1
ATOM 6343 C C . ALA A 1 848 ? 14.389 1.251 -30.877 1.00 80.44 848 ALA A C 1
ATOM 6345 O O . ALA A 1 848 ? 14.268 2.005 -29.902 1.00 80.44 848 ALA A O 1
ATOM 6346 N N . PRO A 1 849 ? 15.577 1.051 -31.482 1.00 69.81 849 PRO A N 1
ATOM 6347 C CA . PRO A 1 849 ? 16.789 1.740 -31.057 1.00 69.81 849 PRO A CA 1
ATOM 6348 C C . PRO A 1 849 ? 16.621 3.268 -31.158 1.00 69.81 849 PRO A C 1
ATOM 6350 O O . PRO A 1 849 ? 15.804 3.756 -31.951 1.00 69.81 849 PRO A O 1
ATOM 6353 N N . PRO A 1 850 ? 17.355 4.050 -30.345 1.00 60.97 850 PRO A N 1
ATOM 6354 C CA . PRO A 1 850 ? 17.393 5.498 -30.513 1.00 60.97 850 PRO A CA 1
ATOM 6355 C C . PRO A 1 850 ? 17.932 5.814 -31.914 1.00 60.97 850 PRO A C 1
ATOM 6357 O O . PRO A 1 850 ? 18.932 5.226 -32.332 1.00 60.97 850 PRO A O 1
ATOM 6360 N N . ALA A 1 851 ? 17.251 6.697 -32.650 1.00 52.56 851 ALA A N 1
ATOM 6361 C CA . ALA A 1 851 ? 17.728 7.147 -33.952 1.00 52.56 851 ALA A CA 1
ATOM 6362 C C . ALA A 1 851 ? 19.128 7.747 -33.770 1.00 52.56 851 ALA A C 1
ATOM 6364 O O . ALA A 1 851 ? 19.349 8.553 -32.867 1.00 52.56 851 ALA A O 1
ATOM 6365 N N . SER A 1 852 ? 20.097 7.312 -34.574 1.00 45.12 852 SER A N 1
ATOM 6366 C CA . SER A 1 852 ? 21.410 7.947 -34.569 1.00 45.12 852 SER A CA 1
ATOM 6367 C C . SER A 1 852 ? 21.265 9.386 -35.055 1.00 45.12 852 SER A C 1
ATOM 6369 O O . SER A 1 852 ? 20.614 9.601 -36.075 1.00 45.12 852 SER A O 1
ATOM 6371 N N . GLU A 1 853 ? 21.931 10.338 -34.395 1.00 41.12 853 GLU A N 1
ATOM 6372 C CA . GLU A 1 853 ? 21.977 11.780 -34.728 1.00 41.12 853 GLU A CA 1
ATOM 6373 C C . GLU A 1 853 ? 22.391 12.111 -36.188 1.00 41.12 853 GLU A C 1
ATOM 6375 O O . GLU A 1 853 ? 22.478 13.274 -36.560 1.00 41.12 853 GLU A O 1
ATOM 6380 N N . GLY A 1 854 ? 22.641 11.115 -37.045 1.00 39.03 854 GLY A N 1
ATOM 6381 C CA . GLY A 1 854 ? 22.892 11.286 -38.478 1.00 39.03 854 GLY A CA 1
ATOM 6382 C C . GLY A 1 854 ? 21.659 11.195 -39.389 1.00 39.03 854 GLY A C 1
ATOM 6383 O O . GLY A 1 854 ? 21.753 11.636 -40.530 1.00 39.03 854 GLY A O 1
ATOM 6384 N N . ASP A 1 855 ? 20.520 10.663 -38.926 1.00 34.41 855 ASP A N 1
ATOM 6385 C CA . ASP A 1 855 ? 19.340 10.444 -39.791 1.00 34.41 855 ASP A CA 1
ATOM 6386 C C . ASP A 1 855 ? 18.301 11.581 -39.735 1.00 34.41 855 ASP A C 1
ATOM 6388 O O . ASP A 1 855 ? 17.513 11.746 -40.669 1.00 34.41 855 ASP A O 1
ATOM 6392 N N . GLU A 1 856 ? 18.321 12.434 -38.703 1.00 33.84 856 GLU A N 1
ATOM 6393 C CA . GLU A 1 856 ? 17.417 13.599 -38.625 1.00 33.84 856 GLU A CA 1
ATOM 6394 C C . GLU A 1 856 ? 17.750 14.689 -39.655 1.00 33.84 856 GLU A C 1
ATOM 6396 O O . GLU A 1 856 ? 16.869 15.448 -40.059 1.00 33.84 856 GLU A O 1
ATOM 6401 N N . ALA A 1 857 ? 18.979 14.718 -40.182 1.00 35.88 857 ALA A N 1
ATOM 6402 C CA . ALA A 1 857 ? 19.353 15.637 -41.257 1.00 35.88 857 ALA A CA 1
ATOM 6403 C C . ALA A 1 857 ? 18.705 15.285 -42.615 1.00 35.88 857 ALA A C 1
ATOM 6405 O O . ALA A 1 857 ? 18.662 16.134 -43.505 1.00 35.88 857 ALA A O 1
ATOM 6406 N N . ALA A 1 858 ? 18.179 14.064 -42.789 1.00 35.97 858 ALA A N 1
ATOM 6407 C CA . ALA A 1 858 ? 17.589 13.606 -44.051 1.00 35.97 858 ALA A CA 1
ATOM 6408 C C . ALA A 1 858 ? 16.046 13.616 -44.069 1.00 35.97 858 ALA A C 1
ATOM 6410 O O . ALA A 1 858 ? 15.451 13.497 -45.140 1.00 35.97 858 ALA A O 1
ATOM 6411 N N . ALA A 1 859 ? 15.388 13.793 -42.918 1.00 33.72 859 ALA A N 1
ATOM 6412 C CA . ALA A 1 859 ? 13.927 13.729 -42.779 1.00 33.72 859 ALA A CA 1
ATOM 6413 C C . ALA A 1 859 ? 13.272 15.081 -42.422 1.00 33.72 859 ALA A C 1
ATOM 6415 O O . ALA A 1 859 ? 12.157 15.121 -41.901 1.00 33.72 859 ALA A O 1
ATOM 6416 N N . GLY A 1 860 ? 13.936 16.198 -42.737 1.00 30.20 860 GLY A N 1
ATOM 6417 C CA . GLY A 1 860 ? 13.392 17.558 -42.647 1.00 30.20 860 GLY A CA 1
ATOM 6418 C C . GLY A 1 860 ? 12.328 17.843 -43.713 1.00 30.20 860 GLY A C 1
ATOM 6419 O O . GLY A 1 860 ? 12.527 18.662 -44.604 1.00 30.20 860 GLY A O 1
ATOM 6420 N N . GLY A 1 861 ? 11.196 17.151 -43.631 1.00 32.53 861 GLY A N 1
ATOM 6421 C CA . GLY A 1 861 ? 10.004 17.372 -44.442 1.00 32.53 861 GLY A CA 1
ATOM 6422 C C . GLY A 1 861 ? 8.772 17.051 -43.607 1.00 32.53 861 GLY A C 1
ATOM 6423 O O . GLY A 1 861 ? 8.156 16.004 -43.783 1.00 32.53 861 GLY A O 1
ATOM 6424 N N . GLY A 1 862 ? 8.465 17.913 -42.636 1.00 28.88 862 GLY A N 1
ATOM 6425 C CA . GLY A 1 862 ? 7.326 17.722 -41.739 1.00 28.88 862 GLY A CA 1
ATOM 6426 C C . GLY A 1 862 ? 5.983 17.755 -42.482 1.00 28.88 862 GLY A C 1
ATOM 6427 O O . GLY A 1 862 ? 5.838 18.520 -43.439 1.00 28.88 862 GLY A O 1
ATOM 6428 N N . PRO A 1 863 ? 4.969 16.984 -42.049 1.00 33.19 863 PRO A N 1
ATOM 6429 C CA . PRO A 1 863 ? 3.604 17.218 -42.468 1.00 33.19 863 PRO A CA 1
ATOM 6430 C C . PRO A 1 863 ? 2.946 18.210 -41.503 1.00 33.19 863 PRO A C 1
ATOM 6432 O O . PRO A 1 863 ? 2.779 17.954 -40.314 1.00 33.19 863 PRO A O 1
ATOM 6435 N N . THR A 1 864 ? 2.548 19.352 -42.046 1.00 31.64 864 THR A N 1
ATOM 6436 C CA . THR A 1 864 ? 1.508 20.210 -41.483 1.00 31.64 864 THR A CA 1
ATOM 6437 C C . THR A 1 864 ? 0.158 19.489 -41.552 1.00 31.64 864 THR A C 1
ATOM 6439 O O . THR A 1 864 ? -0.325 19.255 -42.663 1.00 31.64 864 THR A O 1
ATOM 6442 N N . ALA A 1 865 ? -0.426 19.154 -40.399 1.00 31.11 865 ALA A N 1
ATOM 6443 C CA . ALA A 1 865 ? -1.856 19.239 -40.052 1.00 31.11 865 ALA A CA 1
ATOM 6444 C C . ALA A 1 865 ? -2.080 18.598 -38.677 1.00 31.11 865 ALA A C 1
ATOM 6446 O O . ALA A 1 865 ? -1.833 17.376 -38.560 1.00 31.11 865 ALA A O 1
#

Foldseek 3Di:
DDDDDDDDDDDDDPDDDDDDQFDFDPQLLVLLLCLLQVLFALLLSVLRLCLRLVLQDPPPPPPQPPLCVLQQCLLLCLQLLHDPQSCLQGPDPHHPLCVVPRVDRLVVLLLVLLVQLCVQLPDPPCPDSVVADLLSSRLSLLLVLLVLSLVQPVPVPDPDDDPPSDRSSSVSSSSNSNSSSVVCVVVVSNVDHPPDPDDDPDDDDDDDDPDDDDPDDPQQDPDFLVNLVVLLPDDLVVLLVSLVPDDLVSLVVVLVVLSSVLSSLVVSLVSLVSLLVSLLQQLLCVLLVHPHLVDDPVSLVVSLVVQLVVLPCVHPHPPSPVSNVSSVVSSVVSVVVVVVVVPPDDDDDDDDDDDDDDDDDDDDDFDPLLVQLSVLLVLLSVLLSLLSSLLSLLVVLLVVLVVCPPDDLVVSLVSLLVSLVSLLVSLLSNLVSLLSNLVSLLRNLVSLVVLCVVLVVCLVVDPLSQCLNVLSVVLNVLSVVSNVLSVVSNVLSVVSVVLSVVLLVLAPVNDDDDDDDDDDVVPVVNVVSSVVSSVVSSVSSVVSSVSSSVSSVSSSVSSSSSVSSSSSSSSSSVVSVVVVVVVVVVVVDDPPDDPPDDDDDDDDDDDDDDDDDDDDDDDDDDDDDDDDDDDDDDDDPPPQPPVNVVVVVSVVSSVVSSVSSSVSSVSVSVSFVSLLVSSLSSLVSCVVSVNPSHHPRDPVSLVSLVVVLVSLLSSLLVQLLVQVVPVPDQLLVSCCVSPVLLLSLLCLSVGSHGSRSSVSSLSSNLLVPLPVSLCVLVPPSLVSQLVSLVVQLVCLVPVVDDDDDDDDDDPDCPVVSNVVSVVRSVSSNVSSVVVSVSSSVSSCVSSPRDDPPVCVVPPPPDDDD

InterPro domains:
  IPR001623 DnaJ domain [PF00226] (283-333)
  IPR001623 DnaJ domain [PS50076] (283-339)
  IPR001623 DnaJ domain [SM00271] (282-339)
  IPR001623 DnaJ domain [cd06257] (283-336)
  IPR036869 Chaperone J-domain superfamily [G3DSA:1.10.287.110] (261-345)
  IPR036869 Chaperone J-domain superfamily [SSF46565] (277-336)

Secondary structure (DSSP, 8-state):
----------------PPP------HHHHHHHHHHHTTSS-HHHHHHHHHHHHTTS-S--------TTGGGGTHHHHHHHT--GGG-SSSSSSS-HHIIIIITS-HHHHHHHHHHHHHHHHT-TT--SGGG--HHHHHHHHHHHHHHHHHHHHHTTT----------HHHHHHHHHHHHHHHHHHHTTTT---SS------PPPP---------PPPTT-S---HHHHHHHHT--HHHHHHHHHHS-HHHHHHHHHHHHHHHHHHHHHHHHHHHHHHHHHHHHHHHHTT---TTS-HHHHHHHHHHHHHHS-HHHH-TT-HHHHHHHHHHHHHHHHHHHHHTTS------------------S----HHHHHHHHHHHHHHHHHHHHHHHHHHHHHHHHHHHHGGGS-HHHHHHHHHHHHHHHHHHHHHHHHHHHHHHHHHHHHHHHHHHHHHHTHHHHTTSTTTTTHHHHHHHHHHHHHHHHHHHHHHHHHHHHHHHHHHHHHHTSGGG--S------SSHHHHHHHHHHHHHHHHHHHHHHHHHHHHHHHHHHHHHHHHHHHHHHHHHHHHHHHHHHHHHHHHHHTT---S------------------------------PPPP----PPP-------HHHHHHHHHHHHHHHHHHHHHHHHHHHHHHHHHHHHHHHHHHHHHHHTTTTTS----HHHHHHHHHHHHHHHHHHHHHHHHHHTSTTS-HHHHHHHHHHHHHGGGGTTT-SS-SSHHHHHHHHHHHHHHHHHHHHIIIIIHHHHHHHHHHHHHHHHHTTS-S-------TT-HHHHHHHHHHHHHHHHHHHHHHHHHHHHHHHHHHSPPPPTTSTTT-------

Mean predicted aligned error: 16.53 Å

Organism: Alexandrium catenella (NCBI:txid2925)

Sequence (865 aa):
SAPAAQGAGGAEGGPGGELEWGQVSDAAKQALRQWVKGSVGGRHCMLVLEHGTSGDSFIAAAEEPSTTDLKGGAALNVLSGLNADVGLISGQEGGWLFETVFSKTPQQVLEEALQEVVEEIADPRLEKPSDVSAEQANLALRRKSMKAQFNSLDRSSVAAGKSDNQTPISEHARIQVWLELIRLHLEGGFRDGPSSAGTSAAMAPVAKDKAAKAEKPTGAGPWQDTAVLSELGKEEPELEAESQQMSLDALRSQNRSIEEYVMRLVKQRDEIKHITKLAEERDSYFILGLDGPHVTENQIKKAYRNLSRKEHPDKAGTGNTRRFQQIQHAYTHVLKQRKEGSGSGGAAAATGVGDTAEGADSAGASSPSVGKASSYATMARDCADQIAICAHRTLRGAEECSELNTMPKQRAFRVLRDLTKQTIVQLRDAARQLRLLGEAVSGVAQSVEEAMNEHREFASQTVAGVGLRDRAVIVEDAGRSSASSADLLEKISDATEATLKKVERASPDGSGGGEAPRARTRGEDTANLLRLGSRLLSESLSRNAAVARRSADEAIGAALKTLELSHGLAALDVEARKEKERQEKKRAGFNDEDEAMPAGDAEERPGKGKGSEEDGEKAGDEAEPEATPRNRPGTGGSATTPRDQLKSAAKRVKERHVALRVKNLRFLASLNEEILRTQVKLRGMMARSDGALLPEVSVEQKRRLFDLVTQLLDFALAETARLAANSSAQPTRVLDRALGFALALEHGREVAMPVDSRTQALKLAALVDSDLVCQVIDGPFRRRLLAMGAKRRAAMDSGSGFGGHAYGRARSNSALNSGAASAAAKAWEDAAHAYCSRVARGIRHAMAPPASEGDEAAAGGGPTA

pLDDT: mean 71.98, std 22.57, range [21.5, 98.12]

Radius of gyration: 35.4 Å; Cα contacts (8 Å, |Δi|>4): 774; chains: 1; bounding box: 102×91×105 Å

Solvent-accessible surface area (backbone atoms only — not comparable to full-atom values): 50243 Å² total; per-residue (Å²): 144,79,86,86,84,82,88,81,81,93,72,93,75,75,87,79,75,82,80,86,60,61,86,66,42,72,66,31,53,50,35,50,56,32,37,66,60,66,70,40,57,42,66,60,35,47,48,45,38,54,67,61,62,62,62,82,66,90,78,65,75,75,72,76,76,53,93,65,39,50,57,43,38,42,61,52,30,52,68,20,53,41,65,72,66,68,24,59,59,39,98,53,90,46,40,67,57,37,64,75,47,43,71,50,54,66,64,59,47,43,53,51,40,39,52,50,31,46,62,66,64,64,48,93,84,56,85,51,66,88,75,58,51,74,69,54,45,47,50,31,47,52,52,51,34,52,50,31,62,60,58,50,53,76,57,80,78,54,96,67,97,67,95,69,85,74,53,39,66,50,52,31,53,49,43,44,50,36,34,49,47,53,50,36,53,76,74,49,62,76,72,68,61,102,82,69,96,70,90,80,90,75,83,74,84,80,78,81,81,77,88,68,100,65,86,76,75,89,74,82,64,82,89,38,52,71,53,52,60,60,57,64,75,58,55,68,73,56,48,50,56,54,45,69,71,48,52,61,67,50,42,54,55,48,43,51,53,49,49,40,48,45,55,52,51,51,53,48,39,52,52,47,52,51,52,38,51,59,47,50,57,46,49,26,29,48,71,51,74,44,101,41,89,90,59,52,71,69,56,53,55,50,37,46,55,55,50,50,67,62,34,29,45,93,74,58,38,89,82,30,50,68,59,36,51,51,49,52,51,25,52,53,50,56,52,51,53,51,59,63,62,66,74,78,74,88,87,86,90,81,93,76,92,81,92,81,84,90,88,86,90,83,90,78,81,74,55,71,45,45,55,51,12,48,52,22,27,51,51,14,43,52,24,24,51,53,20,38,53,30,19,53,56,29,41,49,46,33,51,57,56,68,62,38,81,80,48,61,67,72,61,36,43,52,52,52,51,53,45,49,55,52,37,37,51,32,34,45,52,29,20,53,29,27,41,54,24,20,52,20,31,39,49,28,30,49,26,43,53,53,48,50,61,76,37,49,84,48,30,76,75,37,78,43,28,54,64,42,70,61,48,29,52,57,38,34,53,43,15,54,48,33,39,54,51,16,56,50,34,42,53,50,27,52,54,50,50,53,50,49,54,53,45,49,70,71,35,82,90,62,68,75,91,77,81,90,83,86,88,77,71,61,63,59,56,51,54,51,50,50,52,52,39,45,49,55,50,50,56,46,35,46,52,48,19,57,49,37,41,53,53,21,54,51,33,46,54,41,25,50,48,34,40,54,50,36,48,37,41,45,46,29,53,53,53,50,49,54,50,50,53,51,48,51,47,53,72,72,67,57,87,84,82,81,83,77,79,82,86,78,86,86,89,83,87,86,86,90,85,90,86,84,89,84,88,80,92,82,90,82,92,81,82,86,85,81,85,87,81,91,78,82,80,74,94,69,85,72,78,72,48,76,68,54,54,51,50,54,48,52,51,54,52,40,56,49,48,37,54,51,40,49,54,50,51,56,51,41,42,56,50,37,54,54,36,38,56,49,51,52,54,42,51,54,53,42,66,74,46,78,46,75,68,51,36,85,76,47,72,68,37,51,48,55,44,51,52,49,51,49,51,53,51,51,43,29,49,53,47,33,53,61,52,56,67,43,83,85,58,55,49,58,63,39,48,50,69,44,43,37,50,58,48,50,36,58,43,46,81,80,42,58,55,59,67,41,53,68,28,17,52,49,44,35,46,37,74,74,38,47,66,60,49,37,48,45,42,68,41,66,48,41,54,54,57,45,52,50,29,54,51,53,35,51,50,61,70,56,68,82,70,86,82,76,94,78,88,79,95,73,96,79,58,66,68,64,53,50,50,52,40,52,49,56,28,48,49,31,44,53,38,50,49,53,48,43,55,48,33,43,48,12,50,52,62,49,69,47,76,81,81,60,93,75,57,67,81,78,63,84,69,81,83,91,129

Nearest PDB structures (foldseek):
  8gl3-assembly1_A  TM=5.257E-01  e=1.374E-01  synthetic construct